Protein AF-0000000066082587 (afdb_homodimer)

Organism: Schizosaccharomyces pombe (strain 972 / ATCC 24843) (NCBI:txid284812)

Solvent-accessible surface area (backbone atoms only — not comparable to full-atom values): 47212 Å² total; per-residue (Å²): 135,82,80,76,79,76,77,76,76,75,78,74,74,76,74,74,69,80,69,78,77,67,61,58,54,62,87,74,88,60,57,66,62,64,35,44,10,51,57,7,58,67,58,66,47,85,70,80,45,48,66,65,55,77,56,88,62,44,42,83,61,36,41,32,39,44,31,28,27,32,26,33,42,40,42,72,42,94,76,41,73,47,62,69,15,16,47,29,41,31,52,50,51,50,29,50,74,72,45,77,48,41,66,26,77,80,40,83,87,37,80,65,54,58,58,82,76,57,76,86,81,71,47,49,89,47,36,44,35,61,22,70,48,8,43,50,52,25,21,52,50,20,34,51,48,33,61,46,46,47,85,56,66,76,67,73,62,40,65,39,38,22,23,54,54,64,40,28,41,51,24,49,51,31,17,36,36,27,52,48,44,92,45,29,73,72,31,42,44,79,42,76,34,49,45,41,43,77,26,12,57,51,33,47,29,33,62,50,9,20,45,49,49,46,76,64,39,49,36,58,53,42,25,50,56,39,44,62,48,31,52,62,43,57,38,48,44,52,38,63,67,52,42,70,44,29,34,89,88,58,82,72,41,68,65,54,53,50,35,48,50,46,50,18,44,42,29,33,24,52,68,72,49,46,75,57,48,72,73,54,51,55,42,54,39,51,51,52,21,47,53,45,26,46,39,47,27,34,41,34,8,37,34,23,89,48,6,48,44,55,10,6,21,58,43,16,39,35,39,51,51,61,70,33,64,83,35,79,89,46,76,76,29,70,27,41,33,25,26,44,52,81,33,49,46,8,30,40,33,28,65,49,70,30,80,82,38,29,63,91,45,48,79,64,45,85,54,68,74,83,76,70,68,72,46,33,24,48,54,30,11,18,46,17,28,41,36,40,38,33,30,44,32,79,85,76,45,46,32,36,36,40,22,40,35,78,28,43,44,70,47,64,77,28,59,42,17,95,64,63,23,68,65,27,22,17,30,42,70,40,47,52,60,16,86,71,27,24,62,25,35,73,37,8,44,62,47,27,29,61,72,20,65,28,42,50,74,69,69,86,67,82,72,134,82,80,76,79,76,76,77,77,76,78,74,74,76,73,75,70,81,69,79,77,66,62,59,52,63,88,74,89,59,59,66,61,66,36,44,10,51,58,6,59,69,60,67,49,86,70,81,45,46,66,63,56,76,55,88,62,42,41,84,59,34,43,31,40,44,32,28,27,33,25,32,41,42,41,74,42,94,77,42,74,48,63,69,16,15,46,31,42,30,53,50,51,50,29,50,72,72,46,77,48,41,66,26,77,80,39,82,86,38,80,64,55,60,59,83,76,56,76,87,81,71,46,50,89,46,35,44,35,59,21,70,48,8,44,51,51,26,21,52,50,19,34,51,50,34,59,46,45,48,86,57,67,74,67,71,62,41,64,39,37,21,22,53,52,65,40,27,41,51,25,48,51,30,17,37,35,27,52,50,44,92,45,29,73,74,33,42,44,81,43,75,35,48,46,40,43,78,27,11,58,52,33,47,29,33,63,50,9,20,46,50,49,45,76,65,40,49,36,59,54,43,25,51,57,39,45,63,48,31,51,61,44,58,40,48,44,52,38,63,66,52,41,70,44,30,35,89,88,58,82,73,42,68,66,53,55,50,34,47,51,46,51,18,43,43,29,33,24,53,68,72,49,46,74,57,47,72,76,54,51,53,41,53,39,51,51,53,20,47,54,44,26,45,40,49,26,33,41,33,10,38,34,23,89,48,8,48,42,53,11,6,19,59,41,16,38,37,38,52,51,62,70,32,63,82,36,80,88,46,75,76,28,71,26,42,32,26,25,43,52,80,34,49,46,9,31,40,34,28,63,47,71,31,82,81,38,28,62,91,45,49,80,65,44,85,54,68,72,84,76,71,68,71,45,32,24,48,53,29,11,18,46,17,26,42,36,39,39,34,30,43,32,79,85,77,45,44,33,35,35,41,23,39,36,77,29,42,44,70,48,65,76,28,58,42,20,95,64,62,25,69,64,28,22,17,30,41,70,40,48,52,59,16,87,71,28,23,62,25,35,73,37,7,42,60,48,26,30,60,74,19,65,27,43,50,72,69,70,87,67,82,72

Nearest PDB structures (foldseek):
  2gfi-assembly1_A  TM=8.907E-01  e=7.321E-26  Debaryomyces castellii
  1qfx-assembly1_B-2  TM=8.519E-01  e=1.465E-26  Aspergillus niger
  1qfx-assembly1_A-2  TM=8.515E-01  e=4.589E-26  Aspergillus niger
  1ihp-assembly1_A  TM=8.189E-01  e=1.272E-24  Aspergillus ficuum
  1skb-assembly1_A  TM=8.150E-01  e=8.976E-23  Aspergillus fumigatus

Secondary structure (DSSP, 8-state):
------------------------PPPP---GGGGSGGGSPP----SS----SPPTTEEEEEEEEEEE---BPPPP-TT--STTSHHHHHHHHHHHHHTSS-B-TTSTT-TTGGGGG------GGGTTPBPHHHHHHHHHHHHHHHHHHGGG--SS-EEEEEESSHHHHHHHHHHHHHHHGGGHHHHEEEEEE-SSGGGGGG-S-HHHH-HHHHHTTHHHHHHHHHHHHHHHHHSHHHHHHHGGGB-TTS---HHHHHHHHHHHHHHHHHHS--GGGGGS-HHHHHHHHHHHHHHHHHTTSTTSTTHHHHHHHHHHHHHHHHHGGG-TT----EEEEEE-HHHHHHHHHHHTS-TT--SSSPPPSSS--S--S--HHHHSSTT-EEEEEEEEETTS-EEEEEEETTEEEPP-SS---TTSS-SS-EEHHHHHT-TTTHHHHHHHHHHHHHHHT-S--S-----/------------------------PPPP---GGGGSGGGSPP----SS----SPPTTEEEEEEEEEEE---BPPP--TT--STTSHHHHHHHHHHHHHTSS-B-TTSTT-TTGGGGG------GGGTTPBPHHHHHHHHHHHHHHHHHHGGG--SS-EEEEEESSHHHHHHHHHHHHHHHGGGHHHHEEEEEE-SSGGGGGG-S-HHHH-HHHHHTTHHHHHHHHHHHHHHHHHSHHHHHHHGGGB-TTS---HHHHHHHHHHHHHHHHHHS--GGGGGS-HHHHHHHHHHHHHHHHHTTSTTSTTHHHHHHHHHHHHHHHHHGGG-TT----EEEEEE-HHHHHHHHHHHTS-TT--SSSPPPSSS--S--S--HHHHSSTT-EEEEEEEEETTS-EEEEEEETTEEEPP-SS---TTSS-SS-EEHHHHHT-TTTHHHHHHHHHHHHHHHT-S--S-----

Radius of gyration: 31.18 Å; Cα contacts (8 Å, |Δi|>4): 1948; chains: 2; bounding box: 120×77×106 Å

Sequence (926 aa):
MQLCIISLWFLAAFIVNADNVQFEDYESNFFFKEHLGTLSPYHEPYFDGLDSAFPETCEIQQVHLLQRHGSRNPTGDVTATDVYSSQYLNNFQEKLLNGSIPVNFSYPENPLCFIKQWTPVIDAENADQLSSRGRLELFDLGRQLYQRYYKLFDSYVYDINTAEQERVVESAKWFTYGLFGDKMYEKTNFILISEGKAAGANSLSMYNACPVFKDNNFHKNATDAAHAVWRNIFIEPIVNRLAKYFDSSYKLTINDVRSLFYICEYEIAIKDHSDFCSIFTPSEFLNFEYDSDLDQAYGGGPVSEWASTLGGAYINNLADSLRNVTNPDFDRKVFLAFTHDSNIIPVEAALGFFPDITPQNPLPTDKNIYTYSQKTSSFVPFAGNLITELFFCSDSKYYVRHLVNQQVYPLIDCGYGPSGTSDGLCELQAYLNSPIRANSTSNGISIFNTECQARPTNVTIYFMQLCIISLWFLAAFIVNADNVQFEDYESNFFFKEHLGTLSPYHEPYFDGLDSAFPETCEIQQVHLLQRHGSRNPTGDVTATDVYSSQYLNNFQEKLLNGSIPVNFSYPENPLCFIKQWTPVIDAENADQLSSRGRLELFDLGRQLYQRYYKLFDSYVYDINTAEQERVVESAKWFTYGLFGDKMYEKTNFILISEGKAAGANSLSMYNACPVFKDNNFHKNATDAAHAVWRNIFIEPIVNRLAKYFDSSYKLTINDVRSLFYICEYEIAIKDHSDFCSIFTPSEFLNFEYDSDLDQAYGGGPVSEWASTLGGAYINNLADSLRNVTNPDFDRKVFLAFTHDSNIIPVEAALGFFPDITPQNPLPTDKNIYTYSQKTSSFVPFAGNLITELFFCSDSKYYVRHLVNQQVYPLIDCGYGPSGTSDGLCELQAYLNSPIRANSTSNGISIFNTECQARPTNVTIYF

Structure (mmCIF, N/CA/C/O backbone):
data_AF-0000000066082587-model_v1
#
loop_
_entity.id
_entity.type
_entity.pdbx_description
1 polymer 'Thiamine-repressible acid phosphatase SPBC21H7.03c'
#
loop_
_atom_site.group_PDB
_atom_site.id
_atom_site.type_symbol
_atom_site.label_atom_id
_atom_site.label_alt_id
_atom_site.label_comp_id
_atom_site.label_asym_id
_atom_site.label_entity_id
_atom_site.label_seq_id
_atom_site.pdbx_PDB_ins_code
_atom_site.Cartn_x
_atom_site.C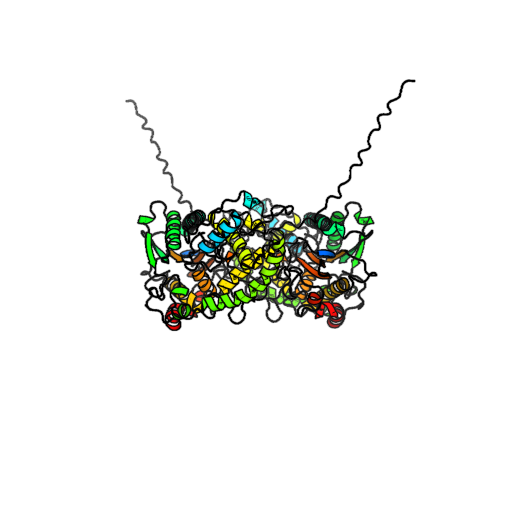artn_y
_atom_site.Cartn_z
_atom_site.occupancy
_atom_site.B_iso_or_equiv
_atom_site.auth_seq_id
_atom_site.auth_comp_id
_atom_site.auth_asym_id
_atom_site.auth_atom_id
_atom_site.pdbx_PDB_model_num
ATOM 1 N N . MET A 1 1 ? 48.031 12.938 -73.312 1 27 1 MET A N 1
ATOM 2 C CA . MET A 1 1 ? 48.312 12.43 -71.938 1 27 1 MET A CA 1
ATOM 3 C C . MET A 1 1 ? 47.188 12.789 -71 1 27 1 MET A C 1
ATOM 5 O O . MET A 1 1 ? 47.188 13.891 -70.438 1 27 1 MET A O 1
ATOM 9 N N . GLN A 1 2 ? 45.969 12.539 -71.375 1 30.42 2 GLN A N 1
ATOM 10 C CA . GLN A 1 2 ? 44.688 12.828 -70.75 1 30.42 2 GLN A CA 1
ATOM 11 C C . GLN A 1 2 ? 44.562 12.18 -69.375 1 30.42 2 GLN A C 1
ATOM 13 O O . GLN A 1 2 ? 44.594 10.953 -69.25 1 30.42 2 GLN A O 1
ATOM 18 N N . LEU A 1 3 ? 45 12.93 -68.312 1 27.41 3 LEU A N 1
ATOM 19 C CA . LEU A 1 3 ? 45.062 12.602 -66.875 1 27.41 3 LEU A CA 1
ATOM 20 C C . LEU A 1 3 ? 43.656 12.242 -66.375 1 27.41 3 LEU A C 1
ATOM 22 O O . LEU A 1 3 ? 42.75 13.055 -66.438 1 27.41 3 LEU A O 1
ATOM 26 N N . CYS A 1 4 ? 43.25 10.938 -66.438 1 28.14 4 CYS A N 1
ATOM 27 C CA . CYS A 1 4 ? 42.062 10.273 -65.938 1 28.14 4 CYS A CA 1
ATOM 28 C C . CYS A 1 4 ? 41.938 10.508 -64.438 1 28.14 4 CYS A C 1
ATOM 30 O O . CYS A 1 4 ? 42.781 10.062 -63.656 1 28.14 4 CYS A O 1
ATOM 32 N N . ILE A 1 5 ? 41.469 11.672 -64 1 30.83 5 ILE A N 1
ATOM 33 C CA . ILE A 1 5 ? 41.188 12.023 -62.594 1 30.83 5 ILE A CA 1
ATOM 34 C C . ILE A 1 5 ? 40.281 10.969 -61.969 1 30.83 5 ILE A C 1
ATOM 36 O O . ILE A 1 5 ? 39.125 10.805 -62.375 1 30.83 5 ILE A O 1
ATOM 40 N N . ILE A 1 6 ? 40.875 9.789 -61.594 1 29.72 6 ILE A N 1
ATOM 41 C CA . ILE A 1 6 ? 40.156 8.742 -60.844 1 29.72 6 ILE A CA 1
ATOM 42 C C . ILE A 1 6 ? 39.594 9.328 -59.562 1 29.72 6 ILE A C 1
ATOM 44 O O . ILE A 1 6 ? 40.344 9.883 -58.75 1 29.72 6 ILE A O 1
ATOM 48 N N . SER A 1 7 ? 38.375 9.867 -59.594 1 29.81 7 SER A N 1
ATOM 49 C CA . SER A 1 7 ? 37.625 10.336 -58.406 1 29.81 7 SER A CA 1
ATOM 50 C C . SER A 1 7 ? 37.594 9.273 -57.312 1 29.81 7 SER A C 1
ATOM 52 O O . SER A 1 7 ? 37.156 8.141 -57.562 1 29.81 7 SER A O 1
ATOM 54 N N . LEU A 1 8 ? 38.531 9.289 -56.375 1 31.08 8 LEU A N 1
ATOM 55 C CA . LEU A 1 8 ? 38.594 8.484 -55.156 1 31.08 8 LEU A CA 1
ATOM 56 C C . LEU A 1 8 ? 37.312 8.625 -54.344 1 31.08 8 LEU A C 1
ATOM 58 O O . LEU A 1 8 ? 37 9.719 -53.875 1 31.08 8 LEU A O 1
ATOM 62 N N . TRP A 1 9 ? 36.281 7.898 -54.719 1 31.73 9 TRP A N 1
ATOM 63 C CA . TRP A 1 9 ? 35.094 7.773 -53.875 1 31.73 9 TRP A CA 1
ATOM 64 C C . TRP A 1 9 ? 35.469 7.348 -52.469 1 31.73 9 TRP A C 1
ATOM 66 O O . TRP A 1 9 ? 36.125 6.309 -52.25 1 31.73 9 TRP A O 1
ATOM 76 N N . PHE A 1 10 ? 35.781 8.352 -51.594 1 33.16 10 PHE A N 1
ATOM 77 C CA . PHE A 1 10 ? 35.969 8.125 -50.188 1 33.16 10 PHE A CA 1
ATOM 78 C C . PHE A 1 10 ? 34.844 7.293 -49.594 1 33.16 10 PHE A C 1
ATOM 80 O O . PHE A 1 10 ? 33.656 7.645 -49.719 1 33.16 10 PHE A O 1
ATOM 87 N N . LEU A 1 11 ? 35 5.98 -49.469 1 32.06 11 LEU A N 1
ATOM 88 C CA . LEU A 1 11 ? 34.219 5.066 -48.656 1 32.06 11 LEU A CA 1
ATOM 89 C C . LEU A 1 11 ? 34.125 5.578 -47.219 1 32.06 11 LEU A C 1
ATOM 91 O O . LEU A 1 11 ? 35.125 5.613 -46.5 1 32.06 11 LEU A O 1
ATOM 95 N N . ALA A 1 12 ? 33.344 6.578 -46.969 1 27.78 12 ALA A N 1
ATOM 96 C CA . ALA A 1 12 ? 33.062 6.922 -45.562 1 27.78 12 ALA A CA 1
ATOM 97 C C . ALA A 1 12 ? 32.594 5.699 -44.781 1 27.78 12 ALA A C 1
ATOM 99 O O . ALA A 1 12 ? 31.562 5.121 -45.062 1 27.78 12 ALA A O 1
ATOM 100 N N . ALA A 1 13 ? 33.5 5.027 -44.156 1 29.91 13 ALA A N 1
ATOM 101 C CA . ALA A 1 13 ? 33.219 4.047 -43.094 1 29.91 13 ALA A CA 1
ATOM 102 C C . ALA A 1 13 ? 32.219 4.605 -42.094 1 29.91 13 ALA A C 1
ATOM 104 O O . ALA A 1 13 ? 32.469 5.645 -41.469 1 29.91 13 ALA A O 1
ATOM 105 N N . PHE A 1 14 ? 30.938 4.355 -42.344 1 29.41 14 PHE A N 1
ATOM 106 C CA . PHE A 1 14 ? 29.938 4.562 -41.281 1 29.41 14 PHE A CA 1
ATOM 107 C C . PHE A 1 14 ? 30.406 3.967 -39.969 1 29.41 14 PHE A C 1
ATOM 109 O O . PHE A 1 14 ? 30.594 2.754 -39.844 1 29.41 14 PHE A O 1
ATOM 116 N N . ILE A 1 15 ? 31.203 4.699 -39.25 1 32.78 15 ILE A N 1
ATOM 117 C CA . ILE A 1 15 ? 31.406 4.363 -37.844 1 32.78 15 ILE A CA 1
ATOM 118 C C . ILE A 1 15 ? 30.062 4.043 -37.188 1 32.78 15 ILE A C 1
ATOM 120 O O . ILE A 1 15 ? 29.188 4.91 -37.125 1 32.78 15 ILE A O 1
ATOM 124 N N . VAL A 1 16 ? 29.609 2.797 -37.25 1 32 16 VAL A N 1
ATOM 125 C CA . VAL A 1 16 ? 28.594 2.287 -36.344 1 32 16 VAL A CA 1
ATOM 126 C C . VAL A 1 16 ? 28.906 2.707 -34.938 1 32 16 VAL A C 1
ATOM 128 O O . VAL A 1 16 ? 29.906 2.256 -34.344 1 32 16 VAL A O 1
ATOM 131 N N . ASN A 1 17 ? 28.688 3.926 -34.594 1 28.47 17 ASN A N 1
ATOM 132 C CA . ASN A 1 17 ? 28.609 4.234 -33.156 1 28.47 17 ASN A CA 1
ATOM 133 C C . ASN A 1 17 ? 27.875 3.141 -32.375 1 28.47 17 ASN A C 1
ATOM 135 O O . ASN A 1 17 ? 26.734 2.816 -32.688 1 28.47 17 ASN A O 1
ATOM 139 N N . ALA A 1 18 ? 28.625 2.289 -31.734 1 33.16 18 ALA A N 1
ATOM 140 C CA . ALA A 1 18 ? 28.062 1.431 -30.703 1 33.16 18 ALA A CA 1
ATOM 141 C C . ALA A 1 18 ? 27.078 2.205 -29.828 1 33.16 18 ALA A C 1
ATOM 143 O O . ALA A 1 18 ? 27.484 3.066 -29.047 1 33.16 18 ALA A O 1
ATOM 144 N N . ASP A 1 19 ? 25.859 2.484 -30.172 1 32.47 19 ASP A N 1
ATOM 145 C CA . ASP A 1 19 ? 24.797 2.99 -29.328 1 32.47 19 ASP A CA 1
ATOM 146 C C . ASP A 1 19 ? 24.812 2.318 -27.953 1 32.47 19 ASP A C 1
ATOM 148 O O . ASP A 1 19 ? 24.766 1.09 -27.859 1 32.47 19 ASP A O 1
ATOM 152 N N . ASN A 1 20 ? 25.328 2.902 -26.984 1 36.22 20 ASN A N 1
ATOM 153 C CA . ASN A 1 20 ? 25.125 2.527 -25.594 1 36.22 20 ASN A CA 1
ATOM 154 C C . ASN A 1 20 ? 23.688 2.113 -25.328 1 36.22 20 ASN A C 1
ATOM 156 O O . ASN A 1 20 ? 22.828 2.963 -25.094 1 36.22 20 ASN A O 1
ATOM 160 N N . VAL A 1 21 ? 23.281 1.078 -25.828 1 37.22 21 VAL A N 1
ATOM 161 C CA . VAL A 1 21 ? 21.984 0.519 -25.5 1 37.22 21 VAL A CA 1
ATOM 162 C C . VAL A 1 21 ? 21.828 0.425 -23.984 1 37.22 21 VAL A C 1
ATOM 164 O O . VAL A 1 21 ? 22.469 -0.404 -23.344 1 37.22 21 VAL A O 1
ATOM 167 N N . GLN A 1 22 ? 21.453 1.57 -23.312 1 44.56 22 GLN A N 1
ATOM 168 C CA . GLN A 1 22 ? 21.047 1.596 -21.906 1 44.56 22 GLN A CA 1
ATOM 169 C C . GLN A 1 22 ? 19.922 0.596 -21.641 1 44.56 22 GLN A C 1
ATOM 171 O O . GLN A 1 22 ? 18.984 0.476 -22.438 1 44.56 22 GLN A O 1
ATOM 176 N N . PHE A 1 23 ? 20.234 -0.301 -20.828 1 50.25 23 PHE A N 1
ATOM 177 C CA . PHE A 1 23 ? 19.188 -1.172 -20.312 1 50.25 23 PHE A CA 1
ATOM 178 C C . PHE A 1 23 ? 17.906 -0.387 -20.047 1 50.25 23 PHE A C 1
ATOM 180 O O . PHE A 1 23 ? 17.953 0.694 -19.453 1 50.25 23 PHE A O 1
ATOM 187 N N . GLU A 1 24 ? 16.906 -0.681 -20.781 1 54.88 24 GLU A N 1
ATOM 188 C CA . GLU A 1 24 ? 15.633 0.001 -20.562 1 54.88 24 GLU A CA 1
ATOM 189 C C . GLU A 1 24 ? 15.039 -0.37 -19.203 1 54.88 24 GLU A C 1
ATOM 191 O O . GLU A 1 24 ? 14.938 -1.551 -18.859 1 54.88 24 GLU A O 1
ATOM 196 N N . ASP A 1 25 ? 15.008 0.526 -18.266 1 65 25 ASP A N 1
ATOM 197 C CA . ASP A 1 25 ? 14.32 0.377 -16.984 1 65 25 ASP A CA 1
ATOM 198 C C . ASP A 1 25 ? 12.867 -0.044 -17.188 1 65 25 ASP A C 1
ATOM 200 O O . ASP A 1 25 ? 12.273 0.225 -18.234 1 65 25 ASP A O 1
ATOM 204 N N . TYR A 1 26 ? 12.477 -0.984 -16.391 1 71.12 26 TYR A N 1
ATOM 205 C CA . TYR A 1 26 ? 11.031 -1.192 -16.406 1 71.12 26 TYR A CA 1
ATOM 206 C C . TYR A 1 26 ? 10.297 0.111 -16.125 1 71.12 26 TYR A C 1
ATOM 208 O O . TYR A 1 26 ? 10.844 1.032 -15.523 1 71.12 26 TYR A O 1
ATOM 216 N N . GLU A 1 27 ? 9.156 0.318 -16.75 1 62.66 27 GLU A N 1
ATOM 217 C CA . GLU A 1 27 ? 8.336 1.508 -16.531 1 62.66 27 GLU A CA 1
ATOM 218 C C . GLU A 1 27 ? 8.094 1.738 -15.047 1 62.66 27 GLU A C 1
ATOM 220 O O . GLU A 1 27 ? 7.82 0.793 -14.305 1 62.66 27 GLU A O 1
ATOM 225 N N . SER A 1 28 ? 8.633 2.932 -14.695 1 66.31 28 SER A N 1
ATOM 226 C CA . SER A 1 28 ? 8.43 3.254 -13.289 1 66.31 28 SER A CA 1
ATOM 227 C C . SER A 1 28 ? 7.137 4.031 -13.078 1 66.31 28 SER A C 1
ATOM 229 O O . SER A 1 28 ? 6.801 4.914 -13.867 1 66.31 28 SER A O 1
ATOM 231 N N . ASN A 1 29 ? 6.293 3.598 -12.211 1 70.06 29 ASN A N 1
ATOM 232 C CA . ASN A 1 29 ? 5.074 4.27 -11.773 1 70.06 29 ASN A CA 1
ATOM 233 C C . ASN A 1 29 ? 5.32 5.125 -10.539 1 70.06 29 ASN A C 1
ATOM 235 O O . ASN A 1 29 ? 4.395 5.387 -9.766 1 70.06 29 ASN A O 1
ATOM 239 N N . PHE A 1 30 ? 6.629 5.668 -10.539 1 84.44 30 PHE A N 1
ATOM 240 C CA . PHE A 1 30 ? 6.969 6.414 -9.328 1 84.44 30 PHE A CA 1
ATOM 241 C C . PHE A 1 30 ? 6.539 7.871 -9.453 1 84.44 30 PHE A C 1
ATOM 243 O O . PHE A 1 30 ? 7.031 8.594 -10.32 1 84.44 30 PHE A O 1
ATOM 250 N N . PHE A 1 31 ? 5.66 8.281 -8.641 1 88.5 31 PHE A N 1
ATOM 251 C CA . PHE A 1 31 ? 5.219 9.672 -8.562 1 88.5 31 PHE A CA 1
ATOM 252 C C . PHE A 1 31 ? 5.805 10.359 -7.336 1 88.5 31 PHE A C 1
ATOM 254 O O . PHE A 1 31 ? 5.199 10.352 -6.262 1 88.5 31 PHE A O 1
ATOM 261 N N . PHE A 1 32 ? 6.934 11.078 -7.5 1 93.69 32 PHE A N 1
ATOM 262 C CA . PHE A 1 32 ? 7.734 11.531 -6.367 1 93.69 32 PHE A CA 1
ATOM 263 C C . PHE A 1 32 ? 6.957 12.523 -5.516 1 93.69 32 PHE A C 1
ATOM 265 O O . PHE A 1 32 ? 7.188 12.633 -4.312 1 93.69 32 PHE A O 1
ATOM 272 N N . LYS A 1 33 ? 5.934 13.227 -6.152 1 96.06 33 LYS A N 1
ATOM 273 C CA . LYS A 1 33 ? 5.184 14.242 -5.414 1 96.06 33 LYS A CA 1
ATOM 274 C C . LYS A 1 33 ? 4.371 13.609 -4.289 1 96.06 33 LYS A C 1
ATOM 276 O O . LYS A 1 33 ? 3.969 14.289 -3.346 1 96.06 33 LYS A O 1
ATOM 281 N N . GLU A 1 34 ? 4.145 12.352 -4.355 1 95.12 34 GLU A N 1
ATOM 282 C CA . GLU A 1 34 ? 3.383 11.648 -3.326 1 95.12 34 GLU A CA 1
ATOM 283 C C . GLU A 1 34 ? 4.305 11.062 -2.26 1 95.12 34 GLU A C 1
ATOM 285 O O . GLU A 1 34 ? 3.863 10.305 -1.397 1 95.12 34 GLU A O 1
ATOM 290 N N . HIS A 1 35 ? 5.598 11.461 -2.303 1 96.38 35 HIS A N 1
ATOM 291 C CA . HIS A 1 35 ? 6.59 10.938 -1.371 1 96.38 35 HIS A CA 1
ATOM 292 C C . HIS A 1 35 ? 7.414 12.062 -0.755 1 96.38 35 HIS A C 1
ATOM 294 O O . HIS A 1 35 ? 8.602 11.883 -0.467 1 96.38 35 HIS A O 1
ATOM 300 N N . LEU A 1 36 ? 6.801 13.242 -0.593 1 98.19 36 LEU A N 1
ATOM 301 C CA . LEU A 1 36 ? 7.504 14.383 -0.014 1 98.19 36 LEU A CA 1
ATOM 302 C C . LEU A 1 36 ? 7.145 14.555 1.457 1 98.19 36 LEU A C 1
ATOM 304 O O . LEU A 1 36 ? 7.145 15.672 1.975 1 98.19 36 LEU A O 1
ATOM 308 N N . GLY A 1 37 ? 6.734 13.438 2.119 1 97.56 37 GLY A N 1
ATOM 309 C CA . GLY A 1 37 ? 6.371 13.516 3.525 1 97.56 37 GLY A CA 1
ATOM 310 C C . GLY A 1 37 ? 5.203 14.445 3.787 1 97.56 37 GLY A C 1
ATOM 311 O O . GLY A 1 37 ? 4.219 14.445 3.047 1 97.56 37 GLY A O 1
ATOM 312 N N . THR A 1 38 ? 5.309 15.211 4.84 1 98.06 38 THR A N 1
ATOM 313 C CA . THR A 1 38 ? 4.242 16.141 5.203 1 98.06 38 THR A CA 1
ATOM 314 C C . THR A 1 38 ? 4.184 17.312 4.223 1 98.06 38 THR A C 1
ATOM 316 O O . THR A 1 38 ? 3.201 18.047 4.191 1 98.06 38 THR A O 1
ATOM 319 N N . LEU A 1 39 ? 5.219 17.453 3.389 1 98.25 39 LEU A N 1
ATOM 320 C CA . LEU A 1 39 ? 5.27 18.578 2.469 1 98.25 39 LEU A CA 1
ATOM 321 C C . LEU A 1 39 ? 4.758 18.188 1.089 1 98.25 39 LEU A C 1
ATOM 323 O O . LEU A 1 39 ? 4.871 18.953 0.131 1 98.25 39 LEU A O 1
ATOM 327 N N . SER A 1 40 ? 4.207 16.984 1.022 1 98.19 40 SER A N 1
ATOM 328 C CA . SER A 1 40 ? 3.541 16.578 -0.21 1 98.19 40 SER A CA 1
ATOM 329 C C . SER A 1 40 ? 2.316 17.438 -0.492 1 98.19 40 SER A C 1
ATOM 331 O O . SER A 1 40 ? 1.581 17.797 0.428 1 98.19 40 SER A O 1
ATOM 333 N N . PRO A 1 41 ? 2.143 17.766 -1.778 1 97 41 PRO A N 1
ATOM 334 C CA . PRO A 1 41 ? 0.835 18.344 -2.105 1 97 41 PRO A CA 1
ATOM 335 C C . PRO A 1 41 ? -0.317 17.375 -1.822 1 97 41 PRO A C 1
ATOM 337 O O . PRO A 1 41 ? -0.112 16.156 -1.774 1 97 41 PRO A O 1
ATOM 340 N N . TYR A 1 42 ? -1.447 17.969 -1.66 1 97.38 42 TYR A N 1
ATOM 341 C CA . TYR A 1 42 ? -2.611 17.125 -1.389 1 97.38 42 TYR A CA 1
ATOM 342 C C . TYR A 1 42 ? -2.803 16.078 -2.484 1 97.38 42 TYR A C 1
ATOM 344 O O . TYR A 1 42 ? -2.684 16.391 -3.672 1 97.38 42 TYR A O 1
ATOM 352 N N . HIS A 1 43 ? -3.039 14.914 -2.1 1 94.56 43 HIS A N 1
ATOM 353 C CA . HIS A 1 43 ? -3.451 13.812 -2.953 1 94.56 43 HIS A CA 1
ATOM 354 C C . HIS A 1 43 ? -4.223 12.758 -2.16 1 94.56 43 HIS A C 1
ATOM 356 O O . HIS A 1 43 ? -4.121 12.703 -0.933 1 94.56 43 HIS A O 1
ATOM 362 N N . GLU A 1 44 ? -5.039 12.062 -2.838 1 92.38 44 GLU A N 1
ATOM 363 C CA . GLU A 1 44 ? -5.773 10.969 -2.217 1 92.38 44 GLU A CA 1
ATOM 364 C C . GLU A 1 44 ? -4.969 9.672 -2.256 1 92.38 44 GLU A C 1
ATOM 366 O O . GLU A 1 44 ? -4.605 9.195 -3.332 1 92.38 44 GLU A O 1
ATOM 371 N N . PRO A 1 45 ? -4.621 9.211 -1.072 1 89.56 45 PRO A N 1
ATOM 372 C CA . PRO A 1 45 ? -3.832 7.977 -1.055 1 89.56 45 PRO A CA 1
ATOM 373 C C . PRO A 1 45 ? -4.633 6.758 -1.502 1 89.56 45 PRO A C 1
ATOM 375 O O . PRO A 1 45 ? -5.863 6.773 -1.461 1 89.56 45 PRO A O 1
ATOM 378 N N . TYR A 1 46 ? -3.809 5.738 -1.969 1 78.81 46 TYR A N 1
ATOM 379 C CA . TYR A 1 46 ? -4.453 4.457 -2.229 1 78.81 46 TYR A CA 1
ATOM 380 C C . TYR A 1 46 ? -4.363 3.545 -1.009 1 78.81 46 TYR A C 1
ATOM 382 O O . TYR A 1 46 ? -3.283 3.064 -0.662 1 78.81 46 TYR A O 1
ATOM 390 N N . PHE A 1 47 ? -5.32 3.562 -0.193 1 83.5 47 PHE A N 1
ATOM 391 C CA . PHE A 1 47 ? -5.332 2.57 0.876 1 83.5 47 PHE A CA 1
ATOM 392 C C . PHE A 1 47 ? -5.727 1.2 0.338 1 83.5 47 PHE A C 1
ATOM 394 O O . PHE A 1 47 ? -5.062 0.661 -0.548 1 83.5 47 PHE A O 1
ATOM 401 N N . ASP A 1 48 ? -6.789 0.703 0.712 1 83.31 48 ASP A N 1
ATOM 402 C CA . ASP A 1 48 ? -7.215 -0.618 0.254 1 83.31 48 ASP A CA 1
ATOM 403 C C . ASP A 1 48 ? -8.234 -0.506 -0.879 1 83.31 48 ASP A C 1
ATOM 405 O O . ASP A 1 48 ? -8.555 -1.501 -1.532 1 83.31 48 ASP A O 1
ATOM 409 N N . GLY A 1 49 ? -8.734 0.695 -1.094 1 85.88 49 GLY A N 1
ATOM 410 C CA . GLY A 1 49 ? -9.656 0.921 -2.201 1 85.88 49 GLY A CA 1
ATOM 411 C C . GLY A 1 49 ? -11.109 0.755 -1.812 1 85.88 49 GLY A C 1
ATOM 412 O O . GLY A 1 49 ? -11.977 0.601 -2.678 1 85.88 49 GLY A O 1
ATOM 413 N N . LEU A 1 50 ? -11.43 0.81 -0.574 1 88.38 50 LEU A N 1
ATOM 414 C CA . LEU A 1 50 ? -12.82 0.721 -0.138 1 88.38 50 LEU A CA 1
ATOM 415 C C . LEU A 1 50 ? -13.641 1.883 -0.691 1 88.38 50 LEU A C 1
ATOM 417 O O . LEU A 1 50 ? -13.156 3.014 -0.758 1 88.38 50 LEU A O 1
ATOM 421 N N . ASP A 1 51 ? -14.844 1.54 -0.955 1 84.25 51 ASP A N 1
ATOM 422 C CA . ASP A 1 51 ? -15.781 2.516 -1.504 1 84.25 51 ASP A CA 1
ATOM 423 C C . ASP A 1 51 ? -16.234 3.502 -0.432 1 84.25 51 ASP A C 1
ATOM 425 O O . ASP A 1 51 ? -16.547 3.104 0.691 1 84.25 51 ASP A O 1
ATOM 429 N N . SER A 1 52 ? -16.25 4.766 -0.83 1 89.88 52 SER A N 1
ATOM 430 C CA . SER A 1 52 ? -16.688 5.773 0.129 1 89.88 52 SER A CA 1
ATOM 431 C C . SER A 1 52 ? -18.188 6.039 0.013 1 89.88 52 SER A C 1
ATOM 433 O O . SER A 1 52 ? -18.734 6.855 0.752 1 89.88 52 SER A O 1
ATOM 435 N N . ALA A 1 53 ? -18.844 5.34 -0.866 1 89.69 53 ALA A N 1
ATOM 436 C CA . ALA A 1 53 ? -20.297 5.543 -1.004 1 89.69 53 ALA A CA 1
ATOM 437 C C . ALA A 1 53 ? -21 5.305 0.322 1 89.69 53 ALA A C 1
ATOM 439 O O . ALA A 1 53 ? -20.578 4.465 1.121 1 89.69 53 ALA A O 1
ATOM 440 N N . PHE A 1 54 ? -22.078 6.07 0.509 1 92.69 54 PHE A N 1
ATOM 441 C CA . PHE A 1 54 ? -22.891 5.812 1.692 1 92.69 54 PHE A CA 1
ATOM 442 C C . PHE A 1 54 ? -23.562 4.453 1.594 1 92.69 54 PHE A C 1
ATOM 444 O O . PHE A 1 54 ? -24.062 4.082 0.532 1 92.69 54 PHE A O 1
ATOM 451 N N . PRO A 1 55 ? -23.484 3.719 2.67 1 89.44 55 PRO A N 1
ATOM 452 C CA . PRO A 1 55 ? -24.203 2.447 2.602 1 89.44 55 PRO A CA 1
ATOM 453 C C . PRO A 1 55 ? -25.688 2.629 2.281 1 89.44 55 PRO A C 1
ATOM 455 O O . PRO A 1 55 ? -26.328 3.543 2.807 1 89.44 55 PRO A O 1
ATOM 458 N N . GLU A 1 56 ? -26.266 1.773 1.443 1 84.19 56 GLU A N 1
ATOM 459 C CA . GLU A 1 56 ? -27.625 1.904 0.912 1 84.19 56 GLU A CA 1
ATOM 460 C C . GLU A 1 56 ? -28.656 1.952 2.035 1 84.19 56 GLU A C 1
ATOM 462 O O . GLU A 1 56 ? -29.656 2.648 1.928 1 84.19 56 GLU A O 1
ATOM 467 N N . THR A 1 57 ? -28.422 1.299 3.072 1 89.62 57 THR A N 1
ATOM 468 C CA . THR A 1 57 ? -29.438 1.181 4.121 1 89.62 57 THR A CA 1
ATOM 469 C C . THR A 1 57 ? -29.172 2.189 5.238 1 89.62 57 THR A C 1
ATOM 471 O O . THR A 1 57 ? -29.703 2.059 6.34 1 89.62 57 THR A O 1
ATOM 474 N N . CYS A 1 58 ? -28.312 3.16 4.953 1 95.62 58 CYS A N 1
ATOM 475 C CA . CYS A 1 58 ? -27.922 4.07 6.02 1 95.62 58 CYS A CA 1
ATOM 476 C C . CYS A 1 58 ? -28.125 5.523 5.602 1 95.62 58 CYS A C 1
ATOM 478 O O . CYS A 1 58 ? -28.172 5.832 4.41 1 95.62 58 CYS A O 1
ATOM 480 N N . GLU A 1 59 ? -28.312 6.34 6.574 1 96.12 59 GLU A N 1
ATOM 481 C CA . GLU A 1 59 ? -28.375 7.789 6.391 1 96.12 59 GLU A CA 1
ATOM 482 C C . GLU A 1 59 ? -27.281 8.492 7.195 1 96.12 59 GLU A C 1
ATOM 484 O O . GLU A 1 59 ? -27.047 8.156 8.359 1 96.12 59 GLU A O 1
ATOM 489 N N . ILE A 1 60 ? -26.656 9.461 6.598 1 96.94 60 ILE A N 1
ATOM 490 C CA . ILE A 1 60 ? -25.625 10.234 7.27 1 96.94 60 ILE A CA 1
ATOM 491 C C . ILE A 1 60 ? -26.266 11.133 8.328 1 96.94 60 ILE A C 1
ATOM 493 O O . ILE A 1 60 ? -27.297 11.742 8.094 1 96.94 60 ILE A O 1
ATOM 497 N N . GLN A 1 61 ? -25.625 11.117 9.508 1 96.5 61 GLN A N 1
ATOM 498 C CA . GLN A 1 61 ? -26.172 11.875 10.617 1 96.5 61 GLN A CA 1
ATOM 499 C C . GLN A 1 61 ? -25.234 13.016 11.023 1 96.5 61 GLN A C 1
ATOM 501 O O . GLN A 1 61 ? -25.703 14.086 11.43 1 96.5 61 GLN A O 1
ATOM 506 N N . GLN A 1 62 ? -23.953 12.781 10.992 1 97.06 62 GLN A N 1
ATOM 507 C CA . GLN A 1 62 ? -22.953 13.781 11.344 1 97.06 62 GLN A CA 1
ATOM 508 C C . GLN A 1 62 ? -21.703 13.633 10.469 1 97.06 62 GLN A C 1
ATOM 510 O O . GLN A 1 62 ? -21.422 12.547 9.961 1 97.06 62 GLN A O 1
ATOM 515 N N . VAL A 1 63 ? -21.031 14.75 10.344 1 97.75 63 VAL A N 1
ATOM 516 C CA . VAL A 1 63 ? -19.703 14.75 9.742 1 97.75 63 VAL A CA 1
ATOM 517 C C . VAL A 1 63 ? -18.75 15.633 10.555 1 97.75 63 VAL A C 1
ATOM 519 O O . VAL A 1 63 ? -19.141 16.734 10.969 1 97.75 63 VAL A O 1
ATOM 522 N N . HIS A 1 64 ? -17.625 15.094 10.891 1 98.25 64 HIS A N 1
ATOM 523 C CA . HIS A 1 64 ? -16.547 15.805 11.57 1 98.25 64 HIS A CA 1
ATOM 524 C C . HIS A 1 64 ? -15.312 15.914 10.68 1 98.25 64 HIS A C 1
ATOM 526 O O . HIS A 1 64 ? -14.836 14.914 10.148 1 98.25 64 HIS A O 1
ATOM 532 N N . LEU A 1 65 ? -14.852 17.125 10.547 1 98.5 65 LEU A N 1
ATOM 533 C CA . LEU A 1 65 ? -13.672 17.375 9.719 1 98.5 65 LEU A CA 1
ATOM 534 C C . LEU A 1 65 ? -12.523 17.922 10.562 1 98.5 65 LEU A C 1
ATOM 536 O O . LEU A 1 65 ? -12.703 18.891 11.305 1 98.5 65 LEU A O 1
ATOM 540 N N . LEU A 1 66 ? -11.438 17.266 10.555 1 98.62 66 LEU A N 1
ATOM 541 C CA . LEU A 1 66 ? -10.148 17.781 11.016 1 98.62 66 LEU A CA 1
ATOM 542 C C . LEU A 1 66 ? -9.219 18.047 9.836 1 98.62 66 LEU A C 1
ATOM 544 O O . LEU A 1 66 ? -8.711 17.109 9.219 1 98.62 66 LEU A O 1
ATOM 548 N N . GLN A 1 67 ? -8.977 19.328 9.562 1 98.75 67 GLN A N 1
ATOM 549 C CA . GLN A 1 67 ? -8.391 19.766 8.305 1 98.75 67 GLN A CA 1
ATOM 550 C C . GLN A 1 67 ? -7.055 20.453 8.523 1 98.75 67 GLN A C 1
ATOM 552 O O . GLN A 1 67 ? -6.973 21.422 9.281 1 98.75 67 GLN A O 1
ATOM 557 N N . ARG A 1 68 ? -6.023 19.969 7.875 1 98.81 68 ARG A N 1
ATOM 558 C CA . ARG A 1 68 ? -4.723 20.625 7.867 1 98.81 68 ARG A CA 1
ATOM 559 C C . ARG A 1 68 ? -4.73 21.828 6.941 1 98.81 68 ARG A C 1
ATOM 561 O O . ARG A 1 68 ? -5.453 21.859 5.941 1 98.81 68 ARG A O 1
ATOM 568 N N . HIS A 1 69 ? -3.928 22.812 7.266 1 98.81 69 HIS A N 1
ATOM 569 C CA . HIS A 1 69 ? -3.758 23.953 6.367 1 98.81 69 HIS A CA 1
ATOM 570 C C . HIS A 1 69 ? -3.182 23.516 5.027 1 98.81 69 HIS A C 1
ATOM 572 O O . HIS A 1 69 ? -2.672 22.406 4.898 1 98.81 69 HIS A O 1
ATOM 578 N N . GLY A 1 70 ? -3.234 24.375 4.027 1 98.75 70 GLY A N 1
ATOM 579 C CA . GLY A 1 70 ? -2.773 24.078 2.682 1 98.75 70 GLY A CA 1
ATOM 580 C C . GLY A 1 70 ? -1.28 24.281 2.504 1 98.75 70 GLY A C 1
ATOM 581 O O . GLY A 1 70 ? -0.568 24.562 3.469 1 98.75 70 GLY A O 1
ATOM 582 N N . SER A 1 71 ? -0.853 24.094 1.245 1 98.56 71 SER A N 1
ATOM 583 C CA . SER A 1 71 ? 0.541 24.312 0.877 1 98.56 71 SER A CA 1
ATOM 584 C C . SER A 1 71 ? 0.984 25.734 1.244 1 98.56 71 SER A C 1
ATOM 586 O O . SER A 1 71 ? 0.222 26.688 1.088 1 98.56 71 SER A O 1
ATOM 588 N N . ARG A 1 72 ? 2.209 25.859 1.685 1 97.81 72 ARG A N 1
ATOM 589 C CA . ARG A 1 72 ? 2.686 27.141 2.197 1 97.81 72 ARG A CA 1
ATOM 590 C C . ARG A 1 72 ? 4.176 27.312 1.927 1 97.81 72 ARG A C 1
ATOM 592 O O . ARG A 1 72 ? 4.844 26.391 1.472 1 97.81 72 ARG A O 1
ATOM 599 N N . ASN A 1 73 ? 4.629 28.5 2.203 1 96.88 73 ASN A N 1
ATOM 600 C CA . ASN A 1 73 ? 6.051 28.828 2.217 1 96.88 73 ASN A CA 1
ATOM 601 C C . ASN A 1 73 ? 6.754 28.219 3.428 1 96.88 73 ASN A C 1
ATOM 603 O O . ASN A 1 73 ? 6.098 27.766 4.363 1 96.88 73 ASN A O 1
ATOM 607 N N . PRO A 1 74 ? 8.125 28.125 3.361 1 96.5 74 PRO A N 1
ATOM 608 C CA . PRO A 1 74 ? 8.852 27.609 4.531 1 96.5 74 PRO A CA 1
ATOM 609 C C . PRO A 1 74 ? 8.562 28.422 5.797 1 96.5 74 PRO A C 1
ATOM 611 O O . PRO A 1 74 ? 8.172 29.594 5.719 1 96.5 74 PRO A O 1
ATOM 614 N N . THR A 1 75 ? 8.742 27.734 6.922 1 93.88 75 THR A N 1
ATOM 615 C CA . THR A 1 75 ? 8.469 28.375 8.203 1 93.88 75 THR A CA 1
ATOM 616 C C . THR A 1 75 ? 9.523 29.438 8.523 1 93.88 75 THR A C 1
ATOM 618 O O . THR A 1 75 ? 10.656 29.359 8.031 1 93.88 75 THR A O 1
ATOM 621 N N . GLY A 1 76 ? 8.969 30.328 9.375 1 84.56 76 GLY A N 1
ATOM 622 C CA . GLY A 1 76 ? 9.883 31.359 9.844 1 84.56 76 GLY A CA 1
ATOM 623 C C . GLY A 1 76 ? 10.672 30.938 11.07 1 84.56 76 GLY A C 1
ATOM 624 O O . GLY A 1 76 ? 10.195 30.156 11.883 1 84.56 76 GLY A O 1
ATOM 625 N N . ASP A 1 77 ? 11.969 30.828 11.008 1 68.94 77 ASP A N 1
ATOM 626 C CA . ASP A 1 77 ? 12.852 30.578 12.141 1 68.94 77 ASP A CA 1
ATOM 627 C C . ASP A 1 77 ? 13.688 31.812 12.469 1 68.94 77 ASP A C 1
ATOM 629 O O . ASP A 1 77 ? 14.477 32.281 11.633 1 68.94 77 ASP A O 1
ATOM 633 N N . VAL A 1 78 ? 13.461 32.25 13.617 1 52.78 78 VAL A N 1
ATOM 634 C CA . VAL A 1 78 ? 14.164 33.469 14 1 52.78 78 VAL A CA 1
ATOM 635 C C . VAL A 1 78 ? 15.672 33.25 13.969 1 52.78 78 VAL A C 1
ATOM 637 O O . VAL A 1 78 ? 16.438 34.125 13.586 1 52.78 78 VAL A O 1
ATOM 640 N N . THR A 1 79 ? 16.031 31.938 14.281 1 60.56 79 THR A N 1
ATOM 641 C CA . THR A 1 79 ? 17.469 31.734 14.438 1 60.56 79 THR A CA 1
ATOM 642 C C . THR A 1 79 ? 18.094 31.328 13.109 1 60.56 79 THR A C 1
ATOM 644 O O . THR A 1 79 ? 19.328 31.266 13 1 60.56 79 THR A O 1
ATOM 647 N N . ALA A 1 80 ? 17.37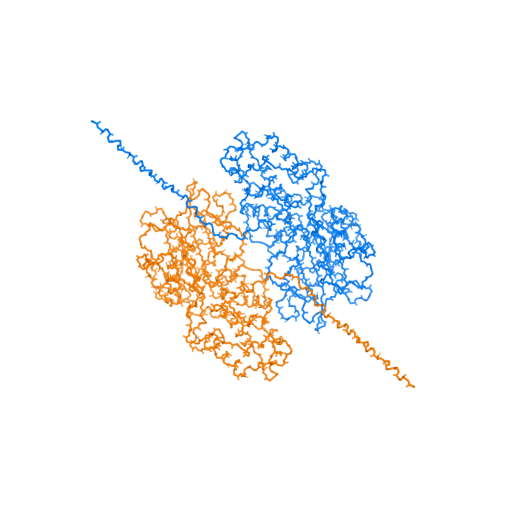5 31.203 12.172 1 63.41 80 ALA A N 1
ATOM 648 C CA . ALA A 1 80 ? 17.812 30.844 10.828 1 63.41 80 ALA A CA 1
ATOM 649 C C . ALA A 1 80 ? 18.797 29.672 10.859 1 63.41 80 ALA A C 1
ATOM 651 O O . ALA A 1 80 ? 19.719 29.609 10.047 1 63.41 80 ALA A O 1
ATOM 652 N N . THR A 1 81 ? 18.719 28.781 11.82 1 73.44 81 THR A N 1
ATOM 653 C CA . THR A 1 81 ? 19.672 27.688 11.953 1 73.44 81 THR A CA 1
ATOM 654 C C . THR A 1 81 ? 19.078 26.375 11.445 1 73.44 81 THR A C 1
ATOM 656 O O . THR A 1 81 ? 19.812 25.453 11.086 1 73.44 81 THR A O 1
ATOM 659 N N . ASP A 1 82 ? 17.875 26.422 11.258 1 86.56 82 ASP A N 1
ATOM 660 C CA . ASP A 1 82 ? 17.219 25.203 10.766 1 86.56 82 ASP A CA 1
ATOM 661 C C . ASP A 1 82 ? 17.203 25.172 9.242 1 86.56 82 ASP A C 1
ATOM 663 O O . ASP A 1 82 ? 16.766 26.125 8.594 1 86.56 82 ASP A O 1
ATOM 667 N N . VAL A 1 83 ? 17.594 24.141 8.711 1 91.06 83 VAL A N 1
ATOM 668 C CA . VAL A 1 83 ? 17.828 23.969 7.277 1 91.06 83 VAL A CA 1
ATOM 669 C C . VAL A 1 83 ? 16.516 24.172 6.516 1 91.06 83 VAL A C 1
ATOM 671 O O . VAL A 1 83 ? 16.516 24.625 5.371 1 91.06 83 VAL A O 1
ATOM 674 N N . TYR A 1 84 ? 15.383 23.938 7.164 1 89.12 84 TYR A N 1
ATOM 675 C CA . TYR A 1 84 ? 14.102 24 6.457 1 89.12 84 TYR A CA 1
ATOM 676 C C . TYR A 1 84 ? 13.484 25.391 6.566 1 89.12 84 TYR A C 1
ATOM 678 O O . TYR A 1 84 ? 12.438 25.656 5.98 1 89.12 84 TYR A O 1
ATOM 686 N N . SER A 1 85 ? 14.117 26.359 7.234 1 93.69 85 SER A N 1
ATOM 687 C CA . SER A 1 85 ? 13.539 27.688 7.461 1 93.69 85 SER A CA 1
ATOM 688 C C . SER A 1 85 ? 13.656 28.562 6.215 1 93.69 85 SER A C 1
ATOM 690 O O . SER A 1 85 ? 14.57 28.375 5.41 1 93.69 85 SER A O 1
ATOM 692 N N . SER A 1 86 ? 12.766 29.469 6.164 1 94.81 86 SER A N 1
ATOM 693 C CA . SER A 1 86 ? 12.711 30.391 5.027 1 94.81 86 SER A CA 1
ATOM 694 C C . SER A 1 86 ? 14 31.188 4.895 1 94.81 86 SER A C 1
ATOM 696 O O . SER A 1 86 ? 14.531 31.344 3.793 1 94.81 86 SER A O 1
ATOM 698 N N . GLN A 1 87 ? 14.508 31.656 5.98 1 94.62 87 GLN A N 1
ATOM 699 C CA . GLN A 1 87 ? 15.727 32.469 5.949 1 94.62 87 GLN A CA 1
ATOM 700 C C . GLN A 1 87 ? 16.922 31.625 5.504 1 94.62 87 GLN A C 1
ATOM 702 O O . GLN A 1 87 ? 17.734 32.094 4.688 1 94.62 87 GLN A O 1
ATOM 707 N N . TYR A 1 88 ? 17.062 30.469 6.074 1 95.5 88 TYR A N 1
ATOM 708 C CA . TYR A 1 88 ? 18.172 29.594 5.703 1 95.5 88 TYR A CA 1
ATOM 709 C C . TYR A 1 88 ? 18.125 29.266 4.215 1 95.5 88 TYR A C 1
ATOM 711 O O . TYR A 1 88 ? 19.141 29.375 3.523 1 95.5 88 TYR A O 1
ATOM 719 N N . LEU A 1 89 ? 17 28.922 3.729 1 97 89 LEU A N 1
ATOM 720 C CA . LEU A 1 89 ? 16.844 28.516 2.334 1 97 89 LEU A CA 1
ATOM 721 C C . LEU A 1 89 ? 17.031 29.719 1.402 1 97 89 LEU A C 1
ATOM 723 O O . LEU A 1 89 ? 17.562 29.578 0.3 1 97 89 LEU A O 1
ATOM 727 N N . ASN A 1 90 ? 16.5 30.844 1.836 1 95.31 90 ASN A N 1
ATOM 728 C CA . ASN A 1 90 ? 16.734 32.062 1.08 1 95.31 90 ASN A CA 1
ATOM 729 C C . ASN A 1 90 ? 18.234 32.344 0.925 1 95.31 90 ASN A C 1
ATOM 731 O O . ASN A 1 90 ? 18.703 32.625 -0.176 1 95.31 90 ASN A O 1
ATOM 735 N N . ASN A 1 91 ? 18.953 32.25 2.014 1 95.38 91 ASN A N 1
ATOM 736 C CA . ASN A 1 91 ? 20.406 32.438 1.978 1 95.38 91 ASN A CA 1
ATOM 737 C C . ASN A 1 91 ? 21.078 31.391 1.085 1 95.38 91 ASN A C 1
ATOM 739 O O . ASN A 1 91 ? 22.016 31.719 0.345 1 95.38 91 ASN A O 1
ATOM 743 N N . PHE A 1 92 ? 20.672 30.203 1.181 1 96.81 92 PHE A N 1
ATOM 744 C CA . PHE A 1 92 ? 21.219 29.109 0.383 1 96.81 92 PHE A CA 1
ATOM 745 C C . PHE A 1 92 ? 21.016 29.375 -1.104 1 96.81 92 PHE A C 1
ATOM 747 O O . PHE A 1 92 ? 21.938 29.172 -1.907 1 96.81 92 PHE A O 1
ATOM 754 N N . GLN A 1 93 ? 19.797 29.797 -1.453 1 97.25 93 GLN A N 1
ATOM 755 C CA . GLN A 1 93 ? 19.5 30.172 -2.834 1 97.25 93 GLN A CA 1
ATOM 756 C C . GLN A 1 93 ? 20.453 31.266 -3.328 1 97.25 93 GLN A C 1
ATOM 758 O O . GLN A 1 93 ? 20.938 31.203 -4.453 1 97.25 93 GLN A O 1
ATOM 763 N N . GLU A 1 94 ? 20.672 32.219 -2.553 1 96.69 94 GLU A N 1
ATOM 764 C CA . GLU A 1 94 ? 21.578 33.312 -2.91 1 96.69 94 GLU A CA 1
ATOM 765 C C . GLU A 1 94 ? 23 32.812 -3.146 1 96.69 94 GLU A C 1
ATOM 767 O O . GLU A 1 94 ? 23.672 33.25 -4.078 1 96.69 94 GLU A O 1
ATOM 772 N N . LYS A 1 95 ? 23.391 31.891 -2.293 1 97.06 95 LYS A N 1
ATOM 773 C CA . LYS A 1 95 ? 24.734 31.328 -2.428 1 97.06 95 LYS A CA 1
ATOM 774 C C . LYS A 1 95 ? 24.859 30.531 -3.723 1 97.06 95 LYS A C 1
ATOM 776 O O . LYS A 1 95 ? 25.922 30.516 -4.344 1 97.06 95 LYS A O 1
ATOM 781 N N . LEU A 1 96 ? 23.828 29.812 -4.125 1 97.06 96 LEU A N 1
ATOM 782 C CA . LEU A 1 96 ? 23.828 29.109 -5.395 1 97.06 96 LEU A CA 1
ATOM 783 C C . LEU A 1 96 ? 23.938 30.062 -6.566 1 97.06 96 LEU A C 1
ATOM 785 O O . LEU A 1 96 ? 24.719 29.828 -7.496 1 97.06 96 LEU A O 1
ATOM 789 N N . LEU A 1 97 ? 23.234 31.172 -6.484 1 96.12 97 LEU A N 1
ATOM 790 C CA . LEU A 1 97 ? 23.141 32.125 -7.586 1 96.12 97 LEU A CA 1
ATOM 791 C C . LEU A 1 97 ? 24.406 32.969 -7.699 1 96.12 97 LEU A C 1
ATOM 793 O O . LEU A 1 97 ? 24.844 33.281 -8.805 1 96.12 97 LEU A O 1
ATOM 797 N N . ASN A 1 98 ? 25.031 33.281 -6.605 1 96.06 98 ASN A N 1
ATOM 798 C CA . ASN A 1 98 ? 26.172 34.156 -6.66 1 96.06 98 ASN A CA 1
ATOM 799 C C . ASN A 1 98 ? 27.484 33.375 -6.773 1 96.06 98 ASN A C 1
ATOM 801 O O . ASN A 1 98 ? 28.562 33.969 -6.789 1 96.06 98 ASN A O 1
ATOM 805 N N . GLY A 1 99 ? 27.406 32.062 -6.668 1 94.62 99 GLY A N 1
ATOM 806 C CA . GLY A 1 99 ? 28.578 31.234 -6.93 1 94.62 99 GLY A CA 1
ATOM 807 C C . GLY A 1 99 ? 29.328 30.844 -5.668 1 94.62 99 GLY A C 1
ATOM 808 O O . GLY A 1 99 ? 30.344 30.156 -5.73 1 94.62 99 GLY A O 1
ATOM 809 N N . SER A 1 100 ? 28.828 31.25 -4.512 1 95.75 100 SER A N 1
ATOM 810 C CA . SER A 1 100 ? 29.422 30.797 -3.258 1 95.75 100 SER A CA 1
ATOM 811 C C . SER A 1 100 ? 29.328 29.281 -3.105 1 95.75 100 SER A C 1
ATOM 813 O O . SER A 1 100 ? 30.188 28.672 -2.477 1 95.75 100 SER A O 1
ATOM 815 N N . ILE A 1 101 ? 28.328 28.766 -3.533 1 96.44 101 ILE A N 1
ATOM 816 C CA . ILE A 1 101 ? 28.219 27.328 -3.771 1 96.44 101 ILE A CA 1
ATOM 817 C C . ILE A 1 101 ? 28.406 27.047 -5.262 1 96.44 101 ILE A C 1
ATOM 819 O O . ILE A 1 101 ? 27.453 27.125 -6.039 1 96.44 101 ILE A O 1
ATOM 823 N N . PRO A 1 102 ? 29.609 26.75 -5.602 1 96.88 102 PRO A N 1
ATOM 824 C CA . PRO A 1 102 ? 29.984 26.766 -7.02 1 96.88 102 PRO A CA 1
ATOM 825 C C . PRO A 1 102 ? 29.578 25.484 -7.75 1 96.88 102 PRO A C 1
ATOM 827 O O . PRO A 1 102 ? 30.25 24.453 -7.613 1 96.88 102 PRO A O 1
ATOM 830 N N . VAL A 1 103 ? 28.594 25.562 -8.523 1 96.75 103 VAL A N 1
ATOM 831 C CA . VAL A 1 103 ? 28.172 24.469 -9.398 1 96.75 103 VAL A CA 1
ATOM 832 C C . VAL A 1 103 ? 29.188 24.312 -10.539 1 96.75 103 VAL A C 1
ATOM 834 O O . VAL A 1 103 ? 29.641 25.297 -11.109 1 96.75 103 VAL A O 1
ATOM 837 N N . ASN A 1 104 ? 29.531 23.094 -10.828 1 96.69 104 ASN A N 1
ATOM 838 C CA . ASN A 1 104 ? 30.422 22.812 -11.945 1 96.69 104 ASN A CA 1
ATOM 839 C C . ASN A 1 104 ? 29.656 22.703 -13.258 1 96.69 104 ASN A C 1
ATOM 841 O O . ASN A 1 104 ? 29.391 21.594 -13.742 1 96.69 104 ASN A O 1
ATOM 845 N N . PHE A 1 105 ? 29.484 23.75 -13.961 1 94.56 105 PHE A N 1
ATOM 846 C CA . PHE A 1 105 ? 28.672 23.812 -15.164 1 94.56 105 PHE A CA 1
ATOM 847 C C . PHE A 1 105 ? 29.359 23.141 -16.328 1 94.56 105 PHE A C 1
ATOM 849 O O . PHE A 1 105 ? 28.75 22.859 -17.359 1 94.56 105 PHE A O 1
ATOM 856 N N . SER A 1 106 ? 30.609 22.812 -16.172 1 93.5 106 SER A N 1
ATOM 857 C CA . SER A 1 106 ? 31.375 22.188 -17.25 1 93.5 106 SER A CA 1
ATOM 858 C C . SER A 1 106 ? 31.234 20.672 -17.219 1 93.5 106 SER A C 1
ATOM 860 O O . SER A 1 106 ? 31.594 19.984 -18.188 1 93.5 106 SER A O 1
ATOM 862 N N . TYR A 1 107 ? 30.797 20.188 -16.047 1 93.56 107 TYR A N 1
ATOM 863 C CA . TYR A 1 107 ? 30.578 18.75 -15.969 1 93.56 107 TYR A CA 1
ATOM 864 C C . TYR A 1 107 ? 29.531 18.297 -16.984 1 93.56 107 TYR A C 1
ATOM 866 O O . TYR A 1 107 ? 28.438 18.875 -17.047 1 93.56 107 TYR A O 1
ATOM 874 N N . PRO A 1 108 ? 29.875 17.281 -17.781 1 91.5 108 PRO A N 1
ATOM 875 C CA . PRO A 1 108 ? 28.938 16.859 -18.812 1 91.5 108 PRO A CA 1
ATOM 876 C C . PRO A 1 108 ? 27.594 16.406 -18.234 1 91.5 108 PRO A C 1
ATOM 878 O O . PRO A 1 108 ? 27.562 15.617 -17.281 1 91.5 108 PRO A O 1
ATOM 881 N N . GLU A 1 109 ? 26.531 16.953 -18.812 1 90.12 109 GLU A N 1
ATOM 882 C CA . GLU A 1 109 ? 25.156 16.594 -18.5 1 90.12 109 GLU A CA 1
ATOM 883 C C . GLU A 1 109 ? 24.859 16.828 -17.016 1 90.12 109 GLU A C 1
ATOM 885 O O . GLU A 1 109 ? 24.141 16.047 -16.391 1 90.12 109 GLU A O 1
ATOM 890 N N . ASN A 1 110 ? 25.547 17.797 -16.422 1 94.5 110 ASN A N 1
ATOM 891 C CA . ASN A 1 110 ? 25.25 18.172 -15.047 1 94.5 110 ASN A CA 1
ATOM 892 C C . ASN A 1 110 ? 23.781 18.562 -14.883 1 94.5 110 ASN A C 1
ATOM 894 O O . ASN A 1 110 ? 23.297 19.5 -15.523 1 94.5 110 ASN A O 1
ATOM 898 N N . PRO A 1 111 ? 23.062 17.844 -14.023 1 95.12 111 PRO A N 1
ATOM 899 C CA . PRO A 1 111 ? 21.625 18.094 -13.875 1 95.12 111 PRO A CA 1
ATOM 900 C C . PRO A 1 111 ? 21.328 19.453 -13.219 1 95.12 111 PRO A C 1
ATOM 902 O O . PRO A 1 111 ? 20.188 19.891 -13.188 1 95.12 111 PRO A O 1
ATOM 905 N N . LEU A 1 112 ? 22.312 20.203 -12.742 1 96.81 112 LEU A N 1
ATOM 906 C CA . LEU A 1 112 ? 22.125 21.484 -12.07 1 96.81 112 LEU A CA 1
ATOM 907 C C . LEU A 1 112 ? 22.328 22.641 -13.039 1 96.81 112 LEU A C 1
ATOM 909 O O . LEU A 1 112 ? 22.234 23.812 -12.648 1 96.81 112 LEU A O 1
ATOM 913 N N . CYS A 1 113 ? 22.484 22.391 -14.266 1 95.38 113 CYS A N 1
ATOM 914 C CA . CYS A 1 113 ? 22.75 23.438 -15.25 1 95.38 113 CYS A CA 1
ATOM 915 C C . CYS A 1 113 ? 21.594 24.406 -15.352 1 95.38 113 CYS A C 1
ATOM 917 O O . CYS A 1 113 ? 21.781 25.562 -15.742 1 95.38 113 CYS A O 1
ATOM 919 N N . PHE A 1 114 ? 20.438 23.984 -14.984 1 96.25 114 PHE A N 1
ATOM 920 C CA . PHE A 1 114 ? 19.25 24.828 -15.047 1 96.25 114 PHE A CA 1
ATOM 921 C C . PHE A 1 114 ? 19.422 26.047 -14.141 1 96.25 114 PHE A C 1
ATOM 923 O O . PHE A 1 114 ? 18.719 27.047 -14.305 1 96.25 114 PHE A O 1
ATOM 930 N N . ILE A 1 115 ? 20.328 26.047 -13.203 1 96.25 115 ILE A N 1
ATOM 931 C CA . ILE A 1 115 ? 20.5 27.109 -12.219 1 96.25 115 ILE A CA 1
ATOM 932 C C . ILE A 1 115 ? 20.891 28.406 -12.922 1 96.25 115 ILE A C 1
ATOM 934 O O . ILE A 1 115 ? 20.578 29.5 -12.438 1 96.25 115 ILE A O 1
ATOM 938 N N . LYS A 1 116 ? 21.438 28.297 -14.062 1 93.94 116 LYS A N 1
ATOM 939 C CA . LYS A 1 116 ? 21.844 29.453 -14.844 1 93.94 116 LYS A CA 1
ATOM 940 C C . LYS A 1 116 ? 20.625 30.312 -15.219 1 93.94 116 LYS A C 1
ATOM 942 O O . LYS A 1 116 ? 20.75 31.531 -15.359 1 93.94 116 LYS A O 1
ATOM 947 N N . GLN A 1 117 ? 19.516 29.688 -15.367 1 94.88 117 GLN A N 1
ATOM 948 C CA . GLN A 1 117 ? 18.297 30.375 -15.773 1 94.88 117 GLN A CA 1
ATOM 949 C C . GLN A 1 117 ? 17.219 30.297 -14.695 1 94.88 117 GLN A C 1
ATOM 951 O O . GLN A 1 117 ? 16.062 30.641 -14.93 1 94.88 117 GLN A O 1
ATOM 956 N N . TRP A 1 118 ? 17.625 29.828 -13.594 1 96 118 TRP A N 1
ATOM 957 C CA . TRP A 1 118 ? 16.719 29.562 -12.484 1 96 118 TRP A CA 1
ATOM 958 C C . TRP A 1 118 ? 16.359 30.844 -11.75 1 96 118 TRP A C 1
ATOM 960 O O . TRP A 1 118 ? 17.234 31.688 -11.508 1 96 118 TRP A O 1
ATOM 970 N N . THR A 1 119 ? 15.086 31.062 -11.469 1 95.12 119 THR A N 1
ATOM 971 C CA . THR A 1 119 ? 14.594 32.156 -10.633 1 95.12 119 THR A CA 1
ATOM 972 C C . THR A 1 119 ? 14.07 31.609 -9.305 1 95.12 119 THR A C 1
ATOM 974 O O . THR A 1 119 ? 13.07 30.891 -9.273 1 95.12 119 THR A O 1
ATOM 977 N N . PRO A 1 120 ? 14.703 31.969 -8.203 1 96.44 120 PRO A N 1
ATOM 978 C CA . PRO A 1 120 ? 14.258 31.484 -6.902 1 96.44 120 PRO A CA 1
ATOM 979 C C . PRO A 1 120 ? 12.891 32.031 -6.5 1 96.44 120 PRO A C 1
ATOM 981 O O . PRO A 1 120 ? 12.586 33.188 -6.805 1 96.44 120 PRO A O 1
ATOM 984 N N . VAL A 1 121 ? 12.133 31.188 -5.777 1 95.88 121 VAL A N 1
ATOM 985 C CA . VAL A 1 121 ? 10.797 31.656 -5.406 1 95.88 121 VAL A CA 1
ATOM 986 C C . VAL A 1 121 ? 10.664 31.672 -3.885 1 95.88 121 VAL A C 1
ATOM 988 O O . VAL A 1 121 ? 9.711 32.219 -3.346 1 95.88 121 VAL A O 1
ATOM 991 N N . ILE A 1 122 ? 11.586 31.047 -3.146 1 96.38 122 ILE A N 1
ATOM 992 C CA . ILE A 1 122 ? 11.562 31.078 -1.688 1 96.38 122 ILE A CA 1
ATOM 993 C C . ILE A 1 122 ? 12.109 32.406 -1.191 1 96.38 122 ILE A C 1
ATOM 995 O O . ILE A 1 122 ? 13.258 32.781 -1.48 1 96.38 122 ILE A O 1
ATOM 999 N N . ASP A 1 123 ? 11.266 33.094 -0.526 1 94.62 123 ASP A N 1
ATOM 1000 C CA . ASP A 1 123 ? 11.578 34.438 0.002 1 94.62 123 ASP A CA 1
ATOM 1001 C C . ASP A 1 123 ? 11.352 34.5 1.511 1 94.62 123 ASP A C 1
ATOM 1003 O O . ASP A 1 123 ? 10.273 34.156 1.994 1 94.62 123 ASP A O 1
ATOM 1007 N N . ALA A 1 124 ? 12.383 34.969 2.277 1 93.31 124 ALA A N 1
ATOM 1008 C CA . ALA A 1 124 ? 12.297 35.031 3.734 1 93.31 124 ALA A CA 1
ATOM 1009 C C . ALA A 1 124 ? 11.109 35.906 4.172 1 93.31 124 ALA A C 1
ATOM 1011 O O . ALA A 1 124 ? 10.5 35.656 5.215 1 93.31 124 ALA A O 1
ATOM 1012 N N . GLU A 1 125 ? 10.648 36.844 3.389 1 93.88 125 GLU A N 1
ATOM 1013 C CA . GLU A 1 125 ? 9.562 37.781 3.721 1 93.88 125 GLU A CA 1
ATOM 1014 C C . GLU A 1 125 ? 8.211 37.062 3.666 1 93.88 125 GLU A C 1
ATOM 1016 O O . GLU A 1 125 ? 7.238 37.562 4.258 1 93.88 125 GLU A O 1
ATOM 1021 N N . ASN A 1 126 ? 8.18 36 2.975 1 95.12 126 ASN A N 1
ATOM 1022 C CA . ASN A 1 126 ? 6.914 35.281 2.811 1 95.12 126 ASN A CA 1
ATOM 1023 C C . ASN A 1 126 ? 6.812 34.094 3.764 1 95.12 126 ASN A C 1
ATOM 1025 O O . ASN A 1 126 ? 5.922 33.25 3.619 1 95.12 126 ASN A O 1
ATOM 1029 N N . ALA A 1 127 ? 7.664 34.062 4.758 1 95.56 127 ALA A N 1
ATOM 1030 C CA . ALA A 1 127 ? 7.699 32.938 5.684 1 95.56 127 ALA A CA 1
ATOM 1031 C C . ALA A 1 127 ? 6.309 32.625 6.219 1 95.56 127 ALA A C 1
ATOM 1033 O O . ALA A 1 127 ? 5.535 33.531 6.535 1 95.56 127 ALA A O 1
ATOM 1034 N N . ASP A 1 128 ? 5.938 31.312 6.215 1 95.44 128 ASP A N 1
ATOM 1035 C CA . ASP A 1 128 ? 4.746 30.75 6.852 1 95.44 128 ASP A CA 1
ATOM 1036 C C . ASP A 1 128 ? 3.496 31.031 6.02 1 95.44 128 ASP A C 1
ATOM 1038 O O . ASP A 1 128 ? 2.445 30.438 6.254 1 95.44 128 ASP A O 1
ATOM 1042 N N . GLN A 1 129 ? 3.576 31.875 5.035 1 96.88 129 GLN A N 1
ATOM 1043 C CA . GLN A 1 129 ? 2.383 32.281 4.301 1 96.88 129 GLN A CA 1
ATOM 1044 C C . GLN A 1 129 ? 1.87 31.156 3.414 1 96.88 129 GLN A C 1
ATOM 1046 O O . GLN A 1 129 ? 2.658 30.422 2.807 1 96.88 129 GLN A O 1
ATOM 1051 N N . LEU A 1 130 ? 0.585 31.062 3.361 1 97.56 130 LEU A N 1
ATOM 1052 C CA . LEU A 1 130 ? -0.057 30.125 2.443 1 97.56 130 LEU A CA 1
ATOM 1053 C C . LEU A 1 130 ? 0.314 30.453 0.998 1 97.56 130 LEU A C 1
ATOM 1055 O O . LEU A 1 130 ? 0.404 31.609 0.619 1 97.56 130 LEU A O 1
ATOM 1059 N N . SER A 1 131 ? 0.526 29.438 0.221 1 97.25 131 SER A N 1
ATOM 1060 C CA . SER A 1 131 ? 0.776 29.625 -1.204 1 97.25 131 SER A CA 1
ATOM 1061 C C . SER A 1 131 ? -0.528 29.672 -1.994 1 97.25 131 SER A C 1
ATOM 1063 O O . SER A 1 131 ? -1.6 29.406 -1.445 1 97.25 131 SER A O 1
ATOM 1065 N N . SER A 1 132 ? -0.421 30.047 -3.285 1 95.5 132 SER A N 1
ATOM 1066 C CA . SER A 1 132 ? -1.595 30.016 -4.152 1 95.5 132 SER A CA 1
ATOM 1067 C C . SER A 1 132 ? -2.148 28.594 -4.273 1 95.5 132 SER A C 1
ATOM 1069 O O . SER A 1 132 ? -3.365 28.406 -4.324 1 95.5 132 SER A O 1
ATOM 1071 N N . ARG A 1 133 ? -1.29 27.656 -4.281 1 95.69 133 ARG A N 1
ATOM 1072 C CA . ARG A 1 133 ? -1.72 26.266 -4.301 1 95.69 133 ARG A CA 1
ATOM 1073 C C . ARG A 1 133 ? -2.508 25.922 -3.043 1 95.69 133 ARG A C 1
ATOM 1075 O O . ARG A 1 133 ? -3.529 25.234 -3.115 1 95.69 133 ARG A O 1
ATOM 1082 N N . GLY A 1 134 ? -1.989 26.344 -1.951 1 98.12 134 GLY A N 1
ATOM 1083 C CA . GLY A 1 134 ? -2.676 26.094 -0.694 1 98.12 134 GLY A CA 1
ATOM 1084 C C . GLY A 1 134 ? -4.094 26.625 -0.672 1 98.12 134 GLY A C 1
ATOM 1085 O O . GLY A 1 134 ? -5.012 25.953 -0.192 1 98.12 134 GLY A O 1
ATOM 1086 N N . ARG A 1 135 ? -4.281 27.812 -1.215 1 97.81 135 ARG A N 1
ATOM 1087 C CA . ARG A 1 135 ? -5.609 28.406 -1.292 1 97.81 135 ARG A CA 1
ATOM 1088 C C . ARG A 1 135 ? -6.535 27.578 -2.176 1 97.81 135 ARG A C 1
ATOM 1090 O O . ARG A 1 135 ? -7.676 27.312 -1.804 1 97.81 135 ARG A O 1
ATOM 1097 N N . LEU A 1 136 ? -5.996 27.188 -3.277 1 96.94 136 LEU A N 1
ATOM 1098 C CA . LEU A 1 136 ? -6.773 26.375 -4.215 1 96.94 136 LEU A CA 1
ATOM 1099 C C . LEU A 1 136 ? -7.156 25.031 -3.6 1 96.94 136 LEU A C 1
ATOM 1101 O O . LEU A 1 136 ? -8.289 24.578 -3.762 1 96.94 136 LEU A O 1
ATOM 1105 N N . GLU A 1 137 ? -6.184 24.406 -2.951 1 98.19 137 GLU A N 1
ATOM 1106 C CA . GLU A 1 137 ? -6.434 23.125 -2.295 1 98.19 137 GLU A CA 1
ATOM 1107 C C . GLU A 1 137 ? -7.621 23.203 -1.343 1 98.19 137 GLU A C 1
ATOM 1109 O O . GLU A 1 137 ? -8.539 22.391 -1.409 1 98.19 137 GLU A O 1
ATOM 1114 N N . LEU A 1 138 ? -7.629 24.203 -0.521 1 98.69 138 LEU A N 1
ATOM 1115 C CA . LEU A 1 138 ? -8.648 24.312 0.515 1 98.69 138 LEU A CA 1
ATOM 1116 C C . LEU A 1 138 ? -9.984 24.734 -0.079 1 98.69 138 LEU A C 1
ATOM 1118 O O . LEU A 1 138 ? -11.039 24.25 0.339 1 98.69 138 LEU A O 1
ATOM 1122 N N . PHE A 1 139 ? -10.008 25.625 -1.042 1 98.25 139 PHE A N 1
ATOM 1123 C CA . PHE A 1 139 ? -11.242 25.984 -1.726 1 98.25 139 PHE A CA 1
ATOM 1124 C C . PHE A 1 139 ? -11.906 24.766 -2.336 1 98.25 139 PHE A C 1
ATOM 1126 O O . PHE A 1 139 ? -13.102 24.547 -2.154 1 98.25 139 PHE A O 1
ATOM 1133 N N . ASP A 1 140 ? -11.125 24 -3.02 1 97.56 140 ASP A N 1
ATOM 1134 C CA . ASP A 1 140 ? -11.648 22.828 -3.707 1 97.56 140 ASP A CA 1
ATOM 1135 C C . ASP A 1 140 ? -12.156 21.781 -2.711 1 97.56 140 ASP A C 1
ATOM 1137 O O . ASP A 1 140 ? -13.188 21.156 -2.941 1 97.56 140 ASP A O 1
ATOM 1141 N N . LEU A 1 141 ? -11.43 21.578 -1.675 1 98.06 141 LEU A N 1
ATOM 1142 C CA . LEU A 1 141 ? -11.852 20.625 -0.657 1 98.06 141 LEU A CA 1
ATOM 1143 C C . LEU A 1 141 ? -13.156 21.062 -0 1 98.06 141 LEU A C 1
ATOM 1145 O O . LEU A 1 141 ? -14.016 20.234 0.295 1 98.06 141 LEU A O 1
ATOM 1149 N N . GLY A 1 142 ? -13.297 22.391 0.241 1 98.19 142 GLY A N 1
ATOM 1150 C CA . GLY A 1 142 ? -14.562 22.906 0.75 1 98.19 142 GLY A CA 1
ATOM 1151 C C . GLY A 1 142 ? -15.734 22.625 -0.168 1 98.19 142 GLY A C 1
ATOM 1152 O O . GLY A 1 142 ? -16.797 22.188 0.287 1 98.19 142 GLY A O 1
ATOM 1153 N N . ARG A 1 143 ? -15.539 22.844 -1.429 1 96.69 143 ARG A N 1
ATOM 1154 C CA . ARG A 1 143 ? -16.562 22.578 -2.432 1 96.69 143 ARG A CA 1
ATOM 1155 C C . ARG A 1 143 ? -16.969 21.109 -2.414 1 96.69 143 ARG A C 1
ATOM 1157 O O . ARG A 1 143 ? -18.156 20.781 -2.424 1 96.69 143 ARG A O 1
ATOM 1164 N N . GLN A 1 144 ? -15.969 20.281 -2.369 1 96.12 144 GLN A N 1
ATOM 1165 C CA . GLN A 1 144 ? -16.219 18.844 -2.406 1 96.12 144 GLN A CA 1
ATOM 1166 C C . GLN A 1 144 ? -16.953 18.375 -1.149 1 96.12 144 GLN A C 1
ATOM 1168 O O . GLN A 1 144 ? -17.844 17.531 -1.22 1 96.12 144 GLN A O 1
ATOM 1173 N N . LEU A 1 145 ? -16.562 18.906 -0.033 1 96.94 145 LEU A N 1
ATOM 1174 C CA . LEU A 1 145 ? -17.234 18.531 1.205 1 96.94 145 LEU A CA 1
ATOM 1175 C C . LEU A 1 145 ? -18.719 18.906 1.147 1 96.94 145 LEU A C 1
ATOM 1177 O O . LEU A 1 145 ? -19.578 18.109 1.539 1 96.94 145 LEU A O 1
ATOM 1181 N N . TYR A 1 146 ? -18.984 20.078 0.673 1 95.44 146 TYR A N 1
ATOM 1182 C CA . TYR A 1 146 ? -20.359 20.531 0.576 1 95.44 146 TYR A CA 1
ATOM 1183 C C . TYR A 1 146 ? -21.172 19.625 -0.36 1 95.44 146 TYR A C 1
ATOM 1185 O O . TYR A 1 146 ? -22.297 19.25 -0.051 1 95.44 146 TYR A O 1
ATOM 1193 N N . GLN A 1 147 ? -20.625 19.359 -1.457 1 93.75 147 GLN A N 1
ATOM 1194 C CA . GLN A 1 147 ? -21.297 18.516 -2.439 1 93.75 147 GLN A CA 1
ATOM 1195 C C . GLN A 1 147 ? -21.641 17.156 -1.848 1 93.75 147 GLN A C 1
ATOM 1197 O O . GLN A 1 147 ? -22.719 16.609 -2.104 1 93.75 147 GLN A O 1
ATOM 1202 N N . ARG A 1 148 ? -20.797 16.641 -1.056 1 94.94 148 ARG A N 1
ATOM 1203 C CA . ARG A 1 148 ? -20.969 15.297 -0.518 1 94.94 148 ARG A CA 1
ATOM 1204 C C . ARG A 1 148 ? -21.969 15.305 0.644 1 94.94 148 ARG A C 1
ATOM 1206 O O . ARG A 1 148 ? -22.766 14.383 0.781 1 94.94 148 ARG A O 1
ATOM 1213 N N . TYR A 1 149 ? -21.891 16.328 1.439 1 96.69 149 TYR A N 1
ATOM 1214 C CA . TYR A 1 149 ? -22.641 16.297 2.691 1 96.69 149 TYR A CA 1
ATOM 1215 C C . TYR A 1 149 ? -23.703 17.406 2.727 1 96.69 149 TYR A C 1
ATOM 1217 O O . TYR A 1 149 ? -24.094 17.859 3.803 1 96.69 149 TYR A O 1
ATOM 1225 N N . TYR A 1 150 ? -24.156 17.922 1.652 1 93.75 150 TYR A N 1
ATOM 1226 C CA . TYR A 1 150 ? -25.016 19.094 1.553 1 93.75 150 TYR A CA 1
ATOM 1227 C C . TYR A 1 150 ? -26.266 18.922 2.41 1 93.75 150 TYR A C 1
ATOM 1229 O O . TYR A 1 150 ? -26.781 19.891 2.969 1 93.75 150 TYR A O 1
ATOM 1237 N N . LYS A 1 151 ? -26.734 17.672 2.592 1 93.69 151 LYS A N 1
ATOM 1238 C CA . LYS A 1 151 ? -27.953 17.406 3.352 1 93.69 151 LYS A CA 1
ATOM 1239 C C . LYS A 1 151 ? -27.766 17.75 4.828 1 93.69 151 LYS A C 1
ATOM 1241 O O . LYS A 1 151 ? -28.734 18 5.539 1 93.69 151 LYS A O 1
ATOM 1246 N N . LEU A 1 152 ? -26.531 17.734 5.25 1 96.06 152 LEU A N 1
ATOM 1247 C CA . LEU A 1 152 ? -26.266 17.984 6.66 1 96.06 152 LEU A CA 1
ATOM 1248 C C . LEU A 1 152 ? -26.172 19.484 6.934 1 96.06 152 LEU A C 1
ATOM 1250 O O . LEU A 1 152 ? -26.219 19.922 8.086 1 96.06 152 LEU A O 1
ATOM 1254 N N . PHE A 1 153 ? -26.016 20.281 5.918 1 94.06 153 PHE A N 1
ATOM 1255 C CA . PHE A 1 153 ? -25.859 21.719 6.066 1 94.06 153 PHE A CA 1
ATOM 1256 C C . PHE A 1 153 ? -27.234 22.406 6.117 1 94.06 153 PHE A C 1
ATOM 1258 O O . PHE A 1 153 ? -27.578 23.172 5.215 1 94.06 153 PHE A O 1
ATOM 1265 N N . ASP A 1 154 ? -27.922 22.234 7.223 1 91.25 154 ASP A N 1
ATOM 1266 C CA . ASP A 1 154 ? -29.281 22.734 7.352 1 91.25 154 ASP A CA 1
ATOM 1267 C C . ASP A 1 154 ? -29.375 23.875 8.367 1 91.25 154 ASP A C 1
ATOM 1269 O O . ASP A 1 154 ? -30.469 24.328 8.703 1 91.25 154 ASP A O 1
ATOM 1273 N N . SER A 1 155 ? -28.266 24.297 8.906 1 86.5 155 SER A N 1
ATOM 1274 C CA . SER A 1 155 ? -28.25 25.422 9.836 1 86.5 155 SER A CA 1
ATOM 1275 C C . SER A 1 155 ? -27.984 26.734 9.109 1 86.5 155 SER A C 1
ATOM 1277 O O . SER A 1 155 ? -27.609 26.734 7.934 1 86.5 155 SER A O 1
ATOM 1279 N N . TYR A 1 156 ? -28.188 27.734 9.922 1 85.81 156 TYR A N 1
ATOM 1280 C CA . TYR A 1 156 ? -27.969 29.047 9.336 1 85.81 156 TYR A CA 1
ATOM 1281 C C . TYR A 1 156 ? -26.5 29.453 9.453 1 85.81 156 TYR A C 1
ATOM 1283 O O . TYR A 1 156 ? -25.922 30.016 8.516 1 85.81 156 TYR A O 1
ATOM 1291 N N . VAL A 1 157 ? -25.938 29.203 10.578 1 93.69 157 VAL A N 1
ATOM 1292 C CA . VAL A 1 157 ? -24.547 29.578 10.828 1 93.69 157 VAL A CA 1
ATOM 1293 C C . VAL A 1 157 ? -23.781 28.359 11.352 1 93.69 157 VAL A C 1
ATOM 1295 O O . VAL A 1 157 ? -24.297 27.578 12.141 1 93.69 157 VAL A O 1
ATOM 1298 N N . TYR A 1 158 ? -22.562 28.266 10.867 1 95.38 158 TYR A N 1
ATOM 1299 C CA . TYR A 1 158 ? -21.703 27.156 11.258 1 95.38 158 TYR A CA 1
ATOM 1300 C C . TYR A 1 158 ? -20.438 27.641 11.938 1 95.38 158 TYR A C 1
ATOM 1302 O O . TYR A 1 158 ? -19.812 28.609 11.484 1 95.38 158 TYR A O 1
ATOM 1310 N N . ASP A 1 159 ? -20.094 27.016 13.055 1 95.44 159 ASP A N 1
ATOM 1311 C CA . ASP A 1 159 ? -18.844 27.328 13.734 1 95.44 159 ASP A CA 1
ATOM 1312 C C . ASP A 1 159 ? -17.656 26.75 12.969 1 95.44 159 ASP A C 1
ATOM 1314 O O . ASP A 1 159 ? -17.656 25.578 12.578 1 95.44 159 ASP A O 1
ATOM 1318 N N . ILE A 1 160 ? -16.734 27.625 12.695 1 97.38 160 ILE A N 1
ATOM 1319 C CA . ILE A 1 160 ? -15.461 27.25 12.094 1 97.38 160 ILE A CA 1
ATOM 1320 C C . ILE A 1 160 ? -14.352 27.344 13.133 1 97.38 160 ILE A C 1
ATOM 1322 O O . ILE A 1 160 ? -13.859 28.438 13.422 1 97.38 160 ILE A O 1
ATOM 1326 N N . ASN A 1 161 ? -13.961 26.203 13.695 1 97.38 161 ASN A N 1
ATOM 1327 C CA . ASN A 1 161 ? -12.914 26.172 14.711 1 97.38 161 ASN A CA 1
ATOM 1328 C C . ASN A 1 161 ? -11.523 26.141 14.078 1 97.38 161 ASN A C 1
ATOM 1330 O O . ASN A 1 161 ? -11.211 25.219 13.312 1 97.38 161 ASN A O 1
ATOM 1334 N N . THR A 1 162 ? -10.641 27.094 14.414 1 97.62 162 THR A N 1
ATOM 1335 C CA . THR A 1 162 ? -9.336 27.141 13.766 1 97.62 162 THR A CA 1
ATOM 1336 C C . THR A 1 162 ? -8.234 27.422 14.781 1 97.62 162 THR A C 1
ATOM 1338 O O . THR A 1 162 ? -8.398 28.25 15.68 1 97.62 162 THR A O 1
ATOM 1341 N N . ALA A 1 163 ? -7.16 26.609 14.719 1 97.12 163 ALA A N 1
ATOM 1342 C CA . ALA A 1 163 ? -5.949 27.109 15.367 1 97.12 163 ALA A CA 1
ATOM 1343 C C . ALA A 1 163 ? -5.613 28.516 14.898 1 97.12 163 ALA A C 1
ATOM 1345 O O . ALA A 1 163 ? -5.949 28.906 13.773 1 97.12 163 ALA A O 1
ATOM 1346 N N . GLU A 1 164 ? -4.938 29.281 15.625 1 96.44 164 GLU A N 1
ATOM 1347 C CA . GLU A 1 164 ? -4.977 30.734 15.453 1 96.44 164 GLU A CA 1
ATOM 1348 C C . GLU A 1 164 ? -3.867 31.203 14.516 1 96.44 164 GLU A C 1
ATOM 1350 O O . GLU A 1 164 ? -3.84 32.375 14.117 1 96.44 164 GLU A O 1
ATOM 1355 N N . GLN A 1 165 ? -2.936 30.328 14.109 1 95.56 165 GLN A N 1
ATOM 1356 C CA . GLN A 1 165 ? -1.911 30.781 13.172 1 95.56 165 GLN A CA 1
ATOM 1357 C C . GLN A 1 165 ? -2.535 31.25 11.859 1 95.56 165 GLN A C 1
ATOM 1359 O O . GLN A 1 165 ? -3.494 30.656 11.375 1 95.56 165 GLN A O 1
ATOM 1364 N N . GLU A 1 166 ? -1.958 32.281 11.312 1 96.62 166 GLU A N 1
ATOM 1365 C CA . GLU A 1 166 ? -2.541 32.969 10.164 1 96.62 166 GLU A CA 1
ATOM 1366 C C . GLU A 1 166 ? -2.789 32 9.008 1 96.62 166 GLU A C 1
ATOM 1368 O O . GLU A 1 166 ? -3.836 32.062 8.359 1 96.62 166 GLU A O 1
ATOM 1373 N N . ARG A 1 167 ? -1.79 31.141 8.672 1 96.75 167 ARG A N 1
ATOM 1374 C CA . ARG A 1 167 ? -1.95 30.25 7.523 1 96.75 167 ARG A CA 1
ATOM 1375 C C . ARG A 1 167 ? -3.09 29.266 7.75 1 96.75 167 ARG A C 1
ATOM 1377 O O . ARG A 1 167 ? -3.74 28.828 6.797 1 96.75 167 ARG A O 1
ATOM 1384 N N . VAL A 1 168 ? -3.357 28.891 8.984 1 98.31 168 VAL A N 1
ATOM 1385 C CA . VAL A 1 168 ? -4.457 27.984 9.305 1 98.31 168 VAL A CA 1
ATOM 1386 C C . VAL A 1 168 ? -5.789 28.719 9.156 1 98.31 168 VAL A C 1
ATOM 1388 O O . VAL A 1 168 ? -6.727 28.203 8.547 1 98.31 168 VAL A O 1
ATOM 1391 N N . VAL A 1 169 ? -5.863 29.938 9.703 1 98.31 169 VAL A N 1
ATOM 1392 C CA . VAL A 1 169 ? -7.062 30.766 9.602 1 98.31 169 VAL A CA 1
ATOM 1393 C C . VAL A 1 169 ? -7.383 31.047 8.133 1 98.31 169 VAL A C 1
ATOM 1395 O O . VAL A 1 169 ? -8.531 30.922 7.703 1 98.31 169 VAL A O 1
ATOM 1398 N N . GLU A 1 170 ? -6.367 31.391 7.422 1 98.5 170 GLU A N 1
ATOM 1399 C CA . GLU A 1 170 ? -6.582 31.656 6.004 1 98.5 170 GLU A CA 1
ATOM 1400 C C . GLU A 1 170 ? -7.07 30.406 5.277 1 98.5 170 GLU A C 1
ATOM 1402 O O . GLU A 1 170 ? -7.938 30.484 4.406 1 98.5 170 GLU A O 1
ATOM 1407 N N . SER A 1 171 ? -6.484 29.266 5.562 1 98.81 171 SER A N 1
ATOM 1408 C CA . SER A 1 171 ? -6.93 28 4.988 1 98.81 171 SER A CA 1
ATOM 1409 C C . SER A 1 171 ? -8.406 27.75 5.277 1 98.81 171 SER A C 1
ATOM 1411 O O . SER A 1 171 ? -9.164 27.344 4.387 1 98.81 171 SER A O 1
ATOM 1413 N N . ALA A 1 172 ? -8.805 27.984 6.496 1 98.62 172 ALA A N 1
ATOM 1414 C CA . ALA A 1 172 ? -10.203 27.844 6.879 1 98.62 172 ALA A CA 1
ATOM 1415 C C . ALA A 1 172 ? -11.102 28.766 6.066 1 98.62 172 ALA A C 1
ATOM 1417 O O . ALA A 1 172 ? -12.195 28.375 5.648 1 98.62 172 ALA A O 1
ATOM 1418 N N . LYS A 1 173 ? -10.672 29.969 5.859 1 98.31 173 LYS A N 1
ATOM 1419 C CA . LYS A 1 173 ? -11.438 30.938 5.07 1 98.31 173 LYS A CA 1
ATOM 1420 C C . LYS A 1 173 ? -11.633 30.438 3.643 1 98.31 173 LYS A C 1
ATOM 1422 O O . LYS A 1 173 ? -12.75 30.453 3.121 1 98.31 173 LYS A O 1
ATOM 1427 N N . TRP A 1 174 ? -10.562 29.969 3.039 1 98.44 174 TRP A N 1
ATOM 1428 C CA . TRP A 1 174 ? -10.672 29.484 1.668 1 98.44 174 TRP A CA 1
ATOM 1429 C C . TRP A 1 174 ? -11.539 28.234 1.601 1 98.44 174 TRP A C 1
ATOM 1431 O O . TRP A 1 174 ? -12.297 28.047 0.648 1 98.44 174 TRP A O 1
ATOM 1441 N N . PHE A 1 175 ? -11.383 27.422 2.557 1 98.69 175 PHE A N 1
ATOM 1442 C CA . PHE A 1 175 ? -12.242 26.234 2.633 1 98.69 175 PHE A CA 1
ATOM 1443 C C . PHE A 1 175 ? -13.711 26.641 2.699 1 98.69 175 PHE A C 1
ATOM 1445 O O . PHE A 1 175 ? -14.547 26.078 1.991 1 98.69 175 PHE A O 1
ATOM 1452 N N . THR A 1 176 ? -14.039 27.609 3.494 1 98.19 176 THR A N 1
ATOM 1453 C CA . THR A 1 176 ? -15.43 28.031 3.693 1 98.19 176 THR A CA 1
ATOM 1454 C C . THR A 1 176 ? -15.945 28.781 2.475 1 98.19 176 THR A C 1
ATOM 1456 O O . THR A 1 176 ? -17.141 28.75 2.172 1 98.19 176 THR A O 1
ATOM 1459 N N . TYR A 1 177 ? -15.078 29.5 1.79 1 97.31 177 TYR A N 1
ATOM 1460 C CA . TYR A 1 177 ? -15.461 30.031 0.489 1 97.31 177 TYR A CA 1
ATOM 1461 C C . TYR A 1 177 ? -15.891 28.922 -0.453 1 97.31 177 TYR A C 1
ATOM 1463 O O . TYR A 1 177 ? -16.812 29.094 -1.26 1 97.31 177 TYR A O 1
ATOM 1471 N N . GLY A 1 178 ? -15.156 27.828 -0.357 1 97.56 178 GLY A N 1
ATOM 1472 C CA . GLY A 1 178 ? -15.555 26.656 -1.142 1 97.56 178 GLY A CA 1
ATOM 1473 C C . GLY A 1 178 ? -16.906 26.094 -0.737 1 97.56 178 GLY A C 1
ATOM 1474 O O . GLY A 1 178 ? -17.672 25.656 -1.589 1 97.56 178 GLY A O 1
ATOM 1475 N N . LEU A 1 179 ? -17.219 26.172 0.517 1 97.31 179 LEU A N 1
ATOM 1476 C CA . LEU A 1 179 ? -18.469 25.656 1.052 1 97.31 179 LEU A CA 1
ATOM 1477 C C . LEU A 1 179 ? -19.641 26.516 0.625 1 97.31 179 LEU A C 1
ATOM 1479 O O . LEU A 1 179 ? -20.641 26.016 0.107 1 97.31 179 LEU A O 1
ATOM 1483 N N . PHE A 1 180 ? -19.484 27.859 0.843 1 96.31 180 PHE A N 1
ATOM 1484 C CA . PHE A 1 180 ? -20.672 28.703 0.855 1 96.31 180 PHE A CA 1
ATOM 1485 C C . PHE A 1 180 ? -20.547 29.812 -0.179 1 96.31 180 PHE A C 1
ATOM 1487 O O . PHE A 1 180 ? -21.469 30.625 -0.331 1 96.31 180 PHE A O 1
ATOM 1494 N N . GLY A 1 181 ? -19.438 29.922 -0.851 1 94.25 181 GLY A N 1
ATOM 1495 C CA . GLY A 1 181 ? -19.219 31.016 -1.792 1 94.25 181 GLY A CA 1
ATOM 1496 C C . GLY A 1 181 ? -19.219 32.375 -1.132 1 94.25 181 GLY A C 1
ATOM 1497 O O . GLY A 1 181 ? -18.562 32.562 -0.104 1 94.25 181 GLY A O 1
ATOM 1498 N N . ASP A 1 182 ? -20.031 33.25 -1.719 1 92 182 ASP A N 1
ATOM 1499 C CA . ASP A 1 182 ? -20.047 34.656 -1.278 1 92 182 ASP A CA 1
ATOM 1500 C C . ASP A 1 182 ? -20.781 34.812 0.049 1 92 182 ASP A C 1
ATOM 1502 O O . ASP A 1 182 ? -20.672 35.844 0.712 1 92 182 ASP A O 1
ATOM 1506 N N . LYS A 1 183 ? -21.422 33.781 0.464 1 92.12 183 LYS A N 1
ATOM 1507 C CA . LYS A 1 183 ? -22.203 33.875 1.693 1 92.12 183 LYS A CA 1
ATOM 1508 C C . LYS A 1 183 ? -21.391 33.375 2.893 1 92.12 183 LYS A C 1
ATOM 1510 O O . LYS A 1 183 ? -21.938 33.25 3.996 1 92.12 183 LYS A O 1
ATOM 1515 N N . MET A 1 184 ? -20.109 33.094 2.672 1 90.88 184 MET A N 1
ATOM 1516 C CA . MET A 1 184 ? -19.312 32.438 3.717 1 90.88 184 MET A CA 1
ATOM 1517 C C . MET A 1 184 ? -19.328 33.281 4.996 1 90.88 184 MET A C 1
ATOM 1519 O O . MET A 1 184 ? -19.469 32.75 6.094 1 90.88 184 MET A O 1
ATOM 1523 N N . TYR A 1 185 ? -19.344 34.625 4.914 1 90.94 185 TYR A N 1
ATOM 1524 C CA . TYR A 1 185 ? -19.281 35.469 6.109 1 90.94 185 TYR A CA 1
ATOM 1525 C C . TYR A 1 185 ? -20.609 35.438 6.852 1 90.94 185 TYR A C 1
ATOM 1527 O O . TYR A 1 185 ? -20.641 35.531 8.086 1 90.94 185 TYR A O 1
ATOM 1535 N N . GLU A 1 186 ? -21.688 35.25 6.152 1 94.19 186 GLU A N 1
ATOM 1536 C CA . GLU A 1 186 ? -23.016 35.188 6.762 1 94.19 186 GLU A CA 1
ATOM 1537 C C . GLU A 1 186 ? -23.266 33.812 7.391 1 94.19 186 GLU A C 1
ATOM 1539 O O . GLU A 1 186 ? -23.969 33.719 8.398 1 94.19 186 GLU A O 1
ATOM 1544 N N . LYS A 1 187 ? -22.594 32.875 6.871 1 95.62 187 LYS A N 1
ATOM 1545 C CA . LYS A 1 187 ? -22.938 31.516 7.23 1 95.62 187 LYS A CA 1
ATOM 1546 C C . LYS A 1 187 ? -21.938 30.938 8.219 1 95.62 187 LYS A C 1
ATOM 1548 O O . LYS A 1 187 ? -22.062 29.781 8.625 1 95.62 187 LYS A O 1
ATOM 1553 N N . THR A 1 188 ? -20.953 31.75 8.57 1 96.56 188 THR A N 1
ATOM 1554 C CA . THR A 1 188 ? -19.922 31.141 9.398 1 96.56 188 THR A CA 1
ATOM 1555 C C . THR A 1 188 ? -19.609 32.031 10.617 1 96.56 188 THR A C 1
ATOM 1557 O O . THR A 1 188 ? -19.781 33.25 10.562 1 96.56 188 THR A O 1
ATOM 1560 N N . ASN A 1 189 ? -19.281 31.391 11.703 1 96.44 189 ASN A N 1
ATOM 1561 C CA . ASN A 1 189 ? -18.719 31.984 12.922 1 96.44 189 ASN A CA 1
ATOM 1562 C C . ASN A 1 189 ? -17.328 31.438 13.211 1 96.44 189 ASN A C 1
ATOM 1564 O O . ASN A 1 189 ? -17.188 30.312 13.688 1 96.44 189 ASN A O 1
ATOM 1568 N N . PHE A 1 190 ? -16.297 32.219 12.922 1 96.44 190 PHE A N 1
ATOM 1569 C CA . PHE A 1 190 ? -14.93 31.766 13.117 1 96.44 190 PHE A CA 1
ATOM 1570 C C . PHE A 1 190 ? -14.539 31.828 14.594 1 96.44 190 PHE A C 1
ATOM 1572 O O . PHE A 1 190 ? -14.68 32.875 15.227 1 96.44 190 PHE A O 1
ATOM 1579 N N . ILE A 1 191 ? -14.141 30.781 15.125 1 96.5 191 ILE A N 1
ATOM 1580 C CA . ILE A 1 191 ? -13.648 30.672 16.484 1 96.5 191 ILE A CA 1
ATOM 1581 C C . ILE A 1 191 ? -12.141 30.422 16.484 1 96.5 191 ILE A C 1
ATOM 1583 O O . ILE A 1 191 ? -11.695 29.312 16.188 1 96.5 191 ILE A O 1
ATOM 1587 N N . LEU A 1 192 ? -11.367 31.453 16.812 1 96.69 192 LEU A N 1
ATOM 1588 C CA . LEU A 1 192 ? -9.914 31.344 16.844 1 96.69 192 LEU A CA 1
ATOM 1589 C C . LEU A 1 192 ? -9.438 30.766 18.172 1 96.69 192 LEU A C 1
ATOM 1591 O O . LEU A 1 192 ? -9.727 31.312 19.234 1 96.69 192 LEU A O 1
ATOM 1595 N N . ILE A 1 193 ? -8.734 29.688 18.094 1 96 193 ILE A N 1
ATOM 1596 C CA . ILE A 1 193 ? -8.289 28.984 19.297 1 96 193 ILE A CA 1
ATOM 1597 C C . ILE A 1 193 ? -6.785 29.156 19.469 1 96 193 ILE A C 1
ATOM 1599 O O . ILE A 1 193 ? -6.008 28.844 18.562 1 96 193 ILE A O 1
ATOM 1603 N N . SER A 1 194 ? -6.41 29.562 20.672 1 95 194 SER A N 1
ATOM 1604 C CA . SER A 1 194 ? -4.996 29.75 20.969 1 95 194 SER A CA 1
ATOM 1605 C C . SER A 1 194 ? -4.211 28.453 20.734 1 95 194 SER A C 1
ATOM 1607 O O . SER A 1 194 ? -4.703 27.359 21 1 95 194 SER A O 1
ATOM 1609 N N . GLU A 1 195 ? -3 28.609 20.281 1 94.44 195 GLU A N 1
ATOM 1610 C CA . GLU A 1 195 ? -2.16 27.438 20.062 1 94.44 195 GLU A CA 1
ATOM 1611 C C . GLU A 1 195 ? -1.255 27.188 21.266 1 94.44 195 GLU A C 1
ATOM 1613 O O . GLU A 1 195 ? -0.571 26.156 21.328 1 94.44 195 GLU A O 1
ATOM 1618 N N . GLY A 1 196 ? -1.293 28.062 22.188 1 94.06 196 GLY A N 1
ATOM 1619 C CA . GLY A 1 196 ? -0.456 27.938 23.375 1 94.06 196 GLY A CA 1
ATOM 1620 C C . GLY A 1 196 ? -1.167 27.266 24.531 1 94.06 196 GLY A C 1
ATOM 1621 O O . GLY A 1 196 ? -2.238 26.688 24.359 1 94.06 196 GLY A O 1
ATOM 1622 N N . LYS A 1 197 ? -0.545 27.359 25.672 1 93.69 197 LYS A N 1
ATOM 1623 C CA . LYS A 1 197 ? -0.981 26.688 26.891 1 93.69 197 LYS A CA 1
ATOM 1624 C C . LYS A 1 197 ? -2.359 27.172 27.328 1 93.69 197 LYS A C 1
ATOM 1626 O O . LYS A 1 197 ? -3.105 26.438 27.984 1 93.69 197 LYS A O 1
ATOM 1631 N N . ALA A 1 198 ? -2.74 28.312 26.875 1 93.31 198 ALA A N 1
ATOM 1632 C CA . ALA A 1 198 ? -3.99 28.922 27.312 1 93.31 198 ALA A CA 1
ATOM 1633 C C . ALA A 1 198 ? -5.195 28.188 26.75 1 93.31 198 ALA A C 1
ATOM 1635 O O . ALA A 1 198 ? -6.316 28.344 27.234 1 93.31 198 ALA A O 1
ATOM 1636 N N . ALA A 1 199 ? -4.992 27.375 25.75 1 94.19 199 ALA A N 1
ATOM 1637 C CA . ALA A 1 199 ? -6.105 26.672 25.125 1 94.19 199 ALA A CA 1
ATOM 1638 C C . ALA A 1 199 ? -6.492 25.422 25.922 1 94.19 199 ALA A C 1
ATOM 1640 O O . ALA A 1 199 ? -7.637 24.969 25.859 1 94.19 199 ALA A O 1
ATOM 1641 N N . GLY A 1 200 ? -5.539 24.875 26.688 1 93.94 200 GLY A N 1
ATOM 1642 C CA . GLY A 1 200 ? -5.805 23.641 27.391 1 93.94 200 GLY A CA 1
ATOM 1643 C C . GLY A 1 200 ? -6.328 22.531 26.484 1 93.94 200 GLY A C 1
ATOM 1644 O O . GLY A 1 200 ? -5.816 22.344 25.375 1 93.94 200 GLY A O 1
ATOM 1645 N N . ALA A 1 201 ? -7.371 21.844 26.984 1 92.25 201 ALA A N 1
ATOM 1646 C CA . ALA A 1 201 ? -7.891 20.672 26.266 1 92.25 201 ALA A CA 1
ATOM 1647 C C . ALA A 1 201 ? -8.766 21.094 25.094 1 92.25 201 ALA A C 1
ATOM 1649 O O . ALA A 1 201 ? -9.18 20.266 24.281 1 92.25 201 ALA A O 1
ATOM 1650 N N . ASN A 1 202 ? -8.969 22.406 24.922 1 92.69 202 ASN A N 1
ATOM 1651 C CA . ASN A 1 202 ? -9.711 22.922 23.781 1 92.69 202 ASN A CA 1
ATOM 1652 C C . ASN A 1 202 ? -8.82 23.078 22.547 1 92.69 202 ASN A C 1
ATOM 1654 O O . ASN A 1 202 ? -9.297 23.406 21.469 1 92.69 202 ASN A O 1
ATOM 1658 N N . SER A 1 203 ? -7.602 22.781 22.672 1 92.5 203 SER A N 1
ATOM 1659 C CA . SER A 1 203 ? -6.586 23.141 21.688 1 92.5 203 SER A CA 1
ATOM 1660 C C . SER A 1 203 ? -6.723 22.297 20.422 1 92.5 203 SER A C 1
ATOM 1662 O O . SER A 1 203 ? -7.137 21.141 20.484 1 92.5 203 SER A O 1
ATOM 1664 N N . LEU A 1 204 ? -6.41 22.891 19.281 1 95.56 204 LEU A N 1
ATOM 1665 C CA . LEU A 1 204 ? -6.18 22.234 18 1 95.56 204 LEU A CA 1
ATOM 1666 C C . LEU A 1 204 ? -4.691 22.188 17.672 1 95.56 204 LEU A C 1
ATOM 1668 O O . LEU A 1 204 ? -4.312 21.984 16.516 1 95.56 204 LEU A O 1
ATOM 1672 N N . SER A 1 205 ? -3.859 22.453 18.672 1 94.56 205 SER A N 1
ATOM 1673 C CA . SER A 1 205 ? -2.402 22.359 18.656 1 94.56 205 SER A CA 1
ATOM 1674 C C . SER A 1 205 ? -1.865 21.75 19.938 1 94.56 205 SER A C 1
ATOM 1676 O O . SER A 1 205 ? -1.163 22.422 20.703 1 94.56 205 SER A O 1
ATOM 1678 N N . MET A 1 206 ? -2.002 20.547 20.078 1 91.25 206 MET A N 1
ATOM 1679 C CA . MET A 1 206 ? -1.858 19.891 21.375 1 91.25 206 MET A CA 1
ATOM 1680 C C . MET A 1 206 ? -0.398 19.859 21.812 1 91.25 206 MET A C 1
ATOM 1682 O O . MET A 1 206 ? -0.106 19.906 23.016 1 91.25 206 MET A O 1
ATOM 1686 N N . TYR A 1 207 ? 0.483 19.797 20.906 1 89.31 207 TYR A N 1
ATOM 1687 C CA . TYR A 1 207 ? 1.898 19.781 21.266 1 89.31 207 TYR A CA 1
ATOM 1688 C C . TYR A 1 207 ? 2.275 21.047 22.031 1 89.31 207 TYR A C 1
ATOM 1690 O O . TYR A 1 207 ? 3.021 20.984 23.016 1 89.31 207 TYR A O 1
ATOM 1698 N N . ASN A 1 208 ? 1.739 22.172 21.656 1 91.31 208 ASN A N 1
ATOM 1699 C CA . ASN A 1 208 ? 2.029 23.453 22.297 1 91.31 208 ASN A CA 1
ATOM 1700 C C . ASN A 1 208 ? 1.16 23.672 23.531 1 91.31 208 ASN A C 1
ATOM 1702 O O . ASN A 1 208 ? 1.576 24.328 24.484 1 91.31 208 ASN A O 1
ATOM 1706 N N . ALA A 1 209 ? 0.045 23.078 23.5 1 94.94 209 ALA A N 1
ATOM 1707 C CA . ALA A 1 209 ? -0.931 23.312 24.562 1 94.94 209 ALA A CA 1
ATOM 1708 C C . ALA A 1 209 ? -0.639 22.453 25.781 1 94.94 209 ALA A C 1
ATOM 1710 O O . ALA A 1 209 ? -1.167 22.688 26.875 1 94.94 209 ALA A O 1
ATOM 1711 N N . CYS A 1 210 ? 0.178 21.422 25.625 1 96.5 210 CYS A N 1
ATOM 1712 C CA . CYS A 1 210 ? 0.619 20.578 26.719 1 96.5 210 CYS A CA 1
ATOM 1713 C C . CYS A 1 210 ? 1.918 21.094 27.328 1 96.5 210 CYS A C 1
ATOM 1715 O O . CYS A 1 210 ? 3.002 20.828 26.797 1 96.5 210 CYS A O 1
ATOM 1717 N N . PRO A 1 211 ? 1.832 21.719 28.453 1 96.62 211 PRO A N 1
ATOM 1718 C CA . PRO A 1 211 ? 3.027 22.328 29.031 1 96.62 211 PRO A CA 1
ATOM 1719 C C . PRO A 1 211 ? 4.121 21.312 29.344 1 96.62 211 PRO A C 1
ATOM 1721 O O . PRO A 1 211 ? 5.297 21.562 29.078 1 96.62 211 PRO A O 1
ATOM 1724 N N . VAL A 1 212 ? 3.76 20.188 29.875 1 97.12 212 VAL A N 1
ATOM 1725 C CA . VAL A 1 212 ? 4.75 19.188 30.266 1 97.12 212 VAL A CA 1
ATOM 1726 C C . VAL A 1 212 ? 5.504 18.703 29.031 1 97.12 212 VAL A C 1
ATOM 1728 O O . VAL A 1 212 ? 6.734 18.578 29.047 1 97.12 212 VAL A O 1
ATOM 1731 N N . PHE A 1 213 ? 4.812 18.438 28.016 1 96 213 PHE A N 1
ATOM 1732 C CA . PHE A 1 213 ? 5.406 17.953 26.766 1 96 213 PHE A CA 1
ATOM 1733 C C . PHE A 1 213 ? 6.309 19.016 26.156 1 96 213 PHE A C 1
ATOM 1735 O O . PHE A 1 213 ? 7.434 18.719 25.75 1 96 213 PHE A O 1
ATOM 1742 N N . LYS A 1 214 ? 5.797 20.219 26.078 1 94.5 214 LYS A N 1
ATOM 1743 C CA . LYS A 1 214 ? 6.5 21.328 25.438 1 94.5 214 LYS A CA 1
ATOM 1744 C C . LYS A 1 214 ? 7.719 21.75 26.25 1 94.5 214 LYS A C 1
ATOM 1746 O O . LYS A 1 214 ? 8.82 21.875 25.703 1 94.5 214 LYS A O 1
ATOM 1751 N N . ASP A 1 215 ? 7.543 21.953 27.516 1 95.19 215 ASP A N 1
ATOM 1752 C CA . ASP A 1 215 ? 8.578 22.547 28.359 1 95.19 215 ASP A CA 1
ATOM 1753 C C . ASP A 1 215 ? 9.727 21.562 28.594 1 95.19 215 ASP A C 1
ATOM 1755 O O . ASP A 1 215 ? 10.859 21.969 28.844 1 95.19 215 ASP A O 1
ATOM 1759 N N . ASN A 1 216 ? 9.477 20.266 28.469 1 95.19 216 ASN A N 1
ATOM 1760 C CA . ASN A 1 216 ? 10.531 19.281 28.641 1 95.19 216 ASN A CA 1
ATOM 1761 C C . ASN A 1 216 ? 11.172 18.906 27.312 1 95.19 216 ASN A C 1
ATOM 1763 O O . ASN A 1 216 ? 12.023 18.016 27.25 1 95.19 216 ASN A O 1
ATOM 1767 N N . ASN A 1 217 ? 10.766 19.5 26.25 1 94.94 217 ASN A N 1
ATOM 1768 C CA . ASN A 1 217 ? 11.32 19.344 24.906 1 94.94 217 ASN A CA 1
ATOM 1769 C C . ASN A 1 217 ? 11.266 17.891 24.438 1 94.94 217 ASN A C 1
ATOM 1771 O O . ASN A 1 217 ? 12.227 17.406 23.844 1 94.94 217 ASN A O 1
ATOM 1775 N N . PHE A 1 218 ? 10.195 17.172 24.812 1 93.81 218 PHE A N 1
ATOM 1776 C CA . PHE A 1 218 ? 10.07 15.766 24.453 1 93.81 218 PHE A CA 1
ATOM 1777 C C . PHE A 1 218 ? 10.062 15.594 22.938 1 93.81 218 PHE A C 1
ATOM 1779 O O . PHE A 1 218 ? 10.664 14.648 22.406 1 93.81 218 PHE A O 1
ATOM 1786 N N . HIS A 1 219 ? 9.414 16.516 22.266 1 92.31 219 HIS A N 1
ATOM 1787 C CA . HIS A 1 219 ? 9.383 16.5 20.797 1 92.31 219 HIS A CA 1
ATOM 1788 C C . HIS A 1 219 ? 10.789 16.594 20.219 1 92.31 219 HIS A C 1
ATOM 1790 O O . HIS A 1 219 ? 11.242 15.68 19.531 1 92.31 219 HIS A O 1
ATOM 1796 N N . LYS A 1 220 ? 11.477 17.656 20.516 1 92 220 LYS A N 1
ATOM 1797 C CA . LYS A 1 220 ? 12.781 17.984 19.922 1 92 220 LYS A CA 1
ATOM 1798 C C . LYS A 1 220 ? 13.812 16.922 20.266 1 92 220 LYS A C 1
ATOM 1800 O O . LYS A 1 220 ? 14.578 16.484 19.406 1 92 220 LYS A O 1
ATOM 1805 N N . ASN A 1 221 ? 13.82 16.469 21.484 1 95.81 221 ASN A N 1
ATOM 1806 C CA . ASN A 1 221 ? 14.812 15.5 21.922 1 95.81 221 ASN A CA 1
ATOM 1807 C C . ASN A 1 221 ? 14.672 14.188 21.156 1 95.81 221 ASN A C 1
ATOM 1809 O O . ASN A 1 221 ? 15.664 13.633 20.672 1 95.81 221 ASN A O 1
ATOM 1813 N N . ALA A 1 222 ? 13.445 13.711 21.047 1 96.25 222 ALA A N 1
ATOM 1814 C CA . ALA A 1 222 ? 13.211 12.438 20.375 1 96.25 222 ALA A CA 1
ATOM 1815 C C . ALA A 1 222 ? 13.508 12.531 18.891 1 96.25 222 ALA A C 1
ATOM 1817 O O . ALA A 1 222 ? 14.148 11.641 18.312 1 96.25 222 ALA A O 1
ATOM 1818 N N . THR A 1 223 ? 13.094 13.586 18.281 1 96.06 223 THR A N 1
ATOM 1819 C CA . THR A 1 223 ? 13.289 13.742 16.844 1 96.06 223 THR A CA 1
ATOM 1820 C C . THR A 1 223 ? 14.758 13.969 16.516 1 96.06 223 THR A C 1
ATOM 1822 O O . THR A 1 223 ? 15.281 13.398 15.547 1 96.06 223 THR A O 1
ATOM 1825 N N . ASP A 1 224 ? 15.469 14.812 17.297 1 96 224 ASP A N 1
ATOM 1826 C CA . ASP A 1 224 ? 16.891 15.047 17.078 1 96 224 ASP A CA 1
ATOM 1827 C C . ASP A 1 224 ? 17.688 13.75 17.172 1 96 224 ASP A C 1
ATOM 1829 O O . ASP A 1 224 ? 18.594 13.516 16.375 1 96 224 ASP A O 1
ATOM 1833 N N . ALA A 1 225 ? 17.359 12.953 18.141 1 97.19 225 ALA A N 1
ATOM 1834 C CA . ALA A 1 225 ? 18.078 11.695 18.328 1 97.19 225 ALA A CA 1
ATOM 1835 C C . ALA A 1 225 ? 17.875 10.766 17.141 1 97.19 225 ALA A C 1
ATOM 1837 O O . ALA A 1 225 ? 18.828 10.141 16.672 1 97.19 225 ALA A O 1
ATOM 1838 N N . ALA A 1 226 ? 16.656 10.672 16.672 1 97.38 226 ALA A N 1
ATOM 1839 C CA . ALA A 1 226 ? 16.359 9.828 15.508 1 97.38 226 ALA A CA 1
ATOM 1840 C C . ALA A 1 226 ? 17.078 10.336 14.266 1 97.38 226 ALA A C 1
ATOM 1842 O O . ALA A 1 226 ? 17.688 9.562 13.523 1 97.38 226 ALA A O 1
ATOM 1843 N N . HIS A 1 227 ? 17.047 11.656 14.07 1 96.56 227 HIS A N 1
ATOM 1844 C CA . HIS A 1 227 ? 17.641 12.266 12.883 1 96.56 227 HIS A CA 1
ATOM 1845 C C . HIS A 1 227 ? 19.156 12.172 12.914 1 96.56 227 HIS A C 1
ATOM 1847 O O . HIS A 1 227 ? 19.797 12.031 11.867 1 96.56 227 HIS A O 1
ATOM 1853 N N . ALA A 1 228 ? 19.719 12.273 14.078 1 96.56 228 ALA A N 1
ATOM 1854 C CA . ALA A 1 228 ? 21.172 12.211 14.211 1 96.56 228 ALA A CA 1
ATOM 1855 C C . ALA A 1 228 ? 21.719 10.906 13.641 1 96.56 228 ALA A C 1
ATOM 1857 O O . ALA A 1 228 ? 22.812 10.875 13.07 1 96.56 228 ALA A O 1
ATOM 1858 N N . VAL A 1 229 ? 20.953 9.883 13.766 1 97.19 229 VAL A N 1
ATOM 1859 C CA . VAL A 1 229 ? 21.375 8.586 13.266 1 97.19 229 VAL A CA 1
ATOM 1860 C C . VAL A 1 229 ? 21.031 8.469 11.781 1 97.19 229 VAL A C 1
ATOM 1862 O O . VAL A 1 229 ? 21.922 8.266 10.945 1 97.19 229 VAL A O 1
ATOM 1865 N N . TRP A 1 230 ? 19.781 8.672 11.422 1 97.69 230 TRP A N 1
ATOM 1866 C CA . TRP A 1 230 ? 19.266 8.367 10.094 1 97.69 230 TRP A CA 1
ATOM 1867 C C . TRP A 1 230 ? 19.891 9.281 9.047 1 97.69 230 TRP A C 1
ATOM 1869 O O . TRP A 1 230 ? 20.266 8.828 7.961 1 97.69 230 TRP A O 1
ATOM 1879 N N . ARG A 1 231 ? 20.094 10.547 9.32 1 96.94 231 ARG A N 1
ATOM 1880 C CA . ARG A 1 231 ? 20.578 11.516 8.344 1 96.94 231 ARG A CA 1
ATOM 1881 C C . ARG A 1 231 ? 22.047 11.281 8.023 1 96.94 231 ARG A C 1
ATOM 1883 O O . ARG A 1 231 ? 22.5 11.547 6.902 1 96.94 231 ARG A O 1
ATOM 1890 N N . ASN A 1 232 ? 22.781 10.711 8.938 1 95.88 232 ASN A N 1
ATOM 1891 C CA . ASN A 1 232 ? 24.188 10.375 8.672 1 95.88 232 ASN A CA 1
ATOM 1892 C C . ASN A 1 232 ? 24.297 9.133 7.789 1 95.88 232 ASN A C 1
ATOM 1894 O O . ASN A 1 232 ? 25.281 8.961 7.074 1 95.88 232 ASN A O 1
ATOM 1898 N N . ILE A 1 233 ? 23.297 8.367 7.82 1 95.25 233 ILE A N 1
ATOM 1899 C CA . ILE A 1 233 ? 23.328 7.117 7.066 1 95.25 233 ILE A CA 1
ATOM 1900 C C . ILE A 1 233 ? 22.844 7.367 5.641 1 95.25 233 ILE A C 1
ATOM 1902 O O . ILE A 1 233 ? 23.547 7.043 4.676 1 95.25 233 ILE A O 1
ATOM 1906 N N . PHE A 1 234 ? 21.703 8.047 5.465 1 96.06 234 PHE A N 1
ATOM 1907 C CA . PHE A 1 234 ? 21.094 8.008 4.141 1 96.06 234 PHE A CA 1
ATOM 1908 C C . PHE A 1 234 ? 21.562 9.195 3.301 1 96.06 234 PHE A C 1
ATOM 1910 O O . PHE A 1 234 ? 21.469 9.164 2.07 1 96.06 234 PHE A O 1
ATOM 1917 N N . ILE A 1 235 ? 22.094 10.25 3.928 1 97.69 235 ILE A N 1
ATOM 1918 C CA . ILE A 1 235 ? 22.391 11.438 3.133 1 97.69 235 ILE A CA 1
ATOM 1919 C C . ILE A 1 235 ? 23.828 11.375 2.646 1 97.69 235 ILE A C 1
ATOM 1921 O O . ILE A 1 235 ? 24.172 11.938 1.598 1 97.69 235 ILE A O 1
ATOM 1925 N N . GLU A 1 236 ? 24.734 10.711 3.352 1 95.44 236 GLU A N 1
ATOM 1926 C CA . GLU A 1 236 ? 26.156 10.664 2.994 1 95.44 236 GLU A CA 1
ATOM 1927 C C . GLU A 1 236 ? 26.344 10.148 1.572 1 95.44 236 GLU A C 1
ATOM 1929 O O . GLU A 1 236 ? 27.078 10.75 0.785 1 95.44 236 GLU A O 1
ATOM 1934 N N . PRO A 1 237 ? 25.688 9.078 1.229 1 93.94 237 PRO A N 1
ATOM 1935 C CA . PRO A 1 237 ? 25.859 8.625 -0.151 1 93.94 237 PRO A CA 1
ATOM 1936 C C . PRO A 1 237 ? 25.359 9.641 -1.175 1 93.94 237 PRO A C 1
ATOM 1938 O O . PRO A 1 237 ? 25.875 9.711 -2.289 1 93.94 237 PRO A O 1
ATOM 1941 N N . ILE A 1 238 ? 24.375 10.367 -0.836 1 96.81 238 ILE A N 1
ATOM 1942 C CA . ILE A 1 238 ? 23.844 11.398 -1.732 1 96.81 238 ILE A CA 1
ATOM 1943 C C . ILE A 1 238 ? 24.875 12.516 -1.885 1 96.81 238 ILE A C 1
ATOM 1945 O O . ILE A 1 238 ? 25.078 13.031 -2.988 1 96.81 238 ILE A O 1
ATOM 1949 N N . VAL A 1 239 ? 25.5 12.898 -0.749 1 97.44 239 VAL A N 1
ATOM 1950 C CA . VAL A 1 239 ? 26.578 13.883 -0.782 1 97.44 239 VAL A CA 1
ATOM 1951 C C . VAL A 1 239 ? 27.656 13.438 -1.764 1 97.44 239 VAL A C 1
ATOM 1953 O O . VAL A 1 239 ? 28.062 14.203 -2.635 1 97.44 239 VAL A O 1
ATOM 1956 N N . ASN A 1 240 ? 28.047 12.18 -1.664 1 93.94 240 ASN A N 1
ATOM 1957 C CA . ASN A 1 240 ? 29.109 11.648 -2.516 1 93.94 240 ASN A CA 1
ATOM 1958 C C . ASN A 1 240 ? 28.688 11.633 -3.982 1 93.94 240 ASN A C 1
ATOM 1960 O O . ASN A 1 240 ? 29.484 11.977 -4.859 1 93.94 240 ASN A O 1
ATOM 1964 N N . ARG A 1 241 ? 27.5 11.305 -4.27 1 92.75 241 ARG A N 1
ATOM 1965 C CA . ARG A 1 241 ? 27.016 11.203 -5.645 1 92.75 241 ARG A CA 1
ATOM 1966 C C . ARG A 1 241 ? 26.922 12.578 -6.289 1 92.75 241 ARG A C 1
ATOM 1968 O O . ARG A 1 241 ? 27.25 12.742 -7.465 1 92.75 241 ARG A O 1
ATOM 1975 N N . LEU A 1 242 ? 26.484 13.57 -5.527 1 96.38 242 LEU A N 1
ATOM 1976 C CA . LEU A 1 242 ? 26.219 14.891 -6.078 1 96.38 242 LEU A CA 1
ATOM 1977 C C . LEU A 1 242 ? 27.484 15.734 -6.109 1 96.38 242 LEU A C 1
ATOM 1979 O O . LEU A 1 242 ? 27.531 16.766 -6.797 1 96.38 242 LEU A O 1
ATOM 1983 N N . ALA A 1 243 ? 28.516 15.352 -5.402 1 96.44 243 ALA A N 1
ATOM 1984 C CA . ALA A 1 243 ? 29.734 16.141 -5.25 1 96.44 243 ALA A CA 1
ATOM 1985 C C . ALA A 1 243 ? 30.344 16.469 -6.605 1 96.44 243 ALA A C 1
ATOM 1987 O O . ALA A 1 243 ? 30.891 17.562 -6.801 1 96.44 243 ALA A O 1
ATOM 1988 N N . LYS A 1 244 ? 30.219 15.594 -7.578 1 94.44 244 LYS A N 1
ATOM 1989 C CA . LYS A 1 244 ? 30.844 15.758 -8.883 1 94.44 244 LYS A CA 1
ATOM 1990 C C . LYS A 1 244 ? 30.219 16.922 -9.656 1 94.44 244 LYS A C 1
ATOM 1992 O O . LYS A 1 244 ? 30.812 17.422 -10.609 1 94.44 244 LYS A O 1
ATOM 1997 N N . TYR A 1 245 ? 29.078 17.328 -9.289 1 96.88 245 TYR A N 1
ATOM 1998 C CA . TYR A 1 245 ? 28.375 18.375 -10.016 1 96.88 245 TYR A CA 1
ATOM 1999 C C . TYR A 1 245 ? 28.734 19.75 -9.469 1 96.88 245 TYR A C 1
ATOM 2001 O O . TYR A 1 245 ? 28.266 20.766 -9.984 1 96.88 245 TYR A O 1
ATOM 2009 N N . PHE A 1 246 ? 29.531 19.797 -8.43 1 97.5 246 PHE A N 1
ATOM 2010 C CA . PHE A 1 246 ? 30.062 21.031 -7.859 1 97.5 246 PHE A CA 1
ATOM 2011 C C . PHE A 1 246 ? 31.578 21.125 -8.062 1 97.5 246 PHE A C 1
ATOM 2013 O O . PHE A 1 246 ? 32.219 20.125 -8.414 1 97.5 246 PHE A O 1
ATOM 2020 N N . ASP A 1 247 ? 32.062 22.375 -7.863 1 96.31 247 ASP A N 1
ATOM 2021 C CA . ASP A 1 247 ? 33.5 22.562 -7.98 1 96.31 247 ASP A CA 1
ATOM 2022 C C . ASP A 1 247 ? 34.25 21.75 -6.938 1 96.31 247 ASP A C 1
ATOM 2024 O O . ASP A 1 247 ? 33.844 21.672 -5.781 1 96.31 247 ASP A O 1
ATOM 2028 N N . SER A 1 248 ? 35.438 21.266 -7.312 1 93.56 248 SER A N 1
ATOM 2029 C CA . SER A 1 248 ? 36.219 20.391 -6.449 1 93.56 248 SER A CA 1
ATOM 2030 C C . SER A 1 248 ? 36.656 21.125 -5.188 1 93.56 248 SER A C 1
ATOM 2032 O O . SER A 1 248 ? 37 20.484 -4.18 1 93.56 248 SER A O 1
ATOM 2034 N N . SER A 1 249 ? 36.625 22.422 -5.219 1 94.25 249 SER A N 1
ATOM 2035 C CA . SER A 1 249 ? 37.062 23.219 -4.066 1 94.25 249 SER A CA 1
ATOM 2036 C C . SER A 1 249 ? 35.969 23.297 -3.01 1 94.25 249 SER A C 1
ATOM 2038 O O . SER A 1 249 ? 36.219 23.672 -1.868 1 94.25 249 SER A O 1
ATOM 2040 N N . TYR A 1 250 ? 34.812 22.938 -3.393 1 96.31 250 TYR A N 1
ATOM 2041 C CA . TYR A 1 250 ? 33.656 23.031 -2.477 1 96.31 250 TYR A CA 1
ATOM 2042 C C . TYR A 1 250 ? 33.344 21.656 -1.886 1 96.31 250 TYR A C 1
ATOM 2044 O O . TYR A 1 250 ? 33.125 20.703 -2.621 1 96.31 250 TYR A O 1
ATOM 2052 N N . LYS A 1 251 ? 33.312 21.609 -0.584 1 96 251 LYS A N 1
ATOM 2053 C CA . LYS A 1 251 ? 32.906 20.391 0.106 1 96 251 LYS A CA 1
ATOM 2054 C C . LYS A 1 251 ? 31.406 20.391 0.419 1 96 251 LYS A C 1
ATOM 2056 O O . LYS A 1 251 ? 30.984 20.984 1.407 1 96 251 LYS A O 1
ATOM 2061 N N . LEU A 1 252 ? 30.672 19.672 -0.395 1 97.25 252 LEU A N 1
ATOM 2062 C CA . LEU A 1 252 ? 29.219 19.547 -0.194 1 97.25 252 LEU A CA 1
ATOM 2063 C C . LEU A 1 252 ? 28.922 18.906 1.158 1 97.25 252 LEU A C 1
ATOM 2065 O O . LEU A 1 252 ? 29.578 17.938 1.554 1 97.25 252 LEU A O 1
ATOM 2069 N N . THR A 1 253 ? 27.938 19.453 1.897 1 96.69 253 THR A N 1
ATOM 2070 C CA . THR A 1 253 ? 27.609 18.969 3.234 1 96.69 253 THR A CA 1
ATOM 2071 C C . THR A 1 253 ? 26.234 18.312 3.252 1 96.69 253 THR A C 1
ATOM 2073 O O . THR A 1 253 ? 25.484 18.422 2.285 1 96.69 253 THR A O 1
ATOM 2076 N N . ILE A 1 254 ? 25.969 17.672 4.383 1 96.69 254 ILE A N 1
ATOM 2077 C CA . ILE A 1 254 ? 24.656 17.078 4.617 1 96.69 254 ILE A CA 1
ATOM 2078 C C . ILE A 1 254 ? 23.578 18.172 4.539 1 96.69 254 ILE A C 1
ATOM 2080 O O . ILE A 1 254 ? 22.547 17.969 3.91 1 96.69 254 ILE A O 1
ATOM 2084 N N . ASN A 1 255 ? 23.812 19.312 5.098 1 96.5 255 ASN A N 1
ATOM 2085 C CA . ASN A 1 255 ? 22.844 20.406 5.117 1 96.5 255 ASN A CA 1
ATOM 2086 C C . ASN A 1 255 ? 22.625 20.984 3.719 1 96.5 255 ASN A C 1
ATOM 2088 O O . ASN A 1 255 ? 21.531 21.422 3.396 1 96.5 255 ASN A O 1
ATOM 2092 N N . ASP A 1 256 ? 23.703 20.953 2.91 1 97.56 256 ASP A N 1
ATOM 2093 C CA . ASP A 1 256 ? 23.531 21.375 1.524 1 97.56 256 ASP A CA 1
ATOM 2094 C C . ASP A 1 256 ? 22.516 20.469 0.804 1 97.56 256 ASP A C 1
ATOM 2096 O O . ASP A 1 256 ? 21.625 20.969 0.126 1 97.56 256 ASP A O 1
ATOM 2100 N N . VAL A 1 257 ? 22.703 19.172 0.984 1 98.19 257 VAL A N 1
ATOM 2101 C CA . VAL A 1 257 ? 21.828 18.203 0.332 1 98.19 257 VAL A CA 1
ATOM 2102 C C . VAL A 1 257 ? 20.406 18.375 0.853 1 98.19 257 VAL A C 1
ATOM 2104 O O . VAL A 1 257 ? 19.438 18.359 0.075 1 98.19 257 VAL A O 1
ATOM 2107 N N . ARG A 1 258 ? 20.234 18.531 2.133 1 97.81 258 ARG A N 1
ATOM 2108 C CA . ARG A 1 258 ? 18.922 18.781 2.717 1 97.81 258 ARG A CA 1
ATOM 2109 C C . ARG A 1 258 ? 18.297 20.047 2.145 1 97.81 258 ARG A C 1
ATOM 2111 O O . ARG A 1 258 ? 17.094 20.062 1.844 1 97.81 258 ARG A O 1
ATOM 2118 N N . SER A 1 259 ? 19.078 21.094 2.025 1 97.69 259 SER A N 1
ATOM 2119 C CA . SER A 1 259 ? 18.578 22.344 1.479 1 97.69 259 SER A CA 1
ATOM 2120 C C . SER A 1 259 ? 18.094 22.172 0.046 1 97.69 259 SER A C 1
ATOM 2122 O O . SER A 1 259 ? 17.031 22.688 -0.32 1 97.69 259 SER A O 1
ATOM 2124 N N . LEU A 1 260 ? 18.875 21.453 -0.743 1 98.38 260 LEU A N 1
ATOM 2125 C CA . LEU A 1 260 ? 18.469 21.188 -2.119 1 98.38 260 LEU A CA 1
ATOM 2126 C C . LEU A 1 260 ? 17.125 20.453 -2.158 1 98.38 260 LEU A C 1
ATOM 2128 O O . LEU A 1 260 ? 16.266 20.766 -2.982 1 98.38 260 LEU A O 1
ATOM 2132 N N . PHE A 1 261 ? 16.953 19.5 -1.286 1 98.31 261 PHE A N 1
ATOM 2133 C CA . PHE A 1 261 ? 15.711 18.734 -1.251 1 98.31 261 PHE A CA 1
ATOM 2134 C C . PHE A 1 261 ? 14.555 19.594 -0.768 1 98.31 261 PHE A C 1
ATOM 2136 O O . PHE A 1 261 ? 13.445 19.531 -1.313 1 98.31 261 PHE A O 1
ATOM 2143 N N . TYR A 1 262 ? 14.773 20.469 0.224 1 98.06 262 TYR A N 1
ATOM 2144 C CA . TYR A 1 262 ? 13.734 21.375 0.707 1 98.06 262 TYR A CA 1
ATOM 2145 C C . TYR A 1 262 ? 13.328 22.359 -0.375 1 98.06 262 TYR A C 1
ATOM 2147 O O . TYR A 1 262 ? 12.148 22.719 -0.489 1 98.06 262 TYR A O 1
ATOM 2155 N N . ILE A 1 263 ? 14.312 22.828 -1.113 1 98.25 263 ILE A N 1
ATOM 2156 C CA . ILE A 1 263 ? 13.969 23.719 -2.221 1 98.25 263 ILE A CA 1
ATOM 2157 C C . ILE A 1 263 ? 13.055 22.984 -3.201 1 98.25 263 ILE A C 1
ATOM 2159 O O . ILE A 1 263 ? 12.055 23.547 -3.666 1 98.25 263 ILE A O 1
ATOM 2163 N N . CYS A 1 264 ? 13.414 21.719 -3.498 1 98.31 264 CYS A N 1
ATOM 2164 C CA . CYS A 1 264 ? 12.555 20.891 -4.34 1 98.31 264 CYS A CA 1
ATOM 2165 C C . CYS A 1 264 ? 11.133 20.844 -3.777 1 98.31 264 CYS A C 1
ATOM 2167 O O . CYS A 1 264 ? 10.172 21.141 -4.484 1 98.31 264 CYS A O 1
ATOM 2169 N N . GLU A 1 265 ? 10.938 20.547 -2.523 1 98.19 265 GLU A N 1
ATOM 2170 C CA . GLU A 1 265 ? 9.641 20.391 -1.868 1 98.19 265 GLU A CA 1
ATOM 2171 C C . GLU A 1 265 ? 8.852 21.688 -1.896 1 98.19 265 GLU A C 1
ATOM 2173 O O . GLU A 1 265 ? 7.68 21.703 -2.273 1 98.19 265 GLU A O 1
ATOM 2178 N N . TYR A 1 266 ? 9.492 22.797 -1.57 1 98 266 TYR A N 1
ATOM 2179 C CA . TYR A 1 266 ? 8.766 24.047 -1.414 1 98 266 TYR A CA 1
ATOM 2180 C C . TYR A 1 266 ? 8.469 24.672 -2.77 1 98 266 TYR A C 1
ATOM 2182 O O . TYR A 1 266 ? 7.465 25.375 -2.928 1 98 266 TYR A O 1
ATOM 2190 N N . GLU A 1 267 ? 9.328 24.422 -3.75 1 97.81 267 GLU A N 1
ATOM 2191 C CA . GLU A 1 267 ? 8.969 24.875 -5.086 1 97.81 267 GLU A CA 1
ATOM 2192 C C . GLU A 1 267 ? 7.715 24.172 -5.598 1 97.81 267 GLU A C 1
ATOM 2194 O O . GLU A 1 267 ? 6.875 24.797 -6.254 1 97.81 267 GLU A O 1
ATOM 2199 N N . ILE A 1 268 ? 7.621 22.891 -5.277 1 97.75 268 ILE A N 1
ATOM 2200 C CA . ILE A 1 268 ? 6.398 22.188 -5.637 1 97.75 268 ILE A CA 1
ATOM 2201 C C . ILE A 1 268 ? 5.207 22.797 -4.906 1 97.75 268 ILE A C 1
ATOM 2203 O O . ILE A 1 268 ? 4.156 23.031 -5.512 1 97.75 268 ILE A O 1
ATOM 2207 N N . ALA A 1 269 ? 5.348 23.125 -3.668 1 96.88 269 ALA A N 1
ATOM 2208 C CA . ALA A 1 269 ? 4.281 23.688 -2.838 1 96.88 269 ALA A CA 1
ATOM 2209 C C . ALA A 1 269 ? 3.881 25.078 -3.318 1 96.88 269 ALA A C 1
ATOM 2211 O O . ALA A 1 269 ? 2.725 25.484 -3.18 1 96.88 269 ALA A O 1
ATOM 2212 N N . ILE A 1 270 ? 4.844 25.797 -3.91 1 96 270 ILE A N 1
ATOM 2213 C CA . ILE A 1 270 ? 4.625 27.203 -4.223 1 96 270 ILE A CA 1
ATOM 2214 C C . ILE A 1 270 ? 4.23 27.344 -5.691 1 96 270 ILE A C 1
ATOM 2216 O O . ILE A 1 270 ? 3.334 28.125 -6.023 1 96 270 ILE A O 1
ATOM 2220 N N . LYS A 1 271 ? 4.941 26.578 -6.59 1 93.69 271 LYS A N 1
ATOM 2221 C CA . LYS A 1 271 ? 4.707 26.828 -8.008 1 93.69 271 LYS A CA 1
ATOM 2222 C C . LYS A 1 271 ? 4.504 25.516 -8.773 1 93.69 271 LYS A C 1
ATOM 2224 O O . LYS A 1 271 ? 4.652 25.484 -9.992 1 93.69 271 LYS A O 1
ATOM 2229 N N . ASP A 1 272 ? 4.293 24.391 -8.148 1 93.06 272 ASP A N 1
ATOM 2230 C CA . ASP A 1 272 ? 3.842 23.109 -8.664 1 93.06 272 ASP A CA 1
ATOM 2231 C C . ASP A 1 272 ? 4.961 22.406 -9.422 1 93.06 272 ASP A C 1
ATOM 2233 O O . ASP A 1 272 ? 4.777 21.281 -9.906 1 93.06 272 ASP A O 1
ATOM 2237 N N . HIS A 1 273 ? 6.109 23.016 -9.562 1 94.56 273 HIS A N 1
ATOM 2238 C CA . HIS A 1 273 ? 7.215 22.438 -10.312 1 94.56 273 HIS A CA 1
ATOM 2239 C C . HIS A 1 273 ? 8.555 22.828 -9.703 1 94.56 273 HIS A C 1
ATOM 2241 O O . HIS A 1 273 ? 8.695 23.906 -9.133 1 94.56 273 HIS A O 1
ATOM 2247 N N . SER A 1 274 ? 9.523 21.875 -9.82 1 97.38 274 SER A N 1
ATOM 2248 C CA . SER A 1 274 ? 10.883 22.172 -9.391 1 97.38 274 SER A CA 1
ATOM 2249 C C . SER A 1 274 ? 11.906 21.359 -10.18 1 97.38 274 SER A C 1
ATOM 2251 O O . SER A 1 274 ? 11.852 20.125 -10.195 1 97.38 274 SER A O 1
ATOM 2253 N N . ASP A 1 275 ? 12.836 22 -10.797 1 96.56 275 ASP A N 1
ATOM 2254 C CA . ASP A 1 275 ? 13.938 21.328 -11.477 1 96.56 275 ASP A CA 1
ATOM 2255 C C . ASP A 1 275 ? 14.875 20.672 -10.469 1 96.56 275 ASP A C 1
ATOM 2257 O O . ASP A 1 275 ? 15.594 19.719 -10.805 1 96.56 275 ASP A O 1
ATOM 2261 N N . PHE A 1 276 ? 14.914 21.156 -9.227 1 98.12 276 PHE A N 1
ATOM 2262 C CA . PHE A 1 276 ? 15.781 20.578 -8.203 1 98.12 276 PHE A CA 1
ATOM 2263 C C . PHE A 1 276 ? 15.383 19.141 -7.898 1 98.12 276 PHE A C 1
ATOM 2265 O O . PHE A 1 276 ? 16.219 18.344 -7.488 1 98.12 276 PHE A O 1
ATOM 2272 N N . CYS A 1 277 ? 14.102 18.766 -8.047 1 97.69 277 CYS A N 1
ATOM 2273 C CA . CYS A 1 277 ? 13.633 17.422 -7.73 1 97.69 277 CYS A CA 1
ATOM 2274 C C . CYS A 1 277 ? 14.273 16.391 -8.656 1 97.69 277 CYS A C 1
ATOM 2276 O O . CYS A 1 277 ? 14.43 15.234 -8.273 1 97.69 277 CYS A O 1
ATOM 2278 N N . SER A 1 278 ? 14.703 16.781 -9.812 1 94.75 278 SER A N 1
ATOM 2279 C CA . SER A 1 278 ? 15.219 15.859 -10.82 1 94.75 278 SER A CA 1
ATOM 2280 C C . SER A 1 278 ? 16.594 15.336 -10.445 1 94.75 278 SER A C 1
ATOM 2282 O O . SER A 1 278 ? 17.078 14.367 -11.031 1 94.75 278 SER A O 1
ATOM 2284 N N . ILE A 1 279 ? 17.25 15.945 -9.492 1 96.19 279 ILE A N 1
ATOM 2285 C CA . ILE A 1 279 ? 18.625 15.516 -9.18 1 96.19 279 ILE A CA 1
ATOM 2286 C C . ILE A 1 279 ? 18.578 14.336 -8.211 1 96.19 279 ILE A C 1
ATOM 2288 O O . ILE A 1 279 ? 19.609 13.711 -7.949 1 96.19 279 ILE A O 1
ATOM 2292 N N . PHE A 1 280 ? 17.391 13.984 -7.688 1 95.75 280 PHE A N 1
ATOM 2293 C CA . PHE A 1 280 ? 17.266 12.898 -6.715 1 95.75 280 PHE A CA 1
ATOM 2294 C C . PHE A 1 280 ? 16.641 11.664 -7.355 1 95.75 280 PHE A C 1
ATOM 2296 O O . PHE A 1 280 ? 15.789 11.773 -8.234 1 95.75 280 PHE A O 1
ATOM 2303 N N . THR A 1 281 ? 17.078 10.508 -6.898 1 91.75 281 THR A N 1
ATOM 2304 C CA . THR A 1 281 ? 16.562 9.234 -7.367 1 91.75 281 THR A CA 1
ATOM 2305 C C . THR A 1 281 ? 15.328 8.828 -6.559 1 91.75 281 THR A C 1
ATOM 2307 O O . THR A 1 281 ? 15.102 9.336 -5.457 1 91.75 281 THR A O 1
ATOM 2310 N N . PRO A 1 282 ? 14.531 7.91 -7.051 1 91.38 282 PRO A N 1
ATOM 2311 C CA . PRO A 1 282 ? 13.375 7.422 -6.297 1 91.38 282 PRO A CA 1
ATOM 2312 C C . PRO A 1 282 ? 13.758 6.891 -4.914 1 91.38 282 PRO A C 1
ATOM 2314 O O . PRO A 1 282 ? 13.062 7.172 -3.932 1 91.38 282 PRO A O 1
ATOM 2317 N N . SER A 1 283 ? 14.836 6.18 -4.816 1 91.19 283 SER A N 1
ATOM 2318 C CA . SER A 1 283 ? 15.281 5.672 -3.523 1 91.19 283 SER A CA 1
ATOM 2319 C C . SER A 1 283 ? 15.594 6.809 -2.559 1 91.19 283 SER A C 1
ATOM 2321 O O . SER A 1 283 ? 15.297 6.719 -1.365 1 91.19 283 SER A O 1
ATOM 2323 N N . GLU A 1 284 ? 16.188 7.809 -3.1 1 95.12 284 GLU A N 1
ATOM 2324 C CA . GLU A 1 284 ? 16.531 8.953 -2.262 1 95.12 284 GLU A CA 1
ATOM 2325 C C . GLU A 1 284 ? 15.273 9.695 -1.8 1 95.12 284 GLU A C 1
ATOM 2327 O O . GLU A 1 284 ? 15.188 10.117 -0.646 1 95.12 284 GLU A O 1
ATOM 2332 N N . PHE A 1 285 ? 14.258 9.797 -2.684 1 96.5 285 PHE A N 1
ATOM 2333 C CA . PHE A 1 285 ? 12.977 10.367 -2.285 1 96.5 285 PHE A CA 1
ATOM 2334 C C . PHE A 1 285 ? 12.359 9.57 -1.141 1 96.5 285 PHE A C 1
ATOM 2336 O O . PHE A 1 285 ? 11.898 10.148 -0.154 1 96.5 285 PHE A O 1
ATOM 2343 N N . LEU A 1 286 ? 12.383 8.305 -1.287 1 96 286 LEU A N 1
ATOM 2344 C CA . LEU A 1 286 ? 11.797 7.441 -0.272 1 96 286 LEU A CA 1
ATOM 2345 C C . LEU A 1 286 ? 12.531 7.578 1.056 1 96 286 LEU A C 1
ATOM 2347 O O . LEU A 1 286 ? 11.914 7.52 2.121 1 96 286 LEU A O 1
ATOM 2351 N N . ASN A 1 287 ? 13.812 7.738 1.038 1 97 287 ASN A N 1
ATOM 2352 C CA . ASN A 1 287 ? 14.594 7.902 2.26 1 97 287 ASN A CA 1
ATOM 2353 C C . ASN A 1 287 ? 14.352 9.266 2.9 1 97 287 ASN A C 1
ATOM 2355 O O . ASN A 1 287 ? 14.305 9.383 4.129 1 97 287 ASN A O 1
ATOM 2359 N N . PHE A 1 288 ? 14.18 10.289 2.045 1 98.12 288 PHE A N 1
ATOM 2360 C CA . PHE A 1 288 ? 13.805 11.594 2.582 1 98.12 288 PHE A CA 1
ATOM 2361 C C . PHE A 1 288 ? 12.398 11.555 3.17 1 98.12 288 PHE A C 1
ATOM 2363 O O . PHE A 1 288 ? 12.133 12.188 4.191 1 98.12 288 PHE A O 1
ATOM 2370 N N . GLU A 1 289 ? 11.5 10.883 2.484 1 97.81 289 GLU A N 1
ATOM 2371 C CA . GLU A 1 289 ? 10.172 10.688 3.055 1 97.81 289 GLU A CA 1
ATOM 2372 C C . GLU A 1 289 ? 10.25 10.023 4.426 1 97.81 289 GLU A C 1
ATOM 2374 O O . GLU A 1 289 ? 9.57 10.438 5.363 1 97.81 289 GLU A O 1
ATOM 2379 N N . TYR A 1 290 ? 11.086 8.969 4.539 1 97.81 290 TYR A N 1
ATOM 2380 C CA . TYR A 1 290 ? 11.266 8.273 5.805 1 97.81 290 TYR A CA 1
ATOM 2381 C C . TYR A 1 290 ? 11.805 9.211 6.879 1 97.81 290 TYR A C 1
ATOM 2383 O O . TYR A 1 290 ? 11.406 9.125 8.039 1 97.81 290 TYR A O 1
ATOM 2391 N N . ASP A 1 291 ? 12.688 10.109 6.492 1 98.12 291 ASP A N 1
ATOM 2392 C CA . ASP A 1 291 ? 13.203 11.125 7.406 1 98.12 291 ASP A CA 1
ATOM 2393 C C . ASP A 1 291 ? 12.062 11.969 7.977 1 98.12 291 ASP A C 1
ATOM 2395 O O . ASP A 1 291 ? 12.031 12.242 9.18 1 98.12 291 ASP A O 1
ATOM 2399 N N . SER A 1 292 ? 11.164 12.375 7.117 1 97.12 292 SER A N 1
ATOM 2400 C CA . SER A 1 292 ? 9.984 13.117 7.527 1 97.12 292 SER A CA 1
ATOM 2401 C C . SER A 1 292 ? 9.078 12.281 8.43 1 97.12 292 SER A C 1
ATOM 2403 O O . SER A 1 292 ? 8.539 12.781 9.422 1 97.12 292 SER A O 1
ATOM 2405 N N . ASP A 1 293 ? 8.922 11.047 8.062 1 98.25 293 ASP A N 1
ATOM 2406 C CA . ASP A 1 293 ? 8.07 10.148 8.844 1 98.25 293 ASP A CA 1
ATOM 2407 C C . ASP A 1 293 ? 8.641 9.93 10.242 1 98.25 293 ASP A C 1
ATOM 2409 O O . ASP A 1 293 ? 7.895 9.82 11.219 1 98.25 293 ASP A O 1
ATOM 2413 N N . LEU A 1 294 ? 9.984 9.852 10.344 1 98.38 294 LEU A N 1
ATOM 2414 C CA . LEU A 1 294 ? 10.625 9.734 11.656 1 98.38 294 LEU A CA 1
ATOM 2415 C C . LEU A 1 294 ? 10.305 10.945 12.523 1 98.38 294 LEU A C 1
ATOM 2417 O O . LEU A 1 294 ? 10.062 10.805 13.727 1 98.38 294 LEU A O 1
ATOM 2421 N N . ASP A 1 295 ? 10.297 12.07 11.883 1 96.81 295 ASP A N 1
ATOM 2422 C CA . ASP A 1 295 ? 10 13.305 12.602 1 96.81 295 ASP A CA 1
ATOM 2423 C C . ASP A 1 295 ? 8.625 13.234 13.266 1 96.81 295 ASP A C 1
ATOM 2425 O O . ASP A 1 295 ? 8.492 13.5 14.469 1 96.81 295 ASP A O 1
ATOM 2429 N N . GLN A 1 296 ? 7.656 12.812 12.57 1 97.19 296 GLN A N 1
ATOM 2430 C CA . GLN A 1 296 ? 6.289 12.773 13.07 1 97.19 296 GLN A CA 1
ATOM 2431 C C . GLN A 1 296 ? 6.086 11.602 14.023 1 97.19 296 GLN A C 1
ATOM 2433 O O . GLN A 1 296 ? 5.383 11.719 15.031 1 97.19 296 GLN A O 1
ATOM 2438 N N . ALA A 1 297 ? 6.688 10.461 13.711 1 98.25 297 ALA A N 1
ATOM 2439 C CA . ALA A 1 297 ? 6.523 9.266 14.539 1 98.25 297 ALA A CA 1
ATOM 2440 C C . ALA A 1 297 ? 7.098 9.484 15.938 1 98.25 297 ALA A C 1
ATOM 2442 O O . ALA A 1 297 ? 6.461 9.148 16.938 1 98.25 297 ALA A O 1
ATOM 2443 N N . TYR A 1 298 ? 8.266 10.094 15.992 1 98 298 TYR A N 1
ATOM 2444 C CA . TYR A 1 298 ? 8.969 10.273 17.25 1 98 298 TYR A CA 1
ATOM 2445 C C . TYR A 1 298 ? 8.523 11.555 17.953 1 98 298 TYR A C 1
ATOM 2447 O O . TYR A 1 298 ? 8.633 11.68 19.172 1 98 298 TYR A O 1
ATOM 2455 N N . GLY A 1 299 ? 8 12.547 17.172 1 96.12 299 GLY A N 1
ATOM 2456 C CA . GLY A 1 299 ? 7.711 13.883 17.688 1 96.12 299 GLY A CA 1
ATOM 2457 C C . GLY A 1 299 ? 6.34 13.992 18.312 1 96.12 299 GLY A C 1
ATOM 2458 O O . GLY A 1 299 ? 5.828 15.094 18.516 1 96.12 299 GLY A O 1
ATOM 2459 N N . GLY A 1 300 ? 5.73 12.938 18.641 1 96.62 300 GLY A N 1
ATOM 2460 C CA . GLY A 1 300 ? 4.406 12.938 19.234 1 96.62 300 GLY A CA 1
ATOM 2461 C C . GLY A 1 300 ? 3.467 11.93 18.594 1 96.62 300 GLY A C 1
ATOM 2462 O O . GLY A 1 300 ? 2.324 11.773 19.031 1 96.62 300 GLY A O 1
ATOM 2463 N N . GLY A 1 301 ? 3.979 11.312 17.562 1 97.31 301 GLY A N 1
ATOM 2464 C CA . GLY A 1 301 ? 3.203 10.297 16.859 1 97.31 301 GLY A CA 1
ATOM 2465 C C . GLY A 1 301 ? 3.314 8.922 17.5 1 97.31 301 GLY A C 1
ATOM 2466 O O . GLY A 1 301 ? 3.443 8.797 18.719 1 97.31 301 GLY A O 1
ATOM 2467 N N . PRO A 1 302 ? 3.24 7.871 16.766 1 97.75 302 PRO A N 1
ATOM 2468 C CA . PRO A 1 302 ? 3.012 6.531 17.312 1 97.75 302 PRO A CA 1
ATOM 2469 C C . PRO A 1 302 ? 4.211 5.996 18.094 1 97.75 302 PRO A C 1
ATOM 2471 O O . PRO A 1 302 ? 4.062 5.086 18.906 1 97.75 302 PRO A O 1
ATOM 2474 N N . VAL A 1 303 ? 5.414 6.477 17.828 1 98.31 303 VAL A N 1
ATOM 2475 C CA . VAL A 1 303 ? 6.582 6.02 18.578 1 98.31 303 VAL A CA 1
ATOM 2476 C C . VAL A 1 303 ? 6.621 6.707 19.953 1 98.31 303 VAL A C 1
ATOM 2478 O O . VAL A 1 303 ? 7.266 6.219 20.875 1 98.31 303 VAL A O 1
ATOM 2481 N N . SER A 1 304 ? 5.984 7.852 20.078 1 97.5 304 SER A N 1
ATOM 2482 C CA . SER A 1 304 ? 5.996 8.648 21.297 1 97.5 304 SER A CA 1
ATOM 2483 C C . SER A 1 304 ? 5.07 8.055 22.359 1 97.5 304 SER A C 1
ATOM 2485 O O . SER A 1 304 ? 3.953 7.637 22.047 1 97.5 304 SER A O 1
ATOM 2487 N N . GLU A 1 305 ? 5.496 8.07 23.594 1 96.12 305 GLU A N 1
ATOM 2488 C CA . GLU A 1 305 ? 4.652 7.66 24.719 1 96.12 305 GLU A CA 1
ATOM 2489 C C . GLU A 1 305 ? 3.545 8.68 24.969 1 96.12 305 GLU A C 1
ATOM 2491 O O . GLU A 1 305 ? 2.58 8.391 25.688 1 96.12 305 GLU A O 1
ATOM 2496 N N . TRP A 1 306 ? 3.615 9.82 24.297 1 97 306 TRP A N 1
ATOM 2497 C CA . TRP A 1 306 ? 2.682 10.914 24.547 1 97 306 TRP A CA 1
ATOM 2498 C C . TRP A 1 306 ? 1.57 10.922 23.5 1 97 306 TRP A C 1
ATOM 2500 O O . TRP A 1 306 ? 0.652 11.742 23.562 1 97 306 TRP A O 1
ATOM 2510 N N . ALA A 1 307 ? 1.635 10.047 22.5 1 96.06 307 ALA A N 1
ATOM 2511 C CA . ALA A 1 307 ? 0.685 10.07 21.391 1 96.06 307 ALA A CA 1
ATOM 2512 C C . ALA A 1 307 ? -0.753 10.023 21.906 1 96.06 307 ALA A C 1
ATOM 2514 O O . ALA A 1 307 ? -1.591 10.828 21.484 1 96.06 307 ALA A O 1
ATOM 2515 N N . SER A 1 308 ? -1.05 9.125 22.797 1 95.69 308 SER A N 1
ATOM 2516 C CA . SER A 1 308 ? -2.404 8.961 23.312 1 95.69 308 SER A CA 1
ATOM 2517 C C . SER A 1 308 ? -2.857 10.188 24.109 1 95.69 308 SER A C 1
ATOM 2519 O O . SER A 1 308 ? -4.027 10.562 24.047 1 95.69 308 SER A O 1
ATOM 2521 N N . THR A 1 309 ? -1.941 10.758 24.828 1 97.12 309 THR A N 1
ATOM 2522 C CA . THR A 1 309 ? -2.254 11.961 25.594 1 97.12 309 THR A CA 1
ATOM 2523 C C . THR A 1 309 ? -2.527 13.141 24.672 1 97.12 309 THR A C 1
ATOM 2525 O O . THR A 1 309 ? -3.533 13.836 24.828 1 97.12 309 THR A O 1
ATOM 2528 N N . LEU A 1 310 ? -1.662 13.336 23.703 1 96.88 310 LEU A N 1
ATOM 2529 C CA . LEU A 1 310 ? -1.761 14.477 22.797 1 96.88 310 LEU A CA 1
ATOM 2530 C C . LEU A 1 310 ? -2.99 14.359 21.906 1 96.88 310 LEU A C 1
ATOM 2532 O O . LEU A 1 310 ? -3.684 15.352 21.656 1 96.88 310 LEU A O 1
ATOM 2536 N N . GLY A 1 311 ? -3.248 13.164 21.438 1 96.81 311 GLY A N 1
ATOM 2537 C CA . GLY A 1 311 ? -4.379 12.969 20.531 1 96.81 311 GLY A CA 1
ATOM 2538 C C . GLY A 1 311 ? -5.684 12.719 21.266 1 96.81 311 GLY A C 1
ATOM 2539 O O . GLY A 1 311 ? -6.762 12.867 20.703 1 96.81 311 GLY A O 1
ATOM 2540 N N . GLY A 1 312 ? -5.633 12.391 22.547 1 96.38 312 GLY A N 1
ATOM 2541 C CA . GLY A 1 312 ? -6.773 11.875 23.281 1 96.38 312 GLY A CA 1
ATOM 2542 C C . GLY A 1 312 ? -7.836 12.922 23.547 1 96.38 312 GLY A C 1
ATOM 2543 O O . GLY A 1 312 ? -9.031 12.617 23.562 1 96.38 312 GLY A O 1
ATOM 2544 N N . ALA A 1 313 ? -7.461 14.133 23.781 1 94.75 313 ALA A N 1
ATOM 2545 C CA . ALA A 1 313 ? -8.438 15.18 24.078 1 94.75 313 ALA A CA 1
ATOM 2546 C C . ALA A 1 313 ? -9.375 15.398 22.906 1 94.75 313 ALA A C 1
ATOM 2548 O O . ALA A 1 313 ? -10.594 15.523 23.078 1 94.75 313 ALA A O 1
ATOM 2549 N N . TYR A 1 314 ? -8.82 15.477 21.734 1 96.12 314 TYR A N 1
ATOM 2550 C CA . TYR A 1 314 ? -9.656 15.617 20.547 1 96.12 314 TYR A CA 1
ATOM 2551 C C . TYR A 1 314 ? -10.602 14.43 20.406 1 96.12 314 TYR A C 1
ATOM 2553 O O . TYR A 1 314 ? -11.781 14.602 20.094 1 96.12 314 TYR A O 1
ATOM 2561 N N . ILE A 1 315 ? -10.055 13.227 20.578 1 97.62 315 ILE A N 1
ATOM 2562 C CA . ILE A 1 315 ? -10.844 12.008 20.406 1 97.62 315 ILE A CA 1
ATOM 2563 C C . ILE A 1 315 ? -11.992 11.984 21.406 1 97.62 315 ILE A C 1
ATOM 2565 O O . ILE A 1 315 ? -13.109 11.594 21.062 1 97.62 315 ILE A O 1
ATOM 2569 N N . ASN A 1 316 ? -11.719 12.352 22.625 1 97.12 316 ASN A N 1
ATOM 2570 C CA . ASN A 1 316 ? -12.781 12.43 23.625 1 97.12 316 ASN A CA 1
ATOM 2571 C C . ASN A 1 316 ? -13.859 13.43 23.203 1 97.12 316 ASN A C 1
ATOM 2573 O O . ASN A 1 316 ? -15.055 13.164 23.375 1 97.12 316 ASN A O 1
ATOM 2577 N N . ASN A 1 317 ? -13.445 14.578 22.75 1 96 317 ASN A N 1
ATOM 2578 C CA . ASN A 1 317 ? -14.375 15.578 22.25 1 96 317 ASN A CA 1
ATOM 2579 C C . ASN A 1 317 ? -15.25 15.016 21.125 1 96 317 ASN A C 1
ATOM 2581 O O . ASN A 1 317 ? -16.469 15.156 21.156 1 96 317 ASN A O 1
ATOM 2585 N N . LEU A 1 318 ? -14.633 14.414 20.141 1 96.62 318 LEU A N 1
ATOM 2586 C CA . LEU A 1 318 ? -15.336 13.734 19.062 1 96.62 318 LEU A CA 1
ATOM 2587 C C . LEU A 1 318 ? -16.328 12.719 19.609 1 96.62 318 LEU A C 1
ATOM 2589 O O . LEU A 1 318 ? -17.5 12.711 19.203 1 96.62 318 LEU A O 1
ATOM 2593 N N . ALA A 1 319 ? -15.844 11.891 20.531 1 97.06 319 ALA A N 1
ATOM 2594 C CA . ALA A 1 319 ? -16.672 10.844 21.125 1 97.06 319 ALA A CA 1
ATOM 2595 C C . ALA A 1 319 ? -17.906 11.445 21.797 1 97.06 319 ALA A C 1
ATOM 2597 O O . ALA A 1 319 ? -19 10.891 21.719 1 97.06 319 ALA A O 1
ATOM 2598 N N . ASP A 1 320 ? -17.703 12.516 22.516 1 94.81 320 ASP A N 1
ATOM 2599 C CA . ASP A 1 320 ? -18.812 13.18 23.188 1 94.81 320 ASP A CA 1
ATOM 2600 C C . ASP A 1 320 ? -19.875 13.617 22.188 1 94.81 320 ASP A C 1
ATOM 2602 O O . ASP A 1 320 ? -21.078 13.453 22.422 1 94.81 320 ASP A O 1
ATOM 2606 N N . SER A 1 321 ? -19.422 14.164 21.094 1 94.12 321 SER A N 1
ATOM 2607 C CA . SER A 1 321 ? -20.359 14.562 20.047 1 94.12 321 SER A CA 1
ATOM 2608 C C . SER A 1 321 ? -21.094 13.359 19.469 1 94.12 321 SER A C 1
ATOM 2610 O O . SER A 1 321 ? -22.297 13.43 19.219 1 94.12 321 SER A O 1
ATOM 2612 N N . LEU A 1 322 ? -20.406 12.312 19.25 1 96.19 322 LEU A N 1
ATOM 2613 C CA . LEU A 1 322 ? -21.016 11.102 18.703 1 96.19 322 LEU A CA 1
ATOM 2614 C C . LEU A 1 322 ? -22.031 10.523 19.672 1 96.19 322 LEU A C 1
ATOM 2616 O O . LEU A 1 322 ? -23.109 10.078 19.266 1 96.19 322 LEU A O 1
ATOM 2620 N N . ARG A 1 323 ? -21.75 10.547 20.953 1 94.25 323 ARG A N 1
ATOM 2621 C CA . ARG A 1 323 ? -22.625 10.023 21.984 1 94.25 323 ARG A CA 1
ATOM 2622 C C . ARG A 1 323 ? -23.922 10.828 22.078 1 94.25 323 ARG A C 1
ATOM 2624 O O . ARG A 1 323 ? -24.984 10.289 22.375 1 94.25 323 ARG A O 1
ATOM 2631 N N . ASN A 1 324 ? -23.844 12.016 21.75 1 92.19 324 ASN A N 1
ATOM 2632 C CA . ASN A 1 324 ? -24.969 12.922 21.969 1 92.19 324 ASN A CA 1
ATOM 2633 C C . ASN A 1 324 ? -25.844 13.062 20.719 1 92.19 324 ASN A C 1
ATOM 2635 O O . ASN A 1 324 ? -26.672 13.961 20.641 1 92.19 324 ASN A O 1
ATOM 2639 N N . VAL A 1 325 ? -25.625 12.172 19.812 1 91.38 325 VAL A N 1
ATOM 2640 C CA . VAL A 1 325 ? -26.328 12.273 18.531 1 91.38 325 VAL A CA 1
ATOM 2641 C C . VAL A 1 325 ? -27.844 12.203 18.781 1 91.38 325 VAL A C 1
ATOM 2643 O O . VAL A 1 325 ? -28.625 12.805 18.031 1 91.38 325 VAL A O 1
ATOM 2646 N N . THR A 1 326 ? -28.281 11.484 19.828 1 89.19 326 THR A N 1
ATOM 2647 C CA . THR A 1 326 ? -29.703 11.328 20.078 1 89.19 326 THR A CA 1
ATOM 2648 C C . THR A 1 326 ? -30.219 12.398 21.031 1 89.19 326 THR A C 1
ATOM 2650 O O . THR A 1 326 ? -31.391 12.422 21.391 1 89.19 326 THR A O 1
ATOM 2653 N N . ASN A 1 327 ? -29.297 13.195 21.469 1 89.62 327 ASN A N 1
ATOM 2654 C CA . ASN A 1 327 ? -29.703 14.289 22.344 1 89.62 327 ASN A CA 1
ATOM 2655 C C . ASN A 1 327 ? -30.328 15.445 21.562 1 89.62 327 ASN A C 1
ATOM 2657 O O . ASN A 1 327 ? -29.641 16.125 20.812 1 89.62 327 ASN A O 1
ATOM 2661 N N . PRO A 1 328 ? -31.5 15.742 21.781 1 85.81 328 PRO A N 1
ATOM 2662 C CA . PRO A 1 328 ? -32.156 16.797 21.031 1 85.81 328 PRO A CA 1
ATOM 2663 C C . PRO A 1 328 ? -31.578 18.188 21.281 1 85.81 328 PRO A C 1
ATOM 2665 O O . PRO A 1 328 ? -31.719 19.078 20.453 1 85.81 328 PRO A O 1
ATOM 2668 N N . ASP A 1 329 ? -30.938 18.328 22.375 1 83.81 329 ASP A N 1
ATOM 2669 C CA . ASP A 1 329 ? -30.328 19.609 22.719 1 83.81 329 ASP A CA 1
ATOM 2670 C C . ASP A 1 329 ? -29 19.797 21.969 1 83.81 329 ASP A C 1
ATOM 2672 O O . ASP A 1 329 ? -28.453 20.906 21.953 1 83.81 329 ASP A O 1
ATOM 2676 N N . PHE A 1 330 ? -28.531 18.797 21.453 1 81.38 330 PHE A N 1
ATOM 2677 C CA . PHE A 1 330 ? -27.297 18.828 20.688 1 81.38 330 PHE A CA 1
ATOM 2678 C C . PHE A 1 330 ? -27.562 18.5 19.219 1 81.38 330 PHE A C 1
ATOM 2680 O O . PHE A 1 330 ? -27.266 17.406 18.75 1 81.38 330 PHE A O 1
ATOM 2687 N N . ASP A 1 331 ? -28.078 19.406 18.5 1 81.81 331 ASP A N 1
ATOM 2688 C CA . ASP A 1 331 ? -28.578 19.125 17.156 1 81.81 331 ASP A CA 1
ATOM 2689 C C . ASP A 1 331 ? -27.547 19.516 16.094 1 81.81 331 ASP A C 1
ATOM 2691 O O . ASP A 1 331 ? -27.875 19.719 14.93 1 81.81 331 ASP A O 1
ATOM 2695 N N . ARG A 1 332 ? -26.344 19.516 16.422 1 91.56 332 ARG A N 1
ATOM 2696 C CA . ARG A 1 332 ? -25.297 19.844 15.453 1 91.56 332 ARG A CA 1
ATOM 2697 C C . ARG A 1 332 ? -24.922 18.625 14.617 1 91.56 332 ARG A C 1
ATOM 2699 O O . ARG A 1 332 ? -24.75 17.531 15.156 1 91.56 332 ARG A O 1
ATOM 2706 N N . LYS A 1 333 ? -24.781 18.891 13.281 1 95.56 333 LYS A N 1
ATOM 2707 C CA . LYS A 1 333 ? -24.531 17.781 12.367 1 95.56 333 LYS A CA 1
ATOM 2708 C C . LYS A 1 333 ? -23.172 17.922 11.688 1 95.56 333 LYS A C 1
ATOM 2710 O O . LYS A 1 333 ? -22.625 16.953 11.164 1 95.56 333 LYS A O 1
ATOM 2715 N N . VAL A 1 334 ? -22.703 19.203 11.656 1 96.69 334 VAL A N 1
ATOM 2716 C CA . VAL A 1 334 ? -21.453 19.484 10.953 1 96.69 334 VAL A CA 1
ATOM 2717 C C . VAL A 1 334 ? -20.453 20.109 11.922 1 96.69 334 VAL A C 1
ATOM 2719 O O . VAL A 1 334 ? -20.766 21.078 12.617 1 96.69 334 VAL A O 1
ATOM 2722 N N . PHE A 1 335 ? -19.312 19.5 12 1 96.88 335 PHE A N 1
ATOM 2723 C CA . PHE A 1 335 ? -18.219 19.969 12.852 1 96.88 335 PHE A CA 1
ATOM 2724 C C . PHE A 1 335 ? -16.953 20.203 12.031 1 96.88 335 PHE A C 1
ATOM 2726 O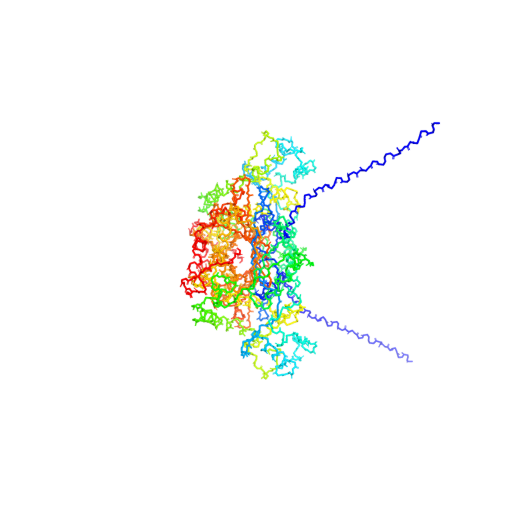 O . PHE A 1 335 ? -16.453 19.297 11.367 1 96.88 335 PHE A O 1
ATOM 2733 N N . LEU A 1 336 ? -16.453 21.422 12.047 1 97.75 336 LEU A N 1
ATOM 2734 C CA . LEU A 1 336 ? -15.312 21.797 11.227 1 97.75 336 LEU A CA 1
ATOM 2735 C C . LEU A 1 336 ? -14.172 22.328 12.086 1 97.75 336 LEU A C 1
ATOM 2737 O O . LEU A 1 336 ? -14.359 23.297 12.844 1 97.75 336 LEU A O 1
ATOM 2741 N N . ALA A 1 337 ? -13.055 21.719 12 1 98.25 337 ALA A N 1
ATOM 2742 C CA . ALA A 1 337 ? -11.859 22.141 12.734 1 98.25 337 ALA A CA 1
ATOM 2743 C C . ALA A 1 337 ? -10.648 22.203 11.812 1 98.25 337 ALA A C 1
ATOM 2745 O O . ALA A 1 337 ? -10.453 21.328 10.961 1 98.25 337 ALA A O 1
ATOM 2746 N N . PHE A 1 338 ? -9.828 23.234 11.945 1 98.69 338 PHE A N 1
ATOM 2747 C CA . PHE A 1 338 ? -8.648 23.453 11.125 1 98.69 338 PHE A CA 1
ATOM 2748 C C . PHE A 1 338 ? -7.391 23.516 11.984 1 98.69 338 PHE A C 1
ATOM 2750 O O . PHE A 1 338 ? -7.387 24.141 13.047 1 98.69 338 PHE A O 1
ATOM 2757 N N . THR A 1 339 ? -6.375 22.797 11.531 1 98.25 339 THR A N 1
ATOM 2758 C CA . THR A 1 339 ? -5.215 22.594 12.391 1 98.25 339 THR A CA 1
ATOM 2759 C C . THR A 1 339 ? -3.973 22.281 11.562 1 98.25 339 THR A C 1
ATOM 2761 O O . THR A 1 339 ? -3.875 22.703 10.406 1 98.25 339 THR A O 1
ATOM 2764 N N . HIS A 1 340 ? -2.932 21.672 12.227 1 97.56 340 HIS A N 1
ATOM 2765 C CA . HIS A 1 340 ? -1.651 21.312 11.625 1 97.56 340 HIS A CA 1
ATOM 2766 C C . HIS A 1 340 ? -1.499 19.797 11.531 1 97.56 340 HIS A C 1
ATOM 2768 O O . HIS A 1 340 ? -2.25 19.062 12.164 1 97.56 340 HIS A O 1
ATOM 2774 N N . ASP A 1 341 ? -0.495 19.391 10.711 1 97.12 341 ASP A N 1
ATOM 2775 C CA . ASP A 1 341 ? -0.129 17.969 10.617 1 97.12 341 ASP A CA 1
ATOM 2776 C C . ASP A 1 341 ? 0.27 17.422 11.984 1 97.12 341 ASP A C 1
ATOM 2778 O O . ASP A 1 341 ? -0.135 16.312 12.359 1 97.12 341 ASP A O 1
ATOM 2782 N N . SER A 1 342 ? 0.928 18.234 12.773 1 93.88 342 SER A N 1
ATOM 2783 C CA . SER A 1 342 ? 1.485 17.812 14.055 1 93.88 342 SER A CA 1
ATOM 2784 C C . SER A 1 342 ? 0.385 17.562 15.078 1 93.88 342 SER A C 1
ATOM 2786 O O . SER A 1 342 ? 0.629 16.953 16.125 1 93.88 342 SER A O 1
ATOM 2788 N N . ASN A 1 343 ? -0.814 18.016 14.766 1 96.31 343 ASN A N 1
ATOM 2789 C CA . ASN A 1 343 ? -1.961 17.703 15.609 1 96.31 343 ASN A CA 1
ATOM 2790 C C . ASN A 1 343 ? -2.709 16.469 15.102 1 96.31 343 ASN A C 1
ATOM 2792 O O . ASN A 1 343 ? -3.211 15.672 15.898 1 96.31 343 ASN A O 1
ATOM 2796 N N . ILE A 1 344 ? -2.754 16.297 13.844 1 98.25 344 ILE A N 1
ATOM 2797 C CA . ILE A 1 344 ? -3.549 15.234 13.25 1 98.25 344 ILE A CA 1
ATOM 2798 C C . ILE A 1 344 ? -2.863 13.891 13.477 1 98.25 344 ILE A C 1
ATOM 2800 O O . ILE A 1 344 ? -3.525 12.891 13.766 1 98.25 344 ILE A O 1
ATOM 2804 N N . ILE A 1 345 ? -1.544 13.82 13.406 1 98 345 ILE A N 1
ATOM 2805 C CA . ILE A 1 345 ? -0.808 12.562 13.508 1 98 345 ILE A CA 1
ATOM 2806 C C . ILE A 1 345 ? -1.02 11.945 14.891 1 98 345 ILE A C 1
ATOM 2808 O O . ILE A 1 345 ? -1.363 10.766 15 1 98 345 ILE A O 1
ATOM 2812 N N . PRO A 1 346 ? -0.903 12.734 16 1 97.44 346 PRO A N 1
ATOM 2813 C CA . PRO A 1 346 ? -1.201 12.141 17.312 1 97.44 346 PRO A CA 1
ATOM 2814 C C . PRO A 1 346 ? -2.648 11.672 17.422 1 97.44 346 PRO A C 1
ATOM 2816 O O . PRO A 1 346 ? -2.924 10.664 18.078 1 97.44 346 PRO A O 1
ATOM 2819 N N . VAL A 1 347 ? -3.547 12.367 16.828 1 98.06 347 VAL A N 1
ATOM 2820 C CA . VAL A 1 347 ? -4.949 11.961 16.844 1 98.06 347 VAL A CA 1
ATOM 2821 C C . VAL A 1 347 ? -5.098 10.617 16.125 1 98.06 347 VAL A C 1
ATOM 2823 O O . VAL A 1 347 ? -5.711 9.688 16.656 1 98.06 347 VAL A O 1
ATOM 2826 N N . GLU A 1 348 ? -4.488 10.492 14.969 1 98 348 GLU A N 1
ATOM 2827 C CA . GLU A 1 348 ? -4.551 9.258 14.195 1 98 348 GLU A CA 1
ATOM 2828 C C . GLU A 1 348 ? -3.865 8.109 14.93 1 98 348 GLU A C 1
ATOM 2830 O O . GLU A 1 348 ? -4.34 6.973 14.898 1 98 348 GLU A O 1
ATOM 2835 N N . ALA A 1 349 ? -2.77 8.453 15.547 1 97.25 349 ALA A N 1
ATOM 2836 C CA . ALA A 1 349 ? -2.088 7.449 16.359 1 97.25 349 ALA A CA 1
ATOM 2837 C C . ALA A 1 349 ? -2.982 6.961 17.484 1 97.25 349 ALA A C 1
ATOM 2839 O O . ALA A 1 349 ? -3.115 5.754 17.703 1 97.25 349 ALA A O 1
ATOM 2840 N N . ALA A 1 350 ? -3.625 7.879 18.156 1 96.88 350 ALA A N 1
ATOM 2841 C CA . ALA A 1 350 ? -4.484 7.547 19.297 1 96.88 350 ALA A CA 1
ATOM 2842 C C . ALA A 1 350 ? -5.742 6.816 18.828 1 96.88 350 ALA A C 1
ATOM 2844 O O . ALA A 1 350 ? -6.34 6.051 19.594 1 96.88 350 ALA A O 1
ATOM 2845 N N . LEU A 1 351 ? -6.117 7.043 17.594 1 97.38 351 LEU A N 1
ATOM 2846 C CA . LEU A 1 351 ? -7.258 6.344 17.016 1 97.38 351 LEU A CA 1
ATOM 2847 C C . LEU A 1 351 ? -6.891 4.91 16.656 1 97.38 351 LEU A C 1
ATOM 2849 O O . LEU A 1 351 ? -7.77 4.086 16.391 1 97.38 351 LEU A O 1
ATOM 2853 N N . GLY A 1 352 ? -5.641 4.652 16.609 1 95.56 352 GLY A N 1
ATOM 2854 C CA . GLY A 1 352 ? -5.191 3.301 16.297 1 95.56 352 GLY A CA 1
ATOM 2855 C C . GLY A 1 352 ? -4.91 3.084 14.82 1 95.56 352 GLY A C 1
ATOM 2856 O O . GLY A 1 352 ? -4.965 1.953 14.336 1 95.56 352 GLY A O 1
ATOM 2857 N N . PHE A 1 353 ? -4.57 4.133 14.078 1 96.5 353 PHE A N 1
ATOM 2858 C CA . PHE A 1 353 ? -4.391 4.027 12.641 1 96.5 353 PHE A CA 1
ATOM 2859 C C . PHE A 1 353 ? -3.031 3.43 12.305 1 96.5 353 PHE A C 1
ATOM 2861 O O . PHE A 1 353 ? -2.793 3.01 11.172 1 96.5 353 PHE A O 1
ATOM 2868 N N . PHE A 1 354 ? -2.117 3.367 13.266 1 96.25 354 PHE A N 1
ATOM 2869 C CA . PHE A 1 354 ? -0.764 2.883 13.031 1 96.25 354 PHE A CA 1
ATOM 2870 C C . PHE A 1 354 ? -0.442 1.707 13.945 1 96.25 354 PHE A C 1
ATOM 2872 O O . PHE A 1 354 ? 0.464 1.791 14.781 1 96.25 354 PHE A O 1
ATOM 2879 N N . PRO A 1 355 ? -1.063 0.559 13.734 1 92.31 355 PRO A N 1
ATOM 2880 C CA . PRO A 1 355 ? -0.975 -0.542 14.695 1 92.31 355 PRO A CA 1
ATOM 2881 C C . PRO A 1 355 ? 0.405 -1.195 14.719 1 92.31 355 PRO A C 1
ATOM 2883 O O . PRO A 1 355 ? 0.76 -1.861 15.695 1 92.31 355 PRO A O 1
ATOM 2886 N N . ASP A 1 356 ? 1.22 -1.035 13.664 1 92.56 356 ASP A N 1
ATOM 2887 C CA . ASP A 1 356 ? 2.518 -1.695 13.562 1 92.56 356 ASP A CA 1
ATOM 2888 C C . ASP A 1 356 ? 3.609 -0.865 14.234 1 92.56 356 ASP A C 1
ATOM 2890 O O . ASP A 1 356 ? 4.754 -1.313 14.352 1 92.56 356 ASP A O 1
ATOM 2894 N N . ILE A 1 357 ? 3.311 0.318 14.664 1 96.62 357 ILE A N 1
ATOM 2895 C CA . ILE A 1 357 ? 4.293 1.229 15.234 1 96.62 357 ILE A CA 1
ATOM 2896 C C . ILE A 1 357 ? 3.875 1.61 16.656 1 96.62 357 ILE A C 1
ATOM 2898 O O . ILE A 1 357 ? 2.801 2.18 16.859 1 96.62 357 ILE A O 1
ATOM 2902 N N . THR A 1 358 ? 4.711 1.312 17.641 1 96.31 358 THR A N 1
ATOM 2903 C CA . THR A 1 358 ? 4.504 1.631 19.047 1 96.31 358 THR A CA 1
ATOM 2904 C C . THR A 1 358 ? 5.812 2.043 19.719 1 96.31 358 THR A C 1
ATOM 2906 O O . THR A 1 358 ? 6.887 1.892 19.125 1 96.31 358 THR A O 1
ATOM 2909 N N . PRO A 1 359 ? 5.691 2.605 20.906 1 96.69 359 PRO A N 1
ATOM 2910 C CA . PRO A 1 359 ? 6.934 2.891 21.625 1 96.69 359 PRO A CA 1
ATOM 2911 C C . PRO A 1 359 ? 7.797 1.648 21.828 1 96.69 359 PRO A C 1
ATOM 2913 O O . PRO A 1 359 ? 9.023 1.743 21.859 1 96.69 359 PRO A O 1
ATOM 2916 N N . GLN A 1 360 ? 7.191 0.444 21.906 1 96.31 360 GLN A N 1
ATOM 2917 C CA . GLN A 1 360 ? 7.914 -0.807 22.125 1 96.31 360 GLN A CA 1
ATOM 2918 C C . GLN A 1 360 ? 8.438 -1.368 20.797 1 96.31 360 GLN A C 1
ATOM 2920 O O . GLN A 1 360 ? 9.359 -2.189 20.797 1 96.31 360 GLN A O 1
ATOM 2925 N N . ASN A 1 361 ? 7.809 -0.958 19.734 1 96.12 361 ASN A N 1
ATOM 2926 C CA . ASN A 1 361 ? 8.234 -1.314 18.375 1 96.12 361 ASN A CA 1
ATOM 2927 C C . ASN A 1 361 ? 8.352 -0.084 17.484 1 96.12 361 ASN A C 1
ATOM 2929 O O . ASN A 1 361 ? 7.586 0.065 16.531 1 96.12 361 ASN A O 1
ATOM 2933 N N . PRO A 1 362 ? 9.359 0.7 17.719 1 97.94 362 PRO A N 1
ATOM 2934 C CA . PRO A 1 362 ? 9.477 1.976 17 1 97.94 362 PRO A CA 1
ATOM 2935 C C . PRO A 1 362 ? 10.023 1.813 15.594 1 97.94 362 PRO A C 1
ATOM 2937 O O . PRO A 1 362 ? 10.625 0.785 15.273 1 97.94 362 PRO A O 1
ATOM 2940 N N . LEU A 1 363 ? 9.742 2.775 14.758 1 97.56 363 LEU A N 1
ATOM 2941 C CA . LEU A 1 363 ? 10.445 2.82 13.484 1 97.56 363 LEU A CA 1
ATOM 2942 C C . LEU A 1 363 ? 11.953 2.828 13.688 1 97.56 363 LEU A C 1
ATOM 2944 O O . LEU A 1 363 ? 12.469 3.58 14.523 1 97.56 363 LEU A O 1
ATOM 2948 N N . PRO A 1 364 ? 12.672 1.997 12.93 1 96.88 364 PRO A N 1
ATOM 2949 C CA . PRO A 1 364 ? 14.125 2.018 13.07 1 96.88 364 PRO A CA 1
ATOM 2950 C C . PRO A 1 364 ? 14.742 3.334 12.602 1 96.88 364 PRO A C 1
ATOM 2952 O O . PRO A 1 364 ? 14.242 3.957 11.664 1 96.88 364 PRO A O 1
ATOM 2955 N N . THR A 1 365 ? 15.805 3.693 13.305 1 97.75 365 THR A N 1
ATOM 2956 C CA . THR A 1 365 ? 16.453 4.949 12.93 1 97.75 365 THR A CA 1
ATOM 2957 C C . THR A 1 365 ? 17.688 4.695 12.07 1 97.75 365 THR A C 1
ATOM 2959 O O . THR A 1 365 ? 18.312 5.637 11.586 1 97.75 365 THR A O 1
ATOM 2962 N N . ASP A 1 366 ? 18.031 3.432 11.82 1 95.94 366 ASP A N 1
ATOM 2963 C CA . ASP A 1 366 ? 19.266 3.127 11.102 1 95.94 366 ASP A CA 1
ATOM 2964 C C . ASP A 1 366 ? 18.969 2.514 9.734 1 95.94 366 ASP A C 1
ATOM 2966 O O . ASP A 1 366 ? 19.891 2.166 8.992 1 95.94 366 ASP A O 1
ATOM 2970 N N . LYS A 1 367 ? 17.703 2.375 9.43 1 94.69 367 LYS A N 1
ATOM 2971 C CA . LYS A 1 367 ? 17.328 1.844 8.117 1 94.69 367 LYS A CA 1
ATOM 2972 C C . LYS A 1 367 ? 15.891 2.197 7.773 1 94.69 367 LYS A C 1
ATOM 2974 O O . LYS A 1 367 ? 15.062 2.396 8.664 1 94.69 367 LYS A O 1
ATOM 2979 N N . ASN A 1 368 ? 15.594 2.299 6.508 1 95.75 368 ASN A N 1
ATOM 2980 C CA . ASN A 1 368 ? 14.234 2.4 6 1 95.75 368 ASN A CA 1
ATOM 2981 C C . ASN A 1 368 ? 13.617 1.024 5.75 1 95.75 368 ASN A C 1
ATOM 2983 O O . ASN A 1 368 ? 14.148 0.239 4.961 1 95.75 368 ASN A O 1
ATOM 2987 N N . ILE A 1 369 ? 12.469 0.737 6.395 1 92.62 369 ILE A N 1
ATOM 2988 C CA . ILE A 1 369 ? 11.859 -0.583 6.25 1 92.62 369 ILE A CA 1
ATOM 2989 C C . ILE A 1 369 ? 10.789 -0.542 5.16 1 92.62 369 ILE A C 1
ATOM 2991 O O . ILE A 1 369 ? 10.164 -1.561 4.859 1 92.62 369 ILE A O 1
ATOM 2995 N N . TYR A 1 370 ? 10.516 0.608 4.586 1 91 370 TYR A N 1
ATOM 2996 C CA . TYR A 1 370 ? 9.758 0.899 3.373 1 91 370 TYR A CA 1
ATOM 2997 C C . TYR A 1 370 ? 8.281 0.618 3.574 1 91 370 TYR A C 1
ATOM 2999 O O . TYR A 1 370 ? 7.426 1.367 3.092 1 91 370 TYR A O 1
ATOM 3007 N N . THR A 1 371 ? 7.949 -0.486 4.254 1 88.31 371 THR A N 1
ATOM 3008 C CA . THR A 1 371 ? 6.551 -0.82 4.484 1 88.31 371 THR A CA 1
ATOM 3009 C C . THR A 1 371 ? 6.176 -0.605 5.949 1 88.31 371 THR A C 1
ATOM 3011 O O . THR A 1 371 ? 6.582 -1.379 6.816 1 88.31 371 THR A O 1
ATOM 3014 N N . TYR A 1 372 ? 5.469 0.388 6.234 1 92.5 372 TYR A N 1
ATOM 3015 C CA . TYR A 1 372 ? 4.949 0.748 7.547 1 92.5 372 TYR A CA 1
ATOM 3016 C C . TYR A 1 372 ? 3.721 1.64 7.426 1 92.5 372 TYR A C 1
ATOM 3018 O O . TYR A 1 372 ? 3.461 2.203 6.359 1 92.5 372 TYR A O 1
ATOM 3026 N N . SER A 1 373 ? 2.971 1.756 8.461 1 93.56 373 SER A N 1
ATOM 3027 C CA . SER A 1 373 ? 1.636 2.338 8.383 1 93.56 373 SER A CA 1
ATOM 3028 C C . SER A 1 373 ? 1.701 3.859 8.297 1 93.56 373 SER A C 1
ATOM 3030 O O . SER A 1 373 ? 1 4.473 7.492 1 93.56 373 SER A O 1
ATOM 3032 N N . GLN A 1 374 ? 2.533 4.477 9.062 1 95.69 374 GLN A N 1
ATOM 3033 C CA . GLN A 1 374 ? 2.504 5.93 9.188 1 95.69 374 GLN A CA 1
ATOM 3034 C C . GLN A 1 374 ? 3.295 6.59 8.062 1 95.69 374 GLN A C 1
ATOM 3036 O O . GLN A 1 374 ? 4.344 7.191 8.305 1 95.69 374 GLN A O 1
ATOM 3041 N N . LYS A 1 375 ? 2.807 6.539 6.855 1 96 375 LYS A N 1
ATOM 3042 C CA . LYS A 1 375 ? 3.305 7.34 5.742 1 96 375 LYS A CA 1
ATOM 3043 C C . LYS A 1 375 ? 2.688 8.734 5.746 1 96 375 LYS A C 1
ATOM 3045 O O . LYS A 1 375 ? 1.566 8.922 5.27 1 96 375 LYS A O 1
ATOM 3050 N N . THR A 1 376 ? 3.412 9.688 6.168 1 97.5 376 THR A N 1
ATOM 3051 C CA . THR A 1 376 ? 2.84 11.008 6.402 1 97.5 376 THR A CA 1
ATOM 3052 C C . THR A 1 376 ? 2.352 11.625 5.094 1 97.5 376 THR A C 1
ATOM 3054 O O . THR A 1 376 ? 1.379 12.383 5.086 1 97.5 376 THR A O 1
ATOM 3057 N N . SER A 1 377 ? 2.998 11.32 3.963 1 97.5 377 SER A N 1
ATOM 3058 C CA . SER A 1 377 ? 2.533 11.828 2.678 1 97.5 377 SER A CA 1
ATOM 3059 C C . SER A 1 377 ? 1.118 11.344 2.371 1 97.5 377 SER A C 1
ATOM 3061 O O . SER A 1 377 ? 0.371 12.016 1.657 1 97.5 377 SER A O 1
ATOM 3063 N N . SER A 1 378 ? 0.744 10.25 2.936 1 96.12 378 SER A N 1
ATOM 3064 C CA . SER A 1 378 ? -0.582 9.68 2.723 1 96.12 378 SER A CA 1
ATOM 3065 C C . SER A 1 378 ? -1.573 10.18 3.768 1 96.12 378 SER A C 1
ATOM 3067 O O . SER A 1 378 ? -2.768 10.305 3.49 1 96.12 378 SER A O 1
ATOM 3069 N N . PHE A 1 379 ? -1.105 10.453 4.918 1 98 379 PHE A N 1
ATOM 3070 C CA . PHE A 1 379 ? -2.014 10.727 6.023 1 98 379 PHE A CA 1
ATOM 3071 C C . PHE A 1 379 ? -2.156 12.227 6.25 1 98 379 PHE A C 1
ATOM 3073 O O . PHE A 1 379 ? -3.26 12.719 6.484 1 98 379 PHE A O 1
ATOM 3080 N N . VAL A 1 380 ? -0.955 12.953 6.109 1 98.44 380 VAL A N 1
ATOM 3081 C CA . VAL A 1 380 ? -1.055 14.367 6.465 1 98.44 380 VAL A CA 1
ATOM 3082 C C . VAL A 1 380 ? -0.253 15.211 5.477 1 98.44 380 VAL A C 1
ATOM 3084 O O . VAL A 1 380 ? 0.544 16.062 5.879 1 98.44 380 VAL A O 1
ATOM 3087 N N . PRO A 1 381 ? -0.408 15.031 4.18 1 98.56 381 PRO A N 1
ATOM 3088 C CA . PRO A 1 381 ? 0.142 16.016 3.246 1 98.56 381 PRO A CA 1
ATOM 3089 C C . PRO A 1 381 ? -0.401 17.422 3.488 1 98.56 381 PRO A C 1
ATOM 3091 O O . PRO A 1 381 ? -1.261 17.609 4.352 1 98.56 381 PRO A O 1
ATOM 3094 N N . PHE A 1 382 ? 0.14 18.438 2.77 1 98.75 382 PHE A N 1
ATOM 3095 C CA . PHE A 1 382 ? -0.561 19.703 2.773 1 98.75 382 PHE A CA 1
ATOM 3096 C C . PHE A 1 382 ? -2.039 19.516 2.457 1 98.75 382 PHE A C 1
ATOM 3098 O O . PHE A 1 382 ? -2.395 18.719 1.59 1 98.75 382 PHE A O 1
ATOM 3105 N N . ALA A 1 383 ? -2.824 20.156 3.301 1 98.81 383 ALA A N 1
ATOM 3106 C CA . ALA A 1 383 ? -4.277 20.125 3.15 1 98.81 383 ALA A CA 1
ATOM 3107 C C . ALA A 1 383 ? -4.844 18.766 3.502 1 98.81 383 ALA A C 1
ATOM 3109 O O . ALA A 1 383 ? -5.98 18.438 3.146 1 98.81 383 ALA A O 1
ATOM 3110 N N . GLY A 1 384 ? -4.016 17.906 4.086 1 98.62 384 GLY A N 1
ATOM 3111 C CA . GLY A 1 384 ? -4.52 16.609 4.531 1 98.62 384 GLY A CA 1
ATOM 3112 C C . GLY A 1 384 ? -5.676 16.734 5.504 1 98.62 384 GLY A C 1
ATOM 3113 O O . GLY A 1 384 ? -5.844 17.766 6.16 1 98.62 384 GLY A O 1
ATOM 3114 N N . ASN A 1 385 ? -6.484 15.68 5.582 1 98.62 385 ASN A N 1
ATOM 3115 C CA . ASN A 1 385 ? -7.645 15.781 6.461 1 98.62 385 ASN A CA 1
ATOM 3116 C C . ASN A 1 385 ? -8.07 14.414 6.984 1 98.62 385 ASN A C 1
ATOM 3118 O O . ASN A 1 385 ? -7.695 13.383 6.422 1 98.62 385 ASN A O 1
ATOM 3122 N N . LEU A 1 386 ? -8.734 14.461 8.047 1 98.5 386 LEU A N 1
ATOM 3123 C CA . LEU A 1 386 ? -9.414 13.336 8.688 1 98.5 386 LEU A CA 1
ATOM 3124 C C . LEU A 1 386 ? -10.906 13.617 8.828 1 98.5 386 LEU A C 1
ATOM 3126 O O . LEU A 1 386 ? -11.297 14.594 9.469 1 98.5 386 LEU A O 1
ATOM 3130 N N . ILE A 1 387 ? -11.703 12.781 8.188 1 98.31 387 ILE A N 1
ATOM 3131 C CA . ILE A 1 387 ? -13.148 12.914 8.242 1 98.31 387 ILE A CA 1
ATOM 3132 C C . ILE A 1 387 ? -13.75 11.758 9.047 1 98.31 387 ILE A C 1
ATOM 3134 O O . ILE A 1 387 ? -13.344 10.609 8.883 1 98.31 387 ILE A O 1
ATOM 3138 N N . THR A 1 388 ? -14.594 12.055 9.93 1 98.38 388 THR A N 1
ATOM 3139 C CA . THR A 1 388 ? -15.391 11.062 10.648 1 98.38 388 THR A CA 1
ATOM 3140 C C . THR A 1 388 ? -16.859 11.188 10.281 1 98.38 388 THR A C 1
ATOM 3142 O O . THR A 1 388 ? -17.453 12.273 10.375 1 98.38 388 THR A O 1
ATOM 3145 N N . GLU A 1 389 ? -17.438 10.109 9.836 1 98 389 GLU A N 1
ATOM 3146 C CA . GLU A 1 389 ? -18.844 10.031 9.484 1 98 389 GLU A CA 1
ATOM 3147 C C . GLU A 1 389 ? -19.625 9.203 10.492 1 98 389 GLU A C 1
ATOM 3149 O O . GLU A 1 389 ? -19.141 8.172 10.969 1 98 389 GLU A O 1
ATOM 3154 N N . LEU A 1 390 ? -20.75 9.695 10.867 1 98 390 LEU A N 1
ATOM 3155 C CA . LEU A 1 390 ? -21.719 8.93 11.656 1 98 390 LEU A CA 1
ATOM 3156 C C . LEU A 1 390 ? -22.969 8.633 10.844 1 98 390 LEU A C 1
ATOM 3158 O O . LEU A 1 390 ? -23.594 9.555 10.312 1 98 390 LEU A O 1
ATOM 3162 N N . PHE A 1 391 ? -23.312 7.379 10.773 1 97.5 391 PHE A N 1
ATOM 3163 C CA . PHE A 1 391 ? -24.484 6.93 10.031 1 97.5 391 PHE A CA 1
ATOM 3164 C C . PHE A 1 391 ? -25.531 6.348 10.969 1 97.5 391 PHE A C 1
ATOM 3166 O O . PHE A 1 391 ? -25.203 5.824 12.039 1 97.5 391 PHE A O 1
ATOM 3173 N N . PHE A 1 392 ? -26.781 6.52 10.617 1 97.5 392 PHE A N 1
ATOM 3174 C CA . PHE A 1 392 ? -27.891 5.758 11.18 1 97.5 392 PHE A CA 1
ATOM 3175 C C . PHE A 1 392 ? -28.469 4.801 10.141 1 97.5 392 PHE A C 1
ATOM 3177 O O . PHE A 1 392 ? -28.844 5.219 9.039 1 97.5 392 PHE A O 1
ATOM 3184 N N . CYS A 1 393 ? -28.547 3.508 10.492 1 96.25 393 CYS A N 1
ATOM 3185 C CA . CYS A 1 393 ? -28.875 2.514 9.477 1 96.25 393 CYS A CA 1
ATOM 3186 C C . CYS A 1 393 ? -30.188 1.823 9.789 1 96.25 393 CYS A C 1
ATOM 3188 O O . CYS A 1 393 ? -30.781 2.055 10.852 1 96.25 393 CYS A O 1
ATOM 3190 N N . SER A 1 394 ? -30.688 0.984 8.891 1 94.62 394 SER A N 1
ATOM 3191 C CA . SER A 1 394 ? -32 0.386 8.922 1 94.62 394 SER A CA 1
ATOM 3192 C C . SER A 1 394 ? -32.156 -0.594 10.086 1 94.62 394 SER A C 1
ATOM 3194 O O . SER A 1 394 ? -33.281 -0.913 10.508 1 94.62 394 SER A O 1
ATOM 3196 N N . ASP A 1 395 ? -31.078 -1.056 10.602 1 93.88 395 ASP A N 1
ATOM 3197 C CA . ASP A 1 395 ? -31.141 -1.947 11.758 1 93.88 395 ASP A CA 1
ATOM 3198 C C . ASP A 1 395 ? -31.25 -1.156 13.055 1 93.88 395 ASP A C 1
ATOM 3200 O O . ASP A 1 395 ? -31.109 -1.715 14.148 1 93.88 395 ASP A O 1
ATOM 3204 N N . SER A 1 396 ? -31.391 0.1 12.961 1 95.94 396 SER A N 1
ATOM 3205 C CA . SER A 1 396 ? -31.625 1.02 14.07 1 95.94 396 SER A CA 1
ATOM 3206 C C . SER A 1 396 ? -30.359 1.187 14.914 1 95.94 396 SER A C 1
ATOM 3208 O O . SER A 1 396 ? -30.453 1.343 16.141 1 95.94 396 SER A O 1
ATOM 3210 N N . LYS A 1 397 ? -29.25 1.086 14.25 1 96.19 397 LYS A N 1
ATOM 3211 C CA . LYS A 1 397 ? -27.969 1.302 14.922 1 96.19 397 LYS A CA 1
ATOM 3212 C C . LYS A 1 397 ? -27.172 2.412 14.242 1 96.19 397 LYS A C 1
ATOM 3214 O O . LYS A 1 397 ? -27.469 2.787 13.109 1 96.19 397 LYS A O 1
ATOM 3219 N N . TYR A 1 398 ? -26.234 2.957 15.047 1 97.38 398 TYR A N 1
ATOM 3220 C CA . TYR A 1 398 ? -25.312 3.955 14.523 1 97.38 398 TYR A CA 1
ATOM 3221 C C . TYR A 1 398 ? -23.984 3.32 14.156 1 97.38 398 TYR A C 1
ATOM 3223 O O . TYR A 1 398 ? -23.516 2.402 14.836 1 97.38 398 TYR A O 1
ATOM 3231 N N . TYR A 1 399 ? -23.375 3.797 13.047 1 97.69 399 TYR A N 1
ATOM 3232 C CA . TYR A 1 399 ? -22.094 3.291 12.57 1 97.69 399 TYR A CA 1
ATOM 3233 C C . TYR A 1 399 ? -21.125 4.434 12.281 1 97.69 399 TYR A C 1
ATOM 3235 O O . TYR A 1 399 ? -21.547 5.5 11.82 1 97.69 399 TYR A O 1
ATOM 3243 N N . VAL A 1 400 ? -19.875 4.234 12.562 1 98.06 400 VAL A N 1
ATOM 3244 C CA . VAL A 1 400 ? -18.828 5.234 12.383 1 98.06 400 VAL A CA 1
ATOM 3245 C C . VAL A 1 400 ? -17.891 4.805 11.266 1 98.06 400 VAL A C 1
ATOM 3247 O O . VAL A 1 400 ? -17.547 3.625 11.148 1 98.06 400 VAL A O 1
ATOM 3250 N N . ARG A 1 401 ? -17.5 5.703 10.406 1 97.12 401 ARG A N 1
ATOM 3251 C CA . ARG A 1 401 ? -16.5 5.512 9.367 1 97.12 401 ARG A CA 1
ATOM 3252 C C . ARG A 1 401 ? -15.5 6.664 9.344 1 97.12 401 ARG A C 1
ATOM 3254 O O . ARG A 1 401 ? -15.875 7.824 9.531 1 97.12 401 ARG A O 1
ATOM 3261 N N . HIS A 1 402 ? -14.266 6.371 9.148 1 97.38 402 HIS A N 1
ATOM 3262 C CA . HIS A 1 402 ? -13.234 7.391 8.969 1 97.38 402 HIS A CA 1
ATOM 3263 C C . HIS A 1 402 ? -12.758 7.441 7.527 1 97.38 402 HIS A C 1
ATOM 3265 O O . HIS A 1 402 ? -12.609 6.402 6.879 1 97.38 402 HIS A O 1
ATOM 3271 N N . LEU A 1 403 ? -12.578 8.609 7.035 1 96.94 403 LEU A N 1
ATOM 3272 C CA . LEU A 1 403 ? -11.859 8.844 5.789 1 96.94 403 LEU A CA 1
ATOM 3273 C C . LEU A 1 403 ? -10.586 9.648 6.035 1 96.94 403 LEU A C 1
ATOM 3275 O O . LEU A 1 403 ? -10.594 10.602 6.812 1 96.94 403 LEU A O 1
ATOM 3279 N N . VAL A 1 404 ? -9.516 9.18 5.484 1 97.31 404 VAL A N 1
ATOM 3280 C CA . VAL A 1 404 ? -8.266 9.93 5.434 1 97.31 404 VAL A CA 1
ATOM 3281 C C . VAL A 1 404 ? -8.031 10.445 4.02 1 97.31 404 VAL A C 1
ATOM 3283 O O . VAL A 1 404 ? -7.898 9.656 3.078 1 97.31 404 VAL A O 1
ATOM 3286 N N . ASN A 1 405 ? -8.016 11.789 3.93 1 96.94 405 ASN A N 1
ATOM 3287 C CA . ASN A 1 405 ? -7.895 12.422 2.619 1 96.94 405 ASN A CA 1
ATOM 3288 C C . ASN A 1 405 ? -8.883 11.836 1.619 1 96.94 405 ASN A C 1
ATOM 3290 O O . ASN A 1 405 ? -8.5 11.422 0.525 1 96.94 405 ASN A O 1
ATOM 3294 N N . GLN A 1 406 ? -10.117 11.703 2.113 1 94.06 406 GLN A N 1
ATOM 3295 C CA . GLN A 1 406 ? -11.305 11.359 1.342 1 94.06 406 GLN A CA 1
ATOM 3296 C C . GLN A 1 406 ? -11.297 9.891 0.931 1 94.06 406 GLN A C 1
ATOM 3298 O O . GLN A 1 406 ? -12.141 9.453 0.147 1 94.06 406 GLN A O 1
ATOM 3303 N N . GLN A 1 407 ? -10.344 9.148 1.471 1 93.75 407 GLN A N 1
ATOM 3304 C CA . GLN A 1 407 ? -10.32 7.703 1.268 1 93.75 407 GLN A CA 1
ATOM 3305 C C . GLN A 1 407 ? -10.68 6.957 2.551 1 93.75 407 GLN A C 1
ATOM 3307 O O . GLN A 1 407 ? -10.203 7.312 3.633 1 93.75 407 GLN A O 1
ATOM 3312 N N . VAL A 1 408 ? -11.484 5.91 2.412 1 94 408 VAL A N 1
ATOM 3313 C CA . VAL A 1 408 ? -11.969 5.18 3.578 1 94 408 VAL A CA 1
ATOM 3314 C C . VAL A 1 408 ? -10.797 4.484 4.277 1 94 408 VAL A C 1
ATOM 3316 O O . VAL A 1 408 ? -10.008 3.791 3.637 1 94 408 VAL A O 1
ATOM 3319 N N . TYR A 1 409 ? -10.57 4.816 5.48 1 94.44 409 TYR A N 1
ATOM 3320 C CA . TYR A 1 409 ? -9.68 4.043 6.34 1 94.44 409 TYR A CA 1
ATOM 3321 C C . TYR A 1 409 ? -10.422 2.893 7.004 1 94.44 409 TYR A C 1
ATOM 3323 O O . TYR A 1 409 ? -11.391 3.113 7.738 1 94.44 409 TYR A O 1
ATOM 3331 N N . PRO A 1 410 ? -10.016 1.714 6.77 1 92.5 410 PRO A N 1
ATOM 3332 C CA . PRO A 1 410 ? -10.773 0.572 7.285 1 92.5 410 PRO A CA 1
ATOM 3333 C C . PRO A 1 410 ? -10.625 0.396 8.797 1 92.5 410 PRO A C 1
ATOM 3335 O O . PRO A 1 410 ? -9.523 0.122 9.281 1 92.5 410 PRO A O 1
ATOM 3338 N N . LEU A 1 411 ? -11.703 0.484 9.492 1 92.19 411 LEU A N 1
ATOM 3339 C CA . LEU A 1 411 ? -11.727 0.109 10.906 1 92.19 411 LEU A CA 1
ATOM 3340 C C . LEU A 1 411 ? -11.867 -1.401 11.062 1 92.19 411 LEU A C 1
ATOM 3342 O O . LEU A 1 411 ? -12.781 -2.008 10.5 1 92.19 411 LEU A O 1
ATOM 3346 N N . ILE A 1 412 ? -10.961 -2.029 11.789 1 90 412 ILE A N 1
ATOM 3347 C CA . ILE A 1 412 ? -10.953 -3.488 11.836 1 90 412 ILE A CA 1
ATOM 3348 C C . ILE A 1 412 ? -11.031 -3.959 13.281 1 90 412 ILE A C 1
ATOM 3350 O O . ILE A 1 412 ? -11.07 -5.16 13.555 1 90 412 ILE A O 1
ATOM 3354 N N . ASP A 1 413 ? -11.117 -3.096 14.227 1 91.44 413 ASP A N 1
ATOM 3355 C CA . ASP A 1 413 ? -10.945 -3.455 15.633 1 91.44 413 ASP A CA 1
ATOM 3356 C C . ASP A 1 413 ? -12.281 -3.418 16.375 1 91.44 413 ASP A C 1
ATOM 3358 O O . ASP A 1 413 ? -12.328 -3.666 17.578 1 91.44 413 ASP A O 1
ATOM 3362 N N . CYS A 1 414 ? -13.336 -3.16 15.656 1 92.38 414 CYS A N 1
ATOM 3363 C CA . CYS A 1 414 ? -14.594 -2.918 16.359 1 92.38 414 CYS A CA 1
ATOM 3364 C C . CYS A 1 414 ? -15.742 -3.658 15.688 1 92.38 414 CYS A C 1
ATOM 3366 O O . CYS A 1 414 ? -16.859 -3.137 15.602 1 92.38 414 CYS A O 1
ATOM 3368 N N . GLY A 1 415 ? -15.398 -4.766 15.156 1 87.19 415 GLY A N 1
ATOM 3369 C CA . GLY A 1 415 ? -16.438 -5.641 14.617 1 87.19 415 GLY A CA 1
ATOM 3370 C C . GLY A 1 415 ? -16.812 -5.316 13.188 1 87.19 415 GLY A C 1
ATOM 3371 O O . GLY A 1 415 ? -15.938 -4.969 12.375 1 87.19 415 GLY A O 1
ATOM 3372 N N . TYR A 1 416 ? -18.141 -5.625 12.867 1 88.5 416 TYR A N 1
ATOM 3373 C CA . TYR A 1 416 ? -18.594 -5.5 11.484 1 88.5 416 TYR A CA 1
ATOM 3374 C C . TYR A 1 416 ? -19.484 -4.27 11.312 1 88.5 416 TYR A C 1
ATOM 3376 O O . TYR A 1 416 ? -20.094 -3.803 12.273 1 88.5 416 TYR A O 1
ATOM 3384 N N . GLY A 1 417 ? -19.469 -3.768 10.078 1 89.12 417 GLY A N 1
ATOM 3385 C CA . GLY A 1 417 ? -20.391 -2.703 9.719 1 89.12 417 GLY A CA 1
ATOM 3386 C C . GLY A 1 417 ? -21.812 -3.199 9.453 1 89.12 417 GLY A C 1
ATOM 3387 O O . GLY A 1 417 ? -22.156 -4.316 9.836 1 89.12 417 GLY A O 1
ATOM 3388 N N . PRO A 1 418 ? -22.562 -2.352 8.891 1 89.31 418 PRO A N 1
ATOM 3389 C CA . PRO A 1 418 ? -23.969 -2.662 8.672 1 89.31 418 PRO A CA 1
ATOM 3390 C C . PRO A 1 418 ? -24.172 -3.812 7.688 1 89.31 418 PRO A C 1
ATOM 3392 O O . PRO A 1 418 ? -25.25 -4.406 7.645 1 89.31 418 PRO A O 1
ATOM 3395 N N . SER A 1 419 ? -23.125 -4.109 6.961 1 85.44 419 SER A N 1
ATOM 3396 C CA . SER A 1 419 ? -23.234 -5.215 6.016 1 85.44 419 SER A CA 1
ATOM 3397 C C . SER A 1 419 ? -23.141 -6.562 6.73 1 85.44 419 SER A C 1
ATOM 3399 O O . SER A 1 419 ? -23.469 -7.602 6.148 1 85.44 419 SER A O 1
ATOM 3401 N N . GLY A 1 420 ? -22.703 -6.527 7.969 1 86 420 GLY A N 1
ATOM 3402 C CA . GLY A 1 420 ? -22.531 -7.766 8.711 1 86 420 GLY A CA 1
ATOM 3403 C C . GLY A 1 420 ? -21.203 -8.453 8.414 1 86 420 GLY A C 1
ATOM 3404 O O . GLY A 1 420 ? -21 -9.602 8.805 1 86 420 GLY A O 1
ATOM 3405 N N . THR A 1 421 ? -20.375 -7.719 7.699 1 87.75 421 THR A N 1
ATOM 3406 C CA . THR A 1 421 ? -19.031 -8.188 7.379 1 87.75 421 THR A CA 1
ATOM 3407 C C . THR A 1 421 ? -18.031 -7.031 7.387 1 87.75 421 THR A C 1
ATOM 3409 O O . THR A 1 421 ? -18.344 -5.945 7.879 1 87.75 421 THR A O 1
ATOM 3412 N N . SER A 1 422 ? -16.766 -7.418 7.008 1 87.19 422 SER A N 1
ATOM 3413 C CA . SER A 1 422 ? -15.742 -6.375 6.934 1 87.19 422 SER A CA 1
ATOM 3414 C C . SER A 1 422 ? -16.031 -5.391 5.809 1 87.19 422 SER A C 1
ATOM 3416 O O . SER A 1 422 ? -15.93 -5.742 4.629 1 87.19 422 SER A O 1
ATOM 3418 N N . ASP A 1 423 ? -16.438 -4.129 6.25 1 87.19 423 ASP A N 1
ATOM 3419 C CA . ASP A 1 423 ? -16.75 -3.127 5.234 1 87.19 423 ASP A CA 1
ATOM 3420 C C . ASP A 1 423 ? -16.156 -1.769 5.602 1 87.19 423 ASP A C 1
ATOM 3422 O O . ASP A 1 423 ? -16.484 -0.755 4.98 1 87.19 423 ASP A O 1
ATOM 3426 N N . GLY A 1 424 ? -15.391 -1.748 6.652 1 88.88 424 GLY A N 1
ATOM 3427 C CA . GLY A 1 424 ? -14.664 -0.542 7.023 1 88.88 424 GLY A CA 1
ATOM 3428 C C . GLY A 1 424 ? -15.422 0.336 7.996 1 88.88 424 GLY A C 1
ATOM 3429 O O . GLY A 1 424 ? -14.93 1.383 8.422 1 88.88 424 GLY A O 1
ATOM 3430 N N . LEU A 1 425 ? -16.672 -0.036 8.375 1 94.12 425 LEU A N 1
ATOM 3431 C CA . LEU A 1 425 ? -17.469 0.679 9.359 1 94.12 425 LEU A CA 1
ATOM 3432 C C . LEU A 1 425 ? -17.531 -0.096 10.672 1 94.12 425 LEU A C 1
ATOM 3434 O O . LEU A 1 425 ? -17.281 -1.304 10.695 1 94.12 425 LEU A O 1
ATOM 3438 N N . CYS A 1 426 ? -17.781 0.677 11.719 1 94.56 426 CYS A N 1
ATOM 3439 C CA . CYS A 1 426 ? -17.984 0.086 13.039 1 94.56 426 CYS A CA 1
ATOM 3440 C C . CYS A 1 426 ? -19.266 0.585 13.68 1 94.56 426 CYS A C 1
ATOM 3442 O O . CYS A 1 426 ? -19.609 1.761 13.555 1 94.56 426 CYS A O 1
ATOM 3444 N N . GLU A 1 427 ? -19.906 -0.355 14.359 1 96.81 427 GLU A N 1
ATOM 3445 C CA . GLU A 1 427 ? -21 0.092 15.211 1 96.81 427 GLU A CA 1
ATOM 3446 C C . GLU A 1 427 ? -20.516 1.083 16.266 1 96.81 427 GLU A C 1
ATOM 3448 O O . GLU A 1 427 ? -19.438 0.91 16.828 1 96.81 427 GLU A O 1
ATOM 3453 N N . LEU A 1 428 ? -21.312 2.094 16.531 1 97.44 428 LEU A N 1
ATOM 3454 C CA . LEU A 1 428 ? -20.891 3.207 17.375 1 97.44 428 LEU A CA 1
ATOM 3455 C C . LEU A 1 428 ? -20.453 2.711 18.75 1 97.44 428 LEU A C 1
ATOM 3457 O O . LEU A 1 428 ? -19.391 3.08 19.25 1 97.44 428 LEU A O 1
ATOM 3461 N N . GLN A 1 429 ? -21.25 1.833 19.375 1 96.31 429 GLN A N 1
ATOM 3462 C CA . GLN A 1 429 ? -20.906 1.363 20.703 1 96.31 429 GLN A CA 1
ATOM 3463 C C . GLN A 1 429 ? -19.609 0.566 20.703 1 96.31 429 GLN A C 1
ATOM 3465 O O . GLN A 1 429 ? -18.781 0.725 21.594 1 96.31 429 GLN A O 1
ATOM 3470 N N . ALA A 1 430 ? -19.438 -0.251 19.719 1 96.56 430 ALA A N 1
ATOM 3471 C CA . ALA A 1 430 ? -18.219 -1.025 19.594 1 96.56 430 ALA A CA 1
ATOM 3472 C C . ALA A 1 430 ? -17.016 -0.115 19.312 1 96.56 430 ALA A C 1
ATOM 3474 O O . ALA A 1 430 ? -15.922 -0.344 19.844 1 96.56 430 ALA A O 1
ATOM 3475 N N . TYR A 1 431 ? -17.281 0.843 18.531 1 97.56 431 TYR A N 1
ATOM 3476 C CA . TYR A 1 431 ? -16.25 1.828 18.219 1 97.56 431 TYR A CA 1
ATOM 3477 C C . TYR A 1 431 ? -15.773 2.543 19.469 1 97.56 431 TYR A C 1
ATOM 3479 O O . TYR A 1 431 ? -14.57 2.643 19.734 1 97.56 431 TYR A O 1
ATOM 3487 N N . LEU A 1 432 ? -16.719 3.006 20.312 1 97.62 432 LEU A N 1
ATOM 3488 C CA . LEU A 1 432 ? -16.438 3.787 21.5 1 97.62 432 LEU A CA 1
ATOM 3489 C C . LEU A 1 432 ? -15.766 2.924 22.578 1 97.62 432 LEU A C 1
ATOM 3491 O O . LEU A 1 432 ? -14.969 3.422 23.375 1 97.62 432 LEU A O 1
ATOM 3495 N N . ASN A 1 433 ? -15.992 1.619 22.516 1 96.62 433 ASN A N 1
ATOM 3496 C CA . ASN A 1 433 ? -15.508 0.732 23.578 1 96.62 433 ASN A CA 1
ATOM 3497 C C . ASN A 1 433 ? -14.336 -0.119 23.094 1 96.62 433 ASN A C 1
ATOM 3499 O O . ASN A 1 433 ? -13.891 -1.022 23.797 1 96.62 433 ASN A O 1
ATOM 3503 N N . SER A 1 434 ? -13.906 0.184 21.891 1 95.94 434 SER A N 1
ATOM 3504 C CA . SER A 1 434 ? -12.766 -0.567 21.375 1 95.94 434 SER A CA 1
ATOM 3505 C C . SER A 1 434 ? -11.562 -0.452 22.312 1 95.94 434 SER A C 1
ATOM 3507 O O . SER A 1 434 ? -11.242 0.641 22.781 1 95.94 434 SER A O 1
ATOM 3509 N N . PRO A 1 435 ? -10.859 -1.568 22.547 1 94.12 435 PRO A N 1
ATOM 3510 C CA . PRO A 1 435 ? -9.695 -1.518 23.438 1 94.12 435 PRO A CA 1
ATOM 3511 C C . PRO A 1 435 ? -8.609 -0.577 22.922 1 94.12 435 PRO A C 1
ATOM 3513 O O . PRO A 1 435 ? -7.785 -0.095 23.703 1 94.12 435 PRO A O 1
ATOM 3516 N N . ILE A 1 436 ? -8.625 -0.309 21.719 1 93 436 ILE A N 1
ATOM 3517 C CA . ILE A 1 436 ? -7.602 0.521 21.094 1 93 436 ILE A CA 1
ATOM 3518 C C . ILE A 1 436 ? -7.824 1.984 21.484 1 93 436 ILE A C 1
ATOM 3520 O O . ILE A 1 436 ? -6.863 2.723 21.719 1 93 436 ILE A O 1
ATOM 3524 N N . ARG A 1 437 ? -9.078 2.459 21.516 1 95.25 437 ARG A N 1
ATOM 3525 C CA . ARG A 1 437 ? -9.281 3.896 21.672 1 95.25 437 ARG A CA 1
ATOM 3526 C C . ARG A 1 437 ? -10.219 4.199 22.828 1 95.25 437 ARG A C 1
ATOM 3528 O O . ARG A 1 437 ? -10.492 5.367 23.125 1 95.25 437 ARG A O 1
ATOM 3535 N N . ALA A 1 438 ? -10.625 3.197 23.672 1 95.62 438 ALA A N 1
ATOM 3536 C CA . ALA A 1 438 ? -11.617 3.389 24.719 1 95.62 438 ALA A CA 1
ATOM 3537 C C . ALA A 1 438 ? -11.109 4.379 25.766 1 95.62 438 ALA A C 1
ATOM 3539 O O . ALA A 1 438 ? -11.891 5.176 26.297 1 95.62 438 ALA A O 1
ATOM 3540 N N . ASN A 1 439 ? -9.875 4.297 26.047 1 96.12 439 ASN A N 1
ATOM 3541 C CA . ASN A 1 439 ? -9.336 5.246 27.016 1 96.12 439 ASN A CA 1
ATOM 3542 C C . ASN A 1 439 ? -9.422 6.68 26.5 1 96.12 439 ASN A C 1
ATOM 3544 O O . ASN A 1 439 ? -9.727 7.598 27.266 1 96.12 439 ASN A O 1
ATOM 3548 N N . SER A 1 440 ? -9.141 6.875 25.234 1 96.88 440 SER A N 1
ATOM 3549 C CA . SER A 1 440 ? -9.219 8.203 24.641 1 96.88 440 SER A CA 1
ATOM 3550 C C . SER A 1 440 ? -10.664 8.672 24.516 1 96.88 440 SER A C 1
ATOM 3552 O O . SER A 1 440 ? -10.969 9.836 24.797 1 96.88 440 SER A O 1
ATOM 3554 N N . THR A 1 441 ? -11.562 7.781 24.109 1 97.44 441 THR A N 1
ATOM 3555 C CA . THR A 1 441 ? -12.953 8.164 23.891 1 97.44 441 THR A CA 1
ATOM 3556 C C . THR A 1 441 ? -13.633 8.5 25.219 1 97.44 441 THR A C 1
ATOM 3558 O O . THR A 1 441 ? -14.523 9.352 25.266 1 97.44 441 THR A O 1
ATOM 3561 N N . SER A 1 442 ? -13.18 7.934 26.312 1 97.25 442 SER A N 1
ATOM 3562 C CA . SER A 1 442 ? -13.859 8.109 27.594 1 97.25 442 SER A CA 1
ATOM 3563 C C . SER A 1 442 ? -13.133 9.117 28.469 1 97.25 442 SER A C 1
ATOM 3565 O O . SER A 1 442 ? -13.766 9.883 29.203 1 97.25 442 SER A O 1
ATOM 3567 N N . ASN A 1 443 ? -11.812 9.102 28.344 1 97.12 443 ASN A N 1
ATOM 3568 C CA . ASN A 1 443 ? -11.055 9.836 29.359 1 97.12 443 ASN A CA 1
ATOM 3569 C C . ASN A 1 443 ? -10.023 10.758 28.719 1 97.12 443 ASN A C 1
ATOM 3571 O O . ASN A 1 443 ? -9.141 11.281 29.406 1 97.12 443 ASN A O 1
ATOM 3575 N N . GLY A 1 444 ? -10.086 10.945 27.484 1 96.94 444 GLY A N 1
ATOM 3576 C CA . GLY A 1 444 ? -9.031 11.664 26.781 1 96.94 444 GLY A CA 1
ATOM 3577 C C . GLY A 1 444 ? -8.773 13.047 27.344 1 96.94 444 GLY A C 1
ATOM 3578 O O . GLY A 1 444 ? -7.621 13.461 27.5 1 96.94 444 GLY A O 1
ATOM 3579 N N . ILE A 1 445 ? -9.812 13.828 27.672 1 96.62 445 ILE A N 1
ATOM 3580 C CA . ILE A 1 445 ? -9.695 15.188 28.188 1 96.62 445 ILE A CA 1
ATOM 3581 C C . ILE A 1 445 ? -9.094 15.148 29.594 1 96.62 445 ILE A C 1
ATOM 3583 O O . ILE A 1 445 ? -8.172 15.914 29.906 1 96.62 445 ILE A O 1
ATOM 3587 N N . SER A 1 446 ? -9.57 14.234 30.391 1 97 446 SER A N 1
ATOM 3588 C CA . SER A 1 446 ? -9.062 14.102 31.75 1 97 446 SER A CA 1
ATOM 3589 C C . SER A 1 446 ? -7.586 13.711 31.75 1 97 446 SER A C 1
ATOM 3591 O O . SER A 1 446 ? -6.793 14.258 32.5 1 97 446 SER A O 1
ATOM 3593 N N . ILE A 1 447 ? -7.223 12.789 30.922 1 97.06 447 ILE A N 1
ATOM 3594 C CA . ILE A 1 447 ? -5.84 12.344 30.812 1 97.06 447 ILE A CA 1
ATOM 3595 C C . ILE A 1 447 ? -4.957 13.5 30.344 1 97.06 447 ILE A C 1
ATOM 3597 O O . ILE A 1 447 ? -3.883 13.734 30.906 1 97.06 447 ILE A O 1
ATOM 3601 N N . PHE A 1 448 ? -5.387 14.195 29.359 1 97.31 448 PHE A N 1
ATOM 3602 C CA . PHE A 1 448 ? -4.633 15.344 28.875 1 97.31 448 PHE A CA 1
ATOM 3603 C C . PHE A 1 448 ? -4.422 16.359 29.984 1 97.31 448 PHE A C 1
ATOM 3605 O O . PHE A 1 448 ? -3.311 16.859 30.188 1 97.31 448 PHE A O 1
ATOM 3612 N N . ASN A 1 449 ? -5.492 16.719 30.688 1 97.44 449 ASN A N 1
ATOM 3613 C CA . ASN A 1 449 ? -5.418 17.688 31.781 1 97.44 449 ASN A CA 1
ATOM 3614 C C . ASN A 1 449 ? -4.434 17.25 32.844 1 97.44 449 ASN A C 1
ATOM 3616 O O . ASN A 1 449 ? -3.645 18.062 33.344 1 97.44 449 ASN A O 1
ATOM 3620 N N . THR A 1 450 ? -4.461 16.016 33.156 1 97.75 450 THR A N 1
ATOM 3621 C CA . THR A 1 450 ? -3.637 15.492 34.25 1 97.75 450 THR A CA 1
ATOM 3622 C C . THR A 1 450 ? -2.178 15.383 33.812 1 97.75 450 THR A C 1
ATOM 3624 O O . THR A 1 450 ? -1.291 15.953 34.438 1 97.75 450 THR A O 1
ATOM 3627 N N . GLU A 1 451 ? -1.908 14.688 32.688 1 97.38 451 GLU A N 1
ATOM 3628 C CA . GLU A 1 451 ? -0.543 14.406 32.25 1 97.38 451 GLU A CA 1
ATOM 3629 C C . GLU A 1 451 ? 0.161 15.68 31.797 1 97.38 451 GLU A C 1
ATOM 3631 O O . GLU A 1 451 ? 1.368 15.828 31.984 1 97.38 451 GLU A O 1
ATOM 3636 N N . CYS A 1 452 ? -0.628 16.562 31.219 1 97.44 452 CYS A N 1
ATOM 3637 C CA . CYS A 1 452 ? -0.054 17.781 30.703 1 97.44 452 CYS A CA 1
ATOM 3638 C C . CYS A 1 452 ? -0.103 18.906 31.734 1 97.44 452 CYS A C 1
ATOM 3640 O O . CYS A 1 452 ? 0.469 19.969 31.531 1 97.44 452 CYS A O 1
ATOM 3642 N N . GLN A 1 453 ? -0.819 18.656 32.812 1 97.19 453 GLN A N 1
ATOM 3643 C CA . GLN A 1 453 ? -1.079 19.734 33.781 1 97.19 453 GLN A CA 1
ATOM 3644 C C . GLN A 1 453 ? -1.675 20.953 33.062 1 97.19 453 GLN A C 1
ATOM 3646 O O . GLN A 1 453 ? -1.196 22.078 33.25 1 97.19 453 GLN A O 1
ATOM 3651 N N . ALA A 1 454 ? -2.629 20.688 32.25 1 95.75 454 ALA A N 1
ATOM 3652 C CA . ALA A 1 454 ? -3.174 21.703 31.359 1 95.75 454 ALA A CA 1
ATOM 3653 C C . ALA A 1 454 ? -4.246 22.531 32.062 1 95.75 454 ALA A C 1
ATOM 3655 O O . ALA A 1 454 ? -4.98 22.016 32.906 1 95.75 454 ALA A O 1
ATOM 3656 N N . ARG A 1 455 ? -4.344 23.828 31.797 1 92.94 455 ARG A N 1
ATOM 3657 C CA . ARG A 1 455 ? -5.402 24.75 32.188 1 92.94 455 ARG A CA 1
ATOM 3658 C C . ARG A 1 455 ? -5.832 25.609 31 1 92.94 455 ARG A C 1
ATOM 3660 O O . ARG A 1 455 ? -5 26.031 30.203 1 92.94 455 ARG A O 1
ATOM 3667 N N . PRO A 1 456 ? -7.109 25.891 30.891 1 92.12 456 PRO A N 1
ATOM 3668 C CA . PRO A 1 456 ? -8.25 25.438 31.688 1 92.12 456 PRO A CA 1
ATOM 3669 C C . PRO A 1 456 ? -8.562 23.969 31.484 1 92.12 456 PRO A C 1
ATOM 3671 O O . PRO A 1 456 ? -8.148 23.375 30.484 1 92.12 456 PRO A O 1
ATOM 3674 N N . THR A 1 457 ? -9.281 23.406 32.375 1 90.44 457 THR A N 1
ATOM 3675 C CA . THR A 1 457 ? -9.555 21.969 32.344 1 90.44 457 THR A CA 1
ATOM 3676 C C . THR A 1 457 ? -10.898 21.703 31.656 1 90.44 457 THR A C 1
ATOM 3678 O O . THR A 1 457 ? -11.172 20.578 31.234 1 90.44 457 THR A O 1
ATOM 3681 N N . ASN A 1 458 ? -11.672 22.688 31.594 1 87.62 458 ASN A N 1
ATOM 3682 C CA . ASN A 1 458 ? -12.992 22.5 31 1 87.62 458 ASN A CA 1
ATOM 3683 C C . ASN A 1 458 ? -12.953 22.672 29.484 1 87.62 458 ASN A C 1
ATOM 3685 O O . ASN A 1 458 ? -12.203 23.516 28.969 1 87.62 458 ASN A O 1
ATOM 3689 N N . VAL A 1 459 ? -13.688 21.859 28.812 1 85.56 459 VAL A N 1
ATOM 3690 C CA . VAL A 1 459 ? -13.82 21.953 27.359 1 85.56 459 VAL A CA 1
ATOM 3691 C C . VAL A 1 459 ? -15.086 22.734 27 1 85.56 459 VAL A C 1
ATOM 3693 O O . VAL A 1 459 ? -16.172 22.391 27.469 1 85.56 459 VAL A O 1
ATOM 3696 N N . THR A 1 460 ? -14.906 23.688 26.203 1 81.12 460 THR A N 1
ATOM 3697 C CA . THR A 1 460 ? -16.031 24.547 25.844 1 81.12 460 THR A CA 1
ATOM 3698 C C . THR A 1 460 ? -16.266 24.516 24.328 1 81.12 460 THR A C 1
ATOM 3700 O O . THR A 1 460 ? -17.234 25.094 23.828 1 81.12 460 THR A O 1
ATOM 3703 N N . ILE A 1 461 ? -15.398 23.906 23.625 1 83.88 461 ILE A N 1
ATOM 3704 C CA . ILE A 1 461 ? -15.477 23.859 22.172 1 83.88 461 ILE A CA 1
ATOM 3705 C C . ILE A 1 461 ? -15.68 22.406 21.719 1 83.88 461 ILE A C 1
ATOM 3707 O O . ILE A 1 461 ? -15.078 21.484 22.281 1 83.88 461 ILE A O 1
ATOM 3711 N N . TYR A 1 462 ? -16.531 22.234 20.719 1 80.25 462 TYR A N 1
ATOM 3712 C CA . TYR A 1 462 ? -16.844 20.891 20.234 1 80.25 462 TYR A CA 1
ATOM 3713 C C . TYR A 1 462 ? -16.438 20.734 18.781 1 80.25 462 TYR A C 1
ATOM 3715 O O . TYR A 1 462 ? -16.75 21.578 17.938 1 80.25 462 TYR A O 1
ATOM 3723 N N . PHE A 1 463 ? -15.648 19.641 18.594 1 80.88 463 PHE A N 1
ATOM 3724 C CA . PHE A 1 463 ? -15.125 19.312 17.281 1 80.88 463 PHE A CA 1
ATOM 3725 C C . PHE A 1 463 ? -15.781 18.031 16.75 1 80.88 463 PHE A C 1
ATOM 3727 O O . PHE A 1 463 ? -16.234 17.188 17.516 1 80.88 463 PHE A O 1
ATOM 3734 N N . MET B 1 1 ? -72 37.375 -33.406 1 27.34 1 MET B N 1
ATOM 3735 C CA . MET B 1 1 ? -71.688 36.781 -32.125 1 27.34 1 MET B CA 1
ATOM 3736 C C . MET B 1 1 ? -70.438 35.938 -32.188 1 27.34 1 MET B C 1
ATOM 3738 O O . MET B 1 1 ? -70.5 34.812 -32.656 1 27.34 1 MET B O 1
ATOM 3742 N N . GLN B 1 2 ? -69.312 36.531 -32.531 1 29.64 2 GLN B N 1
ATOM 3743 C CA . GLN B 1 2 ? -67.938 36.062 -32.844 1 29.64 2 GLN B CA 1
ATOM 3744 C C . GLN B 1 2 ? -67.312 35.438 -31.641 1 29.64 2 GLN B C 1
ATOM 3746 O O . GLN B 1 2 ? -67.062 36.094 -30.625 1 29.64 2 GLN B O 1
ATOM 3751 N N . LEU B 1 3 ? -67.625 34.125 -31.375 1 27.94 3 LEU B N 1
ATOM 3752 C CA . LEU B 1 3 ? -67.188 33.25 -30.281 1 27.94 3 LEU B CA 1
ATOM 3753 C C . LEU B 1 3 ? -65.625 33.188 -30.219 1 27.94 3 LEU B C 1
ATOM 3755 O O . LEU B 1 3 ? -65 32.75 -31.156 1 27.94 3 LEU B O 1
ATOM 3759 N N . CYS B 1 4 ? -65 34.188 -29.516 1 29.36 4 CYS B N 1
ATOM 3760 C CA . CYS B 1 4 ? -63.594 34.312 -29.188 1 29.36 4 CYS B CA 1
ATOM 3761 C C . CYS B 1 4 ? -63.094 33.062 -28.484 1 29.36 4 CYS B C 1
ATOM 3763 O O . CYS B 1 4 ? -63.562 32.688 -27.406 1 29.36 4 CYS B O 1
ATOM 3765 N N . ILE B 1 5 ? -62.625 32.031 -29.203 1 31.36 5 ILE B N 1
ATOM 3766 C CA . ILE B 1 5 ? -62.031 30.781 -28.781 1 31.36 5 ILE B CA 1
ATOM 3767 C C . ILE B 1 5 ? -60.844 31.062 -27.875 1 31.36 5 ILE B C 1
ATOM 3769 O O . ILE B 1 5 ? -59.844 31.641 -28.297 1 31.36 5 ILE B O 1
ATOM 3773 N N . ILE B 1 6 ? -61.094 31.469 -26.594 1 30.77 6 ILE B N 1
ATOM 3774 C CA . ILE B 1 6 ? -60.031 31.641 -25.594 1 30.77 6 ILE B CA 1
ATOM 3775 C C . ILE B 1 6 ? -59.219 30.359 -25.469 1 30.77 6 ILE B C 1
ATOM 3777 O O . ILE B 1 6 ? -59.75 29.297 -25.172 1 30.77 6 ILE B O 1
ATOM 3781 N N . SER B 1 7 ? -58.125 30.234 -26.25 1 30.44 7 SER B N 1
ATOM 3782 C CA . SER B 1 7 ? -57.156 29.156 -26.188 1 30.44 7 SER B CA 1
ATOM 3783 C C . SER B 1 7 ? -56.625 28.969 -24.766 1 30.44 7 SER B C 1
ATOM 3785 O O . SER B 1 7 ? -56.156 29.922 -24.141 1 30.44 7 SER B O 1
ATOM 3787 N N . LEU B 1 8 ? -57.188 28.047 -23.984 1 31.97 8 LEU B N 1
ATOM 3788 C CA . LEU B 1 8 ? -56.75 27.562 -22.672 1 31.97 8 LEU B CA 1
ATOM 3789 C C . LEU B 1 8 ? -55.312 27.109 -22.719 1 31.97 8 LEU B C 1
ATOM 3791 O O . LEU B 1 8 ? -54.969 26.156 -23.422 1 31.97 8 LEU B O 1
ATOM 3795 N N . TRP B 1 9 ? -54.375 28.062 -22.656 1 32.5 9 TRP B N 1
ATOM 3796 C CA . TRP B 1 9 ? -52.969 27.719 -22.469 1 32.5 9 TRP B CA 1
ATOM 3797 C C . TRP B 1 9 ? -52.781 26.875 -21.203 1 32.5 9 TRP B C 1
ATOM 3799 O O . TRP B 1 9 ? -53.156 27.281 -20.109 1 32.5 9 TRP B O 1
ATOM 3809 N N . PHE B 1 10 ? -52.875 25.531 -21.375 1 31.52 10 PHE B N 1
ATOM 3810 C CA . PHE B 1 10 ? -52.531 24.547 -20.344 1 31.52 10 PHE B CA 1
ATOM 3811 C C . PHE B 1 10 ? -51.156 24.828 -19.734 1 31.52 10 PHE B C 1
ATOM 3813 O O . PHE B 1 10 ? -50.188 24.922 -20.469 1 31.52 10 PHE B O 1
ATOM 3820 N N . LEU B 1 11 ? -51.125 25.5 -18.625 1 28.34 11 LEU B N 1
ATOM 3821 C CA . LEU B 1 11 ? -49.938 25.594 -17.75 1 28.34 11 LEU B CA 1
ATOM 3822 C C . LEU B 1 11 ? -49.406 24.203 -17.406 1 28.34 11 LEU B C 1
ATOM 3824 O O . LEU B 1 11 ? -50.094 23.453 -16.688 1 28.34 11 LEU B O 1
ATOM 3828 N N . ALA B 1 12 ? -48.688 23.547 -18.297 1 30.33 12 ALA B N 1
ATOM 3829 C CA . ALA B 1 12 ? -47.969 22.344 -17.875 1 30.33 12 ALA B CA 1
ATOM 3830 C C . ALA B 1 12 ? -47.094 22.609 -16.656 1 30.33 12 ALA B C 1
ATOM 3832 O O . ALA B 1 12 ? -46.188 23.422 -16.719 1 30.33 12 ALA B O 1
ATOM 3833 N N . ALA B 1 13 ? -47.625 22.359 -15.508 1 30.12 13 ALA B N 1
ATOM 3834 C CA . ALA B 1 13 ? -46.875 22.312 -14.258 1 30.12 13 ALA B CA 1
ATOM 3835 C C . ALA B 1 13 ? -45.594 21.484 -14.422 1 30.12 13 ALA B C 1
ATOM 3837 O O . ALA B 1 13 ? -45.656 20.312 -14.781 1 30.12 13 ALA B O 1
ATOM 3838 N N . PHE B 1 14 ? -44.469 22.156 -14.648 1 29.72 14 PHE B N 1
ATOM 3839 C CA . PHE B 1 14 ? -43.156 21.531 -14.508 1 29.72 14 PHE B CA 1
ATOM 3840 C C . PHE B 1 14 ? -43.062 20.781 -13.188 1 29.72 14 PHE B C 1
ATOM 3842 O O . PHE B 1 14 ? -43.094 21.406 -12.117 1 29.72 14 PHE B O 1
ATOM 3849 N N . ILE B 1 15 ? -43.656 19.656 -13.102 1 33.16 15 ILE B N 1
ATOM 3850 C CA . ILE B 1 15 ? -43.281 18.766 -12.008 1 33.16 15 ILE B CA 1
ATOM 3851 C C . ILE B 1 15 ? -41.781 18.734 -11.875 1 33.16 15 ILE B C 1
ATOM 3853 O O . ILE B 1 15 ? -41.062 18.266 -12.781 1 33.16 15 ILE B O 1
ATOM 3857 N N . VAL B 1 16 ? -41.188 19.656 -11.125 1 31.62 16 VAL B N 1
ATOM 3858 C CA . VAL B 1 16 ? -39.844 19.5 -10.602 1 31.62 16 VAL B CA 1
ATOM 3859 C C . VAL B 1 16 ? -39.656 18.109 -9.984 1 31.62 16 VAL B C 1
ATOM 3861 O O . VAL B 1 16 ? -40.281 17.812 -8.961 1 31.62 16 VAL B O 1
ATOM 3864 N N . ASN B 1 17 ? -39.531 17.094 -10.742 1 28.8 17 ASN B N 1
ATOM 3865 C CA . ASN B 1 17 ? -39 15.867 -10.172 1 28.8 17 ASN B CA 1
ATOM 3866 C C . ASN B 1 17 ? -37.844 16.172 -9.195 1 28.8 17 ASN B C 1
ATOM 3868 O O . ASN B 1 17 ? -36.875 16.844 -9.555 1 28.8 17 ASN B O 1
ATOM 3872 N N . ALA B 1 18 ? -38.125 16.125 -7.902 1 33.81 18 ALA B N 1
ATOM 3873 C CA . ALA B 1 18 ? -37.094 16.062 -6.895 1 33.81 18 ALA B CA 1
ATOM 3874 C C . ALA B 1 18 ? -35.969 15.102 -7.328 1 33.81 18 ALA B C 1
ATOM 3876 O O . ALA B 1 18 ? -36.188 13.883 -7.371 1 33.81 18 ALA B O 1
ATOM 3877 N N . ASP B 1 19 ? -35.062 15.445 -8.18 1 32.56 19 ASP B N 1
ATOM 3878 C CA . ASP B 1 19 ? -33.844 14.711 -8.508 1 32.56 19 ASP B CA 1
ATOM 3879 C C . ASP B 1 19 ? -33.188 14.133 -7.246 1 32.56 19 ASP B C 1
ATOM 3881 O O . ASP B 1 19 ? -32.906 14.867 -6.293 1 32.56 19 ASP B O 1
ATOM 3885 N N . ASN B 1 20 ? -33.406 12.938 -6.941 1 35.75 20 ASN B N 1
ATOM 3886 C CA . ASN B 1 20 ? -32.562 12.211 -5.988 1 35.75 20 ASN B CA 1
ATOM 3887 C C . ASN B 1 20 ? -31.094 12.578 -6.121 1 35.75 20 ASN B C 1
ATOM 3889 O O . ASN B 1 20 ? -30.391 12.039 -6.98 1 35.75 20 ASN B O 1
ATOM 3893 N N . VAL B 1 21 ? -30.75 13.703 -5.777 1 36.56 21 VAL B N 1
ATOM 3894 C CA . VAL B 1 21 ? -29.344 14.086 -5.719 1 36.56 21 VAL B CA 1
ATOM 3895 C C . VAL B 1 21 ? -28.562 13.055 -4.914 1 36.56 21 VAL B C 1
ATOM 3897 O O . VAL B 1 21 ? -28.703 12.969 -3.691 1 36.56 21 VAL B O 1
ATOM 3900 N N . GLN B 1 22 ? -28.141 11.938 -5.566 1 44.56 22 GLN B N 1
ATOM 3901 C CA . GLN B 1 22 ? -27.188 10.969 -5.02 1 44.56 22 GLN B CA 1
ATOM 3902 C C . GLN B 1 22 ? -25.906 11.648 -4.574 1 44.56 22 GLN B C 1
ATOM 3904 O O . GLN B 1 22 ? -25.375 12.508 -5.281 1 44.56 22 GLN B O 1
ATOM 3909 N N . PHE B 1 23 ? -25.688 11.57 -3.332 1 49.19 23 PHE B N 1
ATOM 3910 C CA . PHE B 1 23 ? -24.375 11.953 -2.818 1 49.19 23 PHE B CA 1
ATOM 3911 C C . PHE B 1 23 ? -23.266 11.516 -3.768 1 49.19 23 PHE B C 1
ATOM 3913 O O . PHE B 1 23 ? -23.281 10.383 -4.25 1 49.19 23 PHE B O 1
ATOM 3920 N N . GLU B 1 24 ? -22.641 12.469 -4.355 1 54.44 24 GLU B N 1
ATOM 3921 C CA . GLU B 1 24 ? -21.531 12.117 -5.242 1 54.44 24 GLU B CA 1
ATOM 3922 C C . GLU B 1 24 ? -20.391 11.453 -4.473 1 54.44 24 GLU B C 1
ATOM 3924 O O . GLU B 1 24 ? -19.953 11.977 -3.443 1 54.44 24 GLU B O 1
ATOM 3929 N N . ASP B 1 25 ? -20.156 10.203 -4.648 1 64.88 25 ASP B N 1
ATOM 3930 C CA . ASP B 1 25 ? -19 9.469 -4.121 1 64.88 25 ASP B CA 1
ATOM 3931 C C . ASP B 1 25 ? -17.703 10.18 -4.477 1 64.88 25 ASP B C 1
ATOM 3933 O O . ASP B 1 25 ? -17.625 10.898 -5.473 1 64.88 25 ASP B O 1
ATOM 3937 N N . TYR B 1 26 ? -16.859 10.273 -3.484 1 70.94 26 TYR B N 1
ATOM 3938 C CA . TYR B 1 26 ? -15.531 10.688 -3.902 1 70.94 26 TYR B CA 1
ATOM 3939 C C . TYR B 1 26 ? -15.008 9.797 -5.023 1 70.94 26 TYR B C 1
ATOM 3941 O O . TYR B 1 26 ? -15.445 8.656 -5.172 1 70.94 26 TYR B O 1
ATOM 3949 N N . GLU B 1 27 ? -14.273 10.359 -5.965 1 62.56 27 GLU B N 1
ATOM 3950 C CA . GLU B 1 27 ? -13.68 9.586 -7.055 1 62.56 27 GLU B CA 1
ATOM 3951 C C . GLU B 1 27 ? -12.922 8.375 -6.523 1 62.56 27 GLU B C 1
ATOM 3953 O O . GLU B 1 27 ? -12.203 8.469 -5.527 1 62.56 27 GLU B O 1
ATOM 3958 N N . SER B 1 28 ? -13.5 7.25 -7.008 1 66.25 28 SER B N 1
ATOM 3959 C CA . SER B 1 28 ? -12.836 6.031 -6.566 1 66.25 28 SER B CA 1
ATOM 3960 C C . SER B 1 28 ? -11.734 5.621 -7.539 1 66.25 28 SER B C 1
ATOM 3962 O O . SER B 1 28 ? -11.906 5.715 -8.758 1 66.25 28 SER B O 1
ATOM 3964 N N . ASN B 1 29 ? -10.547 5.402 -7.086 1 69.81 29 ASN B N 1
ATOM 3965 C CA . ASN B 1 29 ? -9.414 4.879 -7.832 1 69.81 29 ASN B CA 1
ATOM 3966 C C . ASN B 1 29 ? -9.297 3.361 -7.691 1 69.81 29 ASN B C 1
ATOM 3968 O O . ASN B 1 29 ? -8.203 2.805 -7.785 1 69.81 29 ASN B O 1
ATOM 3972 N N . PHE B 1 30 ? -10.586 2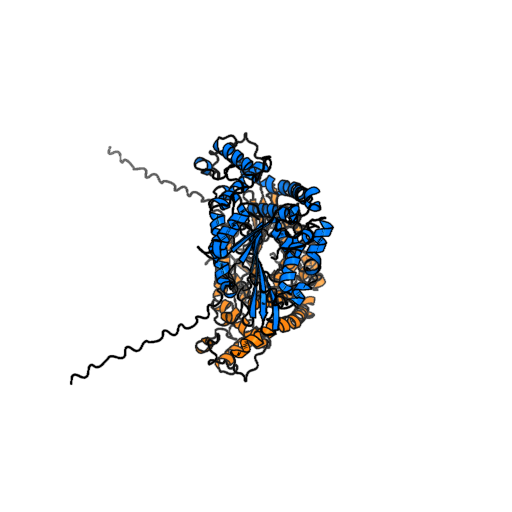.768 -7.586 1 84.5 30 PHE B N 1
ATOM 3973 C CA . PHE B 1 30 ? -10.555 1.328 -7.352 1 84.5 30 PHE B CA 1
ATOM 3974 C C . PHE B 1 30 ? -10.492 0.565 -8.664 1 84.5 30 PHE B C 1
ATOM 3976 O O . PHE B 1 30 ? -11.406 0.652 -9.484 1 84.5 30 PHE B O 1
ATOM 3983 N N . PHE B 1 31 ? -9.453 -0.145 -8.875 1 88.56 31 PHE B N 1
ATOM 3984 C CA . PHE B 1 31 ? -9.281 -1.008 -10.039 1 88.56 31 PHE B CA 1
ATOM 3985 C C . PHE B 1 31 ? -9.461 -2.473 -9.656 1 88.56 31 PHE B C 1
ATOM 3987 O O . PHE B 1 31 ? -8.5 -3.152 -9.305 1 88.56 31 PHE B O 1
ATOM 3994 N N . PHE B 1 32 ? -10.672 -3.016 -9.828 1 93.62 32 PHE B N 1
ATOM 3995 C CA . PHE B 1 32 ? -11.039 -4.301 -9.242 1 93.62 32 PHE B CA 1
ATOM 3996 C C . PHE B 1 32 ? -10.195 -5.422 -9.836 1 93.62 32 PHE B C 1
AT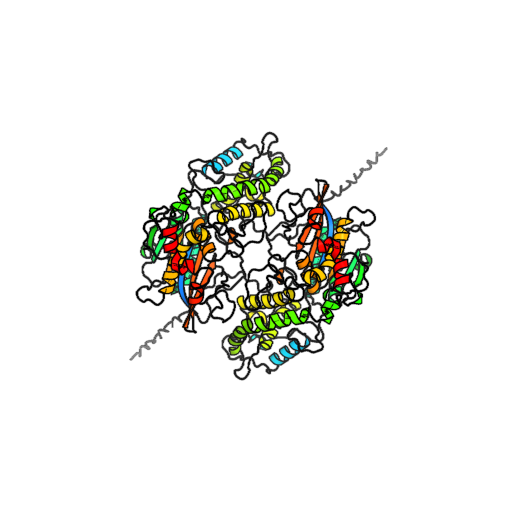OM 3998 O O . PHE B 1 32 ? -9.953 -6.438 -9.172 1 93.62 32 PHE B O 1
ATOM 4005 N N . LYS B 1 33 ? -9.656 -5.219 -11.102 1 96 33 LYS B N 1
ATOM 4006 C CA . LYS B 1 33 ? -8.875 -6.273 -11.742 1 96 33 LYS B CA 1
ATOM 4007 C C . LYS B 1 33 ? -7.59 -6.555 -10.984 1 96 33 LYS B C 1
ATOM 4009 O O . LYS B 1 33 ? -6.992 -7.625 -11.133 1 96 33 LYS B O 1
ATOM 4014 N N . GLU B 1 34 ? -7.168 -5.66 -10.188 1 95.12 34 GLU B N 1
ATOM 4015 C CA . GLU B 1 34 ? -5.945 -5.828 -9.398 1 95.12 34 GLU B CA 1
ATOM 4016 C C . GLU B 1 34 ? -6.246 -6.426 -8.031 1 95.12 34 GLU B C 1
ATOM 4018 O O . GLU B 1 34 ? -5.367 -6.496 -7.172 1 95.12 34 GLU B O 1
ATOM 4023 N N . HIS B 1 35 ? -7.5 -6.891 -7.848 1 96.38 35 HIS B N 1
ATOM 4024 C CA . HIS B 1 35 ? -7.93 -7.441 -6.566 1 96.38 35 HIS B CA 1
ATOM 4025 C C . HIS B 1 35 ? -8.648 -8.773 -6.75 1 96.38 35 HIS B C 1
ATOM 4027 O O . HIS B 1 35 ? -9.57 -9.094 -6 1 96.38 35 HIS B O 1
ATOM 4033 N N . LEU B 1 36 ? -8.25 -9.539 -7.777 1 98.19 36 LEU B N 1
ATOM 4034 C CA . LEU B 1 36 ? -8.875 -10.828 -8.039 1 98.19 36 LEU B CA 1
ATOM 4035 C C . LEU B 1 36 ? -8.008 -11.969 -7.52 1 98.19 36 LEU B C 1
ATOM 4037 O O . LEU B 1 36 ? -8.023 -13.07 -8.078 1 98.19 36 LEU B O 1
ATOM 4041 N N . GLY B 1 37 ? -7.164 -11.68 -6.488 1 97.5 37 GLY B N 1
ATOM 4042 C CA . GLY B 1 37 ? -6.297 -12.711 -5.934 1 97.5 37 GLY B CA 1
ATOM 4043 C C . GLY B 1 37 ? -5.324 -13.281 -6.949 1 97.5 37 GLY B C 1
ATOM 4044 O O . GLY B 1 37 ? -4.727 -12.539 -7.727 1 97.5 37 GLY B O 1
ATOM 4045 N N . THR B 1 38 ? -5.16 -14.57 -6.922 1 98 38 THR B N 1
ATOM 4046 C CA . THR B 1 38 ? -4.238 -15.234 -7.836 1 98 38 THR B CA 1
ATOM 4047 C C . THR B 1 38 ? -4.797 -15.234 -9.258 1 98 38 THR B C 1
ATOM 4049 O O . THR B 1 38 ? -4.066 -15.508 -10.211 1 98 38 THR B O 1
ATOM 4052 N N . LEU B 1 39 ? -6.074 -14.898 -9.406 1 98.19 39 LEU B N 1
ATOM 4053 C CA . LEU B 1 39 ? -6.699 -14.938 -10.719 1 98.19 39 LEU B CA 1
ATOM 4054 C C . LEU B 1 39 ? -6.699 -13.555 -11.367 1 98.19 39 LEU B C 1
ATOM 4056 O O . LEU B 1 39 ? -7.324 -13.352 -12.414 1 98.19 39 LEU B O 1
ATOM 4060 N N . SER B 1 40 ? -6.008 -12.633 -10.719 1 98.19 40 SER B N 1
ATOM 4061 C CA . SER B 1 40 ? -5.812 -11.328 -11.336 1 98.19 40 SER B CA 1
ATOM 4062 C C . SER B 1 40 ? -4.984 -11.43 -12.609 1 98.19 40 SER B C 1
ATOM 4064 O O . SER B 1 40 ? -4.035 -12.211 -12.672 1 98.19 40 SER B O 1
ATOM 4066 N N . PRO B 1 41 ? -5.383 -10.656 -13.609 1 96.94 41 PRO B N 1
ATOM 4067 C CA . PRO B 1 41 ? -4.441 -10.531 -14.727 1 96.94 41 PRO B CA 1
ATOM 4068 C C . PRO B 1 41 ? -3.109 -9.906 -14.312 1 96.94 41 PRO B C 1
ATOM 4070 O O . PRO B 1 41 ? -3.045 -9.203 -13.297 1 96.94 41 PRO B O 1
ATOM 4073 N N . TYR B 1 42 ? -2.145 -10.188 -15.102 1 97.38 42 TYR B N 1
ATOM 4074 C CA . TYR B 1 42 ? -0.831 -9.641 -14.789 1 97.38 42 TYR B CA 1
ATOM 4075 C C . TYR B 1 42 ? -0.893 -8.117 -14.672 1 97.38 42 TYR B C 1
ATOM 4077 O O . TYR B 1 42 ? -1.53 -7.453 -15.492 1 97.38 42 TYR B O 1
ATOM 4085 N N . HIS B 1 43 ? -0.302 -7.609 -13.703 1 94.56 43 HIS B N 1
ATOM 4086 C CA . HIS B 1 43 ? -0.059 -6.184 -13.5 1 94.56 43 HIS B CA 1
ATOM 4087 C C . HIS B 1 43 ? 1.146 -5.953 -12.594 1 94.56 43 HIS B C 1
ATOM 4089 O O . HIS B 1 43 ? 1.546 -6.852 -11.844 1 94.56 43 HIS B O 1
ATOM 4095 N N . GLU B 1 44 ? 1.73 -4.848 -12.766 1 92.38 44 GLU B N 1
ATOM 4096 C CA . GLU B 1 44 ? 2.848 -4.469 -11.906 1 92.38 44 GLU B CA 1
ATOM 4097 C C . GLU B 1 44 ? 2.359 -3.758 -10.648 1 92.38 44 GLU B C 1
ATOM 4099 O O . GLU B 1 44 ? 1.713 -2.711 -10.727 1 92.38 44 GLU B O 1
ATOM 4104 N N . PRO B 1 45 ? 2.553 -4.406 -9.508 1 89.44 45 PRO B N 1
ATOM 4105 C CA . PRO B 1 45 ? 2.088 -3.777 -8.266 1 89.44 45 PRO B CA 1
ATOM 4106 C C . PRO B 1 45 ? 2.875 -2.518 -7.914 1 89.44 45 PRO B C 1
ATOM 4108 O O . PRO B 1 45 ? 3.998 -2.332 -8.391 1 89.44 45 PRO B O 1
ATOM 4111 N N . TYR B 1 46 ? 2.117 -1.657 -7.043 1 78.94 46 TYR B N 1
ATOM 4112 C CA . TYR B 1 46 ? 2.838 -0.521 -6.48 1 78.94 46 TYR B CA 1
ATOM 4113 C C . TYR B 1 46 ? 3.439 -0.875 -5.125 1 78.94 46 TYR B C 1
ATOM 4115 O O . TYR B 1 46 ? 2.711 -1.075 -4.148 1 78.94 46 TYR B O 1
ATOM 4123 N N . PHE B 1 47 ? 4.695 -1.341 -5.113 1 83.19 47 PHE B N 1
ATOM 4124 C CA . PHE B 1 47 ? 5.355 -1.507 -3.824 1 83.19 47 PHE B CA 1
ATOM 4125 C C . PHE B 1 47 ? 5.754 -0.155 -3.242 1 83.19 47 PHE B C 1
ATOM 4127 O O . PHE B 1 47 ? 4.902 0.71 -3.031 1 83.19 47 PHE B O 1
ATOM 4134 N N . ASP B 1 48 ? 6.863 0.064 -3.043 1 83.5 48 ASP B N 1
ATOM 4135 C CA . ASP B 1 48 ? 7.312 1.328 -2.469 1 83.5 48 ASP B CA 1
ATOM 4136 C C . ASP B 1 48 ? 7.77 2.295 -3.559 1 83.5 48 ASP B C 1
ATOM 4138 O O . ASP B 1 48 ? 7.988 3.48 -3.295 1 83.5 48 ASP B O 1
ATOM 4142 N N . GLY B 1 49 ? 7.895 1.786 -4.777 1 86 49 GLY B N 1
ATOM 4143 C CA . GLY B 1 49 ? 8.242 2.643 -5.902 1 86 49 GLY B CA 1
ATOM 4144 C C . GLY B 1 49 ? 9.742 2.744 -6.133 1 86 49 GLY B C 1
ATOM 4145 O O . GLY B 1 49 ? 10.211 3.668 -6.801 1 86 49 GLY B O 1
ATOM 4146 N N . LEU B 1 50 ? 10.5 1.835 -5.641 1 88.5 50 LEU B N 1
ATOM 4147 C CA . LEU B 1 50 ? 11.938 1.835 -5.879 1 88.5 50 LEU B CA 1
ATOM 4148 C C . LEU B 1 50 ? 12.242 1.664 -7.363 1 88.5 50 LEU B C 1
ATOM 4150 O O . LEU B 1 50 ? 11.57 0.899 -8.055 1 88.5 50 LEU B O 1
ATOM 4154 N N . ASP B 1 51 ? 13.289 2.314 -7.727 1 84.19 51 ASP B N 1
ATOM 4155 C CA . ASP B 1 51 ? 13.734 2.279 -9.117 1 84.19 51 ASP B CA 1
ATOM 4156 C C . ASP B 1 51 ? 14.383 0.938 -9.453 1 84.19 51 ASP B C 1
ATOM 4158 O O . ASP B 1 51 ? 15.18 0.415 -8.672 1 84.19 51 ASP B O 1
ATOM 4162 N N . SER B 1 52 ? 14 0.429 -10.617 1 89.88 52 SER B N 1
ATOM 4163 C CA . SER B 1 52 ? 14.578 -0.848 -11.023 1 89.88 52 SER B CA 1
ATOM 4164 C C . SER B 1 52 ? 15.836 -0.643 -11.867 1 89.88 52 SER B C 1
ATOM 4166 O O . SER B 1 52 ? 16.469 -1.611 -12.297 1 89.88 52 SER B O 1
ATOM 4168 N N . ALA B 1 53 ? 16.219 0.596 -12.07 1 89.75 53 ALA B N 1
ATOM 4169 C CA . ALA B 1 53 ? 17.422 0.842 -12.859 1 89.75 53 ALA B CA 1
ATOM 4170 C C . ALA B 1 53 ? 18.641 0.14 -12.25 1 89.75 53 ALA B C 1
ATOM 4172 O O . ALA B 1 53 ? 18.719 -0.009 -11.031 1 89.75 53 ALA B O 1
ATOM 4173 N N . PHE B 1 54 ? 19.531 -0.287 -13.133 1 92.56 54 PHE B N 1
ATOM 4174 C CA . PHE B 1 54 ? 20.766 -0.849 -12.625 1 92.56 54 PHE B CA 1
ATOM 4175 C C . PHE B 1 54 ? 21.594 0.221 -11.922 1 92.56 54 PHE B C 1
ATOM 4177 O O . PHE B 1 54 ? 21.703 1.348 -12.414 1 92.56 54 PHE B O 1
ATOM 4184 N N . PRO B 1 55 ? 22.062 -0.133 -10.766 1 89.25 55 PRO B N 1
ATOM 4185 C CA . PRO B 1 55 ? 22.938 0.868 -10.141 1 89.25 55 PRO B CA 1
ATOM 4186 C C . PRO B 1 55 ? 24.109 1.271 -11.023 1 89.25 55 PRO B C 1
ATOM 4188 O O . PRO B 1 55 ? 24.719 0.417 -11.68 1 89.25 55 PRO B O 1
ATOM 4191 N N . GLU B 1 56 ? 24.469 2.555 -11.07 1 84.12 56 GLU B N 1
ATOM 4192 C CA . GLU B 1 56 ? 25.469 3.119 -11.984 1 84.12 56 GLU B CA 1
ATOM 4193 C C . GLU B 1 56 ? 26.828 2.447 -11.812 1 84.12 56 GLU B C 1
ATOM 4195 O O . GLU B 1 56 ? 27.562 2.268 -12.781 1 84.12 56 GLU B O 1
ATOM 4200 N N . THR B 1 57 ? 27.156 2.055 -10.672 1 89.5 57 THR B N 1
ATOM 4201 C CA . THR B 1 57 ? 28.484 1.536 -10.406 1 89.5 57 THR B CA 1
ATOM 4202 C C . THR B 1 57 ? 28.5 0.011 -10.461 1 89.5 57 THR B C 1
ATOM 4204 O O . THR B 1 57 ? 29.438 -0.625 -9.977 1 89.5 57 THR B O 1
ATOM 4207 N N . CYS B 1 58 ? 27.438 -0.568 -11.016 1 95.56 58 CYS B N 1
ATOM 4208 C CA . CYS B 1 58 ? 27.328 -2.021 -10.969 1 95.56 58 CYS B CA 1
ATOM 4209 C C . CYS B 1 58 ? 27.078 -2.596 -12.352 1 95.56 58 CYS B C 1
ATOM 4211 O O . CYS B 1 58 ? 26.594 -1.896 -13.242 1 95.56 58 CYS B O 1
ATOM 4213 N N . GLU B 1 59 ? 27.469 -3.811 -12.508 1 96.12 59 GLU B N 1
ATOM 4214 C CA . GLU B 1 59 ? 27.172 -4.586 -13.711 1 96.12 59 GLU B CA 1
ATOM 4215 C C . GLU B 1 59 ? 26.375 -5.84 -13.375 1 96.12 59 GLU B C 1
ATOM 4217 O O . GLU B 1 59 ? 26.672 -6.539 -12.406 1 96.12 59 GLU B O 1
ATOM 4222 N N . ILE B 1 60 ? 25.391 -6.137 -14.18 1 96.94 60 ILE B N 1
ATOM 4223 C CA . ILE B 1 60 ? 24.578 -7.328 -13.992 1 96.94 60 ILE B CA 1
ATOM 4224 C C . ILE B 1 60 ? 25.391 -8.57 -14.336 1 96.94 60 ILE B C 1
ATOM 4226 O O . ILE B 1 60 ? 26.125 -8.586 -15.328 1 96.94 60 ILE B O 1
ATOM 4230 N N . GLN B 1 61 ? 25.297 -9.555 -13.438 1 96.44 61 GLN B N 1
ATOM 4231 C CA . GLN B 1 61 ? 26.078 -10.773 -13.625 1 96.44 61 GLN B CA 1
ATOM 4232 C C . GLN B 1 61 ? 25.188 -11.977 -13.891 1 96.44 61 GLN B C 1
ATOM 4234 O O . GLN B 1 61 ? 25.547 -12.875 -14.648 1 96.44 61 GLN B O 1
ATOM 4239 N N . GLN B 1 62 ? 24.062 -12.047 -13.234 1 97 62 GLN B N 1
ATOM 4240 C CA . GLN B 1 62 ? 23.109 -13.133 -13.398 1 97 62 GLN B CA 1
ATOM 4241 C C . GLN B 1 62 ? 21.672 -12.625 -13.273 1 97 62 GLN B C 1
ATOM 4243 O O . GLN B 1 62 ? 21.422 -11.609 -12.625 1 97 62 GLN B O 1
ATOM 4248 N N . VAL B 1 63 ? 20.797 -13.383 -13.906 1 97.75 63 VAL B N 1
ATOM 4249 C CA . VAL B 1 63 ? 19.359 -13.18 -13.719 1 97.75 63 VAL B CA 1
ATOM 4250 C C . VAL B 1 63 ? 18.672 -14.531 -13.57 1 97.75 63 VAL B C 1
ATOM 4252 O O . VAL B 1 63 ? 18.953 -15.469 -14.32 1 97.75 63 VAL B O 1
ATOM 4255 N N . HIS B 1 64 ? 17.891 -14.648 -12.547 1 98.31 64 HIS B N 1
ATOM 4256 C CA . HIS B 1 64 ? 17.047 -15.812 -12.289 1 98.31 64 HIS B CA 1
ATOM 4257 C C . HIS B 1 64 ? 15.57 -15.461 -12.367 1 98.31 64 HIS B C 1
ATOM 4259 O O . HIS B 1 64 ? 15.117 -14.516 -11.719 1 98.31 64 HIS B O 1
ATOM 4265 N N . LEU B 1 65 ? 14.867 -16.219 -13.164 1 98.5 65 LEU B N 1
ATOM 4266 C CA . LEU B 1 65 ? 13.438 -15.992 -13.336 1 98.5 65 LEU B CA 1
ATOM 4267 C C . LEU B 1 65 ? 12.633 -17.188 -12.844 1 98.5 65 LEU B C 1
ATOM 4269 O O . LEU B 1 65 ? 12.898 -18.328 -13.234 1 98.5 65 LEU B O 1
ATOM 4273 N N . LEU B 1 66 ? 11.766 -16.969 -11.93 1 98.62 66 LEU B N 1
ATOM 4274 C CA . LEU B 1 66 ? 10.695 -17.891 -11.562 1 98.62 66 LEU B CA 1
ATOM 4275 C C . LEU B 1 66 ? 9.344 -17.359 -12.023 1 98.62 66 LEU B C 1
ATOM 4277 O O . LEU B 1 66 ? 8.82 -16.391 -11.461 1 98.62 66 LEU B O 1
ATOM 4281 N N . GLN B 1 67 ? 8.773 -18.016 -13.023 1 98.75 67 GLN B N 1
ATOM 4282 C CA . GLN B 1 67 ? 7.672 -17.453 -13.805 1 98.75 67 GLN B CA 1
ATOM 4283 C C . GLN B 1 67 ? 6.422 -18.328 -13.68 1 98.75 67 GLN B C 1
ATOM 4285 O O . GLN B 1 67 ? 6.461 -19.516 -13.969 1 98.75 67 GLN B O 1
ATOM 4290 N N . ARG B 1 68 ? 5.336 -17.719 -13.258 1 98.81 68 ARG B N 1
ATOM 4291 C CA . ARG B 1 68 ? 4.035 -18.375 -13.25 1 98.81 68 ARG B CA 1
ATOM 4292 C C . ARG B 1 68 ? 3.453 -18.453 -14.656 1 98.81 68 ARG B C 1
ATOM 4294 O O . ARG B 1 68 ? 3.707 -17.578 -15.492 1 98.81 68 ARG B O 1
ATOM 4301 N N . HIS B 1 69 ? 2.668 -19.469 -14.898 1 98.81 69 HIS B N 1
ATOM 4302 C CA . HIS B 1 69 ? 1.949 -19.562 -16.172 1 98.81 69 HIS B CA 1
ATOM 4303 C C . HIS B 1 69 ? 0.987 -18.391 -16.328 1 98.81 69 HIS B C 1
ATOM 4305 O O . HIS B 1 69 ? 0.685 -17.688 -15.367 1 98.81 69 HIS B O 1
ATOM 4311 N N . GLY B 1 70 ? 0.482 -18.188 -17.531 1 98.75 70 GLY B N 1
ATOM 4312 C CA . GLY B 1 70 ? -0.406 -17.094 -17.859 1 98.75 70 GLY B CA 1
ATOM 4313 C C . GLY B 1 70 ? -1.859 -17.375 -17.531 1 98.75 70 GLY B C 1
ATOM 4314 O O . GLY B 1 70 ? -2.178 -18.406 -16.953 1 98.75 70 GLY B O 1
ATOM 4315 N N . SER B 1 71 ? -2.701 -16.391 -17.891 1 98.56 71 SER B N 1
ATOM 4316 C CA . SER B 1 71 ? -4.145 -16.516 -17.703 1 98.56 71 SER B CA 1
ATOM 4317 C C . SER B 1 71 ? -4.668 -17.781 -18.391 1 98.56 71 SER B C 1
ATOM 4319 O O . SER B 1 71 ? -4.223 -18.125 -19.484 1 98.56 71 SER B O 1
ATOM 4321 N N . ARG B 1 72 ? -5.625 -18.422 -17.781 1 97.81 72 ARG B N 1
ATOM 4322 C CA . ARG B 1 72 ? -6.098 -19.703 -18.266 1 97.81 72 ARG B CA 1
ATOM 4323 C C . ARG B 1 72 ? -7.578 -19.906 -17.953 1 97.81 72 ARG B C 1
ATOM 4325 O O . ARG B 1 72 ? -8.18 -19.094 -17.25 1 97.81 72 ARG B O 1
ATOM 4332 N N . ASN B 1 73 ? -8.102 -20.969 -18.516 1 96.88 73 ASN B N 1
ATOM 4333 C CA . ASN B 1 73 ? -9.438 -21.453 -18.188 1 96.88 73 ASN B CA 1
ATOM 4334 C C . ASN B 1 73 ? -9.477 -22.094 -16.812 1 96.88 73 ASN B C 1
ATOM 4336 O O . ASN B 1 73 ? -8.438 -22.375 -16.219 1 96.88 73 ASN B O 1
ATOM 4340 N N . PRO B 1 74 ? -10.727 -22.25 -16.234 1 96.44 74 PRO B N 1
ATOM 4341 C CA . PRO B 1 74 ? -10.82 -22.938 -14.938 1 96.44 74 PRO B CA 1
ATOM 4342 C C . PRO B 1 74 ? -10.219 -24.344 -14.969 1 96.44 74 PRO B C 1
ATOM 4344 O O . PRO B 1 74 ? -10.117 -24.953 -16.031 1 96.44 74 PRO B O 1
ATOM 4347 N N . THR B 1 75 ? -9.805 -24.766 -13.789 1 93.75 75 THR B N 1
ATOM 4348 C CA . THR B 1 75 ? -9.18 -26.078 -13.688 1 93.75 75 THR B CA 1
ATOM 4349 C C . THR B 1 75 ? -10.211 -27.188 -13.883 1 93.75 75 THR B C 1
ATOM 4351 O O . THR B 1 75 ? -11.398 -26.984 -13.641 1 93.75 75 THR B O 1
ATOM 4354 N N . GLY B 1 76 ? -9.547 -28.281 -14.305 1 84 76 GLY B N 1
ATOM 4355 C CA . GLY B 1 76 ? -10.383 -29.469 -14.469 1 84 76 GLY B CA 1
ATOM 4356 C C . GLY B 1 76 ? -10.531 -30.281 -13.195 1 84 76 GLY B C 1
ATOM 4357 O O . GLY B 1 76 ? -9.633 -30.281 -12.344 1 84 76 GLY B O 1
ATOM 4358 N N . ASP B 1 77 ? -11.703 -30.391 -12.594 1 68.75 77 ASP B N 1
ATOM 4359 C CA . ASP B 1 77 ? -12 -31.25 -11.453 1 68.75 77 ASP B CA 1
ATOM 4360 C C . ASP B 1 77 ? -12.852 -32.438 -11.867 1 68.75 77 ASP B C 1
ATOM 4362 O O . ASP B 1 77 ? -13.969 -32.281 -12.352 1 68.75 77 ASP B O 1
ATOM 4366 N N . VAL B 1 78 ? -12.234 -33.531 -11.68 1 52.5 78 VAL B N 1
ATOM 4367 C CA . VAL B 1 78 ? -12.938 -34.75 -12.102 1 52.5 78 VAL B CA 1
ATOM 4368 C C . VAL B 1 78 ? -14.266 -34.875 -11.359 1 52.5 78 VAL B C 1
ATOM 4370 O O . VAL B 1 78 ? -15.266 -35.312 -11.93 1 52.5 78 VAL B O 1
ATOM 4373 N N . THR B 1 79 ? -14.242 -34.344 -10.07 1 60.19 79 THR B N 1
ATOM 4374 C CA . THR B 1 79 ? -15.438 -34.625 -9.273 1 60.19 79 THR B CA 1
ATOM 4375 C C . THR B 1 79 ? -16.453 -33.5 -9.445 1 60.19 79 THR B C 1
ATOM 4377 O O . THR B 1 79 ? -17.609 -33.625 -9 1 60.19 79 THR B O 1
ATOM 4380 N N . ALA B 1 80 ? -16.172 -32.531 -10.133 1 63.25 80 ALA B N 1
ATOM 4381 C CA . ALA B 1 80 ? -17.031 -31.391 -10.422 1 63.25 80 ALA B CA 1
ATOM 4382 C C . ALA B 1 80 ? -17.672 -30.859 -9.148 1 63.25 80 ALA B C 1
ATOM 4384 O O . ALA B 1 80 ? -18.812 -30.391 -9.18 1 63.25 80 ALA B O 1
ATOM 4385 N N . THR B 1 81 ? -17.062 -31 -8.008 1 73.12 81 THR B N 1
ATOM 4386 C CA . THR B 1 81 ? -17.672 -30.594 -6.746 1 73.12 81 THR B CA 1
ATOM 4387 C C . THR B 1 81 ? -17.078 -29.25 -6.285 1 73.12 81 THR B C 1
ATOM 4389 O O . THR B 1 81 ? -17.703 -28.547 -5.492 1 73.12 81 THR B O 1
ATOM 4392 N N . ASP B 1 82 ? -16.078 -28.906 -6.895 1 86.19 82 ASP B N 1
ATOM 4393 C CA . ASP B 1 82 ? -15.461 -27.656 -6.504 1 86.19 82 ASP B CA 1
ATOM 4394 C C . ASP B 1 82 ? -16.047 -26.484 -7.301 1 86.19 82 ASP B C 1
ATOM 4396 O O . ASP B 1 82 ? -16.078 -26.516 -8.531 1 86.19 82 ASP B O 1
ATOM 4400 N N . VAL B 1 83 ? -16.406 -25.5 -6.66 1 90.94 83 VAL B N 1
ATOM 4401 C CA . VAL B 1 83 ? -17.141 -24.375 -7.219 1 90.94 83 VAL B CA 1
ATOM 4402 C C . VAL B 1 83 ? -16.297 -23.688 -8.289 1 90.94 83 VAL B C 1
ATOM 4404 O O . VAL B 1 83 ? -16.844 -23.125 -9.25 1 90.94 83 VAL B O 1
ATOM 4407 N N . TYR B 1 84 ? -14.977 -23.797 -8.219 1 89 84 TYR B N 1
ATOM 4408 C CA . TYR B 1 84 ? -14.117 -23.078 -9.148 1 89 84 TYR B CA 1
ATOM 4409 C C . TYR B 1 84 ? -13.781 -23.922 -10.367 1 89 84 TYR B C 1
ATOM 4411 O O . TYR B 1 84 ? -13.117 -23.453 -11.289 1 89 84 TYR B O 1
ATOM 4419 N N . SER B 1 85 ? -14.273 -25.156 -10.484 1 93.38 85 SER B N 1
ATOM 4420 C CA . SER B 1 85 ? -13.922 -26.047 -11.57 1 93.38 85 SER B CA 1
ATOM 4421 C C . SER B 1 85 ? -14.672 -25.703 -12.852 1 93.38 85 SER B C 1
ATOM 4423 O O . SER B 1 85 ? -15.773 -25.156 -12.797 1 93.38 85 SER B O 1
ATOM 4425 N N . SER B 1 86 ? -14.062 -26.078 -13.914 1 94.69 86 SER B N 1
ATOM 4426 C CA . SER B 1 86 ? -14.633 -25.797 -15.234 1 94.69 86 SER B CA 1
ATOM 4427 C C . SER B 1 86 ? -16 -26.453 -15.398 1 94.69 86 SER B C 1
ATOM 4429 O O . SER B 1 86 ? -16.938 -25.828 -15.891 1 94.69 86 SER B O 1
ATOM 4431 N N . GLN B 1 87 ? -16.109 -27.672 -14.953 1 94.5 87 GLN B N 1
ATOM 4432 C CA . GLN B 1 87 ? -17.375 -28.391 -15.094 1 94.5 87 GLN B CA 1
ATOM 4433 C C . GLN B 1 87 ? -18.469 -27.75 -14.25 1 94.5 87 GLN B C 1
ATOM 4435 O O . GLN B 1 87 ? -19.594 -27.578 -14.711 1 94.5 87 GLN B O 1
ATOM 4440 N N . TYR B 1 88 ? -18.156 -27.469 -13.023 1 95.31 88 TYR B N 1
ATOM 4441 C CA . TYR B 1 88 ? -19.141 -26.844 -12.133 1 95.31 88 TYR B CA 1
ATOM 4442 C C . TYR B 1 88 ? -19.625 -25.516 -12.703 1 95.31 88 TYR B C 1
ATOM 4444 O O . TYR B 1 88 ? -20.828 -25.266 -12.758 1 95.31 88 TYR B O 1
ATOM 4452 N N . LEU B 1 89 ? -18.734 -24.703 -13.156 1 96.88 89 LEU B N 1
ATOM 4453 C CA . LEU B 1 89 ? -19.062 -23.375 -13.664 1 96.88 89 LEU B CA 1
ATOM 4454 C C . LEU B 1 89 ? -19.828 -23.484 -14.984 1 96.88 89 LEU B C 1
ATOM 4456 O O . LEU B 1 89 ? -20.703 -22.672 -15.266 1 96.88 89 LEU B O 1
ATOM 4460 N N . ASN B 1 90 ? -19.391 -24.422 -15.805 1 95.25 90 ASN B N 1
ATOM 4461 C CA . ASN B 1 90 ? -20.141 -24.688 -17.031 1 95.25 90 ASN B CA 1
ATOM 4462 C C . ASN B 1 90 ? -21.594 -25.031 -16.734 1 95.25 90 ASN B C 1
ATOM 4464 O O . ASN B 1 90 ? -22.5 -24.484 -17.359 1 95.25 90 ASN B O 1
ATOM 4468 N N . ASN B 1 91 ? -21.797 -25.922 -15.789 1 95.19 91 ASN B N 1
ATOM 4469 C CA . ASN B 1 91 ? -23.141 -26.297 -15.383 1 95.19 91 ASN B CA 1
ATOM 4470 C C . ASN B 1 91 ? -23.906 -25.094 -14.82 1 95.19 91 ASN B C 1
ATOM 4472 O O . ASN B 1 91 ? -25.094 -24.922 -15.102 1 95.19 91 ASN B O 1
ATOM 4476 N N . PHE B 1 92 ? -23.281 -24.328 -14.031 1 96.69 92 PHE B N 1
ATOM 4477 C CA . PHE B 1 92 ? -23.891 -23.141 -13.438 1 96.69 92 PHE B CA 1
ATOM 4478 C C . PHE B 1 92 ? -24.344 -22.156 -14.508 1 96.69 92 PHE B C 1
ATOM 4480 O O . PHE B 1 92 ? -25.438 -21.609 -14.438 1 96.69 92 PHE B O 1
ATOM 4487 N N . GLN B 1 93 ? -23.438 -21.938 -15.5 1 97.25 93 GLN B N 1
ATOM 4488 C CA . GLN B 1 93 ? -23.797 -21.078 -16.625 1 97.25 93 GLN B CA 1
ATOM 4489 C C . GLN B 1 93 ? -25.047 -21.594 -17.344 1 97.25 93 GLN B C 1
ATOM 4491 O O . GLN B 1 93 ? -25.922 -20.812 -17.703 1 97.25 93 GLN B O 1
ATOM 4496 N N . GLU B 1 94 ? -25.141 -22.828 -17.562 1 96.56 94 GLU B N 1
ATOM 4497 C CA . GLU B 1 94 ? -26.297 -23.438 -18.219 1 96.56 94 GLU B CA 1
ATOM 4498 C C . GLU B 1 94 ? -27.562 -23.203 -17.406 1 96.56 94 GLU B C 1
ATOM 4500 O O . GLU B 1 94 ? -28.625 -22.906 -17.969 1 96.56 94 GLU B O 1
ATOM 4505 N N . LYS B 1 95 ? -27.422 -23.328 -16.109 1 97 95 LYS B N 1
ATOM 4506 C CA . LYS B 1 95 ? -28.562 -23.109 -15.234 1 97 95 LYS B CA 1
ATOM 4507 C C . LYS B 1 95 ? -29.031 -21.656 -15.281 1 97 95 LYS B C 1
ATOM 4509 O O . LYS B 1 95 ? -30.234 -21.391 -15.195 1 97 95 LYS B O 1
ATOM 4514 N N . LEU B 1 96 ? -28.125 -20.719 -15.375 1 97 96 LEU B N 1
ATOM 4515 C CA . LEU B 1 96 ? -28.484 -19.312 -15.516 1 97 96 LEU B CA 1
ATOM 4516 C C . LEU B 1 96 ? -29.234 -19.078 -16.828 1 97 96 LEU B C 1
ATOM 4518 O O . LEU B 1 96 ? -30.25 -18.375 -16.844 1 97 96 LEU B O 1
ATOM 4522 N N . LEU B 1 97 ? -28.766 -19.719 -17.891 1 96.12 97 LEU B N 1
ATOM 4523 C CA . LEU B 1 97 ? -29.297 -19.484 -19.219 1 96.12 97 LEU B CA 1
ATOM 4524 C C . LEU B 1 97 ? -30.641 -20.172 -19.406 1 96.12 97 LEU B C 1
ATOM 4526 O O . LEU B 1 97 ? -31.531 -19.641 -20.078 1 96.12 97 LEU B O 1
ATOM 4530 N N . ASN B 1 98 ? -30.828 -21.312 -18.812 1 96 98 ASN B N 1
ATOM 4531 C CA . ASN B 1 98 ? -32.062 -22.047 -19.047 1 96 98 ASN B CA 1
ATOM 4532 C C . ASN B 1 98 ? -33.125 -21.719 -18.016 1 96 98 ASN B C 1
ATOM 4534 O O . ASN B 1 98 ? -34.219 -22.281 -18.047 1 96 98 ASN B O 1
ATOM 4538 N N . GLY B 1 99 ? -32.781 -20.938 -17 1 94.56 99 GLY B N 1
ATOM 4539 C CA . GLY B 1 99 ? -33.781 -20.438 -16.062 1 94.56 99 GLY B CA 1
ATOM 4540 C C . GLY B 1 99 ? -33.875 -21.266 -14.805 1 94.56 99 GLY B C 1
ATOM 4541 O O . GLY B 1 99 ? -34.688 -20.984 -13.93 1 94.56 99 GLY B O 1
ATOM 4542 N N . SER B 1 100 ? -33.062 -22.281 -14.672 1 95.69 100 SER B N 1
ATOM 4543 C CA . SER B 1 100 ? -33.031 -23.047 -13.43 1 95.69 100 SER B CA 1
ATOM 4544 C C . SER B 1 100 ? -32.594 -22.188 -12.258 1 95.69 100 SER B C 1
ATOM 4546 O O . SER B 1 100 ? -33 -22.422 -11.117 1 95.69 100 SER B O 1
ATOM 4548 N N . ILE B 1 101 ? -31.75 -21.344 -12.492 1 96.44 101 ILE B N 1
ATOM 4549 C CA . ILE B 1 101 ? -31.469 -20.234 -11.594 1 96.44 101 ILE B CA 1
ATOM 4550 C C . ILE B 1 101 ? -32.156 -18.984 -12.109 1 96.44 101 ILE B C 1
ATOM 4552 O O . ILE B 1 101 ? -31.641 -18.281 -12.969 1 96.44 101 ILE B O 1
ATOM 4556 N N . PRO B 1 102 ? -33.344 -18.75 -11.602 1 96.81 102 PRO B N 1
ATOM 4557 C CA . PRO B 1 102 ? -34.219 -17.781 -12.227 1 96.81 102 PRO B CA 1
ATOM 4558 C C . PRO B 1 102 ? -33.906 -16.344 -11.828 1 96.81 102 PRO B C 1
ATOM 4560 O O . PRO B 1 102 ? -34.25 -15.914 -10.727 1 96.81 102 PRO B O 1
ATOM 4563 N N . VAL B 1 103 ? -33.344 -15.625 -12.695 1 96.69 103 VAL B N 1
ATOM 4564 C CA . VAL B 1 103 ? -33.094 -14.203 -12.516 1 96.69 103 VAL B CA 1
ATOM 4565 C C . VAL B 1 103 ? -34.438 -13.438 -12.609 1 96.69 103 VAL B C 1
ATOM 4567 O O . VAL B 1 103 ? -35.25 -13.727 -13.477 1 96.69 103 VAL B O 1
ATOM 4570 N N . ASN B 1 104 ? -34.625 -12.516 -11.734 1 96.69 104 ASN B N 1
ATOM 4571 C CA . ASN B 1 104 ? -35.812 -11.664 -11.773 1 96.69 104 ASN B CA 1
ATOM 4572 C C . ASN B 1 104 ? -35.625 -10.469 -12.703 1 96.69 104 ASN B C 1
ATOM 4574 O O . ASN B 1 104 ? -35.344 -9.359 -12.242 1 96.69 104 ASN B O 1
ATOM 4578 N N . PHE B 1 105 ? -35.938 -10.602 -13.938 1 94.62 105 PHE B N 1
ATOM 4579 C CA . PHE B 1 105 ? -35.688 -9.586 -14.953 1 94.62 105 PHE B CA 1
ATOM 4580 C C . PHE B 1 105 ? -36.625 -8.414 -14.797 1 94.62 105 PHE B C 1
ATOM 4582 O O . PHE B 1 105 ? -36.438 -7.355 -15.398 1 94.62 105 PHE B O 1
ATOM 4589 N N . SER B 1 106 ? -37.625 -8.547 -13.977 1 93.5 106 SER B N 1
ATOM 4590 C CA . SER B 1 106 ? -38.625 -7.488 -13.789 1 93.5 106 SER B CA 1
ATOM 4591 C C . SER B 1 106 ? -38.219 -6.516 -12.695 1 93.5 106 SER B C 1
ATOM 4593 O O . SER B 1 106 ? -38.781 -5.434 -12.562 1 93.5 106 SER B O 1
ATOM 4595 N N . TYR B 1 107 ? -37.25 -7.016 -11.875 1 93.62 107 TYR B N 1
ATOM 4596 C CA . TYR B 1 107 ? -36.75 -6.109 -10.852 1 93.62 107 TYR B CA 1
ATOM 4597 C C . TYR B 1 107 ? -36.125 -4.871 -11.477 1 93.62 107 TYR B C 1
ATOM 4599 O O . TYR B 1 107 ? -35.281 -4.98 -12.367 1 93.62 107 TYR B O 1
ATOM 4607 N N . PRO B 1 108 ? -36.562 -3.684 -11.008 1 91.5 108 PRO B N 1
ATOM 4608 C CA . PRO B 1 108 ? -36.031 -2.455 -11.609 1 91.5 108 PRO B CA 1
ATOM 4609 C C . PRO B 1 108 ? -34.5 -2.342 -11.492 1 91.5 108 PRO B C 1
ATOM 4611 O O . PRO B 1 108 ? -33.969 -2.535 -10.406 1 91.5 108 PRO B O 1
ATOM 4614 N N . GLU B 1 109 ? -33.906 -2.074 -12.633 1 90 109 GLU B N 1
ATOM 4615 C CA . GLU B 1 109 ? -32.469 -1.825 -12.727 1 90 109 GLU B CA 1
ATOM 4616 C C . GLU B 1 109 ? -31.656 -3.02 -12.211 1 90 109 GLU B C 1
ATOM 4618 O O . GLU B 1 109 ? -30.625 -2.848 -11.57 1 90 109 GLU B O 1
ATOM 4623 N N . ASN B 1 110 ? -32.219 -4.211 -12.344 1 94.44 110 ASN B N 1
ATOM 4624 C CA . ASN B 1 110 ? -31.484 -5.418 -12.008 1 94.44 110 ASN B CA 1
ATOM 4625 C C . ASN B 1 110 ? -30.172 -5.504 -12.781 1 94.44 110 ASN B C 1
ATOM 4627 O O . ASN B 1 110 ? -30.172 -5.543 -14.016 1 94.44 110 ASN B O 1
ATOM 4631 N N . PRO B 1 111 ? -29.047 -5.555 -12.055 1 95.06 111 PRO B N 1
ATOM 4632 C CA . PRO B 1 111 ? -27.75 -5.551 -12.727 1 95.06 111 PRO B CA 1
ATOM 4633 C C . PRO B 1 111 ? -27.484 -6.844 -13.492 1 95.06 111 PRO B C 1
ATOM 4635 O O . PRO B 1 111 ? -26.516 -6.922 -14.258 1 95.06 111 PRO B O 1
ATOM 4638 N N . LEU B 1 112 ? -28.312 -7.879 -13.422 1 96.75 112 LEU B N 1
ATOM 4639 C CA . LEU B 1 112 ? -28.125 -9.164 -14.086 1 96.75 112 LEU B CA 1
ATOM 4640 C C . LEU B 1 112 ? -28.906 -9.219 -15.398 1 96.75 112 LEU B C 1
ATOM 4642 O O . LEU B 1 112 ? -28.906 -10.234 -16.094 1 96.75 112 LEU B O 1
ATOM 4646 N N . CYS B 1 113 ? -29.469 -8.172 -15.805 1 95.31 113 CYS B N 1
ATOM 4647 C CA . CYS B 1 113 ? -30.312 -8.156 -17 1 95.31 113 CYS B CA 1
ATOM 4648 C C . CYS B 1 113 ? -29.484 -8.484 -18.25 1 95.31 113 CYS B C 1
ATOM 4650 O O . CYS B 1 113 ? -30.031 -8.961 -19.234 1 95.31 113 CYS B O 1
ATOM 4652 N N . PHE B 1 114 ? -28.219 -8.258 -18.172 1 96.19 114 PHE B N 1
ATOM 4653 C CA . PHE B 1 114 ? -27.344 -8.531 -19.312 1 96.19 114 PHE B CA 1
ATOM 4654 C C . PHE B 1 114 ? -27.375 -10.016 -19.656 1 96.19 114 PHE B C 1
ATOM 4656 O O . PHE B 1 114 ? -27 -10.398 -20.781 1 96.19 114 PHE B O 1
ATOM 4663 N N . ILE B 1 115 ? -27.828 -10.883 -18.797 1 96.31 115 ILE B N 1
ATOM 4664 C CA . ILE B 1 115 ? -27.797 -12.328 -19 1 96.31 115 ILE B CA 1
ATOM 4665 C C . ILE B 1 115 ? -28.672 -12.703 -20.188 1 96.31 115 ILE B C 1
ATOM 4667 O O . ILE B 1 115 ? -28.406 -13.711 -20.859 1 96.31 115 ILE B O 1
ATOM 4671 N N . LYS B 1 116 ? -29.594 -11.891 -20.5 1 93.94 116 LYS B N 1
ATOM 4672 C CA . LYS B 1 116 ? -30.484 -12.133 -21.641 1 93.94 116 LYS B CA 1
ATOM 4673 C C . LYS B 1 116 ? -29.703 -12.172 -22.953 1 93.94 116 LYS B C 1
ATOM 4675 O O . LYS B 1 116 ? -30.094 -12.859 -23.891 1 93.94 116 LYS B O 1
ATOM 4680 N N . GLN B 1 117 ? -28.625 -11.453 -23 1 94.94 117 GLN B N 1
ATOM 4681 C CA . GLN B 1 117 ? -27.828 -11.352 -24.219 1 94.94 117 GLN B CA 1
ATOM 4682 C C . GLN B 1 117 ? -26.422 -11.898 -24 1 94.94 117 GLN B C 1
ATOM 4684 O O . GLN B 1 117 ? -25.531 -11.727 -24.844 1 94.94 117 GLN B O 1
ATOM 4689 N N . TRP B 1 118 ? -26.266 -12.5 -22.891 1 96.06 118 TRP B N 1
ATOM 4690 C CA . TRP B 1 118 ? -24.969 -12.984 -22.453 1 96.06 118 TRP B CA 1
ATOM 4691 C C . TRP B 1 118 ? -24.594 -14.281 -23.172 1 96.06 118 TRP B C 1
ATOM 4693 O O . TRP B 1 118 ? -25.438 -15.172 -23.328 1 96.06 118 TRP B O 1
ATOM 4703 N N . THR B 1 119 ? -23.375 -14.375 -23.688 1 95.19 119 THR B N 1
ATOM 4704 C CA . THR B 1 119 ? -22.812 -15.609 -24.234 1 95.19 119 THR B CA 1
ATOM 4705 C C . THR B 1 119 ? -21.719 -16.156 -23.328 1 95.19 119 THR B C 1
ATOM 4707 O O . THR B 1 119 ? -20.672 -15.531 -23.156 1 95.19 119 THR B O 1
ATOM 4710 N N . PRO B 1 120 ? -21.938 -17.328 -22.75 1 96.38 120 PRO B N 1
ATOM 4711 C CA . PRO B 1 120 ? -20.922 -17.906 -21.859 1 96.38 120 PRO B CA 1
ATOM 4712 C C . PRO B 1 120 ? -19.641 -18.297 -22.594 1 96.38 120 PRO B C 1
ATOM 4714 O O . PRO B 1 120 ? -19.703 -18.75 -23.75 1 96.38 120 PRO B O 1
ATOM 4717 N N . VAL B 1 121 ? -18.5 -18.141 -21.875 1 95.88 121 VAL B N 1
ATOM 4718 C CA . VAL B 1 121 ? -17.25 -18.453 -22.547 1 95.88 121 VAL B CA 1
ATOM 4719 C C . VAL B 1 121 ? -16.531 -19.578 -21.797 1 95.88 121 VAL B C 1
ATOM 4721 O O . VAL B 1 121 ? -15.562 -20.156 -22.297 1 95.88 121 VAL B O 1
ATOM 4724 N N . ILE B 1 122 ? -16.969 -19.922 -20.562 1 96.38 122 ILE B N 1
ATOM 4725 C CA . ILE B 1 122 ? -16.375 -21.016 -19.812 1 96.38 122 ILE B CA 1
ATOM 4726 C C . ILE B 1 122 ? -16.922 -22.344 -20.328 1 96.38 122 ILE B C 1
ATOM 4728 O O . ILE B 1 122 ? -18.141 -22.578 -20.297 1 96.38 122 ILE B O 1
ATOM 4732 N N . ASP B 1 123 ? -16.047 -23.125 -20.812 1 94.56 123 ASP B N 1
ATOM 4733 C CA . ASP B 1 123 ? -16.359 -24.422 -21.391 1 94.56 123 ASP B CA 1
ATOM 4734 C C . ASP B 1 123 ? -15.57 -25.531 -20.719 1 94.56 123 ASP B C 1
ATOM 4736 O O . ASP B 1 123 ? -14.344 -25.469 -20.625 1 94.56 123 ASP B O 1
ATOM 4740 N N . ALA B 1 124 ? -16.281 -26.609 -20.266 1 93.12 124 ALA B N 1
ATOM 4741 C CA . ALA B 1 124 ? -15.648 -27.734 -19.562 1 93.12 124 ALA B CA 1
ATOM 4742 C C . ALA B 1 124 ? -14.57 -28.375 -20.438 1 93.12 124 ALA B C 1
ATOM 4744 O O . ALA B 1 124 ? -13.57 -28.875 -19.922 1 93.12 124 ALA B O 1
ATOM 4745 N N . GLU B 1 125 ? -14.641 -28.312 -21.75 1 93.62 125 GLU B N 1
ATOM 4746 C CA . GLU B 1 125 ? -13.711 -28.938 -22.672 1 93.62 125 GLU B CA 1
ATOM 4747 C C . GLU B 1 125 ? -12.383 -28.203 -22.719 1 93.62 125 GLU B C 1
ATOM 4749 O O . GLU B 1 125 ? -11.359 -28.75 -23.141 1 93.62 125 GLU B O 1
ATOM 4754 N N . ASN B 1 126 ? -12.414 -26.984 -22.297 1 95.06 126 ASN B N 1
ATOM 4755 C CA . ASN B 1 126 ? -11.211 -26.172 -22.359 1 95.06 126 ASN B CA 1
ATOM 4756 C C . ASN B 1 126 ? -10.516 -26.109 -21 1 95.06 126 ASN B C 1
ATOM 4758 O O . ASN B 1 126 ? -9.617 -25.297 -20.797 1 95.06 126 ASN B O 1
ATOM 4762 N N . ALA B 1 127 ? -10.891 -26.984 -20.094 1 95.44 127 ALA B N 1
ATOM 4763 C CA . ALA B 1 127 ? -10.344 -26.953 -18.734 1 95.44 127 ALA B CA 1
ATOM 4764 C C . ALA B 1 127 ? -8.82 -26.875 -18.766 1 95.44 127 ALA B C 1
ATOM 4766 O O . ALA B 1 127 ? -8.172 -27.547 -19.578 1 95.44 127 ALA B O 1
ATOM 4767 N N . ASP B 1 128 ? -8.25 -25.984 -17.938 1 95.38 128 ASP B N 1
ATOM 4768 C CA . ASP B 1 128 ? -6.824 -25.891 -17.641 1 95.38 128 ASP B CA 1
ATOM 4769 C C . ASP B 1 128 ? -6.074 -25.203 -18.781 1 95.38 128 ASP B C 1
ATOM 4771 O O . ASP B 1 128 ? -4.922 -24.797 -18.625 1 95.38 128 ASP B O 1
ATOM 4775 N N . GLN B 1 129 ? -6.688 -25.016 -19.922 1 96.88 129 GLN B N 1
ATOM 4776 C CA . GLN B 1 129 ? -5.977 -24.5 -21.078 1 96.88 129 GLN B CA 1
ATOM 4777 C C . GLN B 1 129 ? -5.648 -23.016 -20.922 1 96.88 129 GLN B C 1
ATOM 4779 O O . GLN B 1 129 ? -6.461 -22.25 -20.406 1 96.88 129 GLN B O 1
ATOM 4784 N N . LEU B 1 130 ? -4.496 -22.672 -21.391 1 97.56 130 LEU B N 1
ATOM 4785 C CA . LEU B 1 130 ? -4.105 -21.266 -21.438 1 97.56 130 LEU B CA 1
ATOM 4786 C C . LEU B 1 130 ? -5.066 -20.469 -22.312 1 97.56 130 LEU B C 1
ATOM 4788 O O . LEU B 1 130 ? -5.52 -20.953 -23.344 1 97.56 130 LEU B O 1
ATOM 4792 N N . SER B 1 131 ? -5.371 -19.281 -21.891 1 97.19 131 SER B N 1
ATOM 4793 C CA . SER B 1 131 ? -6.188 -18.391 -22.703 1 97.19 131 SER B CA 1
ATOM 4794 C C . SER B 1 131 ? -5.328 -17.578 -23.672 1 97.19 131 SER B C 1
ATOM 4796 O O . SER B 1 131 ? -4.098 -17.625 -23.594 1 97.19 131 SER B O 1
ATOM 4798 N N . SER B 1 132 ? -5.992 -16.891 -24.609 1 95.5 132 SER B N 1
ATOM 4799 C CA . SER B 1 132 ? -5.266 -15.992 -25.516 1 95.5 132 SER B CA 1
ATOM 4800 C C . SER B 1 132 ? -4.547 -14.898 -24.734 1 95.5 132 SER B C 1
ATOM 4802 O O . SER B 1 132 ? -3.434 -14.5 -25.094 1 95.5 132 SER B O 1
ATOM 4804 N N . ARG B 1 133 ? -5.152 -14.453 -23.703 1 95.62 133 ARG B N 1
ATOM 4805 C CA . ARG B 1 133 ? -4.508 -13.469 -22.844 1 9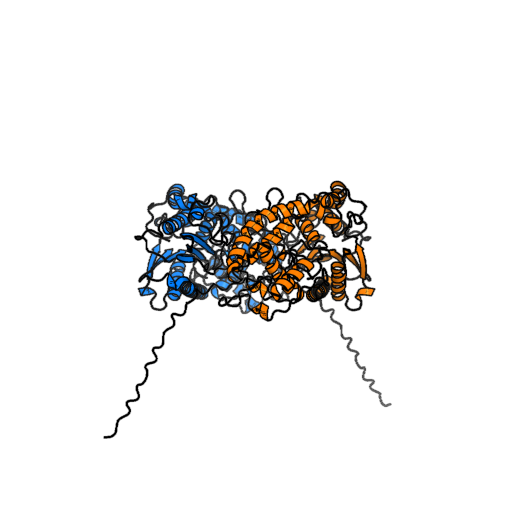5.62 133 ARG B CA 1
ATOM 4806 C C . ARG B 1 133 ? -3.242 -14.039 -22.203 1 95.62 133 ARG B C 1
ATOM 4808 O O . ARG B 1 133 ? -2.221 -13.352 -22.125 1 95.62 133 ARG B O 1
ATOM 4815 N N . GLY B 1 134 ? -3.361 -15.211 -21.734 1 98.06 134 GLY B N 1
ATOM 4816 C CA . GLY B 1 134 ? -2.205 -15.859 -21.141 1 98.06 134 GLY B CA 1
ATOM 4817 C C . GLY B 1 134 ? -1.019 -15.953 -22.078 1 98.06 134 GLY B C 1
ATOM 4818 O O . GLY B 1 134 ? 0.121 -15.711 -21.672 1 98.06 134 GLY B O 1
ATOM 4819 N N . ARG B 1 135 ? -1.286 -16.281 -23.328 1 97.75 135 ARG B N 1
ATOM 4820 C CA . ARG B 1 135 ? -0.233 -16.344 -24.328 1 97.75 135 ARG B CA 1
ATOM 4821 C C . ARG B 1 135 ? 0.412 -14.984 -24.547 1 97.75 135 ARG B C 1
ATOM 4823 O O . ARG B 1 135 ? 1.639 -14.875 -24.594 1 97.75 135 ARG B O 1
ATOM 4830 N N . LEU B 1 136 ? -0.429 -14.016 -24.625 1 96.94 136 LEU B N 1
ATOM 4831 C CA . LEU B 1 136 ? 0.055 -12.656 -24.844 1 96.94 136 LEU B CA 1
ATOM 4832 C C . LEU B 1 136 ? 0.894 -12.18 -23.656 1 96.94 136 LEU B C 1
ATOM 4834 O O . LEU B 1 136 ? 1.936 -11.547 -23.844 1 96.94 136 LEU B O 1
ATOM 4838 N N . GLU B 1 137 ? 0.395 -12.445 -22.453 1 98.12 137 GLU B N 1
ATOM 4839 C CA . GLU B 1 137 ? 1.117 -12.07 -21.25 1 98.12 137 GLU B CA 1
ATOM 4840 C C . GLU B 1 137 ? 2.545 -12.609 -21.266 1 98.12 137 GLU B C 1
ATOM 4842 O O . GLU B 1 137 ? 3.5 -11.859 -21.047 1 98.12 137 GLU B O 1
ATOM 4847 N N . LEU B 1 138 ? 2.686 -13.859 -21.578 1 98.69 138 LEU B N 1
ATOM 4848 C CA . LEU B 1 138 ? 3.994 -14.492 -21.484 1 98.69 138 LEU B CA 1
ATOM 4849 C C . LEU B 1 138 ? 4.883 -14.07 -22.656 1 98.69 138 LEU B C 1
ATOM 4851 O O . LEU B 1 138 ? 6.09 -13.883 -22.484 1 98.69 138 LEU B O 1
ATOM 4855 N N . PHE B 1 139 ? 4.355 -13.914 -23.844 1 98.25 139 PHE B N 1
ATOM 4856 C CA . PHE B 1 139 ? 5.129 -13.406 -24.969 1 98.25 139 PHE B CA 1
ATOM 4857 C C . PHE B 1 139 ? 5.723 -12.039 -24.641 1 98.25 139 PHE B C 1
ATOM 4859 O O . PHE B 1 139 ? 6.918 -11.812 -24.844 1 98.25 139 PHE B O 1
ATOM 4866 N N . ASP B 1 140 ? 4.898 -11.188 -24.141 1 97.56 140 ASP B N 1
ATOM 4867 C CA . ASP B 1 140 ? 5.328 -9.828 -23.844 1 97.56 140 ASP B CA 1
ATOM 4868 C C . ASP B 1 140 ? 6.375 -9.812 -22.719 1 97.56 140 ASP B C 1
ATOM 4870 O O . ASP B 1 140 ? 7.332 -9.039 -22.781 1 97.56 140 ASP B O 1
ATOM 4874 N N . LEU B 1 141 ? 6.152 -10.594 -21.719 1 98.06 141 LEU B N 1
ATOM 4875 C CA . LEU B 1 141 ? 7.109 -10.664 -20.625 1 98.06 141 LEU B CA 1
ATOM 4876 C C . LEU B 1 141 ? 8.461 -11.188 -21.109 1 98.06 141 LEU B C 1
ATOM 4878 O O . LEU B 1 141 ? 9.508 -10.719 -20.672 1 98.06 141 LEU B O 1
ATOM 4882 N N . GLY B 1 142 ? 8.445 -12.18 -22.031 1 98.19 142 GLY B N 1
ATOM 4883 C CA . GLY B 1 142 ? 9.68 -12.648 -22.641 1 98.19 142 GLY B CA 1
ATOM 4884 C C . GLY B 1 142 ? 10.43 -11.562 -23.375 1 98.19 142 GLY B C 1
ATOM 4885 O O . GLY B 1 142 ? 11.648 -11.422 -23.219 1 98.19 142 GLY B O 1
ATOM 4886 N N . ARG B 1 143 ? 9.719 -10.805 -24.156 1 96.62 143 ARG B N 1
ATOM 4887 C CA . ARG B 1 143 ? 10.297 -9.68 -24.891 1 96.62 143 ARG B CA 1
ATOM 4888 C C . ARG B 1 143 ? 10.945 -8.68 -23.938 1 96.62 143 ARG B C 1
ATOM 4890 O O . ARG B 1 143 ? 12.07 -8.234 -24.172 1 96.62 143 ARG B O 1
ATOM 4897 N N . GLN B 1 144 ? 10.219 -8.375 -22.906 1 96.12 144 GLN B N 1
ATOM 4898 C CA . GLN B 1 144 ? 10.703 -7.387 -21.953 1 96.12 144 GLN B CA 1
ATOM 4899 C C . GLN B 1 144 ? 11.938 -7.891 -21.219 1 96.12 144 GLN B C 1
ATOM 4901 O O . GLN B 1 144 ? 12.867 -7.121 -20.953 1 96.12 144 GLN B O 1
ATOM 4906 N N . LEU B 1 145 ? 11.922 -9.133 -20.844 1 97 145 LEU B N 1
ATOM 4907 C CA . LEU B 1 145 ? 13.086 -9.688 -20.172 1 97 145 LEU B CA 1
ATOM 4908 C C . LEU B 1 145 ? 14.328 -9.602 -21.062 1 97 145 LEU B C 1
ATOM 4910 O O . LEU B 1 145 ? 15.406 -9.227 -20.594 1 97 145 LEU B O 1
ATOM 4914 N N . TYR B 1 146 ? 14.164 -9.938 -22.297 1 95.44 146 TYR B N 1
ATOM 4915 C CA . TYR B 1 146 ? 15.281 -9.883 -23.234 1 95.44 146 TYR B CA 1
ATOM 4916 C C . TYR B 1 146 ? 15.805 -8.461 -23.375 1 95.44 146 TYR B C 1
ATOM 4918 O O . TYR B 1 146 ? 17.016 -8.227 -23.359 1 95.44 146 TYR B O 1
ATOM 4926 N N . GLN B 1 147 ? 14.93 -7.578 -23.547 1 93.69 147 GLN B N 1
ATOM 4927 C CA . GLN B 1 147 ? 15.312 -6.18 -23.719 1 93.69 147 GLN B CA 1
ATOM 4928 C C . GLN B 1 147 ? 16.109 -5.684 -22.516 1 93.69 147 GLN B C 1
ATOM 4930 O O . GLN B 1 147 ? 17.078 -4.941 -22.672 1 93.69 147 GLN B O 1
ATOM 4935 N N . ARG B 1 148 ? 15.758 -6.113 -21.375 1 94.94 148 ARG B N 1
ATOM 4936 C CA . ARG B 1 148 ? 16.391 -5.621 -20.156 1 94.94 148 ARG B CA 1
ATOM 4937 C C . ARG B 1 148 ? 17.734 -6.301 -19.922 1 94.94 148 ARG B C 1
ATOM 4939 O O . ARG B 1 148 ? 18.688 -5.66 -19.469 1 94.94 148 ARG B O 1
ATOM 4946 N N . TYR B 1 149 ? 17.797 -7.559 -20.219 1 96.69 149 TYR B N 1
ATOM 4947 C CA . TYR B 1 149 ? 18.969 -8.328 -19.812 1 96.69 149 TYR B CA 1
ATOM 4948 C C . TYR B 1 149 ? 19.719 -8.859 -21.031 1 96.69 149 TYR B C 1
ATOM 4950 O O . TYR B 1 149 ? 20.406 -9.883 -20.953 1 96.69 149 TYR B O 1
ATOM 4958 N N . TYR B 1 150 ? 19.609 -8.32 -22.188 1 93.62 150 TYR B N 1
ATOM 4959 C CA . TYR B 1 150 ? 20.125 -8.828 -23.453 1 93.62 150 TYR B CA 1
ATOM 4960 C C . TYR B 1 150 ? 21.609 -9.125 -23.359 1 93.62 150 TYR B C 1
ATOM 4962 O O . TYR B 1 150 ? 22.109 -10.062 -23.984 1 93.62 150 TYR B O 1
ATOM 4970 N N . LYS B 1 151 ? 22.344 -8.375 -22.5 1 93.69 151 LYS B N 1
ATOM 4971 C CA . LYS B 1 151 ? 23.781 -8.539 -22.375 1 93.69 151 LYS B CA 1
ATOM 4972 C C . LYS B 1 151 ? 24.125 -9.891 -21.766 1 93.69 151 LYS B C 1
ATOM 4974 O O . LYS B 1 151 ? 25.234 -10.391 -21.938 1 93.69 151 LYS B O 1
ATOM 4979 N N . LEU B 1 152 ? 23.188 -10.43 -21.031 1 96 152 LEU B N 1
ATOM 4980 C CA . LEU B 1 152 ? 23.453 -11.695 -20.359 1 96 152 LEU B CA 1
ATOM 4981 C C . LEU B 1 152 ? 23.203 -12.875 -21.297 1 96 152 LEU B C 1
ATOM 4983 O O . LEU B 1 152 ? 23.609 -14 -21.016 1 96 152 LEU B O 1
ATOM 4987 N N . PHE B 1 153 ? 22.5 -12.648 -22.375 1 94.06 153 PHE B N 1
ATOM 4988 C CA . PHE B 1 153 ? 22.156 -13.711 -23.312 1 94.06 153 PHE B CA 1
ATOM 4989 C C . PHE B 1 153 ? 23.266 -13.922 -24.328 1 94.06 153 PHE B C 1
ATOM 4991 O O . PHE B 1 153 ? 23.078 -13.672 -25.531 1 94.06 153 PHE B O 1
ATOM 4998 N N . ASP B 1 154 ? 24.359 -14.5 -23.875 1 91.25 154 ASP B N 1
ATOM 4999 C CA . ASP B 1 154 ? 25.547 -14.648 -24.703 1 91.25 154 ASP B CA 1
ATOM 5000 C C . ASP B 1 154 ? 25.812 -16.125 -25.047 1 91.25 154 ASP B C 1
ATOM 5002 O O . ASP B 1 154 ? 26.828 -16.453 -25.641 1 91.25 154 ASP B O 1
ATOM 5006 N N . SER B 1 155 ? 24.953 -17.016 -24.625 1 86.56 155 SER B N 1
ATOM 5007 C CA . SER B 1 155 ? 25.078 -18.438 -24.969 1 86.56 155 SER B CA 1
ATOM 5008 C C . SER B 1 155 ? 24.312 -18.781 -26.234 1 86.56 155 SER B C 1
ATOM 5010 O O . SER B 1 155 ? 23.516 -17.969 -26.719 1 86.56 155 SER B O 1
ATOM 5012 N N . TYR B 1 156 ? 24.625 -19.984 -26.625 1 85.81 156 TYR B N 1
ATOM 5013 C CA . TYR B 1 156 ? 23.938 -20.422 -27.828 1 85.81 156 TYR B CA 1
ATOM 5014 C C . TYR B 1 156 ? 22.594 -21.062 -27.5 1 85.81 156 TYR B C 1
ATOM 5016 O O . TYR B 1 156 ? 21.609 -20.812 -28.203 1 85.81 156 TYR B O 1
ATOM 5024 N N . VAL B 1 157 ? 22.562 -21.844 -26.484 1 93.81 157 VAL B N 1
ATOM 5025 C CA . VAL B 1 157 ? 21.344 -22.531 -26.078 1 93.81 157 VAL B CA 1
ATOM 5026 C C . VAL B 1 157 ? 21.078 -22.297 -24.594 1 93.81 157 VAL B C 1
ATOM 5028 O O . VAL B 1 157 ? 22.016 -22.281 -23.781 1 93.81 157 VAL B O 1
ATOM 5031 N N . TYR B 1 158 ? 19.828 -22.094 -24.312 1 95.5 158 TYR B N 1
ATOM 5032 C CA . TYR B 1 158 ? 19.422 -21.844 -22.938 1 95.5 158 TYR B CA 1
ATOM 5033 C C . TYR B 1 158 ? 18.453 -22.906 -22.438 1 95.5 158 TYR B C 1
ATOM 5035 O O . TYR B 1 158 ? 17.531 -23.297 -23.156 1 95.5 158 TYR B O 1
ATOM 5043 N N . ASP B 1 159 ? 18.703 -23.422 -21.234 1 95.5 159 ASP B N 1
ATOM 5044 C CA . ASP B 1 159 ? 17.766 -24.359 -20.609 1 95.5 159 ASP B CA 1
ATOM 5045 C C . ASP B 1 159 ? 16.516 -23.641 -20.125 1 95.5 159 ASP B C 1
ATOM 5047 O O . ASP B 1 159 ? 16.594 -22.609 -19.469 1 95.5 159 ASP B O 1
ATOM 5051 N N . ILE B 1 160 ? 15.422 -24.172 -20.578 1 97.44 160 ILE B N 1
ATOM 5052 C CA . ILE B 1 160 ? 14.109 -23.719 -20.109 1 97.44 160 ILE B CA 1
ATOM 5053 C C . ILE B 1 160 ? 13.5 -24.766 -19.188 1 97.44 160 ILE B C 1
ATOM 5055 O O . ILE B 1 160 ? 12.961 -25.781 -19.656 1 97.44 160 ILE B O 1
ATOM 5059 N N . ASN B 1 161 ? 13.578 -24.531 -17.891 1 97.44 161 ASN B N 1
ATOM 5060 C CA . ASN B 1 161 ? 13.039 -25.469 -16.906 1 97.44 161 ASN B CA 1
ATOM 5061 C C . ASN B 1 161 ? 11.547 -25.25 -16.672 1 97.44 161 ASN B C 1
ATOM 5063 O O . ASN B 1 161 ? 11.141 -24.156 -16.281 1 97.44 161 ASN B O 1
ATOM 5067 N N . THR B 1 162 ? 10.703 -26.266 -16.859 1 97.62 162 THR B N 1
ATOM 5068 C CA . THR B 1 162 ? 9.258 -26.078 -16.75 1 97.62 162 THR B CA 1
ATOM 5069 C C . THR B 1 162 ? 8.617 -27.219 -15.969 1 97.62 162 THR B C 1
ATOM 5071 O O . THR B 1 162 ? 8.961 -28.391 -16.172 1 97.62 162 THR B O 1
ATOM 5074 N N . ALA B 1 163 ? 7.773 -26.844 -14.984 1 97.12 163 ALA B N 1
ATOM 5075 C CA . ALA B 1 163 ? 6.844 -27.875 -14.531 1 97.12 163 ALA B CA 1
ATOM 5076 C C . ALA B 1 163 ? 6.09 -28.5 -15.703 1 97.12 163 ALA B C 1
ATOM 5078 O O . ALA B 1 163 ? 5.867 -27.828 -16.719 1 97.12 163 ALA B O 1
ATOM 5079 N N . GLU B 1 164 ? 5.621 -29.656 -15.609 1 96.44 164 GLU B N 1
ATOM 5080 C CA . GLU B 1 164 ? 5.312 -30.438 -16.797 1 96.44 164 GLU B CA 1
ATOM 5081 C C . GLU B 1 164 ? 3.857 -30.266 -17.219 1 96.44 164 GLU B C 1
ATOM 5083 O O . GLU B 1 164 ? 3.455 -30.719 -18.297 1 96.44 164 GLU B O 1
ATOM 5088 N N . GLN B 1 165 ? 3.021 -29.578 -16.438 1 95.44 165 GLN B N 1
ATOM 5089 C CA . GLN B 1 165 ? 1.647 -29.359 -16.875 1 95.44 165 GLN B CA 1
ATOM 5090 C C . GLN B 1 165 ? 1.608 -28.562 -18.172 1 95.44 165 GLN B C 1
ATOM 5092 O O . GLN B 1 165 ? 2.395 -27.625 -18.375 1 95.44 165 GLN B O 1
ATOM 5097 N N . GLU B 1 166 ? 0.687 -28.906 -19 1 96.56 166 GLU B N 1
ATOM 5098 C CA . GLU B 1 166 ? 0.634 -28.391 -20.375 1 96.56 166 GLU B CA 1
ATOM 5099 C C . GLU B 1 166 ? 0.583 -26.859 -20.375 1 96.56 166 GLU B C 1
ATOM 5101 O O . GLU B 1 166 ? 1.259 -26.219 -21.188 1 96.56 166 GLU B O 1
ATOM 5106 N N . ARG B 1 167 ? -0.283 -26.25 -19.516 1 96.69 167 ARG B N 1
ATOM 5107 C CA . ARG B 1 167 ? -0.421 -24.797 -19.531 1 96.69 167 ARG B CA 1
ATOM 5108 C C . ARG B 1 167 ? 0.88 -24.109 -19.125 1 96.69 167 ARG B C 1
ATOM 5110 O O . ARG B 1 167 ? 1.176 -23 -19.578 1 96.69 167 ARG B O 1
ATOM 5117 N N . VAL B 1 168 ? 1.674 -24.734 -18.281 1 98.31 168 VAL B N 1
ATOM 5118 C CA . VAL B 1 168 ? 2.963 -24.188 -17.859 1 98.31 168 VAL B CA 1
ATOM 5119 C C . VAL B 1 168 ? 3.963 -24.297 -19.016 1 98.31 168 VAL B C 1
ATOM 5121 O O . VAL B 1 168 ? 4.664 -23.344 -19.328 1 98.31 168 VAL B O 1
ATOM 5124 N N . VAL B 1 169 ? 4.012 -25.469 -19.672 1 98.31 169 VAL B N 1
ATOM 5125 C CA . VAL B 1 169 ? 4.898 -25.688 -20.797 1 98.31 169 VAL B CA 1
ATOM 5126 C C . VAL B 1 169 ? 4.555 -24.703 -21.922 1 98.31 169 VAL B C 1
ATOM 5128 O O . VAL B 1 169 ? 5.449 -24.094 -22.516 1 98.31 169 VAL B O 1
ATOM 5131 N N . GLU B 1 170 ? 3.293 -24.609 -22.172 1 98.5 170 GLU B N 1
ATOM 5132 C CA . GLU B 1 170 ? 2.881 -23.672 -23.219 1 98.5 170 GLU B CA 1
ATOM 5133 C C . GLU B 1 170 ? 3.273 -22.234 -22.859 1 98.5 170 GLU B C 1
ATOM 5135 O O . GLU B 1 170 ? 3.699 -21.484 -23.734 1 98.5 170 GLU B O 1
ATOM 5140 N N . SER B 1 171 ? 3.07 -21.828 -21.625 1 98.81 171 SER B N 1
ATOM 5141 C CA . SER B 1 171 ? 3.486 -20.516 -21.172 1 98.81 171 SER B CA 1
ATOM 5142 C C . SER B 1 171 ? 4.977 -20.281 -21.406 1 98.81 171 SER B C 1
ATOM 5144 O O . SER B 1 171 ? 5.383 -19.219 -21.875 1 98.81 171 SER B O 1
ATOM 5146 N N . ALA B 1 172 ? 5.766 -21.281 -21.078 1 98.62 172 ALA B N 1
ATOM 5147 C CA . ALA B 1 172 ? 7.207 -21.203 -21.312 1 98.62 172 ALA B CA 1
ATOM 5148 C C . ALA B 1 172 ? 7.52 -21.016 -22.781 1 98.62 172 ALA B C 1
ATOM 5150 O O . ALA B 1 172 ? 8.414 -20.25 -23.141 1 98.62 172 ALA B O 1
ATOM 5151 N N . LYS B 1 173 ? 6.832 -21.719 -23.625 1 98.38 173 LYS B N 1
ATOM 5152 C CA . LYS B 1 173 ? 7.035 -21.594 -25.062 1 98.38 173 LYS B CA 1
ATOM 5153 C C . LYS B 1 173 ? 6.742 -20.172 -25.547 1 98.38 173 LYS B C 1
ATOM 5155 O O . LYS B 1 173 ? 7.543 -19.578 -26.281 1 98.38 173 LYS B O 1
ATOM 5160 N N . TRP B 1 174 ? 5.625 -19.625 -25.109 1 98.44 174 TRP B N 1
ATOM 5161 C CA . TRP B 1 174 ? 5.277 -18.266 -25.531 1 98.44 174 TRP B CA 1
ATOM 5162 C C . TRP B 1 174 ? 6.27 -17.25 -24.969 1 98.44 174 TRP B C 1
ATOM 5164 O O . TRP B 1 174 ? 6.625 -16.281 -25.641 1 98.44 174 TRP B O 1
ATOM 5174 N N . PHE B 1 175 ? 6.664 -17.469 -23.781 1 98.69 175 PHE B N 1
ATOM 5175 C CA . PHE B 1 175 ? 7.688 -16.625 -23.188 1 98.69 175 PHE B CA 1
ATOM 5176 C C . PHE B 1 175 ? 8.961 -16.641 -24.031 1 98.69 175 PHE B C 1
ATOM 5178 O O . PHE B 1 175 ? 9.547 -15.602 -24.328 1 98.69 175 PHE B O 1
ATOM 5185 N N . THR B 1 176 ? 9.383 -17.797 -24.469 1 98.19 176 THR B N 1
ATOM 5186 C CA . THR B 1 176 ? 10.633 -17.953 -25.219 1 98.19 176 THR B CA 1
ATOM 5187 C C . THR B 1 176 ? 10.477 -17.422 -26.641 1 98.19 176 THR B C 1
ATOM 5189 O O . THR B 1 176 ? 11.438 -16.953 -27.234 1 98.19 176 THR B O 1
ATOM 5192 N N . TYR B 1 177 ? 9.289 -17.531 -27.203 1 97.31 177 TYR B N 1
ATOM 5193 C CA . TYR B 1 177 ? 9.023 -16.828 -28.453 1 97.31 177 TYR B CA 1
ATOM 5194 C C . TYR B 1 177 ? 9.258 -15.336 -28.297 1 97.31 177 TYR B C 1
ATOM 5196 O O . TYR B 1 177 ? 9.734 -14.68 -29.219 1 97.31 177 TYR B O 1
ATOM 5204 N N . GLY B 1 178 ? 8.844 -14.852 -27.141 1 97.5 178 GLY B N 1
ATOM 5205 C CA . GLY B 1 178 ? 9.109 -13.453 -26.859 1 97.5 178 GLY B CA 1
ATOM 5206 C C . GLY B 1 178 ? 10.594 -13.133 -26.734 1 97.5 178 GLY B C 1
ATOM 5207 O O . GLY B 1 178 ? 11.039 -12.07 -27.172 1 97.5 178 GLY B O 1
ATOM 5208 N N . LEU B 1 179 ? 11.344 -14.055 -26.234 1 97.31 179 LEU B N 1
ATOM 5209 C CA . LEU B 1 179 ? 12.781 -13.891 -26.047 1 97.31 179 LEU B CA 1
ATOM 5210 C C . LEU B 1 179 ? 13.508 -13.906 -27.391 1 97.31 179 LEU B C 1
ATOM 5212 O O . LEU B 1 179 ? 14.297 -13.008 -27.688 1 97.31 179 LEU B O 1
ATOM 5216 N N . PHE B 1 180 ? 13.188 -14.953 -28.219 1 96.25 180 PHE B N 1
ATOM 5217 C CA . PHE B 1 180 ? 14.102 -15.273 -29.297 1 96.25 180 PHE B CA 1
ATOM 5218 C C . PHE B 1 180 ? 13.383 -15.242 -30.641 1 96.25 180 PHE B C 1
ATOM 5220 O O . PHE B 1 180 ? 13.992 -15.477 -31.688 1 96.25 180 PHE B O 1
ATOM 5227 N N . GLY B 1 181 ? 12.086 -15.016 -30.641 1 94.12 181 GLY B N 1
ATOM 5228 C CA . GLY B 1 181 ? 11.328 -15.055 -31.875 1 94.12 181 GLY B CA 1
ATOM 5229 C C . GLY B 1 181 ? 11.32 -16.422 -32.531 1 94.12 181 GLY B C 1
ATOM 5230 O O . GLY B 1 181 ? 11.109 -17.438 -31.859 1 94.12 181 GLY B O 1
ATOM 5231 N N . ASP B 1 182 ? 11.641 -16.406 -33.844 1 92.12 182 ASP B N 1
ATOM 5232 C CA . ASP B 1 182 ? 11.555 -17.625 -34.625 1 92.12 182 ASP B CA 1
ATOM 5233 C C . ASP B 1 182 ? 12.719 -18.562 -34.312 1 92.12 182 ASP B C 1
ATOM 5235 O O . ASP B 1 182 ? 12.68 -19.734 -34.688 1 92.12 182 ASP B O 1
ATOM 5239 N N . LYS B 1 183 ? 13.656 -18.109 -33.594 1 92.25 183 LYS B N 1
ATOM 5240 C CA . LYS B 1 183 ? 14.828 -18.922 -33.281 1 92.25 183 LYS B CA 1
ATOM 5241 C C . LYS B 1 183 ? 14.672 -19.656 -31.953 1 92.25 183 LYS B C 1
ATOM 5243 O O . LYS B 1 183 ? 15.609 -20.297 -31.484 1 92.25 183 LYS B O 1
ATOM 5248 N N . MET B 1 184 ? 13.484 -19.547 -31.344 1 90.94 184 MET B N 1
ATOM 5249 C CA . MET B 1 184 ? 13.305 -20.078 -30 1 90.94 184 MET B CA 1
ATOM 5250 C C . MET B 1 184 ? 13.664 -21.562 -29.938 1 90.94 184 MET B C 1
ATOM 5252 O O . MET B 1 184 ? 14.32 -22 -29 1 90.94 184 MET B O 1
ATOM 5256 N N . TYR B 1 185 ? 13.391 -22.344 -31 1 91.06 185 TYR B N 1
ATOM 5257 C CA . TYR B 1 185 ? 13.641 -23.781 -30.953 1 91.06 185 TYR B CA 1
ATOM 5258 C C . TYR B 1 185 ? 15.125 -24.078 -31.062 1 91.06 185 TYR B C 1
ATOM 5260 O O . TYR B 1 185 ? 15.625 -25.047 -30.484 1 91.06 185 TYR B O 1
ATOM 5268 N N . GLU B 1 186 ? 15.859 -23.234 -31.719 1 94.25 186 GLU B N 1
ATOM 5269 C CA . GLU B 1 186 ? 17.297 -23.391 -31.875 1 94.25 186 GLU B CA 1
ATOM 5270 C C . GLU B 1 186 ? 18.031 -22.938 -30.609 1 94.25 186 GLU B C 1
ATOM 5272 O O . GLU B 1 186 ? 19.094 -23.484 -30.266 1 94.25 186 GLU B O 1
ATOM 5277 N N . LYS B 1 187 ? 17.406 -22.078 -29.922 1 95.62 187 LYS B N 1
ATOM 5278 C CA . LYS B 1 187 ? 18.125 -21.406 -28.859 1 95.62 187 LYS B CA 1
ATOM 5279 C C . LYS B 1 187 ? 17.719 -21.953 -27.484 1 95.62 187 LYS B C 1
ATOM 5281 O O . LYS B 1 187 ? 18.203 -21.484 -26.453 1 95.62 187 LYS B O 1
ATOM 5286 N N . THR B 1 188 ? 16.828 -22.922 -27.516 1 96.56 188 THR B N 1
ATOM 5287 C CA . THR B 1 188 ? 16.328 -23.359 -26.203 1 96.56 188 THR B CA 1
ATOM 5288 C C . THR B 1 188 ? 16.375 -24.875 -26.094 1 96.56 188 THR B C 1
ATOM 5290 O O . THR B 1 188 ? 16.266 -25.594 -27.094 1 96.56 188 THR B O 1
ATOM 5293 N N . ASN B 1 189 ? 16.609 -25.359 -24.922 1 96.5 189 ASN B N 1
ATOM 5294 C CA . ASN B 1 189 ? 16.484 -26.734 -24.484 1 96.5 189 ASN B CA 1
ATOM 5295 C C . ASN B 1 189 ? 15.438 -26.875 -23.375 1 96.5 189 ASN B C 1
ATOM 5297 O O . ASN B 1 189 ? 15.703 -26.531 -22.219 1 96.5 189 ASN B O 1
ATOM 5301 N N . PHE B 1 190 ? 14.25 -27.344 -23.688 1 96.5 190 PHE B N 1
ATOM 5302 C CA . PHE B 1 190 ? 13.172 -27.469 -22.719 1 96.5 190 PHE B CA 1
ATOM 5303 C C . PHE B 1 190 ? 13.383 -28.688 -21.828 1 96.5 190 PHE B C 1
ATOM 5305 O O . PHE B 1 190 ? 13.562 -29.812 -22.328 1 96.5 190 PHE B O 1
ATOM 5312 N N . ILE B 1 191 ? 13.43 -28.484 -20.594 1 96.62 191 ILE B N 1
ATOM 5313 C CA . ILE B 1 191 ? 13.539 -29.531 -19.578 1 96.62 191 ILE B CA 1
ATOM 5314 C C . ILE B 1 191 ? 12.219 -29.656 -18.812 1 96.62 191 ILE B C 1
ATOM 5316 O O . ILE B 1 191 ? 11.914 -28.812 -17.969 1 96.62 191 ILE B O 1
ATOM 5320 N N . LEU B 1 192 ? 11.453 -30.719 -19.109 1 96.69 192 LEU B N 1
ATOM 5321 C CA . LEU B 1 192 ? 10.18 -30.938 -18.438 1 96.69 192 LEU B CA 1
ATOM 5322 C C . LEU B 1 192 ? 10.383 -31.641 -17.109 1 96.69 192 LEU B C 1
ATOM 5324 O O . LEU B 1 192 ? 10.953 -32.75 -17.062 1 96.69 192 LEU B O 1
ATOM 5328 N N . ILE B 1 193 ? 9.93 -31.031 -16.078 1 96.12 193 ILE B N 1
ATOM 5329 C CA . ILE B 1 193 ? 10.133 -31.562 -14.727 1 96.12 193 ILE B CA 1
ATOM 5330 C C . ILE B 1 193 ? 8.812 -32.094 -14.172 1 96.12 193 ILE B C 1
ATOM 5332 O O . ILE B 1 193 ? 7.816 -31.359 -14.125 1 96.12 193 ILE B O 1
ATOM 5336 N N . SER B 1 194 ? 8.867 -33.312 -13.688 1 95.06 194 SER B N 1
ATOM 5337 C CA . SER B 1 194 ? 7.68 -33.938 -13.102 1 95.06 194 SER B CA 1
ATOM 5338 C C . SER B 1 194 ? 7.121 -33.062 -11.969 1 95.06 194 SER B C 1
ATOM 5340 O O . SER B 1 194 ? 7.879 -32.469 -11.195 1 95.06 194 SER B O 1
ATOM 5342 N N . GLU B 1 195 ? 5.824 -33.062 -11.852 1 94.44 195 GLU B N 1
ATOM 5343 C CA . GLU B 1 195 ? 5.207 -32.312 -10.758 1 94.44 195 GLU B CA 1
ATOM 5344 C C . GLU B 1 195 ? 4.906 -33.219 -9.57 1 94.44 195 GLU B C 1
ATOM 5346 O O . GLU B 1 195 ? 4.496 -32.75 -8.508 1 94.44 195 GLU B O 1
ATOM 5351 N N . GLY B 1 196 ? 5.141 -34.469 -9.75 1 93.94 196 GLY B N 1
ATOM 5352 C CA . GLY B 1 196 ? 4.875 -35.406 -8.688 1 93.94 196 GLY B CA 1
ATOM 5353 C C . GLY B 1 196 ? 6.098 -35.719 -7.84 1 93.94 196 GLY B C 1
ATOM 5354 O O . GLY B 1 196 ? 7.102 -35 -7.91 1 93.94 196 GLY B O 1
ATOM 5355 N N . LYS B 1 197 ? 5.961 -36.75 -7.043 1 93.56 197 LYS B N 1
ATOM 5356 C CA . LYS B 1 197 ? 6.961 -37.156 -6.051 1 93.56 197 LYS B CA 1
ATOM 5357 C C . LYS B 1 197 ? 8.281 -37.531 -6.715 1 93.56 197 LYS B C 1
ATOM 5359 O O . LYS B 1 197 ? 9.344 -37.406 -6.109 1 93.56 197 LYS B O 1
ATOM 5364 N N . ALA B 1 198 ? 8.227 -37.844 -7.961 1 93.31 198 ALA B N 1
ATOM 5365 C CA . ALA B 1 198 ? 9.406 -38.312 -8.664 1 93.31 198 ALA B CA 1
ATOM 5366 C C . ALA B 1 198 ? 10.414 -37.188 -8.891 1 93.31 198 ALA B C 1
ATOM 5368 O O . ALA B 1 198 ? 11.586 -37.469 -9.188 1 93.31 198 ALA B O 1
ATOM 5369 N N . ALA B 1 199 ? 9.992 -35.969 -8.75 1 94.31 199 ALA B N 1
ATOM 5370 C CA . ALA B 1 199 ? 10.891 -34.844 -9 1 94.31 199 ALA B CA 1
ATOM 5371 C C . ALA B 1 199 ? 11.789 -34.594 -7.797 1 94.31 199 ALA B C 1
ATOM 5373 O O . ALA B 1 199 ? 12.875 -34 -7.938 1 94.31 199 ALA B O 1
ATOM 5374 N N . GLY B 1 200 ? 11.328 -34.969 -6.605 1 93.88 200 GLY B N 1
ATOM 5375 C CA . GLY B 1 200 ? 12.078 -34.656 -5.398 1 93.88 200 GLY B CA 1
ATOM 5376 C C . GLY B 1 200 ? 12.406 -33.188 -5.273 1 93.88 200 GLY B C 1
ATOM 5377 O O . GLY B 1 200 ? 11.547 -32.344 -5.527 1 93.88 200 GLY B O 1
ATOM 5378 N N . ALA B 1 201 ? 13.672 -32.906 -4.891 1 92.38 201 ALA B N 1
ATOM 5379 C CA . ALA B 1 201 ? 14.078 -31.531 -4.613 1 92.38 201 ALA B CA 1
ATOM 5380 C C . ALA B 1 201 ? 14.328 -30.766 -5.906 1 92.38 201 ALA B C 1
ATOM 5382 O O . ALA B 1 201 ? 14.547 -29.547 -5.879 1 92.38 201 ALA B O 1
ATOM 5383 N N . ASN B 1 202 ? 14.203 -31.438 -7.051 1 92.94 202 ASN B N 1
ATOM 5384 C CA . ASN B 1 202 ? 14.32 -30.781 -8.352 1 92.94 202 ASN B CA 1
ATOM 5385 C C . ASN B 1 202 ? 13.008 -30.125 -8.766 1 92.94 202 ASN B C 1
ATOM 5387 O O . ASN B 1 202 ? 12.953 -29.422 -9.781 1 92.94 202 ASN B O 1
ATOM 5391 N N . SER B 1 203 ? 12.016 -30.25 -8.008 1 92.62 203 SER B N 1
ATOM 5392 C CA . SER B 1 203 ? 10.648 -29.938 -8.406 1 92.62 203 SER B CA 1
ATOM 5393 C C . SER B 1 203 ? 10.43 -28.438 -8.516 1 92.62 203 SER B C 1
ATOM 5395 O O . SER B 1 203 ? 11.031 -27.656 -7.773 1 92.62 203 SER B O 1
ATOM 5397 N N . LEU B 1 204 ? 9.602 -28.031 -9.445 1 95.69 204 LEU B N 1
ATOM 5398 C CA . LEU B 1 204 ? 9.016 -26.688 -9.555 1 95.69 204 LEU B CA 1
ATOM 5399 C C . LEU B 1 204 ? 7.555 -26.703 -9.109 1 95.69 204 LEU B C 1
ATOM 5401 O O . LEU B 1 204 ? 6.797 -25.781 -9.438 1 95.69 204 LEU B O 1
ATOM 5405 N N . SER B 1 205 ? 7.141 -27.781 -8.453 1 94.56 205 SER B N 1
ATOM 5406 C CA . SER B 1 205 ? 5.836 -27.969 -7.828 1 94.56 205 SER B CA 1
ATOM 5407 C C . SER B 1 205 ? 5.973 -28.656 -6.469 1 94.56 205 SER B C 1
ATOM 5409 O O . SER B 1 205 ? 5.516 -29.781 -6.285 1 94.56 205 SER B O 1
ATOM 5411 N N . MET B 1 206 ? 6.391 -27.953 -5.547 1 91.31 206 MET B N 1
ATOM 5412 C CA . MET B 1 206 ? 6.887 -28.516 -4.301 1 91.31 206 MET B CA 1
ATOM 5413 C C . MET B 1 206 ? 5.746 -29.109 -3.477 1 91.31 206 MET B C 1
ATOM 5415 O O . MET B 1 206 ? 5.941 -30.078 -2.742 1 91.31 206 MET B O 1
ATOM 5419 N N . TYR B 1 207 ? 4.605 -28.562 -3.572 1 89.38 207 TYR B N 1
ATOM 5420 C CA . TYR B 1 207 ? 3.459 -29.078 -2.832 1 89.38 207 TYR B CA 1
ATOM 5421 C C . TYR B 1 207 ? 3.188 -30.531 -3.205 1 89.38 207 TYR B C 1
ATOM 5423 O O . TYR B 1 207 ? 2.898 -31.359 -2.338 1 89.38 207 TYR B O 1
ATOM 5431 N N . ASN B 1 208 ? 3.316 -30.875 -4.441 1 91.25 208 ASN B N 1
ATOM 5432 C CA . ASN B 1 208 ? 3.064 -32.219 -4.93 1 91.25 208 ASN B CA 1
ATOM 5433 C C . ASN B 1 208 ? 4.289 -33.125 -4.766 1 91.25 208 ASN B C 1
ATOM 5435 O O . ASN B 1 208 ? 4.16 -34.344 -4.605 1 91.25 208 ASN B O 1
ATOM 5439 N N . ALA B 1 209 ? 5.402 -32.5 -4.785 1 94.88 209 ALA B N 1
ATOM 5440 C CA . ALA B 1 209 ? 6.652 -33.281 -4.773 1 94.88 209 ALA B CA 1
ATOM 5441 C C . ALA B 1 209 ? 7.031 -33.688 -3.355 1 94.88 209 ALA B C 1
ATOM 5443 O O . ALA B 1 209 ? 7.883 -34.562 -3.162 1 94.88 209 ALA B O 1
ATOM 5444 N N . CYS B 1 210 ? 6.434 -33.062 -2.363 1 96.5 210 CYS B N 1
ATOM 5445 C CA . CYS B 1 210 ? 6.629 -33.406 -0.964 1 96.5 210 CYS B CA 1
ATOM 5446 C C . CYS B 1 210 ? 5.598 -34.438 -0.521 1 96.5 210 CYS B C 1
ATOM 5448 O O . CYS B 1 210 ? 4.469 -34.094 -0.18 1 96.5 210 CYS B O 1
ATOM 5450 N N . PRO B 1 211 ? 6 -35.656 -0.417 1 96.62 211 PRO B N 1
ATOM 5451 C CA . PRO B 1 211 ? 5.039 -36.719 -0.094 1 96.62 211 PRO B CA 1
ATOM 5452 C C . PRO B 1 211 ? 4.367 -36.5 1.263 1 96.62 211 PRO B C 1
ATOM 5454 O O . PRO B 1 211 ? 3.154 -36.688 1.39 1 96.62 211 PRO B O 1
ATOM 5457 N N . VAL B 1 212 ? 5.117 -36.125 2.26 1 97.06 212 VAL B N 1
ATOM 5458 C CA . VAL B 1 212 ? 4.566 -35.969 3.602 1 97.06 212 VAL B CA 1
ATOM 5459 C C . VAL B 1 212 ? 3.494 -34.875 3.594 1 97.06 212 VAL B C 1
ATOM 5461 O O . VAL B 1 212 ? 2.416 -35.062 4.168 1 97.06 212 VAL B O 1
ATOM 5464 N N . PHE B 1 213 ? 3.77 -33.812 2.963 1 95.94 213 PHE B N 1
ATOM 5465 C CA . PHE B 1 213 ? 2.84 -32.688 2.889 1 95.94 213 PHE B CA 1
ATOM 5466 C C . PHE B 1 213 ? 1.582 -33.094 2.121 1 95.94 213 PHE B C 1
ATOM 5468 O O . PHE B 1 213 ? 0.467 -32.812 2.566 1 95.94 213 PHE B O 1
ATOM 5475 N N . LYS B 1 214 ? 1.777 -33.719 0.989 1 94.44 214 LYS B N 1
ATOM 5476 C CA . LYS B 1 214 ? 0.678 -34.062 0.096 1 94.44 214 LYS B CA 1
ATOM 5477 C C . LYS B 1 214 ? -0.179 -35.188 0.694 1 94.44 214 LYS B C 1
ATOM 5479 O O . LYS B 1 214 ? -1.404 -35.062 0.758 1 94.44 214 LYS B O 1
ATOM 5484 N N . ASP B 1 215 ? 0.448 -36.219 1.15 1 95.12 215 ASP B N 1
ATOM 5485 C CA . ASP B 1 215 ? -0.264 -37.406 1.573 1 95.12 215 ASP B CA 1
ATOM 5486 C C . ASP B 1 215 ? -1.019 -37.188 2.879 1 95.12 215 ASP B C 1
ATOM 5488 O O . ASP B 1 215 ? -2.02 -37.844 3.152 1 95.12 215 ASP B O 1
ATOM 5492 N N . ASN B 1 216 ? -0.59 -36.219 3.684 1 95.12 216 ASN B N 1
ATOM 5493 C CA . ASN B 1 216 ? -1.286 -35.906 4.93 1 95.12 216 ASN B CA 1
ATOM 5494 C C . ASN B 1 216 ? -2.316 -34.781 4.738 1 95.12 216 ASN B C 1
ATOM 5496 O O . ASN B 1 216 ? -2.938 -34.344 5.699 1 95.12 216 ASN B O 1
ATOM 5500 N N . ASN B 1 217 ? -2.486 -34.312 3.566 1 94.81 217 ASN B N 1
ATOM 5501 C CA . ASN B 1 217 ? -3.48 -33.312 3.172 1 94.81 217 ASN B CA 1
ATOM 5502 C C . ASN B 1 217 ? -3.346 -32.031 3.988 1 94.81 217 ASN B C 1
ATOM 5504 O O . ASN B 1 217 ? -4.348 -31.453 4.41 1 94.81 217 ASN B O 1
ATOM 5508 N N . PHE B 1 218 ? -2.092 -31.641 4.305 1 93.62 218 PHE B N 1
ATOM 5509 C CA . PHE B 1 218 ? -1.855 -30.453 5.109 1 93.62 218 PHE B CA 1
ATOM 5510 C C . PHE B 1 218 ? -2.414 -29.219 4.418 1 93.62 218 PHE B C 1
ATOM 5512 O O . PHE B 1 218 ? -2.984 -28.328 5.07 1 93.62 218 PHE B O 1
ATOM 5519 N N . HIS B 1 219 ? -2.256 -29.172 3.119 1 92.12 219 HIS B N 1
ATOM 5520 C CA . HIS B 1 219 ? -2.795 -28.078 2.33 1 92.12 219 HIS B CA 1
ATOM 5521 C C . HIS B 1 219 ? -4.309 -27.969 2.492 1 92.12 219 HIS B C 1
ATOM 5523 O O . HIS B 1 219 ? -4.812 -26.953 2.977 1 92.12 219 HIS B O 1
ATOM 5529 N N . LYS B 1 220 ? -5.02 -29 2.125 1 91.75 220 LYS B N 1
ATOM 5530 C CA . LYS B 1 220 ? -6.48 -29.016 2.08 1 91.75 220 LYS B CA 1
ATOM 5531 C C . LYS B 1 220 ? -7.074 -28.781 3.465 1 91.75 220 LYS B C 1
ATOM 5533 O O . LYS B 1 220 ? -8.023 -28 3.615 1 91.75 220 LYS B O 1
ATOM 5538 N N . ASN B 1 221 ? -6.523 -29.406 4.453 1 95.62 221 ASN B N 1
ATOM 5539 C CA . ASN B 1 221 ? -7.07 -29.297 5.801 1 95.62 221 ASN B CA 1
ATOM 5540 C C . ASN B 1 221 ? -6.992 -27.859 6.316 1 95.62 221 ASN B C 1
ATOM 5542 O O . ASN B 1 221 ? -7.973 -27.328 6.855 1 95.62 221 ASN B O 1
ATOM 5546 N N . ALA B 1 222 ? -5.84 -27.25 6.137 1 96.12 222 ALA B N 1
ATOM 5547 C CA . ALA B 1 222 ? -5.645 -25.891 6.637 1 96.12 222 ALA B CA 1
ATOM 5548 C C . ALA B 1 222 ? -6.52 -24.891 5.879 1 96.12 222 ALA B C 1
ATOM 5550 O O . ALA B 1 222 ? -7.148 -24.016 6.484 1 96.12 222 ALA B O 1
ATOM 5551 N N . THR B 1 223 ? -6.59 -25.031 4.602 1 95.94 223 THR B N 1
ATOM 5552 C CA . THR B 1 223 ? -7.355 -24.094 3.783 1 95.94 223 THR B CA 1
ATOM 5553 C C . THR B 1 223 ? -8.852 -24.281 4.02 1 95.94 223 THR B C 1
ATOM 5555 O O . THR B 1 223 ? -9.594 -23.297 4.129 1 95.94 223 THR B O 1
ATOM 5558 N N . ASP B 1 224 ? -9.336 -25.531 4.082 1 95.81 224 ASP B N 1
ATOM 5559 C CA . ASP B 1 224 ? -10.75 -25.797 4.344 1 95.81 224 ASP B CA 1
ATOM 5560 C C . ASP B 1 224 ? -11.188 -25.188 5.676 1 95.81 224 ASP B C 1
ATOM 5562 O O . ASP B 1 224 ? -12.273 -24.609 5.773 1 95.81 224 ASP B O 1
ATOM 5566 N N . ALA B 1 225 ? -10.359 -25.344 6.672 1 97.06 225 ALA B N 1
ATOM 5567 C CA . ALA B 1 225 ? -10.688 -24.812 7.996 1 97.06 225 ALA B CA 1
ATOM 5568 C C . ALA B 1 225 ? -10.805 -23.297 7.961 1 97.06 225 ALA B C 1
ATOM 5570 O O . ALA B 1 225 ? -11.727 -22.719 8.547 1 97.06 225 ALA B O 1
ATOM 5571 N N . ALA B 1 226 ? -9.875 -22.641 7.297 1 97.25 226 ALA B N 1
ATOM 5572 C CA . ALA B 1 226 ? -9.906 -21.188 7.188 1 97.25 226 ALA B CA 1
ATOM 5573 C C . ALA B 1 226 ? -11.133 -20.719 6.414 1 97.25 226 ALA B C 1
ATOM 5575 O O . ALA B 1 226 ? -11.82 -19.797 6.84 1 97.25 226 ALA B O 1
ATOM 5576 N N . HIS B 1 227 ? -11.438 -21.406 5.32 1 96.5 227 HIS B N 1
ATOM 5577 C CA . HIS B 1 227 ? -12.547 -21.031 4.453 1 96.5 227 HIS B CA 1
ATOM 5578 C C . HIS B 1 227 ? -13.891 -21.281 5.133 1 96.5 227 HIS B C 1
ATOM 5580 O O . HIS B 1 227 ? -14.844 -20.531 4.918 1 96.5 227 HIS B O 1
ATOM 5586 N N . ALA B 1 228 ? -13.961 -22.312 5.906 1 96.5 228 ALA B N 1
ATOM 5587 C CA . ALA B 1 228 ? -15.203 -22.656 6.594 1 96.5 228 ALA B CA 1
ATOM 5588 C C . ALA B 1 228 ? -15.672 -21.5 7.477 1 96.5 228 ALA B C 1
ATOM 5590 O O . ALA B 1 228 ? -16.875 -21.266 7.617 1 96.5 228 ALA B O 1
ATOM 5591 N N . VAL B 1 229 ? -14.727 -20.797 8.008 1 97.06 229 VAL B N 1
ATOM 5592 C CA . VAL B 1 229 ? -15.07 -19.672 8.875 1 97.06 229 VAL B CA 1
ATOM 5593 C C . VAL B 1 229 ? -15.32 -18.422 8.031 1 97.06 229 VAL B C 1
ATOM 5595 O O . VAL B 1 229 ? -16.406 -17.844 8.078 1 97.06 229 VAL B O 1
ATOM 5598 N N . TRP B 1 230 ? -14.367 -18.047 7.195 1 97.62 230 TRP B N 1
ATOM 5599 C CA . TRP B 1 230 ? -14.375 -16.766 6.5 1 97.62 230 TRP B CA 1
ATOM 5600 C C . TRP B 1 230 ? -15.523 -16.688 5.504 1 97.62 230 TRP B C 1
ATOM 5602 O O . TRP B 1 230 ? -16.203 -15.664 5.406 1 97.62 230 TRP B O 1
ATOM 5612 N N . ARG B 1 231 ? -15.836 -17.734 4.789 1 96.88 231 ARG B N 1
ATOM 5613 C CA . ARG B 1 231 ? -16.844 -17.703 3.727 1 96.88 231 ARG B CA 1
ATOM 5614 C C . ARG B 1 231 ? -18.25 -17.594 4.305 1 96.88 231 ARG B C 1
ATOM 5616 O O . ARG B 1 231 ? -19.125 -17.016 3.682 1 96.88 231 ARG B O 1
ATOM 5623 N N . ASN B 1 232 ? -18.438 -18.062 5.5 1 95.81 232 ASN B N 1
ATOM 5624 C CA . ASN B 1 232 ? -19.734 -17.906 6.156 1 95.81 232 ASN B CA 1
ATOM 5625 C C . ASN B 1 232 ? -19.953 -16.484 6.652 1 95.81 232 ASN B C 1
ATOM 5627 O O . ASN B 1 232 ? -21.078 -16.016 6.77 1 95.81 232 ASN B O 1
ATOM 5631 N N . ILE B 1 233 ? -18.891 -15.836 6.863 1 95.25 233 ILE B N 1
ATOM 5632 C CA . ILE B 1 233 ? -18.984 -14.484 7.402 1 95.25 233 ILE B CA 1
ATOM 5633 C C . ILE B 1 233 ? -19.156 -13.484 6.262 1 95.25 233 ILE B C 1
ATOM 5635 O O . ILE B 1 233 ? -20.094 -12.695 6.258 1 95.25 233 ILE B O 1
ATOM 5639 N N . PHE B 1 234 ? -18.312 -13.578 5.203 1 96.06 234 PHE B N 1
ATOM 5640 C CA . PHE B 1 234 ? -18.281 -12.445 4.281 1 96.06 234 PHE B CA 1
ATOM 5641 C C . PHE B 1 234 ? -19.25 -12.664 3.123 1 96.06 234 PHE B C 1
ATOM 5643 O O . PHE B 1 234 ? -19.641 -11.711 2.447 1 96.06 234 PHE B O 1
ATOM 5650 N N . ILE B 1 235 ? -19.672 -13.906 2.873 1 97.62 235 ILE B N 1
ATOM 5651 C CA . ILE B 1 235 ? -20.484 -14.125 1.68 1 97.62 235 ILE B CA 1
ATOM 5652 C C . ILE B 1 235 ? -21.969 -14 2.031 1 97.62 235 ILE B C 1
ATOM 5654 O O . ILE B 1 235 ? -22.781 -13.641 1.184 1 97.62 235 ILE B O 1
ATOM 5658 N N . GLU B 1 236 ? -22.375 -14.281 3.264 1 95.38 236 GLU B N 1
ATOM 5659 C CA . GLU B 1 236 ? -23.781 -14.258 3.66 1 95.38 236 GLU B CA 1
ATOM 5660 C C . GLU B 1 236 ? -24.406 -12.906 3.361 1 95.38 236 GLU B C 1
ATOM 5662 O O . GLU B 1 236 ? -25.5 -12.836 2.779 1 95.38 236 GLU B O 1
ATOM 5667 N N . PRO B 1 237 ? -23.75 -11.844 3.715 1 93.88 237 PRO B N 1
ATOM 5668 C CA . PRO B 1 237 ? -24.359 -10.555 3.383 1 93.88 237 PRO B CA 1
ATOM 5669 C C . PRO B 1 237 ? -24.5 -10.344 1.878 1 93.88 237 PRO B C 1
ATOM 5671 O O . PRO B 1 237 ? -25.422 -9.648 1.434 1 93.88 237 PRO B O 1
ATOM 5674 N N . ILE B 1 238 ? -23.625 -10.867 1.122 1 96.75 238 ILE B N 1
ATOM 5675 C CA . ILE B 1 238 ? -23.703 -10.75 -0.33 1 96.75 238 ILE B CA 1
ATOM 5676 C C . ILE B 1 238 ? -24.891 -11.547 -0.847 1 96.75 238 ILE B C 1
ATOM 5678 O O . ILE B 1 238 ? -25.625 -11.086 -1.732 1 96.75 238 ILE B O 1
ATOM 5682 N N . VAL B 1 239 ? -25.094 -12.758 -0.28 1 97.38 239 VAL B N 1
ATOM 5683 C CA . VAL B 1 239 ? -26.266 -13.57 -0.611 1 97.38 239 VAL B CA 1
ATOM 5684 C C . VAL B 1 239 ? -27.531 -12.758 -0.38 1 97.38 239 VAL B C 1
ATOM 5686 O O . VAL B 1 239 ? -28.391 -12.68 -1.261 1 97.38 239 VAL B O 1
ATOM 5689 N N . ASN B 1 240 ? -27.609 -12.109 0.766 1 93.88 240 ASN B N 1
ATOM 5690 C CA . ASN B 1 240 ? -28.797 -11.336 1.124 1 93.88 240 ASN B CA 1
ATOM 5691 C C . ASN B 1 240 ? -29 -10.148 0.182 1 93.88 240 ASN B C 1
ATOM 5693 O O . ASN B 1 240 ? -30.125 -9.867 -0.236 1 93.88 240 ASN B O 1
ATOM 5697 N N . ARG B 1 241 ? -27.969 -9.5 -0.189 1 92.69 241 ARG B N 1
ATOM 5698 C CA . ARG B 1 241 ? -28.047 -8.32 -1.044 1 92.69 241 ARG B CA 1
ATOM 5699 C C . ARG B 1 241 ? -28.484 -8.695 -2.457 1 92.69 241 ARG B C 1
ATOM 5701 O O . ARG B 1 241 ? -29.281 -7.988 -3.08 1 92.69 241 ARG B O 1
ATOM 5708 N N . LEU B 1 242 ? -27.984 -9.82 -2.967 1 96.31 242 LEU B N 1
ATOM 5709 C CA . LEU B 1 242 ? -28.219 -10.195 -4.355 1 96.31 242 LEU B CA 1
ATOM 5710 C C . LEU B 1 242 ? -29.531 -10.953 -4.504 1 96.31 242 LEU B C 1
ATOM 5712 O O . LEU B 1 242 ? -30.047 -11.109 -5.617 1 96.31 242 LEU B O 1
ATOM 5716 N N . ALA B 1 243 ? -30.094 -11.43 -3.432 1 96.31 243 ALA B N 1
ATOM 5717 C CA . ALA B 1 243 ? -31.281 -12.281 -3.459 1 96.31 243 ALA B CA 1
ATOM 5718 C C . ALA B 1 243 ? -32.438 -11.602 -4.191 1 96.31 243 ALA B C 1
ATOM 5720 O O . ALA B 1 243 ? -33.219 -12.25 -4.898 1 96.31 243 ALA B O 1
ATOM 5721 N N . LYS B 1 244 ? -32.531 -10.289 -4.109 1 94.31 244 LYS B N 1
ATOM 5722 C CA . LYS B 1 244 ? -33.656 -9.539 -4.688 1 94.31 244 LYS B CA 1
ATOM 5723 C C . LYS B 1 244 ? -33.594 -9.586 -6.211 1 94.31 244 LYS B C 1
ATOM 5725 O O . LYS B 1 244 ? -34.594 -9.312 -6.875 1 94.31 244 LYS B O 1
ATOM 5730 N N . TYR B 1 245 ? -32.531 -9.898 -6.766 1 96.81 245 TYR B N 1
ATOM 5731 C CA . TYR B 1 245 ? -32.375 -9.891 -8.219 1 96.81 245 TYR B CA 1
ATOM 5732 C C . TYR B 1 245 ? -32.75 -11.242 -8.812 1 96.81 245 TYR B C 1
ATOM 5734 O O . TYR B 1 245 ? -32.719 -11.422 -10.031 1 96.81 245 TYR B O 1
ATOM 5742 N N . PHE B 1 246 ? -33.062 -12.203 -7.98 1 97.5 246 PHE B N 1
ATOM 5743 C CA . PHE B 1 246 ? -33.531 -13.516 -8.383 1 97.5 246 PHE B CA 1
ATOM 5744 C C . PHE B 1 246 ? -35 -13.711 -7.965 1 97.5 246 PHE B C 1
ATOM 5746 O O . PHE B 1 246 ? -35.531 -12.938 -7.156 1 97.5 246 PHE B O 1
ATOM 5753 N N . ASP B 1 247 ? -35.594 -14.75 -8.602 1 96.31 247 ASP B N 1
ATOM 5754 C CA . ASP B 1 247 ? -36.969 -15.062 -8.25 1 96.31 247 ASP B CA 1
ATOM 5755 C C . ASP B 1 247 ? -37.094 -15.469 -6.785 1 96.31 247 ASP B C 1
ATOM 5757 O O . ASP B 1 247 ? -36.25 -16.188 -6.266 1 96.31 247 ASP B O 1
ATOM 5761 N N . SER B 1 248 ? -38.188 -15.109 -6.156 1 93.5 248 SER B N 1
ATOM 5762 C CA . SER B 1 248 ? -38.406 -15.344 -4.734 1 93.5 248 SER B CA 1
ATOM 5763 C C . SER B 1 248 ? -38.469 -16.844 -4.422 1 93.5 248 SER B C 1
ATOM 5765 O O . SER B 1 248 ? -38.25 -17.25 -3.279 1 93.5 248 SER B O 1
ATOM 5767 N N . SER B 1 249 ? -38.688 -17.625 -5.426 1 94.06 249 SER B N 1
ATOM 5768 C CA . SER B 1 249 ? -38.781 -19.078 -5.227 1 94.06 249 SER B CA 1
ATOM 5769 C C . SER B 1 249 ? -37.375 -19.703 -5.148 1 94.06 249 SER B C 1
ATOM 5771 O O . SER B 1 249 ? -37.25 -20.859 -4.723 1 94.06 249 SER B O 1
ATOM 5773 N N . TYR B 1 250 ? -36.438 -18.984 -5.555 1 96.31 250 TYR B N 1
ATOM 5774 C CA . TYR B 1 250 ? -35.062 -19.516 -5.57 1 96.31 250 TYR B CA 1
ATOM 5775 C C . TYR B 1 250 ? -34.281 -19.016 -4.363 1 96.31 250 TYR B C 1
ATOM 5777 O O . TYR B 1 250 ? -34.188 -17.812 -4.125 1 96.31 250 TYR B O 1
ATOM 5785 N N . LYS B 1 251 ? -33.719 -19.938 -3.627 1 96 251 LYS B N 1
ATOM 5786 C CA . LYS B 1 251 ? -32.844 -19.594 -2.498 1 96 251 LYS B CA 1
ATOM 5787 C C . LYS B 1 251 ? -31.391 -19.547 -2.922 1 96 251 LYS B C 1
ATOM 5789 O O . LYS B 1 251 ? -30.719 -20.594 -3.014 1 96 251 LYS B O 1
ATOM 5794 N N . LEU B 1 252 ? -30.891 -18.359 -3.121 1 97.25 252 LEU B N 1
ATOM 5795 C CA . LEU B 1 252 ? -29.5 -18.156 -3.484 1 97.25 252 LEU B CA 1
ATOM 5796 C C . LEU B 1 252 ? -28.562 -18.688 -2.404 1 97.25 252 LEU B C 1
ATOM 5798 O O . LEU B 1 252 ? -28.812 -18.484 -1.212 1 97.25 252 LEU B O 1
ATOM 5802 N N . THR B 1 253 ? -27.5 -19.391 -2.793 1 96.69 253 THR B N 1
ATOM 5803 C CA . THR B 1 253 ? -26.594 -20.016 -1.839 1 96.69 253 THR B CA 1
ATOM 5804 C C . THR B 1 253 ? -25.219 -19.344 -1.878 1 96.69 253 THR B C 1
ATOM 5806 O O . THR B 1 253 ? -24.938 -18.547 -2.775 1 96.69 253 THR B O 1
ATOM 5809 N N . ILE B 1 254 ? -24.422 -19.734 -0.897 1 96.62 254 ILE B N 1
ATOM 5810 C CA . ILE B 1 254 ? -23.031 -19.281 -0.843 1 96.62 254 ILE B CA 1
ATOM 5811 C C . ILE B 1 254 ? -22.297 -19.703 -2.111 1 96.62 254 ILE B C 1
ATOM 5813 O O . ILE B 1 254 ? -21.562 -18.922 -2.715 1 96.62 254 ILE B O 1
ATOM 5817 N N . ASN B 1 255 ? -22.5 -20.906 -2.566 1 96.38 255 ASN B N 1
ATOM 5818 C CA . ASN B 1 255 ? -21.828 -21.438 -3.752 1 96.38 255 ASN B CA 1
ATOM 5819 C C . ASN B 1 255 ? -22.297 -20.719 -5.02 1 96.38 255 ASN B C 1
ATOM 5821 O O . ASN B 1 255 ? -21.516 -20.547 -5.957 1 96.38 255 ASN B O 1
ATOM 5825 N N . ASP B 1 256 ? -23.578 -20.297 -5.008 1 97.5 256 ASP B N 1
ATOM 5826 C CA . ASP B 1 256 ? -24.031 -19.5 -6.141 1 97.5 256 ASP B CA 1
ATOM 5827 C C . ASP B 1 256 ? -23.234 -18.203 -6.258 1 97.5 256 ASP B C 1
ATOM 5829 O O . ASP B 1 256 ? -22.781 -17.844 -7.348 1 97.5 256 ASP B O 1
ATOM 5833 N N . VAL B 1 257 ? -23.094 -17.531 -5.117 1 98.12 257 VAL B N 1
ATOM 5834 C CA . VAL B 1 257 ? -22.375 -16.266 -5.094 1 98.12 257 VAL B CA 1
ATOM 5835 C C . VAL B 1 257 ? -20.922 -16.484 -5.496 1 98.12 257 VAL B C 1
ATOM 5837 O O . VAL B 1 257 ? -20.359 -15.719 -6.285 1 98.12 257 VAL B O 1
ATOM 5840 N N . ARG B 1 258 ? -20.297 -17.516 -4.996 1 97.75 258 ARG B N 1
ATOM 5841 C CA . ARG B 1 258 ? -18.922 -17.859 -5.375 1 97.75 258 ARG B CA 1
ATOM 5842 C C . ARG B 1 258 ? -18.828 -18.109 -6.875 1 97.75 258 ARG B C 1
ATOM 5844 O O . ARG B 1 258 ? -17.875 -17.672 -7.523 1 97.75 258 ARG B O 1
ATOM 5851 N N . SER B 1 259 ? -19.781 -18.844 -7.414 1 97.62 259 SER B N 1
ATOM 5852 C CA . SER B 1 259 ? -19.781 -19.141 -8.844 1 97.62 259 SER B CA 1
ATOM 5853 C C . SER B 1 259 ? -19.875 -17.875 -9.672 1 97.62 259 SER B C 1
ATOM 5855 O O . SER B 1 259 ? -19.156 -17.719 -10.672 1 97.62 259 SER B O 1
ATOM 5857 N N . LEU B 1 260 ? -20.75 -16.969 -9.266 1 98.31 260 LEU B N 1
ATOM 5858 C CA . LEU B 1 260 ? -20.875 -15.695 -9.961 1 98.31 260 LEU B CA 1
ATOM 5859 C C . LEU B 1 260 ? -19.547 -14.945 -9.953 1 98.31 260 LEU B C 1
ATOM 5861 O O . LEU B 1 260 ? -19.156 -14.367 -10.969 1 98.31 260 LEU B O 1
ATOM 5865 N N . PHE B 1 261 ? -18.875 -14.945 -8.852 1 98.31 261 PHE B N 1
ATOM 5866 C CA . PHE B 1 261 ? -17.594 -14.25 -8.75 1 98.31 261 PHE B CA 1
ATOM 5867 C C . PHE B 1 261 ? -16.531 -14.938 -9.586 1 98.31 261 PHE B C 1
ATOM 5869 O O . PHE B 1 261 ? -15.742 -14.273 -10.266 1 98.31 261 PHE B O 1
ATOM 5876 N N . TYR B 1 262 ? -16.5 -16.281 -9.609 1 98 262 TYR B N 1
ATOM 5877 C CA . TYR B 1 262 ? -15.539 -17.016 -10.43 1 98 262 TYR B CA 1
ATOM 5878 C C . TYR B 1 262 ? -15.789 -16.766 -11.914 1 98 262 TYR B C 1
ATOM 5880 O O . TYR B 1 262 ? -14.844 -16.688 -12.703 1 98 262 TYR B O 1
ATOM 5888 N N . ILE B 1 263 ? -17.047 -16.703 -12.273 1 98.25 263 ILE B N 1
ATOM 5889 C CA . ILE B 1 263 ? -17.344 -16.375 -13.664 1 98.25 263 ILE B CA 1
ATOM 5890 C C . ILE B 1 263 ? -16.766 -15 -14.008 1 98.25 263 ILE B C 1
ATOM 5892 O O . ILE B 1 263 ? -16.156 -14.82 -15.062 1 98.25 263 ILE B O 1
ATOM 5896 N N . CYS B 1 264 ? -16.953 -14.047 -13.07 1 98.25 264 CYS B N 1
ATOM 5897 C CA . CYS B 1 264 ? -16.359 -12.727 -13.25 1 98.25 264 CYS B CA 1
ATOM 5898 C C . CYS B 1 264 ? -14.852 -12.844 -13.461 1 98.25 264 CYS B C 1
ATOM 5900 O O . CYS B 1 264 ? -14.312 -12.32 -14.445 1 98.25 264 CYS B O 1
ATOM 5902 N N . GLU B 1 265 ? -14.133 -13.555 -12.648 1 98.19 265 GLU B N 1
ATOM 5903 C CA . GLU B 1 265 ? -12.68 -13.703 -12.688 1 98.19 265 GLU B CA 1
ATOM 5904 C C . GLU B 1 265 ? -12.227 -14.359 -13.984 1 98.19 265 GLU B C 1
ATOM 5906 O O . GLU B 1 265 ? -11.32 -13.867 -14.656 1 98.19 265 GLU B O 1
ATOM 5911 N N . TYR B 1 266 ? -12.875 -15.414 -14.391 1 98 266 TYR B N 1
ATOM 5912 C CA . TYR B 1 266 ? -12.406 -16.203 -15.531 1 98 266 TYR B CA 1
ATOM 5913 C C . TYR B 1 266 ? -12.789 -15.531 -16.844 1 98 266 TYR B C 1
ATOM 5915 O O . TYR B 1 266 ? -12.086 -15.68 -17.844 1 98 266 TYR B O 1
ATOM 5923 N N . GLU B 1 267 ? -13.906 -14.805 -16.828 1 97.81 267 GLU B N 1
ATOM 5924 C CA . GLU B 1 267 ? -14.195 -14.031 -18.047 1 97.81 267 GLU B CA 1
ATOM 5925 C C . GLU B 1 267 ? -13.125 -12.969 -18.281 1 97.81 267 GLU B C 1
ATOM 5927 O O . GLU B 1 267 ? -12.742 -12.719 -19.422 1 97.81 267 GLU B O 1
ATOM 5932 N N . ILE B 1 268 ? -12.672 -12.367 -17.188 1 97.75 268 ILE B N 1
ATOM 5933 C CA . ILE B 1 268 ? -11.578 -11.414 -17.328 1 97.75 268 ILE B CA 1
ATOM 5934 C C . ILE B 1 268 ? -10.336 -12.125 -17.859 1 97.75 268 ILE B C 1
ATOM 5936 O O . ILE B 1 268 ? -9.672 -11.633 -18.781 1 97.75 268 ILE B O 1
ATOM 5940 N N . ALA B 1 269 ? -10.039 -13.281 -17.391 1 96.81 269 ALA B N 1
ATOM 5941 C CA . ALA B 1 269 ? -8.859 -14.055 -17.781 1 96.81 269 ALA B CA 1
ATOM 5942 C C . ALA B 1 269 ? -8.953 -14.508 -19.234 1 96.81 269 ALA B C 1
ATOM 5944 O O . ALA B 1 269 ? -7.934 -14.648 -19.906 1 96.81 269 ALA B O 1
ATOM 5945 N N . ILE B 1 270 ? -10.18 -14.719 -19.703 1 96 270 ILE B N 1
ATOM 5946 C CA . ILE B 1 270 ? -10.375 -15.336 -21.016 1 96 270 ILE B CA 1
ATOM 5947 C C . ILE B 1 270 ? -10.617 -14.258 -22.062 1 96 270 ILE B C 1
ATOM 5949 O O . ILE B 1 270 ? -10.086 -14.336 -23.188 1 96 270 ILE B O 1
ATOM 5953 N N . LYS B 1 271 ? -11.469 -13.227 -21.703 1 93.69 271 LYS B N 1
ATOM 5954 C CA . LYS B 1 271 ? -11.867 -12.281 -22.734 1 93.69 271 LYS B CA 1
ATOM 5955 C C . LYS B 1 271 ? -11.734 -10.844 -22.25 1 93.69 271 LYS B C 1
ATOM 5957 O O . LYS B 1 271 ? -12.336 -9.93 -22.828 1 93.69 271 LYS B O 1
ATOM 5962 N N . ASP B 1 272 ? -11.078 -10.555 -21.156 1 93 272 ASP B N 1
ATOM 5963 C CA . ASP B 1 272 ? -10.633 -9.266 -20.641 1 93 272 ASP B CA 1
ATOM 5964 C C . ASP B 1 272 ? -11.805 -8.453 -20.094 1 93 272 ASP B C 1
ATOM 5966 O O . ASP B 1 272 ? -11.617 -7.344 -19.594 1 93 272 ASP B O 1
ATOM 5970 N N . HIS B 1 273 ? -13.008 -8.961 -20.188 1 94.62 273 HIS B N 1
ATOM 5971 C CA . HIS B 1 273 ? -14.18 -8.242 -19.703 1 94.62 273 HIS B CA 1
ATOM 5972 C C . HIS B 1 273 ? -15.227 -9.195 -19.141 1 94.62 273 HIS B C 1
ATOM 5974 O O . HIS B 1 273 ? -15.336 -10.336 -19.594 1 94.62 273 HIS B O 1
ATOM 5980 N N . SER B 1 274 ? -15.969 -8.672 -18.125 1 97.38 274 SER B N 1
ATOM 5981 C CA . SER B 1 274 ? -17.078 -9.445 -17.578 1 97.38 274 SER B CA 1
ATOM 5982 C C . SER B 1 274 ? -18.156 -8.531 -17 1 97.38 274 SER B C 1
ATOM 5984 O O . SER B 1 274 ? -17.875 -7.723 -16.109 1 97.38 274 SER B O 1
ATOM 5986 N N . ASP B 1 275 ? -19.359 -8.664 -17.453 1 96.56 275 ASP B N 1
ATOM 5987 C CA . ASP B 1 275 ? -20.484 -7.934 -16.875 1 96.56 275 ASP B CA 1
ATOM 5988 C C . ASP B 1 275 ? -20.812 -8.445 -15.469 1 96.56 275 ASP B C 1
ATOM 5990 O O . ASP B 1 275 ? -21.391 -7.719 -14.664 1 96.56 275 ASP B O 1
ATOM 5994 N N . PHE B 1 276 ? -20.453 -9.68 -15.148 1 98.12 276 PHE B N 1
ATOM 5995 C CA . PHE B 1 276 ? -20.719 -10.25 -13.836 1 98.12 276 PHE B CA 1
ATOM 5996 C C . PHE B 1 276 ? -19.984 -9.484 -12.75 1 98.12 276 PHE B C 1
ATOM 5998 O O . PHE B 1 276 ? -20.422 -9.438 -11.602 1 98.12 276 PHE B O 1
ATOM 6005 N N . CYS B 1 277 ? -18.812 -8.898 -13.047 1 97.69 277 CYS B N 1
ATOM 6006 C CA . CYS B 1 277 ? -18.016 -8.188 -12.062 1 97.69 277 CYS B CA 1
ATOM 6007 C C . CYS B 1 277 ? -18.75 -6.965 -11.539 1 97.69 277 CYS B C 1
ATOM 6009 O O . CYS B 1 277 ? -18.531 -6.531 -10.406 1 97.69 277 CYS B O 1
ATOM 6011 N N . SER B 1 278 ? -19.672 -6.426 -12.289 1 94.69 278 SER B N 1
ATOM 6012 C CA . SER B 1 278 ? -20.344 -5.18 -11.945 1 94.69 278 SER B CA 1
ATOM 6013 C C . SER B 1 278 ? -21.344 -5.391 -10.805 1 94.69 278 SER B C 1
ATOM 6015 O O . SER B 1 278 ? -21.828 -4.426 -10.211 1 94.69 278 SER B O 1
ATOM 6017 N N . ILE B 1 279 ? -21.672 -6.609 -10.484 1 96.06 279 ILE B N 1
ATOM 6018 C CA . ILE B 1 279 ? -22.688 -6.832 -9.469 1 96.06 279 ILE B CA 1
ATOM 6019 C C . ILE B 1 279 ? -22.062 -6.793 -8.078 1 96.06 279 ILE B C 1
ATOM 6021 O O . ILE B 1 279 ? -22.766 -6.781 -7.066 1 96.06 279 ILE B O 1
ATOM 6025 N N . PHE B 1 280 ? -20.703 -6.734 -8 1 95.69 280 PHE B N 1
ATOM 6026 C CA . PHE B 1 280 ? -20.016 -6.746 -6.719 1 95.69 280 PHE B CA 1
ATOM 6027 C C . PHE B 1 280 ? -19.469 -5.359 -6.379 1 95.69 280 PHE B C 1
ATOM 6029 O O . PHE B 1 280 ? -19.062 -4.613 -7.27 1 95.69 280 PHE B O 1
ATOM 6036 N N . THR B 1 281 ? -19.469 -5.039 -5.109 1 91.75 281 THR B N 1
ATOM 6037 C CA . THR B 1 281 ? -18.938 -3.775 -4.617 1 91.75 281 THR B CA 1
ATOM 6038 C C . THR B 1 281 ? -17.438 -3.885 -4.359 1 91.75 281 THR B C 1
ATOM 6040 O O . THR B 1 281 ? -16.906 -4.988 -4.234 1 91.75 281 THR B O 1
ATOM 6043 N N . PRO B 1 282 ? -16.75 -2.785 -4.242 1 91.25 282 PRO B N 1
ATOM 6044 C CA . PRO B 1 282 ? -15.312 -2.818 -3.928 1 91.25 282 PRO B CA 1
ATOM 6045 C C . PRO B 1 282 ? -15.016 -3.582 -2.641 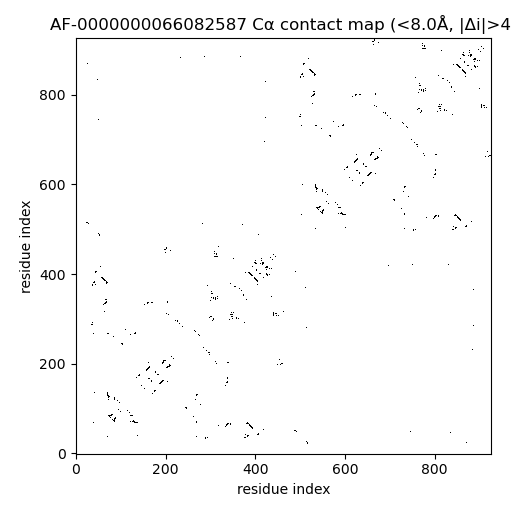1 91.25 282 PRO B C 1
ATOM 6047 O O . PRO B 1 282 ? -14.055 -4.363 -2.592 1 91.25 282 PRO B O 1
ATOM 6050 N N . SER B 1 283 ? -15.812 -3.398 -1.635 1 91.19 283 SER B N 1
ATOM 6051 C CA . SER B 1 283 ? -15.609 -4.125 -0.385 1 91.19 283 SER B CA 1
ATOM 6052 C C . SER B 1 283 ? -15.727 -5.629 -0.594 1 91.19 283 SER B C 1
ATOM 6054 O O . SER B 1 283 ? -14.977 -6.406 -0.005 1 91.19 283 SER B O 1
ATOM 6056 N N . GLU B 1 284 ? -16.656 -5.977 -1.392 1 95.12 284 GLU B N 1
ATOM 6057 C CA . GLU B 1 284 ? -16.859 -7.398 -1.661 1 95.12 284 GLU B CA 1
ATOM 6058 C C . GLU B 1 284 ? -15.695 -7.977 -2.455 1 95.12 284 GLU B C 1
ATOM 6060 O O . GLU B 1 284 ? -15.242 -9.094 -2.184 1 95.12 284 GLU B O 1
ATOM 6065 N N . PHE B 1 285 ? -15.141 -7.203 -3.418 1 96.5 285 PHE B N 1
ATOM 6066 C CA . PHE B 1 285 ? -13.945 -7.617 -4.133 1 96.5 285 PHE B CA 1
ATOM 6067 C C . PHE B 1 285 ? -12.789 -7.848 -3.164 1 96.5 285 PHE B C 1
ATOM 6069 O O . PHE B 1 285 ? -12.094 -8.867 -3.244 1 96.5 285 PHE B O 1
ATOM 6076 N N . LEU B 1 286 ? -12.625 -6.938 -2.285 1 95.94 286 LEU B N 1
ATOM 6077 C CA . LEU B 1 286 ? -11.523 -7.027 -1.326 1 95.94 286 LEU B CA 1
ATOM 6078 C C . LEU B 1 286 ? -11.695 -8.242 -0.422 1 95.94 286 LEU B C 1
ATOM 6080 O O . LEU B 1 286 ? -10.711 -8.883 -0.046 1 95.94 286 LEU B O 1
ATOM 6084 N N . ASN B 1 287 ? -12.891 -8.578 -0.052 1 96.94 287 ASN B N 1
ATOM 6085 C CA . ASN B 1 287 ? -13.141 -9.742 0.79 1 96.94 287 ASN B CA 1
ATOM 6086 C C . ASN B 1 287 ? -12.93 -11.047 0.023 1 96.94 287 ASN B C 1
ATOM 6088 O O . ASN B 1 287 ? -12.438 -12.023 0.579 1 96.94 287 ASN B O 1
ATOM 6092 N N . PHE B 1 288 ? -13.305 -11.023 -1.266 1 98.06 288 PHE B N 1
ATOM 6093 C CA . PHE B 1 288 ? -13 -12.18 -2.096 1 98.06 288 PHE B CA 1
ATOM 6094 C C . PHE B 1 288 ? -11.5 -12.328 -2.297 1 98.06 288 PHE B C 1
ATOM 6096 O O . PHE B 1 288 ? -10.977 -13.445 -2.322 1 98.06 288 PHE B O 1
ATOM 6103 N N . GLU B 1 289 ? -10.828 -11.219 -2.521 1 97.81 289 GLU B N 1
ATOM 6104 C CA . GLU B 1 289 ? -9.375 -11.266 -2.59 1 97.81 289 GLU B CA 1
ATOM 6105 C C . GLU B 1 289 ? -8.781 -11.883 -1.326 1 97.81 289 GLU B C 1
ATOM 6107 O O . GLU B 1 289 ? -7.879 -12.719 -1.4 1 97.81 289 GLU B O 1
ATOM 6112 N N . TYR B 1 290 ? -9.297 -11.461 -0.16 1 97.75 290 TYR B N 1
ATOM 6113 C CA . TYR B 1 290 ? -8.828 -11.992 1.115 1 97.75 290 TYR B CA 1
ATOM 6114 C C . TYR B 1 290 ? -9.07 -13.5 1.199 1 97.75 290 TYR B C 1
ATOM 6116 O O . TYR B 1 290 ? -8.234 -14.234 1.732 1 97.75 290 TYR B O 1
ATOM 6124 N N . ASP B 1 291 ? -10.188 -13.945 0.677 1 98.06 291 ASP B N 1
ATOM 6125 C CA . ASP B 1 291 ? -10.484 -15.375 0.61 1 98.06 291 ASP B CA 1
ATOM 6126 C C . ASP B 1 291 ? -9.398 -16.125 -0.158 1 98.06 291 ASP B C 1
ATOM 6128 O O . ASP B 1 291 ? -8.945 -17.188 0.275 1 98.06 291 ASP B O 1
ATOM 6132 N N . SER B 1 292 ? -9 -15.57 -1.274 1 97.12 292 SER B N 1
ATOM 6133 C CA . SER B 1 292 ? -7.918 -16.125 -2.076 1 97.12 292 SER B CA 1
ATOM 6134 C C . SER B 1 292 ? -6.594 -16.094 -1.316 1 97.12 292 SER B C 1
ATOM 6136 O O . SER B 1 292 ? -5.82 -17.062 -1.369 1 97.12 292 SER B O 1
ATOM 6138 N N . ASP B 1 293 ? -6.352 -15.016 -0.664 1 98.19 293 ASP B N 1
ATOM 6139 C CA . ASP B 1 293 ? -5.113 -14.867 0.091 1 98.19 293 ASP B CA 1
ATOM 6140 C C . ASP B 1 293 ? -5.039 -15.867 1.236 1 98.19 293 ASP B C 1
ATOM 6142 O O . ASP B 1 293 ? -3.965 -16.391 1.547 1 98.19 293 ASP B O 1
ATOM 6146 N N . LEU B 1 294 ? -6.191 -16.156 1.88 1 98.31 294 LEU B N 1
ATOM 6147 C CA . LEU B 1 294 ? -6.23 -17.172 2.922 1 98.31 294 LEU B CA 1
ATOM 6148 C C . LEU B 1 294 ? -5.832 -18.531 2.363 1 98.31 294 LEU B C 1
ATOM 6150 O O . LEU B 1 294 ? -5.113 -19.297 3.018 1 98.31 294 LEU B O 1
ATOM 6154 N N . ASP B 1 295 ? -6.289 -18.766 1.171 1 96.75 295 ASP B N 1
ATOM 6155 C CA . ASP B 1 295 ? -5.969 -20.031 0.525 1 96.75 295 ASP B CA 1
ATOM 6156 C C . ASP B 1 295 ? -4.461 -20.219 0.402 1 96.75 295 ASP B C 1
ATOM 6158 O O . ASP B 1 295 ? -3.926 -21.266 0.799 1 96.75 295 ASP B O 1
ATOM 6162 N N . GLN B 1 296 ? -3.777 -19.25 -0.038 1 97.12 296 GLN B N 1
ATOM 6163 C CA . GLN B 1 296 ? -2.342 -19.344 -0.274 1 97.12 296 GLN B CA 1
ATOM 6164 C C . GLN B 1 296 ? -1.562 -19.266 1.036 1 97.12 296 GLN B C 1
ATOM 6166 O O . GLN B 1 296 ? -0.562 -19.969 1.212 1 97.12 296 GLN B O 1
ATOM 6171 N N . ALA B 1 297 ? -2.016 -18.422 1.947 1 98.25 297 ALA B N 1
ATOM 6172 C CA . ALA B 1 297 ? -1.315 -18.25 3.217 1 98.25 297 ALA B CA 1
ATOM 6173 C C . ALA B 1 297 ? -1.328 -19.547 4.031 1 98.25 297 ALA B C 1
ATOM 6175 O O . ALA B 1 297 ? -0.298 -19.953 4.57 1 98.25 297 ALA B O 1
ATOM 6176 N N . TYR B 1 298 ? -2.477 -20.188 4.082 1 97.94 298 TYR B N 1
ATOM 6177 C CA . TYR B 1 298 ? -2.648 -21.375 4.902 1 97.94 298 TYR B CA 1
ATOM 6178 C C . TYR B 1 298 ? -2.215 -22.625 4.145 1 97.94 298 TYR B C 1
ATOM 6180 O O . TYR B 1 298 ? -1.856 -23.641 4.754 1 97.94 298 TYR B O 1
ATOM 6188 N N . GLY B 1 299 ? -2.244 -22.578 2.781 1 96 299 GLY B N 1
ATOM 6189 C CA . GLY B 1 299 ? -2.033 -23.766 1.954 1 96 299 GLY B CA 1
ATOM 6190 C C . GLY B 1 299 ? -0.569 -24.031 1.674 1 96 299 GLY B C 1
ATOM 6191 O O . GLY B 1 299 ? -0.24 -24.797 0.757 1 96 299 GLY B O 1
ATOM 6192 N N . GLY B 1 300 ? 0.303 -23.484 2.391 1 96.5 300 GLY B N 1
ATOM 6193 C CA . GLY B 1 300 ? 1.73 -23.688 2.193 1 96.5 300 GLY B CA 1
ATOM 6194 C C . GLY B 1 300 ? 2.52 -22.391 2.23 1 96.5 300 GLY B C 1
ATOM 6195 O O . GLY B 1 300 ? 3.748 -22.406 2.129 1 96.5 300 GLY B O 1
ATOM 6196 N N . GLY B 1 301 ? 1.766 -21.312 2.334 1 97.31 301 GLY B N 1
ATOM 6197 C CA . GLY B 1 301 ? 2.387 -20 2.404 1 97.31 301 GLY B CA 1
ATOM 6198 C C . GLY B 1 301 ? 2.797 -19.609 3.812 1 97.31 301 GLY B C 1
ATOM 6199 O O . GLY B 1 301 ? 3.186 -20.469 4.609 1 97.31 301 GLY B O 1
ATOM 6200 N N . PRO B 1 302 ? 2.779 -18.391 4.172 1 97.75 302 PRO B N 1
ATOM 6201 C CA . PRO B 1 302 ? 3.451 -17.891 5.375 1 97.75 302 PRO B CA 1
ATOM 6202 C C . PRO B 1 302 ? 2.781 -18.359 6.664 1 97.75 302 PRO B C 1
ATOM 6204 O O . PRO B 1 302 ? 3.41 -18.359 7.727 1 97.75 302 PRO B O 1
ATOM 6207 N N . VAL B 1 303 ? 1.51 -18.703 6.641 1 98.31 303 VAL B N 1
ATOM 6208 C CA . VAL B 1 303 ? 0.84 -19.188 7.84 1 98.31 303 VAL B CA 1
ATOM 6209 C C . VAL B 1 303 ? 1.209 -20.656 8.078 1 98.31 303 VAL B C 1
ATOM 6211 O O . VAL B 1 303 ? 1.083 -21.156 9.195 1 98.31 303 VAL B O 1
ATOM 6214 N N . SER B 1 304 ? 1.61 -21.359 7.047 1 97.44 304 SER B N 1
ATOM 6215 C CA . SER B 1 304 ? 1.927 -22.781 7.121 1 97.44 304 SER B CA 1
ATOM 6216 C C . SER B 1 304 ? 3.285 -23.016 7.773 1 97.44 304 SER B C 1
ATOM 6218 O O . SER B 1 304 ? 4.25 -22.312 7.48 1 97.44 304 SER B O 1
ATOM 6220 N N . GLU B 1 305 ? 3.383 -24.031 8.594 1 96.12 305 GLU B N 1
ATOM 6221 C CA . GLU B 1 305 ? 4.66 -24.453 9.172 1 96.12 305 GLU B CA 1
ATOM 6222 C C . GLU B 1 305 ? 5.562 -25.078 8.117 1 96.12 305 GLU B C 1
ATOM 6224 O O . GLU B 1 305 ? 6.762 -25.25 8.336 1 96.12 305 GLU B O 1
ATOM 6229 N N . TRP B 1 306 ? 5.023 -25.312 6.926 1 96.94 306 TRP B N 1
ATOM 6230 C CA . TRP B 1 306 ? 5.754 -26.016 5.875 1 96.94 306 TRP B CA 1
ATOM 6231 C C . TRP B 1 306 ? 6.344 -25.031 4.871 1 96.94 306 TRP B C 1
ATOM 6233 O O . TRP B 1 306 ? 7.039 -25.422 3.936 1 96.94 306 TRP B O 1
ATOM 6243 N N . ALA B 1 307 ? 6.066 -23.75 5.02 1 96 307 ALA B N 1
ATOM 6244 C CA . ALA B 1 307 ? 6.48 -22.75 4.031 1 96 307 ALA B CA 1
ATOM 6245 C C . ALA B 1 307 ? 7.98 -22.828 3.771 1 96 307 ALA B C 1
ATOM 6247 O O . ALA B 1 307 ? 8.414 -22.875 2.617 1 96 307 ALA B O 1
ATOM 6248 N N . SER B 1 308 ? 8.773 -22.875 4.809 1 95.62 308 SER B N 1
ATOM 6249 C CA . SER B 1 308 ? 10.227 -22.891 4.68 1 95.62 308 SER B CA 1
ATOM 6250 C C . SER B 1 308 ? 10.711 -24.172 4.012 1 95.62 308 SER B C 1
ATOM 6252 O O . SER B 1 308 ? 11.672 -24.156 3.242 1 95.62 308 SER B O 1
ATOM 6254 N N . THR B 1 309 ? 10.055 -25.266 4.332 1 97.12 309 THR B N 1
ATOM 6255 C CA . THR B 1 309 ? 10.406 -26.547 3.729 1 97.12 309 THR B CA 1
ATOM 6256 C C . THR B 1 309 ? 10.07 -26.547 2.242 1 97.12 309 THR B C 1
ATOM 6258 O O . THR B 1 309 ? 10.898 -26.922 1.41 1 97.12 309 THR B O 1
ATOM 6261 N N . LEU B 1 310 ? 8.875 -26.109 1.907 1 96.88 310 LEU B N 1
ATOM 6262 C CA . LEU B 1 310 ? 8.391 -26.156 0.531 1 96.88 310 LEU B CA 1
ATOM 6263 C C . LEU B 1 310 ? 9.164 -25.172 -0.346 1 96.88 310 LEU B C 1
ATOM 6265 O O . LEU B 1 310 ? 9.516 -25.5 -1.483 1 96.88 310 LEU B O 1
ATOM 6269 N N . GLY B 1 311 ? 9.438 -24 0.194 1 96.81 311 GLY B N 1
ATOM 6270 C CA . GLY B 1 311 ? 10.148 -23 -0.583 1 96.81 311 GLY B CA 1
ATOM 6271 C C . GLY B 1 311 ? 11.656 -23.141 -0.51 1 96.81 311 GLY B C 1
ATOM 6272 O O . GLY B 1 311 ? 12.375 -22.594 -1.355 1 96.81 311 GLY B O 1
ATOM 6273 N N . GLY B 1 312 ? 12.164 -23.891 0.447 1 96.44 312 GLY B N 1
ATOM 6274 C CA . GLY B 1 312 ? 13.578 -23.891 0.781 1 96.44 312 GLY B CA 1
ATOM 6275 C C . GLY B 1 312 ? 14.438 -24.562 -0.279 1 96.44 312 GLY B C 1
ATOM 6276 O O . GLY B 1 312 ? 15.578 -24.141 -0.506 1 96.44 312 GLY B O 1
ATOM 6277 N N . ALA B 1 313 ? 13.961 -25.578 -0.906 1 94.75 313 ALA B N 1
ATOM 6278 C CA . ALA B 1 313 ? 14.75 -26.281 -1.91 1 94.75 313 ALA B CA 1
ATOM 6279 C C . ALA B 1 313 ? 15.094 -25.375 -3.078 1 94.75 313 ALA B C 1
ATOM 6281 O O . ALA B 1 313 ? 16.234 -25.344 -3.547 1 94.75 313 ALA B O 1
ATOM 6282 N N . TYR B 1 314 ? 14.117 -24.656 -3.545 1 96.19 314 TYR B N 1
ATOM 6283 C CA . TYR B 1 314 ? 14.383 -23.703 -4.613 1 96.19 314 TYR B CA 1
ATOM 6284 C C . TYR B 1 314 ? 15.406 -22.656 -4.172 1 96.19 314 TYR B C 1
ATOM 6286 O O . TYR B 1 314 ? 16.312 -22.312 -4.93 1 96.19 314 TYR B O 1
ATOM 6294 N N . ILE B 1 315 ? 15.219 -22.125 -2.965 1 97.69 315 ILE B N 1
ATOM 6295 C CA . ILE B 1 315 ? 16.094 -21.062 -2.459 1 97.69 315 ILE B CA 1
ATOM 6296 C C . ILE B 1 315 ? 17.516 -21.578 -2.355 1 97.69 315 ILE B C 1
ATOM 6298 O O . ILE B 1 315 ? 18.469 -20.859 -2.68 1 97.69 315 ILE B O 1
ATOM 6302 N N . ASN B 1 316 ? 17.672 -22.781 -1.852 1 97.19 316 ASN B N 1
ATOM 6303 C CA . ASN B 1 316 ? 19 -23.375 -1.797 1 97.19 316 ASN B CA 1
ATOM 6304 C C . ASN B 1 316 ? 19.625 -23.484 -3.188 1 97.19 316 ASN B C 1
ATOM 6306 O O . ASN B 1 316 ? 20.812 -23.234 -3.365 1 97.19 316 ASN B O 1
ATOM 6310 N N . ASN B 1 317 ? 18.859 -23.953 -4.133 1 96 317 ASN B N 1
ATOM 6311 C CA . ASN B 1 317 ? 19.297 -24.047 -5.52 1 96 317 ASN B CA 1
ATOM 6312 C C . ASN B 1 317 ? 19.766 -22.688 -6.047 1 96 317 ASN B C 1
ATOM 6314 O O . ASN B 1 317 ? 20.844 -22.562 -6.605 1 96 317 ASN B O 1
ATOM 6318 N N . LEU B 1 318 ? 18.938 -21.688 -5.879 1 96.69 318 LEU B N 1
ATOM 6319 C CA . LEU B 1 318 ? 19.266 -20.312 -6.234 1 96.69 318 LEU B CA 1
ATOM 6320 C C . LEU B 1 318 ? 20.578 -19.875 -5.574 1 96.69 318 LEU B C 1
ATOM 6322 O O . LEU B 1 318 ? 21.469 -19.359 -6.238 1 96.69 318 LEU B O 1
ATOM 6326 N N . ALA B 1 319 ? 20.656 -20.141 -4.262 1 97.12 319 ALA B N 1
ATOM 6327 C CA . ALA B 1 319 ? 21.844 -19.75 -3.492 1 97.12 319 ALA B CA 1
ATOM 6328 C C . ALA B 1 319 ? 23.094 -20.406 -4.047 1 97.12 319 ALA B C 1
ATOM 6330 O O . ALA B 1 319 ? 24.156 -19.781 -4.113 1 97.12 319 ALA B O 1
ATOM 6331 N N . ASP B 1 320 ? 22.984 -21.656 -4.395 1 94.81 320 ASP B N 1
ATOM 6332 C CA . ASP B 1 320 ? 24.125 -22.375 -4.965 1 94.81 320 ASP B CA 1
ATOM 6333 C C . ASP B 1 320 ? 24.609 -21.703 -6.246 1 94.81 320 ASP B C 1
ATOM 6335 O O . ASP B 1 320 ? 25.812 -21.547 -6.461 1 94.81 320 ASP B O 1
ATOM 6339 N N . SER B 1 321 ? 23.656 -21.328 -7.066 1 94.12 321 SER B N 1
ATOM 6340 C CA . SER B 1 321 ? 24.016 -20.625 -8.297 1 94.12 321 SER B CA 1
ATOM 6341 C C . SER B 1 321 ? 24.688 -19.281 -7.992 1 94.12 321 SER B C 1
ATOM 6343 O O . SER B 1 321 ? 25.672 -18.922 -8.648 1 94.12 321 SER B O 1
ATOM 6345 N N . LEU B 1 322 ? 24.172 -18.578 -7.062 1 96.19 322 LEU B N 1
ATOM 6346 C CA . LEU B 1 322 ? 24.734 -17.281 -6.688 1 96.19 322 LEU B CA 1
ATOM 6347 C C . LEU B 1 322 ? 26.141 -17.453 -6.129 1 96.19 322 LEU B C 1
ATOM 6349 O O . LEU B 1 322 ? 27.047 -16.656 -6.445 1 96.19 322 LEU B O 1
ATOM 6353 N N . ARG B 1 323 ? 26.375 -18.469 -5.348 1 94.25 323 ARG B N 1
ATOM 6354 C CA . ARG B 1 323 ? 27.672 -18.734 -4.738 1 94.25 323 ARG B CA 1
ATOM 6355 C C . ARG B 1 323 ? 28.719 -19.078 -5.801 1 94.25 323 ARG B C 1
ATOM 6357 O O . ARG B 1 323 ? 29.906 -18.75 -5.645 1 94.25 323 ARG B O 1
ATOM 6364 N N . ASN B 1 324 ? 28.312 -19.609 -6.836 1 92.06 324 ASN B N 1
ATOM 6365 C CA . ASN B 1 324 ? 29.234 -20.141 -7.832 1 92.06 324 ASN B CA 1
ATOM 6366 C C . ASN B 1 324 ? 29.5 -19.125 -8.938 1 92.06 324 ASN B C 1
ATOM 6368 O O . ASN B 1 324 ? 30.062 -19.469 -9.984 1 92.06 324 ASN B O 1
ATOM 6372 N N . VAL B 1 325 ? 29.125 -17.922 -8.695 1 91.12 325 VAL B N 1
ATOM 6373 C CA . VAL B 1 325 ? 29.25 -16.906 -9.727 1 91.12 325 VAL B CA 1
ATOM 6374 C C . VAL B 1 325 ? 30.703 -16.75 -10.141 1 91.12 325 VAL B C 1
ATOM 6376 O O . VAL B 1 325 ? 31.016 -16.422 -11.289 1 91.12 325 VAL B O 1
ATOM 6379 N N . THR B 1 326 ? 31.641 -16.984 -9.203 1 88.94 326 THR B N 1
ATOM 6380 C CA . THR B 1 326 ? 33.062 -16.797 -9.5 1 88.94 326 THR B CA 1
ATOM 6381 C C . THR B 1 326 ? 33.688 -18.109 -9.977 1 88.94 326 THR B C 1
ATOM 6383 O O . THR B 1 326 ? 34.875 -18.156 -10.258 1 88.94 326 THR B O 1
ATOM 6386 N N . ASN B 1 327 ? 32.906 -19.109 -9.984 1 89.5 327 ASN B N 1
ATOM 6387 C CA . ASN B 1 327 ? 33.375 -20.391 -10.477 1 89.5 327 ASN B CA 1
ATOM 6388 C C . ASN B 1 327 ? 33.438 -20.422 -12 1 89.5 327 ASN B C 1
ATOM 6390 O O . ASN B 1 327 ? 32.375 -20.422 -12.656 1 89.5 327 ASN B O 1
ATOM 6394 N N . PRO B 1 328 ? 34.5 -20.547 -12.57 1 85.56 328 PRO B N 1
ATOM 6395 C CA . PRO B 1 328 ? 34.625 -20.516 -14.031 1 85.56 328 PRO B CA 1
ATOM 6396 C C . PRO B 1 328 ? 33.938 -21.703 -14.695 1 85.56 328 PRO B C 1
ATOM 6398 O O . PRO B 1 328 ? 33.562 -21.625 -15.875 1 85.56 328 PRO B O 1
ATOM 6401 N N . ASP B 1 329 ? 33.75 -22.734 -13.961 1 83.5 329 ASP B N 1
ATOM 6402 C CA . ASP B 1 329 ? 33.094 -23.922 -14.508 1 83.5 329 ASP B CA 1
ATOM 6403 C C . ASP B 1 329 ? 31.594 -23.75 -14.539 1 83.5 329 ASP B C 1
ATOM 6405 O O . ASP B 1 329 ? 30.875 -24.547 -15.164 1 83.5 329 ASP B O 1
ATOM 6409 N N . PHE B 1 330 ? 31.141 -22.812 -13.891 1 81.25 330 PHE B N 1
ATOM 6410 C CA . PHE B 1 330 ? 29.719 -22.5 -13.836 1 81.25 330 PHE B CA 1
ATOM 6411 C C . PHE B 1 330 ? 29.438 -21.141 -14.492 1 81.25 330 PHE B C 1
ATOM 6413 O O . PHE B 1 330 ? 29.219 -20.156 -13.797 1 81.25 330 PHE B O 1
ATOM 6420 N N . ASP B 1 331 ? 29.469 -21.078 -15.75 1 81.62 331 ASP B N 1
ATOM 6421 C CA . ASP B 1 331 ? 29.438 -19.797 -16.453 1 81.62 331 ASP B CA 1
ATOM 6422 C C . ASP B 1 331 ? 28.031 -19.453 -16.906 1 81.62 331 ASP B C 1
ATOM 6424 O O . ASP B 1 331 ? 27.844 -18.656 -17.828 1 81.62 331 ASP B O 1
ATOM 6428 N N . ARG B 1 332 ? 27.062 -19.953 -16.266 1 91.56 332 ARG B N 1
ATOM 6429 C CA . ARG B 1 332 ? 25.688 -19.641 -16.625 1 91.56 332 ARG B CA 1
ATOM 6430 C C . ARG B 1 332 ? 25.25 -18.312 -16.031 1 91.56 332 ARG B C 1
ATOM 6432 O O . ARG B 1 332 ? 25.516 -18.031 -14.852 1 91.56 332 ARG B O 1
ATOM 6439 N N . LYS B 1 333 ? 24.547 -17.484 -16.891 1 95.62 333 LYS B N 1
ATOM 6440 C CA . LYS B 1 333 ? 24.172 -16.156 -16.453 1 95.62 333 LYS B CA 1
ATOM 6441 C C . LYS B 1 333 ? 22.656 -15.992 -16.391 1 95.62 333 LYS B C 1
ATOM 6443 O O . LYS B 1 333 ? 22.141 -15.094 -15.727 1 95.62 333 LYS B O 1
ATOM 6448 N N . VAL B 1 334 ? 21.984 -16.875 -17.188 1 96.69 334 VAL B N 1
ATOM 6449 C CA . VAL B 1 334 ? 20.531 -16.766 -17.281 1 96.69 334 VAL B CA 1
ATOM 6450 C C . VAL B 1 334 ? 19.875 -18.078 -16.828 1 96.69 334 VAL B C 1
ATOM 6452 O O . VAL B 1 334 ? 20.25 -19.156 -17.297 1 96.69 334 VAL B O 1
ATOM 6455 N N . PHE B 1 335 ? 19 -17.969 -15.891 1 96.94 335 PHE B N 1
ATOM 6456 C CA . PHE B 1 335 ? 18.266 -19.109 -15.352 1 96.94 335 PHE B CA 1
ATOM 6457 C C . PHE B 1 335 ? 16.766 -18.891 -15.484 1 96.94 335 PHE B C 1
ATOM 6459 O O . PHE B 1 335 ? 16.219 -17.906 -14.969 1 96.94 335 PHE B O 1
ATOM 6466 N N . LEU B 1 336 ? 16.078 -19.781 -16.188 1 97.81 336 LEU B N 1
ATOM 6467 C CA . LEU B 1 336 ? 14.656 -19.625 -16.469 1 97.81 336 LEU B CA 1
ATOM 6468 C C . LEU B 1 336 ? 13.867 -20.828 -15.953 1 97.81 336 LEU B C 1
ATOM 6470 O O . LEU B 1 336 ? 14.148 -21.953 -16.344 1 97.81 336 LEU B O 1
ATOM 6474 N N . ALA B 1 337 ? 12.945 -20.578 -15.102 1 98.31 337 ALA B N 1
ATOM 6475 C CA . ALA B 1 337 ? 12.078 -21.609 -14.555 1 98.31 337 ALA B CA 1
ATOM 6476 C C . ALA B 1 337 ? 10.609 -21.203 -14.617 1 98.31 337 ALA B C 1
ATOM 6478 O O . ALA B 1 337 ? 10.273 -20.047 -14.352 1 98.31 337 ALA B O 1
ATOM 6479 N N . PHE B 1 338 ? 9.734 -22.109 -15.008 1 98.69 338 PHE B N 1
ATOM 6480 C CA . PHE B 1 338 ? 8.305 -21.859 -15.156 1 98.69 338 PHE B CA 1
ATOM 6481 C C . PHE B 1 338 ? 7.496 -22.781 -14.242 1 98.69 338 PHE B C 1
ATOM 6483 O O . PHE B 1 338 ? 7.781 -23.984 -14.148 1 98.69 338 PHE B O 1
ATOM 6490 N N . THR B 1 339 ? 6.543 -22.188 -13.555 1 98.31 339 THR B N 1
ATOM 6491 C CA . THR B 1 339 ? 5.875 -22.922 -12.477 1 98.31 339 THR B CA 1
ATOM 6492 C C . THR B 1 339 ? 4.488 -22.328 -12.211 1 98.31 339 THR B C 1
ATOM 6494 O O . THR B 1 339 ? 3.867 -21.75 -13.109 1 98.31 339 THR B O 1
ATOM 6497 N N . HIS B 1 340 ? 3.926 -22.641 -11 1 97.5 340 HIS B N 1
ATOM 6498 C CA . HIS B 1 340 ? 2.609 -22.203 -10.547 1 97.5 340 HIS B CA 1
ATOM 6499 C C . HIS B 1 340 ? 2.719 -21.203 -9.414 1 97.5 340 HIS B C 1
ATOM 6501 O O . HIS B 1 340 ? 3.785 -21.047 -8.805 1 97.5 340 HIS B O 1
ATOM 6507 N N . ASP B 1 341 ? 1.571 -20.516 -9.148 1 97.06 341 ASP B N 1
ATOM 6508 C CA . ASP B 1 341 ? 1.473 -19.609 -8.008 1 97.06 341 ASP B CA 1
ATOM 6509 C C . ASP B 1 341 ? 1.754 -20.359 -6.699 1 97.06 341 ASP B C 1
ATOM 6511 O O . ASP B 1 341 ? 2.475 -19.844 -5.84 1 97.06 341 ASP B O 1
ATOM 6515 N N . SER B 1 342 ? 1.32 -21.578 -6.621 1 93.69 342 SER B N 1
ATOM 6516 C CA . SER B 1 342 ? 1.4 -22.375 -5.398 1 93.69 342 SER B CA 1
ATOM 6517 C C . SER B 1 342 ? 2.842 -22.766 -5.086 1 93.69 342 SER B C 1
ATOM 6519 O O . SER B 1 342 ? 3.145 -23.203 -3.975 1 93.69 342 SER B O 1
ATOM 6521 N N . ASN B 1 343 ? 3.717 -22.594 -6.059 1 96.25 343 ASN B N 1
ATOM 6522 C CA . ASN B 1 343 ? 5.141 -22.812 -5.812 1 96.25 343 ASN B CA 1
ATOM 6523 C C . ASN B 1 343 ? 5.848 -21.5 -5.461 1 96.25 343 ASN B C 1
ATOM 6525 O O . ASN B 1 343 ? 6.762 -21.484 -4.637 1 96.25 343 ASN B O 1
ATOM 6529 N N . ILE B 1 344 ? 5.422 -20.453 -6.039 1 98.25 344 ILE B N 1
ATOM 6530 C CA . ILE B 1 344 ? 6.105 -19.172 -5.879 1 98.25 344 ILE B CA 1
ATOM 6531 C C . ILE B 1 344 ? 5.832 -18.625 -4.48 1 98.25 344 ILE B C 1
ATOM 6533 O O . ILE B 1 344 ? 6.73 -18.062 -3.842 1 98.25 344 ILE B O 1
ATOM 6537 N N . ILE B 1 345 ? 4.629 -18.766 -3.943 1 98 345 ILE B N 1
ATOM 6538 C CA . ILE B 1 345 ? 4.242 -18.172 -2.666 1 98 345 ILE B CA 1
ATOM 6539 C C . ILE B 1 345 ? 5.086 -18.781 -1.545 1 98 345 ILE B C 1
ATOM 6541 O O . ILE B 1 345 ? 5.664 -18.047 -0.735 1 98 345 ILE B O 1
ATOM 6545 N N . PRO B 1 346 ? 5.285 -20.125 -1.486 1 97.38 346 PRO B N 1
ATOM 6546 C CA . PRO B 1 346 ? 6.176 -20.672 -0.456 1 97.38 346 PRO B CA 1
ATOM 6547 C C . PRO B 1 346 ? 7.613 -20.172 -0.608 1 97.38 346 PRO B C 1
ATOM 6549 O O . PRO B 1 346 ? 8.312 -19.969 0.39 1 97.38 346 PRO B O 1
ATOM 6552 N N . VAL B 1 347 ? 8.055 -20.016 -1.803 1 98.06 347 VAL B N 1
ATOM 6553 C CA . VAL B 1 347 ? 9.391 -19.484 -2.047 1 98.06 347 VAL B CA 1
ATOM 6554 C C . VAL B 1 347 ? 9.508 -18.078 -1.486 1 98.06 347 VAL B C 1
ATOM 6556 O O . VAL B 1 347 ? 10.445 -17.766 -0.749 1 98.06 347 VAL B O 1
ATOM 6559 N N . GLU B 1 348 ? 8.531 -17.25 -1.781 1 98 348 GLU B N 1
ATOM 6560 C CA . GLU B 1 348 ? 8.508 -15.867 -1.304 1 98 348 GLU B CA 1
ATOM 6561 C C . GLU B 1 348 ? 8.398 -15.812 0.218 1 98 348 GLU B C 1
ATOM 6563 O O . GLU B 1 348 ? 9.023 -14.969 0.861 1 98 348 GLU B O 1
ATOM 6568 N N . ALA B 1 349 ? 7.586 -16.703 0.719 1 97.25 349 ALA B N 1
ATOM 6569 C CA . ALA B 1 349 ? 7.48 -16.781 2.172 1 97.25 349 ALA B CA 1
ATOM 6570 C C . ALA B 1 349 ? 8.82 -17.156 2.799 1 97.25 349 ALA B C 1
ATOM 6572 O O . ALA B 1 349 ? 9.258 -16.516 3.766 1 97.25 349 ALA B O 1
ATOM 6573 N N . ALA B 1 350 ? 9.484 -18.109 2.225 1 96.88 350 ALA B N 1
ATOM 6574 C CA . ALA B 1 350 ? 10.766 -18.578 2.746 1 96.88 350 ALA B CA 1
ATOM 6575 C C . ALA B 1 350 ? 11.859 -17.531 2.549 1 96.88 350 ALA B C 1
ATOM 6577 O O . ALA B 1 350 ? 12.836 -17.5 3.297 1 96.88 350 ALA B O 1
ATOM 6578 N N . LEU B 1 351 ? 11.672 -16.688 1.575 1 97.38 351 LEU B N 1
ATOM 6579 C CA . LEU B 1 351 ? 12.602 -15.594 1.332 1 97.38 351 LEU B CA 1
ATOM 6580 C C . LEU B 1 351 ? 12.406 -14.477 2.35 1 97.38 351 LEU B C 1
ATOM 6582 O O . LEU B 1 351 ? 13.25 -13.586 2.479 1 97.38 351 LEU B O 1
ATOM 6586 N N . GLY B 1 352 ? 11.312 -14.508 3.014 1 95.56 352 GLY B N 1
ATOM 6587 C CA . GLY B 1 352 ? 11.047 -13.5 4.031 1 95.56 352 GLY B CA 1
ATOM 6588 C C . GLY B 1 352 ? 10.258 -12.32 3.508 1 95.56 352 GLY B C 1
ATOM 6589 O O . GLY B 1 352 ? 10.336 -11.219 4.066 1 95.56 352 GLY B O 1
ATOM 6590 N N . PHE B 1 353 ? 9.469 -12.5 2.453 1 96.5 353 PHE B N 1
ATOM 6591 C CA . PHE B 1 353 ? 8.758 -11.391 1.822 1 96.5 353 PHE B CA 1
ATOM 6592 C C . PHE B 1 353 ? 7.516 -11.016 2.619 1 96.5 353 PHE B C 1
ATOM 6594 O O . PHE B 1 353 ? 6.938 -9.945 2.414 1 96.5 353 PHE B O 1
ATOM 6601 N N . PHE B 1 354 ? 7.082 -11.875 3.539 1 96.25 354 PHE B N 1
ATOM 6602 C CA . PHE B 1 354 ? 5.863 -11.641 4.305 1 96.25 354 PHE B CA 1
ATOM 6603 C C . PHE B 1 354 ? 6.152 -11.633 5.801 1 96.25 354 PHE B C 1
ATOM 6605 O O . PHE B 1 354 ? 5.648 -12.484 6.539 1 96.25 354 PHE B O 1
ATOM 6612 N N . PRO B 1 355 ? 6.852 -10.617 6.297 1 92.38 355 PRO B N 1
ATOM 6613 C CA . PRO B 1 355 ? 7.359 -10.648 7.672 1 92.38 355 PRO B CA 1
ATOM 6614 C C . PRO B 1 355 ? 6.254 -10.508 8.711 1 92.38 355 PRO B C 1
ATOM 6616 O O . PRO B 1 355 ? 6.445 -10.875 9.875 1 92.38 355 PRO B O 1
ATOM 6619 N N . ASP B 1 356 ? 5.078 -9.984 8.336 1 92.69 356 ASP B N 1
ATOM 6620 C CA . ASP B 1 356 ? 3.998 -9.734 9.281 1 92.69 356 ASP B CA 1
ATOM 6621 C C . ASP B 1 356 ? 3.121 -10.969 9.453 1 92.69 356 ASP B C 1
ATOM 6623 O O . ASP B 1 356 ? 2.227 -10.992 10.305 1 92.69 356 ASP B O 1
ATOM 6627 N N . ILE B 1 357 ? 3.328 -11.992 8.695 1 96.62 357 ILE B N 1
ATOM 6628 C CA . ILE B 1 357 ? 2.494 -13.188 8.711 1 96.62 357 ILE B CA 1
ATOM 6629 C C . ILE B 1 357 ? 3.355 -14.414 9.023 1 96.62 357 ILE B C 1
ATOM 6631 O O . ILE B 1 357 ? 4.297 -14.719 8.289 1 96.62 357 ILE B O 1
ATOM 6635 N N . THR B 1 358 ? 3.047 -15.117 10.102 1 96.31 358 THR B N 1
ATOM 6636 C CA . THR B 1 358 ? 3.729 -16.328 10.539 1 96.31 358 THR B CA 1
ATOM 6637 C C . THR B 1 358 ? 2.73 -17.344 11.102 1 96.31 358 THR B C 1
ATOM 6639 O O . THR B 1 358 ? 1.562 -17.016 11.32 1 96.31 358 THR B O 1
ATOM 6642 N N . PRO B 1 359 ? 3.201 -18.578 11.281 1 96.69 359 PRO B N 1
ATOM 6643 C CA . PRO B 1 359 ? 2.314 -19.531 11.945 1 96.69 359 PRO B CA 1
ATOM 6644 C C . PRO B 1 359 ? 1.854 -19.047 13.32 1 96.69 359 PRO B C 1
ATOM 6646 O O . PRO B 1 359 ? 0.739 -19.375 13.742 1 96.69 359 PRO B O 1
ATOM 6649 N N . GLN B 1 360 ? 2.656 -18.219 14.023 1 96.38 360 GLN B N 1
ATOM 6650 C CA . GLN B 1 360 ? 2.328 -17.719 15.359 1 96.38 360 GLN B CA 1
ATOM 6651 C C . GLN B 1 360 ? 1.441 -16.484 15.273 1 96.38 360 GLN B C 1
ATOM 6653 O O . GLN B 1 360 ? 0.77 -16.125 16.234 1 96.38 360 GLN B O 1
ATOM 6658 N N . ASN B 1 361 ? 1.508 -15.82 14.133 1 96.19 361 ASN B N 1
ATOM 6659 C CA . ASN B 1 361 ? 0.662 -14.672 13.844 1 96.19 361 ASN B CA 1
ATOM 6660 C C . ASN B 1 361 ? -0.027 -14.812 12.484 1 96.19 361 ASN B C 1
ATOM 6662 O O . ASN B 1 361 ? 0.25 -14.039 11.562 1 96.19 361 ASN B O 1
ATOM 6666 N N . PRO B 1 362 ? -0.989 -15.68 12.43 1 97.94 362 PRO B N 1
ATOM 6667 C CA . PRO B 1 362 ? -1.618 -15.984 11.141 1 97.94 362 PRO B CA 1
ATOM 6668 C C . PRO B 1 362 ? -2.635 -14.922 10.719 1 97.94 362 PRO B C 1
ATOM 6670 O O . PRO B 1 362 ? -3.102 -14.141 11.547 1 97.94 362 PRO B O 1
ATOM 6673 N N . LEU B 1 363 ? -2.891 -14.867 9.445 1 97.56 363 LEU B N 1
ATOM 6674 C CA . LEU B 1 363 ? -4.031 -14.078 8.992 1 97.56 363 LEU B CA 1
ATOM 6675 C C . LEU B 1 363 ? -5.309 -14.523 9.695 1 97.56 363 LEU B C 1
ATOM 6677 O O . LEU B 1 363 ? -5.59 -15.719 9.781 1 97.56 363 LEU B O 1
ATOM 6681 N N . PRO B 1 364 ? -6.094 -13.562 10.188 1 96.88 364 PRO B N 1
ATOM 6682 C CA . PRO B 1 364 ? -7.359 -13.961 10.82 1 96.88 364 PRO B CA 1
ATOM 6683 C C . PRO B 1 364 ? -8.352 -14.562 9.828 1 96.88 364 PRO B C 1
ATOM 6685 O O . PRO B 1 364 ? -8.383 -14.164 8.664 1 96.88 364 PRO B O 1
ATOM 6688 N N . THR B 1 365 ? -9.109 -15.516 10.359 1 97.69 365 THR B N 1
ATOM 6689 C CA . THR B 1 365 ? -10.07 -16.172 9.477 1 97.69 365 THR B CA 1
ATOM 6690 C C . THR B 1 365 ? -11.469 -15.594 9.688 1 97.69 365 THR B C 1
ATOM 6692 O O . THR B 1 365 ? -12.406 -15.953 8.969 1 97.69 365 THR B O 1
ATOM 6695 N N . ASP B 1 366 ? -11.641 -14.664 10.625 1 95.94 366 ASP B N 1
ATOM 6696 C CA . ASP B 1 366 ? -12.977 -14.172 10.953 1 95.94 366 ASP B CA 1
ATOM 6697 C C . ASP B 1 366 ? -13.125 -12.703 10.555 1 95.94 366 ASP B C 1
ATOM 6699 O O . ASP B 1 366 ? -14.18 -12.102 10.773 1 95.94 366 ASP B O 1
ATOM 6703 N N . LYS B 1 367 ? -12.086 -12.148 9.984 1 94.56 367 LYS B N 1
ATOM 6704 C CA . LYS B 1 367 ? -12.164 -10.766 9.531 1 94.56 367 LYS B CA 1
ATOM 6705 C C . LYS B 1 367 ? -11.07 -10.453 8.516 1 94.56 367 LYS B C 1
ATOM 6707 O O . LYS B 1 367 ? -10.016 -11.086 8.523 1 94.56 367 LYS B O 1
ATOM 6712 N N . ASN B 1 368 ? -11.32 -9.516 7.641 1 95.69 368 ASN B N 1
ATOM 6713 C CA . ASN B 1 368 ? -10.312 -8.945 6.754 1 95.69 368 ASN B CA 1
ATOM 6714 C C . ASN B 1 368 ? -9.602 -7.766 7.41 1 95.69 368 ASN B C 1
ATOM 6716 O O . ASN B 1 368 ? -10.234 -6.781 7.785 1 95.69 368 ASN B O 1
ATOM 6720 N N . ILE B 1 369 ? -8.25 -7.84 7.516 1 92.5 369 ILE B N 1
ATOM 6721 C CA . ILE B 1 369 ? -7.516 -6.773 8.188 1 92.5 369 ILE B CA 1
ATOM 6722 C C . ILE B 1 369 ? -6.98 -5.785 7.148 1 92.5 369 ILE B C 1
ATOM 6724 O O . ILE B 1 369 ? -6.34 -4.793 7.504 1 92.5 369 ILE B O 1
ATOM 6728 N N . TYR B 1 370 ? -7.184 -6.035 5.879 1 90.69 370 TYR B N 1
ATOM 6729 C CA . TYR B 1 370 ? -7.035 -5.172 4.715 1 90.69 370 TYR B CA 1
ATOM 6730 C C . TYR B 1 370 ? -5.566 -4.859 4.449 1 90.69 370 TYR B C 1
ATOM 6732 O O . TYR B 1 370 ? -5.133 -4.812 3.295 1 90.69 370 TYR B O 1
ATOM 6740 N N . THR B 1 371 ? -4.793 -4.594 5.5 1 88.25 371 THR B N 1
ATOM 6741 C CA . THR B 1 371 ? -3.379 -4.289 5.324 1 88.25 371 THR B CA 1
ATOM 6742 C C . THR B 1 371 ? -2.508 -5.445 5.805 1 88.25 371 THR B C 1
ATOM 6744 O O . THR B 1 371 ? -2.383 -5.672 7.012 1 88.25 371 THR B O 1
ATOM 6747 N N . TYR B 1 372 ? -1.954 -6.168 4.945 1 92.44 372 TYR B N 1
ATOM 6748 C CA . TYR B 1 372 ? -1.04 -7.277 5.184 1 92.44 372 TYR B CA 1
ATOM 6749 C C . TYR B 1 372 ? -0.151 -7.523 3.969 1 92.44 372 TYR B C 1
ATOM 6751 O O . TYR B 1 372 ? -0.442 -7.039 2.871 1 92.44 372 TYR B O 1
ATOM 6759 N N . SER B 1 373 ? 0.906 -8.219 4.152 1 93.5 373 SER B N 1
ATOM 6760 C CA . SER B 1 373 ? 1.965 -8.281 3.148 1 93.5 373 SER B CA 1
ATOM 6761 C C . SER B 1 373 ? 1.587 -9.203 1.998 1 93.5 373 SER B C 1
ATOM 6763 O O . SER B 1 373 ? 1.778 -8.859 0.829 1 93.5 373 SER B O 1
ATOM 6765 N N . GLN B 1 374 ? 1.027 -10.328 2.277 1 95.75 374 GLN B N 1
ATOM 6766 C CA . GLN B 1 374 ? 0.827 -11.344 1.246 1 95.75 374 GLN B CA 1
ATOM 6767 C C . GLN B 1 374 ? -0.453 -11.086 0.458 1 95.75 374 GLN B C 1
ATOM 6769 O O . GLN B 1 374 ? -1.418 -11.844 0.559 1 95.75 374 GLN B O 1
ATOM 6774 N N . LYS B 1 375 ? -0.472 -10.062 -0.345 1 96 375 LYS B N 1
ATOM 6775 C CA . LYS B 1 375 ? -1.513 -9.844 -1.345 1 96 375 LYS B CA 1
ATOM 6776 C C . LYS B 1 375 ? -1.218 -10.617 -2.627 1 96 375 LYS B C 1
ATOM 6778 O O . LYS B 1 375 ? -0.425 -10.172 -3.459 1 96 375 LYS B O 1
ATOM 6783 N N . THR B 1 376 ? -1.889 -11.672 -2.83 1 97.5 376 THR B N 1
ATOM 6784 C CA . THR B 1 376 ? -1.533 -12.586 -3.912 1 97.5 376 THR B CA 1
ATOM 6785 C C . THR B 1 376 ? -1.726 -11.914 -5.27 1 97.5 376 THR B C 1
ATOM 6787 O O . THR B 1 376 ? -0.998 -12.203 -6.223 1 97.5 376 THR B O 1
ATOM 6790 N N . SER B 1 377 ? -2.688 -10.992 -5.395 1 97.5 377 SER B N 1
ATOM 6791 C CA . SER B 1 377 ? -2.871 -10.273 -6.648 1 97.5 377 SER B CA 1
ATOM 6792 C C . SER B 1 377 ? -1.628 -9.469 -7.012 1 97.5 377 SER B C 1
ATOM 6794 O O . SER B 1 377 ? -1.361 -9.219 -8.188 1 97.5 377 SER B O 1
ATOM 6796 N N . SER B 1 378 ? -0.866 -9.117 -6.031 1 96.12 378 SER B N 1
ATOM 6797 C CA . SER B 1 378 ? 0.35 -8.336 -6.238 1 96.12 378 SER B CA 1
ATOM 6798 C C . SER B 1 378 ? 1.562 -9.242 -6.434 1 96.12 378 SER B C 1
ATOM 6800 O O . SER B 1 378 ? 2.504 -8.883 -7.145 1 96.12 378 SER B O 1
ATOM 6802 N N . PHE B 1 379 ? 1.538 -10.352 -5.836 1 98 379 PHE B N 1
ATOM 6803 C CA . PHE B 1 379 ? 2.738 -11.18 -5.801 1 98 379 PHE B CA 1
ATOM 6804 C C . PHE B 1 379 ? 2.674 -12.281 -6.855 1 98 379 PHE B C 1
ATOM 6806 O O . PHE B 1 379 ? 3.666 -12.562 -7.527 1 98 379 PHE B O 1
ATOM 6813 N N . VAL B 1 380 ? 1.398 -12.875 -7.004 1 98.44 380 VAL B N 1
ATOM 6814 C CA . VAL B 1 380 ? 1.365 -14.023 -7.902 1 98.44 380 VAL B CA 1
ATOM 6815 C C . VAL B 1 380 ? 0.096 -13.977 -8.75 1 98.44 380 VAL B C 1
ATOM 6817 O O . VAL B 1 380 ? -0.621 -14.977 -8.859 1 98.44 380 VAL B O 1
ATOM 6820 N N . PRO B 1 381 ? -0.233 -12.867 -9.375 1 98.56 381 PRO B N 1
ATOM 6821 C CA . PRO B 1 381 ? -1.281 -12.906 -10.398 1 98.56 381 PRO B CA 1
ATOM 6822 C C . PRO B 1 381 ? -0.966 -13.883 -11.523 1 98.56 381 PRO B C 1
ATOM 6824 O O . PRO B 1 381 ? 0.109 -14.484 -11.539 1 98.56 381 PRO B O 1
ATOM 6827 N N . PHE B 1 382 ? -1.926 -14.094 -12.453 1 98.69 382 PHE B N 1
ATOM 6828 C CA . PHE B 1 382 ? -1.536 -14.781 -13.68 1 98.69 382 PHE B CA 1
ATOM 6829 C C . PHE B 1 382 ? -0.293 -14.141 -14.289 1 98.69 382 PHE B C 1
ATOM 6831 O O . PHE B 1 382 ? -0.162 -12.914 -14.297 1 98.69 382 PHE B O 1
ATOM 6838 N N . ALA B 1 383 ? 0.628 -15.023 -14.617 1 98.81 383 ALA B N 1
ATOM 6839 C CA . ALA B 1 383 ? 1.881 -14.617 -15.25 1 98.81 383 ALA B CA 1
ATOM 6840 C C . ALA B 1 383 ? 2.787 -13.898 -14.258 1 98.81 383 ALA B C 1
ATOM 6842 O O . ALA B 1 383 ? 3.736 -13.219 -14.656 1 98.81 383 ALA B O 1
ATOM 6843 N N . GLY B 1 384 ? 2.432 -13.953 -12.984 1 98.62 384 GLY B N 1
ATOM 6844 C CA . GLY B 1 384 ? 3.305 -13.359 -11.977 1 98.62 384 GLY B CA 1
ATOM 6845 C C . GLY B 1 384 ? 4.707 -13.945 -11.992 1 98.62 384 GLY B C 1
ATOM 6846 O O . GLY B 1 384 ? 4.918 -15.062 -12.469 1 98.62 384 GLY B O 1
ATOM 6847 N N . ASN B 1 385 ? 5.668 -13.18 -11.492 1 98.62 385 ASN B N 1
ATOM 6848 C CA . ASN B 1 385 ? 7.035 -13.68 -11.547 1 98.62 385 ASN B CA 1
ATOM 6849 C C . ASN B 1 385 ? 7.887 -13.117 -10.406 1 98.62 385 ASN B C 1
ATOM 6851 O O . ASN B 1 385 ? 7.523 -12.109 -9.797 1 98.62 385 ASN B O 1
ATOM 6855 N N . LEU B 1 386 ? 8.883 -13.82 -10.117 1 98.56 386 LEU B N 1
ATOM 6856 C CA . LEU B 1 386 ? 9.961 -13.445 -9.203 1 98.56 386 LEU B CA 1
ATOM 6857 C C . LEU B 1 386 ? 11.305 -13.445 -9.914 1 98.56 386 LEU B C 1
ATOM 6859 O O . LEU B 1 386 ? 11.727 -14.477 -10.453 1 98.56 386 LEU B O 1
ATOM 6863 N N . ILE B 1 387 ? 11.93 -12.281 -9.961 1 98.38 387 ILE B N 1
ATOM 6864 C CA . ILE B 1 387 ? 13.234 -12.133 -10.602 1 98.38 387 ILE B CA 1
ATOM 6865 C C . ILE B 1 387 ? 14.305 -11.883 -9.539 1 98.38 387 ILE B C 1
ATOM 6867 O O . ILE B 1 387 ? 14.094 -11.102 -8.602 1 98.38 387 ILE B O 1
ATOM 6871 N N . THR B 1 388 ? 15.352 -12.57 -9.602 1 98.44 388 THR B N 1
ATOM 6872 C CA . THR B 1 388 ? 16.531 -12.328 -8.789 1 98.44 388 THR B CA 1
ATOM 6873 C C . THR B 1 388 ? 17.703 -11.852 -9.656 1 98.44 388 THR B C 1
ATOM 6875 O O . THR B 1 388 ? 18.047 -12.5 -10.648 1 98.44 388 THR B O 1
ATOM 6878 N N . GLU B 1 389 ? 18.234 -10.719 -9.312 1 98 389 GLU B N 1
ATOM 6879 C CA . GLU B 1 389 ? 19.391 -10.141 -10 1 98 389 GLU B CA 1
ATOM 6880 C C . GLU B 1 389 ? 20.641 -10.211 -9.141 1 98 389 GLU B C 1
ATOM 6882 O O . GLU B 1 389 ? 20.594 -10.008 -7.93 1 98 389 GLU B O 1
ATOM 6887 N N . LEU B 1 390 ? 21.719 -10.594 -9.75 1 98 390 LEU B N 1
ATOM 6888 C CA . LEU B 1 390 ? 23.031 -10.508 -9.125 1 98 390 LEU B CA 1
ATOM 6889 C C . LEU B 1 390 ? 23.906 -9.477 -9.836 1 98 390 LEU B C 1
ATOM 6891 O O . LEU B 1 390 ? 24.078 -9.539 -11.055 1 98 390 LEU B O 1
ATOM 6895 N N . PHE B 1 391 ? 24.422 -8.555 -9.078 1 97.5 391 PHE B N 1
ATOM 6896 C CA . PHE B 1 391 ? 25.266 -7.492 -9.602 1 97.5 391 PHE B CA 1
ATOM 6897 C C . PHE B 1 391 ? 26.688 -7.621 -9.07 1 97.5 391 PHE B C 1
ATOM 6899 O O . PHE B 1 391 ? 26.906 -8.141 -7.977 1 97.5 391 PHE B O 1
ATOM 6906 N N . PHE B 1 392 ? 27.641 -7.238 -9.867 1 97.44 392 PHE B N 1
ATOM 6907 C CA . PHE B 1 392 ? 29 -6.961 -9.43 1 97.44 392 PHE B CA 1
ATOM 6908 C C . PHE B 1 392 ? 29.297 -5.465 -9.5 1 97.44 392 PHE B C 1
ATOM 6910 O O . PHE B 1 392 ? 29.125 -4.844 -10.547 1 97.44 392 PHE B O 1
ATOM 6917 N N . CYS B 1 393 ? 29.75 -4.879 -8.391 1 96.19 393 CYS B N 1
ATOM 6918 C CA . CYS B 1 393 ? 29.828 -3.422 -8.328 1 96.19 393 CYS B CA 1
ATOM 6919 C C . CYS B 1 393 ? 31.281 -2.967 -8.156 1 96.19 393 CYS B C 1
ATOM 6921 O O . CYS B 1 393 ? 32.188 -3.791 -7.988 1 96.19 393 CYS B O 1
ATOM 6923 N N . SER B 1 394 ? 31.516 -1.668 -8.195 1 94.62 394 SER B N 1
ATOM 6924 C CA . SER B 1 394 ? 32.844 -1.055 -8.25 1 94.62 394 SER B CA 1
ATOM 6925 C C . SER B 1 394 ? 33.594 -1.271 -6.949 1 94.62 394 SER B C 1
ATOM 6927 O O . SER B 1 394 ? 34.812 -1.168 -6.922 1 94.62 394 SER B O 1
ATOM 6929 N N . ASP B 1 395 ? 32.906 -1.567 -5.898 1 93.88 395 ASP B N 1
ATOM 6930 C CA . ASP B 1 395 ? 33.594 -1.851 -4.637 1 93.88 395 ASP B CA 1
ATOM 6931 C C . ASP B 1 395 ? 34.062 -3.303 -4.578 1 93.88 395 ASP B C 1
ATOM 6933 O O . ASP B 1 395 ? 34.438 -3.793 -3.514 1 93.88 395 ASP B O 1
ATOM 6937 N N . SER B 1 396 ? 33.938 -3.994 -5.629 1 95.88 396 SER B N 1
ATOM 6938 C CA . SER B 1 396 ? 34.375 -5.367 -5.809 1 95.88 396 SER B CA 1
ATOM 6939 C C . SER B 1 396 ? 33.562 -6.344 -4.98 1 95.88 396 SER B C 1
ATOM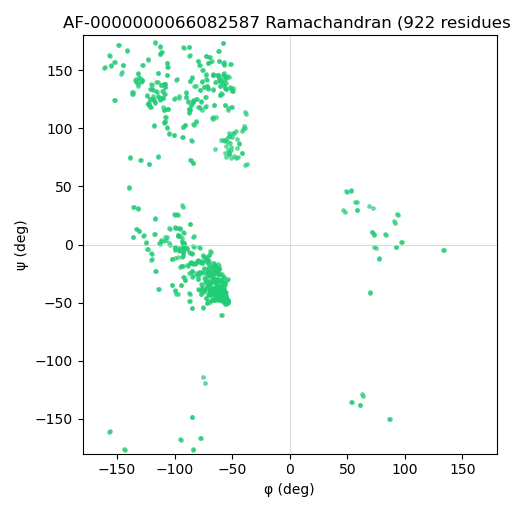 6941 O O . SER B 1 396 ? 34.094 -7.336 -4.473 1 95.88 396 SER B O 1
ATOM 6943 N N . LYS B 1 397 ? 32.312 -6 -4.828 1 96.12 397 LYS B N 1
ATOM 6944 C CA . LYS B 1 397 ? 31.391 -6.887 -4.129 1 96.12 397 LYS B CA 1
ATOM 6945 C C . LYS B 1 397 ? 30.203 -7.242 -5.012 1 96.12 397 LYS B C 1
ATOM 6947 O O . LYS B 1 397 ? 29.938 -6.578 -6.02 1 96.12 397 LYS B O 1
ATOM 6952 N N . TYR B 1 398 ? 29.562 -8.367 -4.625 1 97.38 398 TYR B N 1
ATOM 6953 C CA . TYR B 1 398 ? 28.328 -8.789 -5.289 1 97.38 398 TYR B CA 1
ATOM 6954 C C . TYR B 1 398 ? 27.094 -8.367 -4.488 1 97.38 398 TYR B C 1
ATOM 6956 O O . TYR B 1 398 ? 27.125 -8.383 -3.256 1 97.38 398 TYR B O 1
ATOM 6964 N N . TYR B 1 399 ? 26.047 -7.957 -5.207 1 97.69 399 TYR B N 1
ATOM 6965 C CA . TYR B 1 399 ? 24.797 -7.527 -4.582 1 97.69 399 TYR B CA 1
ATOM 6966 C C . TYR B 1 399 ? 23.594 -8.219 -5.219 1 97.69 399 TYR B C 1
ATOM 6968 O O . TYR B 1 399 ? 23.594 -8.477 -6.426 1 97.69 399 TYR B O 1
ATOM 6976 N N . VAL B 1 400 ? 22.609 -8.539 -4.426 1 98.06 400 VAL B N 1
ATOM 6977 C CA . VAL B 1 400 ? 21.406 -9.25 -4.855 1 98.06 400 VAL B CA 1
ATOM 6978 C C . VAL B 1 400 ? 20.203 -8.312 -4.77 1 98.06 400 VAL B C 1
ATOM 6980 O O . VAL B 1 400 ? 20.078 -7.539 -3.818 1 98.06 400 VAL B O 1
ATOM 6983 N N . ARG B 1 401 ? 19.344 -8.328 -5.75 1 97.12 401 ARG B N 1
ATOM 6984 C CA . ARG B 1 401 ? 18.078 -7.617 -5.777 1 97.12 401 ARG B CA 1
ATOM 6985 C C . ARG B 1 401 ? 16.953 -8.531 -6.258 1 97.12 401 ARG B C 1
ATOM 6987 O O . ARG B 1 401 ? 17.141 -9.336 -7.172 1 97.12 401 ARG B O 1
ATOM 6994 N N . HIS B 1 402 ? 15.82 -8.422 -5.66 1 97.38 402 HIS B N 1
ATOM 6995 C CA . HIS B 1 402 ? 14.633 -9.133 -6.117 1 97.38 402 HIS B CA 1
ATOM 6996 C C . HIS B 1 402 ? 13.625 -8.18 -6.75 1 97.38 402 HIS B C 1
ATOM 6998 O O . HIS B 1 402 ? 13.438 -7.059 -6.266 1 97.38 402 HIS B O 1
ATOM 7004 N N . LEU B 1 403 ? 13.055 -8.594 -7.82 1 96.94 403 LEU B N 1
ATOM 7005 C CA . LEU B 1 403 ? 11.883 -7.949 -8.391 1 96.94 403 LEU B CA 1
ATOM 7006 C C . LEU B 1 403 ? 10.68 -8.891 -8.359 1 96.94 403 LEU B C 1
ATOM 7008 O O . LEU B 1 403 ? 10.812 -10.078 -8.656 1 96.94 403 LEU B O 1
ATOM 7012 N N . VAL B 1 404 ? 9.594 -8.383 -7.875 1 97.38 404 VAL B N 1
ATOM 7013 C CA . VAL B 1 404 ? 8.305 -9.062 -7.969 1 97.38 404 VAL B CA 1
ATOM 7014 C C . VAL B 1 404 ? 7.438 -8.375 -9.023 1 97.38 404 VAL B C 1
ATOM 7016 O O . VAL B 1 404 ? 7.105 -7.195 -8.898 1 97.38 404 VAL B O 1
ATOM 7019 N N . ASN B 1 405 ? 7.137 -9.18 -10.078 1 97 405 ASN B N 1
ATOM 7020 C CA . ASN B 1 405 ? 6.395 -8.625 -11.203 1 97 405 ASN B CA 1
ATOM 7021 C C . ASN B 1 405 ? 7.012 -7.316 -11.695 1 97 405 ASN B C 1
ATOM 7023 O O . ASN B 1 405 ? 6.316 -6.309 -11.828 1 97 405 ASN B O 1
ATOM 7027 N N . GLN B 1 406 ? 8.336 -7.359 -11.805 1 94.12 406 GLN B N 1
ATOM 7028 C CA . GLN B 1 406 ? 9.172 -6.344 -12.438 1 94.12 406 GLN B CA 1
ATOM 7029 C C . GLN B 1 406 ? 9.273 -5.098 -11.555 1 94.12 406 GLN B C 1
ATOM 7031 O O . GLN B 1 406 ? 9.812 -4.074 -11.992 1 94.12 406 GLN B O 1
ATOM 7036 N N . GLN B 1 407 ? 8.766 -5.211 -10.336 1 93.75 407 GLN B N 1
ATOM 7037 C CA . GLN B 1 407 ? 8.93 -4.141 -9.359 1 93.75 407 GLN B CA 1
ATOM 7038 C C . GLN B 1 407 ? 9.898 -4.555 -8.25 1 93.75 407 GLN B C 1
ATOM 7040 O O . GLN B 1 407 ? 9.828 -5.676 -7.75 1 93.75 407 GLN B O 1
ATOM 7045 N N . VAL B 1 408 ? 10.773 -3.625 -7.863 1 94 408 VAL B N 1
ATOM 7046 C CA . VAL B 1 408 ? 11.805 -3.936 -6.879 1 94 408 VAL B CA 1
ATOM 7047 C C . VAL B 1 408 ? 11.156 -4.234 -5.531 1 94 408 VAL B C 1
ATOM 7049 O O . VAL B 1 408 ? 10.328 -3.461 -5.047 1 94 408 VAL B O 1
ATOM 7052 N N . TYR B 1 409 ? 11.352 -5.379 -5.031 1 94.5 409 TYR B N 1
ATOM 7053 C CA . TYR B 1 409 ? 11.031 -5.695 -3.645 1 94.5 409 TYR B CA 1
ATOM 7054 C C . TYR B 1 409 ? 12.18 -5.316 -2.719 1 94.5 409 TYR B C 1
ATOM 7056 O O . TYR B 1 409 ? 13.297 -5.812 -2.871 1 94.5 409 TYR B O 1
ATOM 7064 N N . PRO B 1 410 ? 11.945 -4.469 -1.805 1 92.56 410 PRO B N 1
ATOM 7065 C CA . PRO B 1 410 ? 13.047 -3.977 -0.974 1 92.56 410 PRO B CA 1
ATOM 7066 C C . PRO B 1 410 ? 13.539 -5.016 0.032 1 92.56 410 PRO B C 1
ATOM 7068 O O . PRO B 1 410 ? 12.789 -5.406 0.933 1 92.56 410 PRO B O 1
ATOM 7071 N N . LEU B 1 411 ? 14.758 -5.395 -0.091 1 92.19 411 LEU B N 1
ATOM 7072 C CA . LEU B 1 411 ? 15.406 -6.203 0.938 1 92.19 411 LEU B CA 1
ATOM 7073 C C . LEU B 1 411 ? 15.875 -5.328 2.098 1 92.19 411 LEU B C 1
ATOM 7075 O O . LEU B 1 411 ? 16.594 -4.348 1.893 1 92.19 411 LEU B O 1
ATOM 7079 N N . ILE B 1 412 ? 15.461 -5.645 3.312 1 89.88 412 ILE B N 1
ATOM 7080 C CA . ILE B 1 412 ? 15.742 -4.75 4.43 1 89.88 412 ILE B CA 1
ATOM 7081 C C . ILE B 1 412 ? 16.469 -5.52 5.535 1 89.88 412 ILE B C 1
ATOM 7083 O O . ILE B 1 412 ? 16.844 -4.941 6.559 1 89.88 412 ILE B O 1
ATOM 7087 N N . ASP B 1 413 ? 16.766 -6.75 5.359 1 91.44 413 ASP B N 1
ATOM 7088 C CA . ASP B 1 413 ? 17.219 -7.602 6.449 1 91.44 413 ASP B CA 1
ATOM 7089 C C . ASP B 1 413 ? 18.703 -7.93 6.301 1 91.44 413 ASP B C 1
ATOM 7091 O O . ASP B 1 413 ? 19.281 -8.656 7.117 1 91.44 413 ASP B O 1
ATOM 7095 N N . CYS B 1 414 ? 19.328 -7.371 5.305 1 92.56 414 CYS B N 1
ATOM 7096 C CA . CYS B 1 414 ? 20.688 -7.812 5.012 1 92.56 414 CYS B CA 1
ATOM 7097 C C . CYS B 1 414 ? 21.609 -6.621 4.754 1 92.56 414 CYS B C 1
ATOM 7099 O O . CYS B 1 414 ? 22.484 -6.68 3.889 1 92.56 414 CYS B O 1
ATOM 7101 N N . GLY B 1 415 ? 21.297 -5.578 5.43 1 87.38 415 GLY B N 1
ATOM 7102 C CA . GLY B 1 415 ? 22.188 -4.426 5.391 1 87.38 415 GLY B CA 1
ATOM 7103 C C . GLY B 1 415 ? 21.906 -3.494 4.23 1 87.38 415 GLY B C 1
ATOM 7104 O O . GLY B 1 415 ? 20.75 -3.271 3.873 1 87.38 415 GLY B O 1
ATOM 7105 N N . TYR B 1 416 ? 23.047 -2.82 3.766 1 88.62 416 TYR B N 1
ATOM 7106 C CA . TYR B 1 416 ? 22.891 -1.784 2.75 1 88.62 416 TYR B CA 1
ATOM 7107 C C . TYR B 1 416 ? 23.391 -2.27 1.396 1 88.62 416 TYR B C 1
ATOM 7109 O O . TYR B 1 416 ? 24.234 -3.162 1.323 1 88.62 416 TYR B O 1
ATOM 7117 N N . GLY B 1 417 ? 22.797 -1.68 0.351 1 89.19 417 GLY B N 1
ATOM 7118 C CA . GLY B 1 417 ? 23.297 -1.909 -0.999 1 89.19 417 GLY B CA 1
ATOM 7119 C C . GLY B 1 417 ? 24.547 -1.122 -1.317 1 89.19 417 GLY B C 1
ATOM 7120 O O . GLY B 1 417 ? 25.234 -0.634 -0.412 1 89.19 417 GLY B O 1
ATOM 7121 N N . PRO B 1 418 ? 24.844 -1.083 -2.545 1 89.5 418 PRO B N 1
ATOM 7122 C CA . PRO B 1 418 ? 26.094 -0.449 -2.98 1 89.5 418 PRO B CA 1
ATOM 7123 C C . PRO B 1 418 ? 26.109 1.058 -2.73 1 89.5 418 PRO B C 1
ATOM 7125 O O . PRO B 1 418 ? 27.172 1.676 -2.727 1 89.5 418 PRO B O 1
ATOM 7128 N N . SER B 1 419 ? 24.938 1.583 -2.496 1 85.75 419 SER B N 1
ATOM 7129 C CA . SER B 1 419 ? 24.875 3.016 -2.221 1 85.75 419 SER B CA 1
ATOM 7130 C C . SER B 1 419 ? 25.328 3.326 -0.797 1 85.75 419 SER B C 1
ATOM 7132 O O . SER B 1 419 ? 25.578 4.484 -0.459 1 85.75 419 SER B O 1
ATOM 7134 N N . GLY B 1 420 ? 25.391 2.301 0.022 1 85.88 420 GLY B N 1
ATOM 7135 C CA . GLY B 1 420 ? 25.75 2.508 1.417 1 85.88 420 GLY B CA 1
ATOM 7136 C C . GLY B 1 420 ? 24.562 2.912 2.279 1 85.88 420 GLY B C 1
ATOM 7137 O O . GLY B 1 420 ? 24.75 3.309 3.434 1 85.88 420 GLY B O 1
ATOM 7138 N N . THR B 1 421 ? 23.406 2.832 1.658 1 87.81 421 THR B N 1
ATOM 7139 C CA . THR B 1 421 ? 22.156 3.123 2.354 1 87.81 421 THR B CA 1
ATOM 7140 C C . THR B 1 421 ? 21.047 2.186 1.884 1 87.81 421 THR B C 1
ATOM 7142 O O . THR B 1 421 ? 21.312 1.193 1.203 1 87.81 421 THR B O 1
ATOM 7145 N N . SER B 1 422 ? 19.828 2.467 2.473 1 87.31 422 SER B N 1
ATOM 7146 C CA . SER B 1 422 ? 18.688 1.659 2.064 1 87.31 422 SER B CA 1
ATOM 7147 C C . SER B 1 422 ? 18.312 1.919 0.608 1 87.31 422 SER B C 1
ATOM 7149 O O . SER B 1 422 ? 17.828 2.996 0.27 1 87.31 422 SER B O 1
ATOM 7151 N N . ASP B 1 423 ? 18.625 0.871 -0.247 1 87.44 423 ASP B N 1
ATOM 7152 C CA . ASP B 1 423 ? 18.312 1.044 -1.664 1 87.44 423 ASP B CA 1
ATOM 7153 C C . ASP B 1 423 ? 17.672 -0.213 -2.244 1 87.44 423 ASP B C 1
ATOM 7155 O O . ASP B 1 423 ? 17.531 -0.341 -3.463 1 87.44 423 ASP B O 1
ATOM 7159 N N . GLY B 1 424 ? 17.391 -1.167 -1.381 1 89.19 424 GLY B N 1
ATOM 7160 C CA . GLY B 1 424 ? 16.656 -2.352 -1.797 1 89.19 424 GLY B CA 1
ATOM 7161 C C . GLY B 1 424 ? 17.562 -3.492 -2.227 1 89.19 424 GLY B C 1
ATOM 7162 O O . GLY B 1 424 ? 17.078 -4.57 -2.588 1 89.19 424 GLY B O 1
ATOM 7163 N N . LEU B 1 425 ? 18.891 -3.295 -2.23 1 94.25 425 LEU B N 1
ATOM 7164 C CA . LEU B 1 425 ? 19.859 -4.332 -2.549 1 94.25 425 LEU B CA 1
ATOM 7165 C C . LEU B 1 425 ? 20.578 -4.809 -1.291 1 94.25 425 LEU B C 1
ATOM 7167 O O . LEU B 1 425 ? 20.609 -4.105 -0.279 1 94.25 425 LEU B O 1
ATOM 7171 N N . CYS B 1 426 ? 21.078 -6.043 -1.393 1 94.56 426 CYS B N 1
ATOM 7172 C CA . CYS B 1 426 ? 21.875 -6.617 -0.32 1 94.56 426 CYS B CA 1
ATOM 7173 C C . CYS B 1 426 ? 23.203 -7.16 -0.859 1 94.56 426 CYS B C 1
ATOM 7175 O O . CYS B 1 426 ? 23.234 -7.746 -1.943 1 94.56 426 CYS B O 1
ATOM 7177 N N . GLU B 1 427 ? 24.219 -6.941 -0.043 1 96.75 427 GLU B N 1
ATOM 7178 C CA . GLU B 1 427 ? 25.453 -7.648 -0.351 1 96.75 427 GLU B CA 1
ATOM 7179 C C . GLU B 1 427 ? 25.234 -9.164 -0.335 1 96.75 427 GLU B C 1
ATOM 7181 O O . GLU B 1 427 ? 24.531 -9.688 0.522 1 96.75 427 GLU B O 1
ATOM 7186 N N . LEU B 1 428 ? 25.875 -9.875 -1.26 1 97.44 428 LEU B N 1
ATOM 7187 C CA . LEU B 1 428 ? 25.609 -11.297 -1.472 1 97.44 428 LEU B CA 1
ATOM 7188 C C . LEU B 1 428 ? 25.859 -12.086 -0.192 1 97.44 428 LEU B C 1
ATOM 7190 O O . LEU B 1 428 ? 25.016 -12.891 0.212 1 97.44 428 LEU B O 1
ATOM 7194 N N . GLN B 1 429 ? 26.984 -11.82 0.484 1 96.25 429 GLN B N 1
ATOM 7195 C CA . GLN B 1 429 ? 27.297 -12.586 1.688 1 96.25 429 GLN B CA 1
ATOM 7196 C C . GLN B 1 429 ? 26.266 -12.32 2.787 1 96.25 429 GLN B C 1
ATOM 7198 O O . GLN B 1 429 ? 25.844 -13.242 3.477 1 96.25 429 GLN B O 1
ATOM 7203 N N . ALA B 1 430 ? 25.891 -11.102 2.934 1 96.62 430 ALA B N 1
ATOM 7204 C CA . ALA B 1 430 ? 24.875 -10.742 3.924 1 96.62 430 ALA B CA 1
ATOM 7205 C C . ALA B 1 430 ? 23.516 -11.344 3.564 1 96.62 430 ALA B C 1
ATOM 7207 O O . ALA B 1 430 ? 22.781 -11.797 4.441 1 96.62 430 ALA B O 1
ATOM 7208 N N . TYR B 1 431 ? 23.25 -11.312 2.32 1 97.56 431 TYR B N 1
ATOM 7209 C CA . TYR B 1 431 ? 22.016 -11.906 1.82 1 97.56 431 TYR B CA 1
ATOM 7210 C C . TYR B 1 431 ? 21.953 -13.391 2.152 1 97.56 431 TYR B C 1
ATOM 7212 O O . TYR B 1 431 ? 20.953 -13.875 2.684 1 97.56 431 TYR B O 1
ATOM 7220 N N . LEU B 1 432 ? 23.031 -14.133 1.888 1 97.62 432 LEU B N 1
ATOM 7221 C CA . LEU B 1 432 ? 23.109 -15.578 2.062 1 97.62 432 LEU B CA 1
ATOM 7222 C C . LEU B 1 432 ? 23.078 -15.945 3.541 1 97.62 432 LEU B C 1
ATOM 7224 O O . LEU B 1 432 ? 22.578 -17.016 3.912 1 97.62 432 LEU B O 1
ATOM 7228 N N . ASN B 1 433 ? 23.531 -15.031 4.395 1 96.69 433 ASN B N 1
ATOM 7229 C CA . ASN B 1 433 ? 23.672 -15.344 5.812 1 96.69 433 ASN B CA 1
ATOM 7230 C C . ASN B 1 433 ? 22.594 -14.664 6.648 1 96.69 433 ASN B C 1
ATOM 7232 O O . ASN B 1 433 ? 22.641 -14.703 7.879 1 96.69 433 ASN B O 1
ATOM 7236 N N . SER B 1 434 ? 21.656 -14.039 5.941 1 96.06 434 SER B N 1
ATOM 7237 C CA . SER B 1 434 ? 20.578 -13.398 6.676 1 96.06 434 SER B CA 1
ATOM 7238 C C . SER B 1 434 ? 19.844 -14.406 7.559 1 96.06 434 SER B C 1
ATOM 7240 O O . SER B 1 434 ? 19.516 -15.508 7.121 1 96.06 434 SER B O 1
ATOM 7242 N N . PRO B 1 435 ? 19.516 -14 8.805 1 94.31 435 PRO B N 1
ATOM 7243 C CA . PRO B 1 435 ? 18.812 -14.914 9.695 1 94.31 435 PRO B CA 1
ATOM 7244 C C . PRO B 1 435 ? 17.453 -15.336 9.148 1 94.31 435 PRO B C 1
ATOM 7246 O O . PRO B 1 435 ? 16.922 -16.391 9.523 1 94.31 435 PRO B O 1
ATOM 7249 N N . ILE B 1 436 ? 16.938 -14.609 8.297 1 93 436 ILE B N 1
ATOM 7250 C CA . ILE B 1 436 ? 15.617 -14.867 7.746 1 93 436 ILE B CA 1
ATOM 7251 C C . ILE B 1 436 ? 15.688 -16.031 6.773 1 93 436 ILE B C 1
ATOM 7253 O O . ILE B 1 436 ? 14.773 -16.859 6.727 1 93 436 ILE B O 1
ATOM 7257 N N . ARG B 1 437 ? 16.75 -16.141 5.953 1 95.25 437 ARG B N 1
ATOM 7258 C CA . ARG B 1 437 ? 16.719 -17.125 4.879 1 95.25 437 ARG B CA 1
ATOM 7259 C C . ARG B 1 437 ? 17.953 -18.016 4.914 1 95.25 437 ARG B C 1
ATOM 7261 O O . ARG B 1 437 ? 18.094 -18.922 4.098 1 95.25 437 ARG B O 1
ATOM 7268 N N . ALA B 1 438 ? 18.828 -17.922 5.949 1 95.69 438 ALA B N 1
ATOM 7269 C CA . ALA B 1 438 ? 20.094 -18.641 5.988 1 95.69 438 ALA B CA 1
ATOM 7270 C C . ALA B 1 438 ? 19.875 -20.141 6.012 1 95.69 438 ALA B C 1
ATOM 7272 O O . ALA B 1 438 ? 20.625 -20.906 5.402 1 95.69 438 ALA B O 1
ATOM 7273 N N . ASN B 1 439 ? 18.875 -20.531 6.703 1 96.12 439 ASN B N 1
ATOM 7274 C CA . ASN B 1 439 ? 18.594 -21.969 6.73 1 96.12 439 ASN B CA 1
ATOM 7275 C C . ASN B 1 439 ? 18.203 -22.484 5.355 1 96.12 439 ASN B C 1
ATOM 7277 O O . ASN B 1 439 ? 18.594 -23.578 4.957 1 96.12 439 ASN B O 1
ATOM 7281 N N . SER B 1 440 ? 17.422 -21.719 4.629 1 96.94 440 SER B N 1
ATOM 7282 C CA . SER B 1 440 ? 17 -22.109 3.283 1 96.94 440 SER B CA 1
ATOM 7283 C C . SER B 1 440 ? 18.172 -22.047 2.305 1 96.94 440 SER B C 1
ATOM 7285 O O . SER B 1 440 ? 18.328 -22.938 1.464 1 96.94 440 SER B O 1
ATOM 7287 N N . THR B 1 441 ? 18.984 -21 2.398 1 97.5 441 THR B N 1
ATOM 7288 C CA . THR B 1 441 ? 20.078 -20.812 1.453 1 97.5 441 THR B CA 1
ATOM 7289 C C . THR B 1 441 ? 21.141 -21.891 1.649 1 97.5 441 THR B C 1
ATOM 7291 O O . THR B 1 441 ? 21.812 -22.297 0.692 1 97.5 441 THR B O 1
ATOM 7294 N N . SER B 1 442 ? 21.266 -22.438 2.852 1 97.31 442 SER B N 1
ATOM 7295 C CA . SER B 1 442 ? 22.344 -23.375 3.143 1 97.31 442 SER B CA 1
ATOM 7296 C C . SER B 1 442 ? 21.844 -24.812 3.145 1 97.31 442 SER B C 1
ATOM 7298 O O . SER B 1 442 ? 22.562 -25.719 2.717 1 97.31 442 SER B O 1
ATOM 7300 N N . ASN B 1 443 ? 20.625 -24.953 3.605 1 97.19 443 ASN B N 1
ATOM 7301 C CA . ASN B 1 443 ? 20.203 -26.328 3.893 1 97.19 443 ASN B CA 1
ATOM 7302 C C . ASN B 1 443 ? 18.844 -26.625 3.262 1 97.19 443 ASN B C 1
ATOM 7304 O O . ASN B 1 443 ? 18.219 -27.641 3.582 1 97.19 443 ASN B O 1
ATOM 7308 N N . GLY B 1 444 ? 18.375 -25.828 2.441 1 97 444 GLY B N 1
ATOM 7309 C CA . GLY B 1 444 ? 17.016 -25.953 1.941 1 97 444 GLY B CA 1
ATOM 7310 C C . GLY B 1 444 ? 16.734 -27.312 1.304 1 97 444 GLY B C 1
ATOM 7311 O O . GLY B 1 444 ? 15.688 -27.906 1.53 1 97 444 GLY B O 1
ATOM 7312 N N . ILE B 1 445 ? 17.656 -27.844 0.493 1 96.62 445 ILE B N 1
ATOM 7313 C CA . ILE B 1 445 ? 17.484 -29.109 -0.197 1 96.62 445 ILE B CA 1
ATOM 7314 C C . ILE B 1 445 ? 17.516 -30.25 0.817 1 96.62 445 ILE B C 1
ATOM 7316 O O . ILE B 1 445 ? 16.656 -31.141 0.776 1 96.62 445 ILE B O 1
ATOM 7320 N N . SER B 1 446 ? 18.438 -30.172 1.744 1 97.06 446 SER B N 1
ATOM 7321 C CA . SER B 1 446 ? 18.531 -31.203 2.773 1 97.06 446 SER B CA 1
ATOM 7322 C C . SER B 1 446 ? 17.266 -31.234 3.641 1 97.06 446 SER B C 1
ATOM 7324 O O . SER B 1 446 ? 16.766 -32.312 3.959 1 97.06 446 SER B O 1
ATOM 7326 N N . ILE B 1 447 ? 16.797 -30.094 4.027 1 97.12 447 ILE B N 1
ATOM 7327 C CA . ILE B 1 447 ? 15.586 -29.984 4.848 1 97.12 447 ILE B CA 1
ATOM 7328 C C . ILE B 1 447 ? 14.391 -30.547 4.078 1 97.12 447 ILE B C 1
ATOM 7330 O O . ILE B 1 447 ? 13.602 -31.328 4.625 1 97.12 447 ILE B O 1
ATOM 7334 N N . PHE B 1 448 ? 14.258 -30.172 2.859 1 97.31 448 PHE B N 1
ATOM 7335 C CA . PHE B 1 448 ? 13.172 -30.688 2.035 1 97.31 448 PHE B CA 1
ATOM 7336 C C . PHE B 1 448 ? 13.227 -32.219 1.953 1 97.31 448 PHE B C 1
ATOM 7338 O O . PHE B 1 448 ? 12.211 -32.875 2.131 1 97.31 448 PHE B O 1
ATOM 7345 N N . ASN B 1 449 ? 14.406 -32.75 1.653 1 97.44 449 ASN B N 1
ATOM 7346 C CA . ASN B 1 449 ? 14.578 -34.219 1.537 1 97.44 449 ASN B CA 1
ATOM 7347 C C . ASN B 1 449 ? 14.203 -34.938 2.83 1 97.44 449 ASN B C 1
ATOM 7349 O O . ASN B 1 449 ? 13.531 -35.969 2.799 1 97.44 449 ASN B O 1
ATOM 7353 N N . THR B 1 450 ? 14.578 -34.344 3.904 1 97.81 450 THR B N 1
ATOM 7354 C CA . THR B 1 450 ? 14.367 -34.969 5.199 1 97.81 450 THR B CA 1
ATOM 7355 C C . THR B 1 450 ? 12.906 -34.875 5.621 1 97.81 450 THR B C 1
ATOM 7357 O O . THR B 1 450 ? 12.25 -35.875 5.895 1 97.81 450 THR B O 1
ATOM 7360 N N . GLU B 1 451 ? 12.359 -33.656 5.648 1 97.44 451 GLU B N 1
ATOM 7361 C CA . GLU B 1 451 ? 11.016 -33.406 6.164 1 97.44 451 GLU B CA 1
ATOM 7362 C C . GLU B 1 451 ? 9.953 -34 5.238 1 97.44 451 GLU B C 1
ATOM 7364 O O . GLU B 1 451 ? 8.914 -34.469 5.703 1 97.44 451 GLU B O 1
ATOM 7369 N N . CYS B 1 452 ? 10.266 -34 3.969 1 97.44 452 CYS B N 1
ATOM 7370 C CA . CYS B 1 452 ? 9.312 -34.5 2.992 1 97.44 452 CYS B CA 1
ATOM 7371 C C . CYS B 1 452 ? 9.555 -35.969 2.705 1 97.44 452 CYS B C 1
ATOM 7373 O O . CYS B 1 452 ? 8.758 -36.625 2.021 1 97.44 452 CYS B O 1
ATOM 7375 N N . GLN B 1 453 ? 10.672 -36.469 3.191 1 97.19 453 GLN B N 1
ATOM 7376 C CA . GLN B 1 453 ? 11.07 -37.812 2.793 1 97.19 453 GLN B CA 1
ATOM 7377 C C . GLN B 1 453 ? 11.102 -37.969 1.274 1 97.19 453 GLN B C 1
ATOM 7379 O O . GLN B 1 453 ? 10.531 -38.906 0.724 1 97.19 453 GLN B O 1
ATOM 7384 N N . ALA B 1 454 ? 11.688 -37 0.657 1 95.75 454 ALA B N 1
ATOM 7385 C CA . ALA B 1 454 ? 11.633 -36.875 -0.798 1 95.75 454 ALA B CA 1
ATOM 7386 C C . ALA B 1 454 ? 12.719 -37.719 -1.46 1 95.75 454 ALA B C 1
ATOM 7388 O O . ALA B 1 454 ? 13.812 -37.875 -0.914 1 95.75 454 ALA B O 1
ATOM 7389 N N . ARG B 1 455 ? 12.461 -38.312 -2.604 1 93.06 455 ARG B N 1
ATOM 7390 C CA . ARG B 1 455 ? 13.391 -39 -3.5 1 93.06 455 ARG B CA 1
ATOM 7391 C C . ARG B 1 455 ? 13.156 -38.594 -4.949 1 93.06 455 ARG B C 1
ATOM 7393 O O . ARG B 1 455 ? 12.008 -38.469 -5.379 1 93.06 455 ARG B O 1
ATOM 7400 N N . PRO B 1 456 ? 14.211 -38.438 -5.734 1 92.38 456 PRO B N 1
ATOM 7401 C CA . PRO B 1 456 ? 15.633 -38.531 -5.402 1 92.38 456 PRO B CA 1
ATOM 7402 C C . PRO B 1 456 ? 16.109 -37.375 -4.531 1 92.38 456 PRO B C 1
ATOM 7404 O O . PRO B 1 456 ? 15.461 -36.344 -4.465 1 92.38 456 PRO B O 1
ATOM 7407 N N . THR B 1 457 ? 17.203 -37.562 -3.902 1 90.69 457 THR B N 1
ATOM 7408 C CA . THR B 1 457 ? 17.703 -36.562 -2.971 1 90.69 457 THR B CA 1
ATOM 7409 C C . THR B 1 457 ? 18.703 -35.625 -3.656 1 90.69 457 THR B C 1
ATOM 7411 O O . THR B 1 457 ? 18.984 -34.531 -3.154 1 90.69 457 THR B O 1
ATOM 7414 N N . ASN B 1 458 ? 19.188 -36.062 -4.715 1 88 458 ASN B N 1
ATOM 7415 C CA . ASN B 1 458 ? 20.172 -35.25 -5.414 1 88 458 ASN B CA 1
ATOM 7416 C C . ASN B 1 458 ? 19.516 -34.25 -6.348 1 88 458 ASN B C 1
ATOM 7418 O O . ASN B 1 458 ? 18.484 -34.531 -6.961 1 88 458 ASN B O 1
ATOM 7422 N N . VAL B 1 459 ? 20.062 -33.094 -6.395 1 86.56 459 VAL B N 1
ATOM 7423 C CA . VAL B 1 459 ? 19.609 -32.031 -7.293 1 86.56 459 VAL B CA 1
ATOM 7424 C C . VAL B 1 459 ? 20.453 -32.031 -8.555 1 86.56 459 VAL B C 1
ATOM 7426 O O . VAL B 1 459 ? 21.688 -31.938 -8.477 1 86.56 459 VAL B O 1
ATOM 7429 N N . THR B 1 460 ? 19.797 -32.094 -9.641 1 82.25 460 THR B N 1
ATOM 7430 C CA . THR B 1 460 ? 20.5 -32.125 -10.914 1 82.25 460 THR B CA 1
ATOM 7431 C C . THR B 1 460 ? 20.125 -30.953 -11.797 1 82.25 460 THR B C 1
ATOM 7433 O O . THR B 1 460 ? 20.703 -30.766 -12.875 1 82.25 460 THR B O 1
ATOM 7436 N N . ILE B 1 461 ? 19.172 -30.219 -11.391 1 84.94 461 ILE B N 1
ATOM 7437 C CA . ILE B 1 461 ? 18.688 -29.078 -12.164 1 84.94 461 ILE B CA 1
ATOM 7438 C C . ILE B 1 461 ? 18.969 -27.781 -11.406 1 84.94 461 ILE B C 1
ATOM 7440 O O . ILE B 1 461 ? 18.828 -27.719 -10.18 1 84.94 461 ILE B O 1
ATOM 7444 N N . TYR B 1 462 ? 19.375 -26.75 -12.133 1 80.62 462 TYR B N 1
ATOM 7445 C CA . TYR B 1 462 ? 19.734 -25.484 -11.516 1 80.62 462 TYR B CA 1
ATOM 7446 C C . TYR B 1 462 ? 18.828 -24.359 -12.008 1 80.62 462 TYR B C 1
ATOM 7448 O O . TYR B 1 462 ? 18.625 -24.203 -13.219 1 80.62 462 TYR B O 1
ATOM 7456 N N . PHE B 1 463 ? 18.266 -23.703 -11 1 81.44 463 PHE B N 1
ATOM 7457 C CA . PHE B 1 463 ? 17.359 -22.594 -11.25 1 81.44 463 PHE B CA 1
ATOM 7458 C C . PHE B 1 463 ? 17.984 -21.266 -10.844 1 81.44 463 PHE B C 1
ATOM 7460 O O . PHE B 1 463 ? 18.859 -21.234 -9.977 1 81.44 463 PHE B O 1
#

InterPro domains:
  IPR000560 Histidine phosphatase superfamily, clade-2 [PF00328] (59-405)
  IPR000560 Histidine phosphatase superfamily, clade-2 [cd07061] (59-405)
  IPR016274 Histidine acid phosphatase, eukaryotic [PIRSF000894] (2-446)
  IPR029033 Histidine phosphatase superfamily [G3DSA:3.40.50.1240] (62-443)
  IPR029033 Histidine phosphatase superfamily [SSF53254] (24-433)
  IPR033379 Histidine acid phosphatase active site [PS00616] (60-74)
  IPR033379 Histidine acid phosphatase active site [PS00778] (334-350)

pLDDT: mean 91.23, std 14.72, range [27.0, 98.81]

Foldseek 3Di:
DPPPPPPPPPPPPPPPPPPPPPDDDDDDPDDLLLLQFQLRAFDADDDPPFDPDDDPQWDFQFKAKEWEFFQFAFADDPVLPDLRHLNVLVVLLVCLQVCVFPFDCVPPPQLCVCNPVDDADRHNVRHPAAAPRRLVLLLQQLLVVCVVPVVQLPDQAEEAAEAADPSQVSSSVSNLCSNPNPCSVRHYDYDYAYLACARALQHLNLCRVQQVNVVVVQLVVQLVVLCVQQLVQLQVVVQVVNVVRTDPVDRRDSSSSVSLSSSQSSCCSHPVGDSSVVSDDSVSSNSSLVSSLSSLCRRQAALDPCLLLLQLSQLQLVLVLLVCSVPPVNSRRYHHYTHHLSSVRSNCNLLVQFVQDHVVRHDHSNDDPSDGRRRSSNANHGGWMKMKIWIQGPVRFIKIWIDTSNHTRADDQQADPPVNHRNRIHTSVSSCCGPSNVCSNNCNLVSNCVVSVGPPSDHDDHD/DPPPPPPPPPPPPPPPPPPPPPDDDDDDPDDLLLLQFQLRAFDADDDPPFDPDDDPQWDFQFKAKEWEFFQFAFADDPVLPDLRHLNVLVVLLVCDQVCVFPFDCVPPPQLCVCNPVDDADRHNVRHPAAAPRRLVLLLQQLLVVCVVPVVQLPDQAEEAAFAADPSQVSSSVSNLCSNPNPCSVRHYDYDYAYLACARALQHLNLCRVQQVNVVVVQLVVQLVVLCVQQLVQLQVVVQVVNVVRTDPVDRRDSSNSVSLSSSQSSCCSHPVGDSSVVSDDSVSSNSSLVSSLSSLCRRQAALDPCLLLSQLSQLQLVLVLVVCSVPPVNSRRYHHYTHHLSSVRSNCNLLVQFVQDHVVRHDHSNDDPSDGRRRSSNQNHGGWMKMKIWIQGPVRFIKIWIDTSNHTRADDQQADPPVNDRNRIHTSVSSCCGPSNVCSNNCNLVSNCVVSVGPPSDHDDHD